Protein AF-0000000087317218 (afdb_homodimer)

Sequence (910 aa):
MSIAGRSLAAVFKRLLQFTVISVAIAVAVQPLTSSLPPPVDPHAKLARGGGWDAALLDPLDAGLRSEILRYGDLAQATYDAFDGRHWSKNCGTCLHGLRRMLPALGLAGHGYVATAFIYTTCDVDIPRWLMARLHADAWDDHANWAGYVAVGGAEEASRVGHRDVVVVWRGTMAAEEWFMDLRTGLVPFDAADGDGAMVAEGFHTLYTSSNAGTKYGARSARDQVADELNRLVDYFGKRGEKVHVTFTGHSLGGALALLSARDAAAAHPGVPVRAVTFSAPRVGNRAFCDGLSSRNVSVLRVVVNTDLVPTVPRTALEASVSGVLGGLWALVGLRQAFEYVHVGHELALNVSKSPHLKDSHDPVGSHNLELCLHLLDGHESAAGEFRREDGAPRRDVALVNKRSAMLSDTEGIPEKWSQMANKGLERDGSGRWVLPARERDDMPANDVLPLSELDMSIAGRSLAAVFKRLLQFTVISVAIAVAVQPLTSSLPPPVDPHAKLARGGGWDAALLDPLDAGLRSEILRYGDLAQATYDAFDGRHWSKNCGTCLHGLRRMLPALGLAGHGYVATAFIYTTCDVDIPRWLMARLHADAWDDHANWAGYVAVGGAEEASRVGHRDVVVVWRGTMAAEEWFMDLRTGLVPFDAADGDGAMVAEGFHTLYTSSNAGTKYGARSARDQVADELNRLVDYFGKRGEKVHVTFTGHSLGGALALLSARDAAAAHPGVPVRAVTFSAPRVGNRAFCDGLSSRNVSVLRVVVNTDLVPTVPRTALEASVSGVLGGLWALVGLRQAFEYVHVGHELALNVSKSPHLKDSHDPVGSHNLELCLHLLDGHESAAGEFRREDGAPRRDVALVNKRSAMLSDTEGIPEKWSQMANKGLERDGSGRWVLPARERDDMPANDVLPLSELD

Structure (mmCIF, N/CA/C/O backbone):
data_AF-0000000087317218-model_v1
#
loop_
_entity.id
_entity.type
_entity.pdbx_description
1 polymer 'Fungal lipase-type domain-containing protein'
#
loop_
_atom_site.group_PDB
_atom_site.id
_atom_site.type_symbol
_atom_site.label_atom_id
_atom_site.label_alt_id
_atom_site.label_comp_id
_atom_site.label_asym_id
_atom_site.label_entity_id
_atom_site.label_seq_id
_atom_site.pdbx_PDB_ins_code
_atom_site.Cartn_x
_atom_site.Cartn_y
_atom_site.Cartn_z
_atom_site.occupancy
_atom_site.B_iso_or_equiv
_atom_site.auth_seq_id
_atom_site.auth_comp_id
_atom_site.auth_asym_id
_atom_site.auth_atom_id
_atom_site.pdbx_PDB_model_num
ATOM 1 N N . MET A 1 1 ? -11.328 1.083 -37.344 1 21.61 1 MET A N 1
ATOM 2 C CA . MET A 1 1 ? -10.078 0.385 -37.062 1 21.61 1 MET A CA 1
ATOM 3 C C . MET A 1 1 ? -9.375 0.986 -35.875 1 21.61 1 MET A C 1
ATOM 5 O O . MET A 1 1 ? -8.578 0.313 -35.219 1 21.61 1 MET A O 1
ATOM 9 N N . SER A 1 2 ? -9.398 2.342 -35.781 1 24.48 2 SER A N 1
ATOM 10 C CA . SER A 1 2 ? -8.609 3.186 -34.875 1 24.48 2 SER A CA 1
ATOM 11 C C . SER A 1 2 ? -9.156 3.15 -33.438 1 24.48 2 SER A C 1
ATOM 13 O O . SER A 1 2 ? -8.492 3.596 -32.5 1 24.48 2 SER A O 1
ATOM 15 N N . ILE A 1 3 ? -10.492 3.014 -33.281 1 28.78 3 ILE A N 1
ATOM 16 C CA . ILE A 1 3 ? -11.125 3.121 -31.984 1 28.78 3 ILE A CA 1
ATOM 17 C C . ILE A 1 3 ? -10.758 1.908 -31.141 1 28.78 3 ILE A C 1
ATOM 19 O O . ILE A 1 3 ? -10.922 1.924 -29.906 1 28.78 3 ILE A O 1
ATOM 23 N N . ALA A 1 4 ? -10.609 0.685 -31.781 1 30.23 4 ALA A N 1
ATOM 24 C CA . ALA A 1 4 ? -10.383 -0.592 -31.109 1 30.23 4 ALA A CA 1
ATOM 25 C C . ALA A 1 4 ? -9.008 -0.633 -30.453 1 30.23 4 ALA A C 1
ATOM 27 O O . ALA A 1 4 ? -8.797 -1.361 -29.484 1 30.23 4 ALA A O 1
ATOM 28 N N . GLY A 1 5 ? -8.055 0.093 -30.969 1 30.2 5 GLY A N 1
ATOM 29 C CA . GLY A 1 5 ? -6.688 0.108 -30.453 1 30.2 5 GLY A CA 1
ATOM 30 C C . GLY A 1 5 ? -6.566 0.786 -29.109 1 30.2 5 GLY A C 1
ATOM 31 O O . GLY A 1 5 ? -5.77 0.364 -28.266 1 30.2 5 GLY A O 1
ATOM 32 N N . ARG A 1 6 ? -7.25 1.935 -28.891 1 39.44 6 ARG A N 1
ATOM 33 C CA . ARG A 1 6 ? -7.117 2.729 -27.672 1 39.44 6 ARG A CA 1
ATOM 34 C C . ARG A 1 6 ? -7.668 1.973 -26.453 1 39.44 6 ARG A C 1
ATOM 36 O O . ARG A 1 6 ? -7.172 2.133 -25.344 1 39.44 6 ARG A O 1
ATOM 43 N N . SER A 1 7 ? -8.656 1.091 -26.797 1 38.56 7 SER A N 1
ATOM 44 C CA . SER A 1 7 ? -9.281 0.337 -25.719 1 38.56 7 SER A CA 1
ATOM 45 C C . SER A 1 7 ? -8.359 -0.764 -25.203 1 38.56 7 SER A C 1
ATOM 47 O O . SER A 1 7 ? -8.242 -0.974 -24 1 38.56 7 SER A O 1
ATOM 49 N N . LEU A 1 8 ? -7.633 -1.284 -26.141 1 34.62 8 LEU A N 1
ATOM 50 C CA . LEU A 1 8 ? -6.742 -2.363 -25.719 1 34.62 8 LEU A CA 1
ATOM 51 C C . LEU A 1 8 ? -5.555 -1.814 -24.938 1 34.62 8 LEU A C 1
ATOM 53 O O . LEU A 1 8 ? -5.164 -2.387 -23.922 1 34.62 8 LEU A O 1
ATOM 57 N N . ALA A 1 9 ? -5.047 -0.699 -25.438 1 37.22 9 ALA A N 1
ATOM 58 C CA . ALA A 1 9 ? -3.936 -0.08 -24.734 1 37.22 9 ALA A CA 1
ATOM 59 C C . ALA A 1 9 ? -4.359 0.354 -23.328 1 37.22 9 ALA A C 1
ATOM 61 O O . ALA A 1 9 ? -3.607 0.181 -22.359 1 37.22 9 ALA A O 1
ATOM 62 N N . ALA A 1 10 ? -5.523 0.871 -23.219 1 43.5 10 ALA A N 1
ATOM 63 C CA . ALA A 1 10 ? -6.008 1.258 -21.906 1 43.5 10 ALA A CA 1
ATOM 64 C C . ALA A 1 10 ? -6.223 0.034 -21.016 1 43.5 10 ALA A C 1
ATOM 66 O O . ALA A 1 10 ? -5.902 0.06 -19.828 1 43.5 10 ALA A O 1
ATOM 67 N N . VAL A 1 11 ? -6.727 -1.071 -21.625 1 40.97 11 VAL A N 1
ATOM 68 C CA . VAL A 1 11 ? -6.879 -2.32 -20.891 1 40.97 11 VAL A CA 1
ATOM 69 C C . VAL A 1 11 ? -5.504 -2.875 -20.531 1 40.97 11 VAL A C 1
ATOM 71 O O . VAL A 1 11 ? -5.285 -3.316 -19.391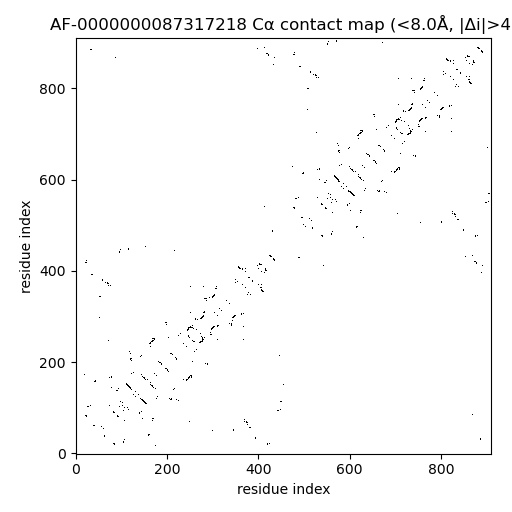 1 40.97 11 VAL A O 1
ATOM 74 N N . PHE A 1 12 ? -4.668 -2.75 -21.516 1 41.34 12 PHE A N 1
ATOM 75 C CA . PHE A 1 12 ? -3.311 -3.215 -21.266 1 41.34 12 PHE A CA 1
ATOM 76 C C . PHE A 1 12 ? -2.639 -2.365 -20.188 1 41.34 12 PHE A C 1
ATOM 78 O O . PHE A 1 12 ? -1.973 -2.895 -19.297 1 41.34 12 PHE A O 1
ATOM 85 N N . LYS A 1 13 ? -2.766 -1.157 -20.297 1 44.16 13 LYS A N 1
ATOM 86 C CA . LYS A 1 13 ? -2.215 -0.271 -19.266 1 44.16 13 LYS A CA 1
ATOM 87 C C . LYS A 1 13 ? -2.826 -0.562 -17.906 1 44.16 13 LYS A C 1
ATOM 89 O O . LYS A 1 13 ? -2.119 -0.585 -16.891 1 44.16 13 LYS A O 1
ATOM 94 N N . ARG A 1 14 ? -4.082 -0.797 -17.953 1 45.78 14 ARG A N 1
ATOM 95 C CA . ARG A 1 14 ? -4.723 -1.168 -16.688 1 45.78 14 ARG A CA 1
ATOM 96 C C . ARG A 1 14 ? -4.227 -2.525 -16.203 1 45.78 14 ARG A C 1
ATOM 98 O O . ARG A 1 14 ? -4.059 -2.736 -15 1 45.78 14 ARG A O 1
ATOM 105 N N . LEU A 1 15 ? -4.078 -3.352 -17.219 1 39.5 15 LEU A N 1
ATOM 106 C CA . LEU A 1 15 ? -3.561 -4.672 -16.891 1 39.5 15 LEU A CA 1
ATOM 107 C C . LEU A 1 15 ? -2.137 -4.574 -16.344 1 39.5 15 LEU A C 1
ATOM 109 O O . LEU A 1 15 ? -1.781 -5.27 -15.391 1 39.5 15 LEU A O 1
ATOM 113 N N . LEU A 1 16 ? -1.43 -3.676 -17.016 1 39.03 16 LEU A N 1
ATOM 114 C CA . LEU A 1 16 ? -0.05 -3.506 -16.578 1 39.03 16 LEU A CA 1
ATOM 115 C C . LEU A 1 16 ? 0.005 -2.822 -15.219 1 39.03 16 LEU A C 1
ATOM 117 O O . LEU A 1 16 ? 0.89 -3.111 -14.406 1 39.03 16 LEU A O 1
ATOM 121 N N . GLN A 1 17 ? -0.792 -1.85 -15.031 1 37.12 17 GLN A N 1
ATOM 122 C CA . GLN A 1 17 ? -0.792 -1.154 -13.75 1 37.12 17 GLN A CA 1
ATOM 123 C C . GLN A 1 17 ? -1.095 -2.115 -12.602 1 37.12 17 GLN A C 1
ATOM 125 O O . GLN A 1 17 ? -0.628 -1.915 -11.484 1 37.12 17 GLN A O 1
ATOM 130 N N . PHE A 1 18 ? -1.859 -3.123 -12.922 1 33.34 18 PHE A N 1
ATOM 131 C CA . PHE A 1 18 ? -2.246 -4.047 -11.859 1 33.34 18 PHE A CA 1
ATOM 132 C C . PHE A 1 18 ? -1.066 -4.918 -11.445 1 33.34 18 PHE A C 1
ATOM 134 O O . PHE A 1 18 ? -0.996 -5.371 -10.305 1 33.34 18 PHE A O 1
ATOM 141 N N . THR A 1 19 ? -0.259 -5.242 -12.375 1 32.19 19 THR A N 1
ATOM 142 C CA . THR A 1 19 ? 0.695 -6.305 -12.07 1 32.19 19 THR A CA 1
ATOM 143 C C . THR A 1 19 ? 1.723 -5.828 -11.047 1 32.19 19 THR A C 1
ATOM 145 O O . THR A 1 19 ? 2.316 -6.641 -10.336 1 32.19 19 THR A O 1
ATOM 148 N N . VAL A 1 20 ? 2.043 -4.555 -11.031 1 30.34 20 VAL A N 1
ATOM 149 C CA . VAL A 1 20 ? 3.318 -4.32 -10.359 1 30.34 20 VAL A CA 1
ATOM 150 C C . VAL A 1 20 ? 3.123 -4.363 -8.852 1 30.34 20 VAL A C 1
ATOM 152 O O . VAL A 1 20 ? 4.09 -4.516 -8.094 1 30.34 20 VAL A O 1
ATOM 155 N N . ILE A 1 21 ? 2.018 -3.953 -8.336 1 28.22 21 ILE A N 1
ATOM 156 C CA . ILE A 1 21 ? 2.213 -3.459 -6.977 1 28.22 21 ILE A CA 1
ATOM 157 C C . ILE A 1 21 ? 2.191 -4.629 -5.996 1 28.22 21 ILE A C 1
ATOM 159 O O . ILE A 1 21 ? 1.97 -4.438 -4.797 1 28.22 21 ILE A O 1
ATOM 163 N N . SER A 1 22 ? 2.168 -5.859 -6.355 1 26.7 22 SER A N 1
ATOM 164 C CA . SER A 1 22 ? 1.768 -6.758 -5.273 1 26.7 22 SER A CA 1
ATOM 165 C C . SER A 1 22 ? 2.934 -7.051 -4.336 1 26.7 22 SER A C 1
ATOM 167 O O . SER A 1 22 ? 3.852 -7.793 -4.691 1 26.7 22 SER A O 1
ATOM 169 N N . VAL A 1 23 ? 3.42 -6.176 -3.576 1 26.39 23 VAL A N 1
ATOM 170 C CA . VAL A 1 23 ? 4.469 -6.59 -2.652 1 26.39 23 VAL A CA 1
ATOM 171 C C . VAL A 1 23 ? 3.855 -7.375 -1.493 1 26.39 23 VAL A C 1
ATOM 173 O O . VAL A 1 23 ? 2.996 -6.859 -0.773 1 26.39 23 VAL A O 1
ATOM 176 N N . ALA A 1 24 ? 3.865 -8.641 -1.516 1 26.59 24 ALA A N 1
ATOM 177 C CA . ALA A 1 24 ? 3.352 -9.539 -0.49 1 26.59 24 ALA A CA 1
ATOM 178 C C . ALA A 1 24 ? 4.145 -9.406 0.807 1 26.59 24 ALA A C 1
ATOM 180 O O . ALA A 1 24 ? 5.375 -9.328 0.783 1 26.59 24 ALA A O 1
ATOM 181 N N . ILE A 1 25 ? 3.582 -8.93 1.821 1 25.58 25 ILE A N 1
ATOM 182 C CA . ILE A 1 25 ? 4.035 -8.789 3.201 1 25.58 25 ILE A CA 1
ATOM 183 C C . ILE A 1 25 ? 4.258 -10.172 3.814 1 25.58 25 ILE A C 1
ATOM 185 O O . ILE A 1 25 ? 3.357 -11.008 3.805 1 25.58 25 ILE A O 1
ATOM 189 N N . ALA A 1 26 ? 5.457 -10.602 4.016 1 27.23 26 ALA A N 1
ATOM 190 C CA . ALA A 1 26 ? 5.688 -11.789 4.84 1 27.23 26 ALA A CA 1
ATOM 191 C C . ALA A 1 26 ? 5.277 -11.539 6.285 1 27.23 26 ALA A C 1
ATOM 193 O O . ALA A 1 26 ? 5.988 -10.852 7.027 1 27.23 26 ALA A O 1
ATOM 194 N N . VAL A 1 27 ? 4.145 -11.125 6.59 1 26.78 27 VAL A N 1
ATOM 195 C CA . VAL A 1 27 ? 3.795 -11.172 8 1 26.78 27 VAL A CA 1
ATOM 196 C C . VAL A 1 27 ? 3.863 -12.617 8.5 1 26.78 27 VAL A C 1
ATOM 198 O O . VAL A 1 27 ? 3.514 -13.547 7.773 1 26.78 27 VAL A O 1
ATOM 201 N N . ALA A 1 28 ? 4.551 -12.836 9.648 1 28.09 28 ALA A N 1
ATOM 202 C CA . ALA A 1 28 ? 4.438 -14.133 10.312 1 28.09 28 ALA A CA 1
ATOM 203 C C . ALA A 1 28 ? 2.984 -14.602 10.352 1 28.09 28 ALA A C 1
ATOM 205 O O . ALA A 1 28 ? 2.176 -14.07 11.117 1 28.09 28 ALA A O 1
ATOM 206 N N . VAL A 1 29 ? 2.494 -14.867 9.195 1 29.28 29 VAL A N 1
ATOM 207 C CA . VAL A 1 29 ? 1.137 -15.398 9.172 1 29.28 29 VAL A CA 1
ATOM 208 C C . VAL A 1 29 ? 1.064 -16.672 10.016 1 29.28 29 VAL A C 1
ATOM 210 O O . VAL A 1 29 ? 1.874 -17.594 9.836 1 29.28 29 VAL A O 1
ATOM 213 N N . GLN A 1 30 ? 0.579 -16.578 11.25 1 28.98 30 GLN A N 1
ATOM 214 C CA . GLN A 1 30 ? 0.183 -17.828 11.867 1 28.98 30 GLN A CA 1
ATOM 215 C C . GLN A 1 30 ? -0.423 -18.781 10.844 1 28.98 30 GLN A C 1
ATOM 217 O O . GLN A 1 30 ? -1.064 -18.344 9.883 1 28.98 30 GLN A O 1
ATOM 222 N N . PRO A 1 31 ? 0.137 -19.953 10.852 1 28.61 31 PRO A N 1
ATOM 223 C CA . PRO A 1 31 ? -0.438 -20.938 9.945 1 28.61 31 PRO A CA 1
ATOM 224 C C . PRO A 1 31 ? -1.959 -20.844 9.852 1 28.61 31 PRO A C 1
ATOM 226 O O . PRO A 1 31 ? -2.621 -20.484 10.828 1 28.61 31 PRO A O 1
ATOM 229 N N . LEU A 1 32 ? -2.33 -20.344 8.836 1 31.31 32 LEU A N 1
ATOM 230 C CA . LEU A 1 32 ? -3.76 -20.516 8.594 1 31.31 32 LEU A CA 1
ATOM 231 C C . LEU A 1 32 ? -4.25 -21.844 9.133 1 31.31 32 LEU A C 1
ATOM 233 O O . LEU A 1 32 ? -3.938 -22.906 8.57 1 31.31 32 LEU A O 1
ATOM 237 N N . THR A 1 33 ? -4.234 -22.047 10.414 1 30.09 33 THR A N 1
ATOM 238 C CA . THR A 1 33 ? -4.926 -23.281 10.781 1 30.09 33 THR A CA 1
ATOM 239 C C . THR A 1 33 ? -6.34 -23.297 10.203 1 30.09 33 THR A C 1
ATOM 241 O O . THR A 1 33 ? -7.246 -23.891 10.789 1 30.09 33 THR A O 1
ATOM 244 N N . SER A 1 34 ? -6.688 -22.391 9.414 1 30.8 34 SER A N 1
ATOM 245 C CA . SER A 1 34 ? -8.055 -22.719 9.031 1 30.8 34 SER A CA 1
ATOM 246 C C . SER A 1 34 ? -8.18 -24.172 8.609 1 30.8 34 SER A C 1
ATOM 248 O O . SER A 1 34 ? -7.258 -24.719 8 1 30.8 34 SER A O 1
ATOM 250 N N . SER A 1 35 ? -9.133 -24.891 9.281 1 30.56 35 SER A N 1
ATOM 251 C CA . SER A 1 35 ? -9.586 -26.281 9.125 1 30.56 35 SER A CA 1
ATOM 252 C C . SER A 1 35 ? -9.82 -26.625 7.66 1 30.56 35 SER A C 1
ATOM 254 O O . SER A 1 35 ? -10.711 -26.062 7.02 1 30.56 35 SER A O 1
ATOM 256 N N . LEU A 1 36 ? -8.836 -26.719 6.832 1 33.22 36 LEU A N 1
ATOM 257 C CA . LEU A 1 36 ? -9.273 -27.562 5.723 1 33.22 36 LEU A CA 1
ATOM 258 C C . LEU A 1 36 ? -10.281 -28.609 6.195 1 33.22 36 LEU A C 1
ATOM 260 O O . LEU A 1 36 ? -10.227 -29.047 7.344 1 33.22 36 LEU A O 1
ATOM 264 N N . PRO A 1 37 ? -11.484 -28.594 5.723 1 33 37 PRO A N 1
ATOM 265 C CA . PRO A 1 37 ? -12.273 -29.75 6.156 1 33 37 PRO A CA 1
ATOM 266 C C . PRO A 1 37 ? -11.422 -31 6.359 1 33 37 PRO A C 1
ATOM 268 O O . PRO A 1 37 ? -10.336 -31.109 5.793 1 33 37 PRO A O 1
ATOM 271 N N . PRO A 1 38 ? -11.617 -31.734 7.426 1 32.94 38 PRO A N 1
ATOM 272 C CA . PRO A 1 38 ? -10.883 -33 7.559 1 32.94 38 PRO A CA 1
ATOM 273 C C . PRO A 1 38 ? -10.641 -33.688 6.219 1 32.94 38 PRO A C 1
ATOM 275 O O . PRO A 1 38 ? -11.422 -33.5 5.277 1 32.94 38 PRO A O 1
ATOM 278 N N . PRO A 1 39 ? -9.383 -34.094 6.023 1 33.88 39 PRO A N 1
ATOM 279 C CA . PRO A 1 39 ? -9.109 -34.844 4.797 1 33.88 39 PRO A CA 1
ATOM 280 C C . PRO A 1 39 ? -10.18 -35.875 4.5 1 33.88 39 PRO A C 1
ATOM 282 O O . PRO A 1 39 ? -10.57 -36.656 5.387 1 33.88 39 PRO A O 1
ATOM 285 N N . VAL A 1 40 ? -11.18 -35.594 3.836 1 33.28 40 VAL A N 1
ATOM 286 C CA . VAL A 1 40 ? -11.984 -36.75 3.416 1 33.28 40 VAL A CA 1
ATOM 287 C C . VAL A 1 40 ? -11.078 -37.844 2.904 1 33.28 40 VAL A C 1
ATOM 289 O O . VAL A 1 40 ? -9.945 -37.594 2.48 1 33.28 40 VAL A O 1
ATOM 292 N N . ASP A 1 41 ? -11.414 -39.062 3.23 1 32.78 41 ASP A N 1
ATOM 293 C CA . ASP A 1 41 ? -10.719 -40.281 2.758 1 32.78 41 ASP A CA 1
ATOM 294 C C . ASP A 1 41 ? -10.211 -40.094 1.33 1 32.78 41 ASP A C 1
ATOM 296 O O . ASP A 1 41 ? -11 -39.969 0.394 1 32.78 41 ASP A O 1
ATOM 300 N N . PRO A 1 42 ? -9.055 -39.469 1.23 1 36.12 42 PRO A N 1
ATOM 301 C CA . PRO A 1 42 ? -8.453 -39.219 -0.08 1 36.12 42 PRO A CA 1
ATOM 302 C C . PRO A 1 42 ? -8.508 -40.438 -1.008 1 36.12 42 PRO A C 1
ATOM 304 O O . PRO A 1 42 ? -8.117 -40.344 -2.176 1 36.12 42 PRO A O 1
ATOM 307 N N . HIS A 1 43 ? -8.383 -41.562 -0.372 1 35 43 HIS A N 1
ATOM 308 C CA . HIS A 1 43 ? -8.359 -42.75 -1.203 1 35 43 HIS A CA 1
ATOM 309 C C . HIS A 1 43 ? -9.594 -42.812 -2.094 1 35 43 HIS A C 1
ATOM 311 O O . HIS A 1 43 ? -9.805 -43.812 -2.797 1 35 43 HIS A O 1
ATOM 317 N N . ALA A 1 44 ? -10.516 -42.094 -1.756 1 34.38 44 ALA A N 1
ATOM 318 C CA . ALA A 1 44 ? -11.656 -42.281 -2.652 1 34.38 44 ALA A CA 1
ATOM 319 C C . ALA A 1 44 ? -11.227 -42.125 -4.113 1 34.38 44 ALA A C 1
ATOM 321 O O . ALA A 1 44 ? -10.141 -41.625 -4.406 1 34.38 44 ALA A O 1
ATOM 322 N N . LYS A 1 45 ? -12.211 -41.812 -5.062 1 38.97 45 LYS A N 1
ATOM 323 C CA . LYS A 1 45 ? -12.375 -42 -6.504 1 38.97 45 LYS A CA 1
ATOM 324 C C . LYS A 1 45 ? -11.383 -41.125 -7.281 1 38.97 45 LYS A C 1
ATOM 326 O O . LYS A 1 45 ? -11.484 -41 -8.5 1 38.97 45 LYS A O 1
ATOM 331 N N . LEU A 1 46 ? -10.625 -40.406 -6.578 1 39.03 46 LEU A N 1
ATOM 332 C CA . LEU A 1 46 ? -9.781 -39.719 -7.539 1 39.03 46 LEU A CA 1
ATOM 333 C C . LEU A 1 46 ? -8.93 -40.688 -8.328 1 39.03 46 LEU A C 1
ATOM 335 O O . LEU A 1 46 ? -8.711 -40.531 -9.531 1 39.03 46 LEU A O 1
ATOM 339 N N . ALA A 1 47 ? -8.055 -41.594 -7.516 1 37.81 47 ALA A N 1
ATOM 340 C CA . ALA A 1 47 ? -7.004 -42.469 -8.07 1 37.81 47 ALA A CA 1
ATOM 341 C C . ALA A 1 47 ? -7.602 -43.688 -8.742 1 37.81 47 ALA A C 1
ATOM 343 O O . ALA A 1 47 ? -6.871 -44.594 -9.156 1 37.81 47 ALA A O 1
ATOM 344 N N . ARG A 1 48 ? -8.82 -43.969 -8.328 1 36.47 48 ARG A N 1
ATOM 345 C CA . ARG A 1 48 ? -8.914 -45.344 -8.859 1 36.47 48 ARG A CA 1
ATOM 346 C C . ARG A 1 48 ? -8.391 -45.406 -10.289 1 36.47 48 ARG A C 1
ATOM 348 O O . ARG A 1 48 ? -7.688 -46.344 -10.664 1 36.47 48 ARG A O 1
ATOM 355 N N . GLY A 1 49 ? -9.328 -44.875 -11.406 1 37.69 49 GLY A N 1
ATOM 356 C CA . GLY A 1 49 ? -8.945 -45.031 -12.805 1 37.69 49 GLY A CA 1
ATOM 357 C C . GLY A 1 49 ? -8.156 -43.844 -13.336 1 37.69 49 GLY A C 1
ATOM 358 O O . GLY A 1 49 ? -8.039 -42.812 -12.656 1 37.69 49 GLY A O 1
ATOM 359 N N . GLY A 1 50 ? -7.098 -43.938 -14.484 1 47.31 50 GLY A N 1
ATOM 360 C CA . GLY A 1 50 ? -6.16 -43.312 -15.398 1 47.31 50 GLY A CA 1
ATOM 361 C C . GLY A 1 50 ? -6.492 -41.844 -15.688 1 47.31 50 GLY A C 1
ATOM 362 O O . GLY A 1 50 ? -5.723 -41.156 -16.344 1 47.31 50 GLY A O 1
ATOM 363 N N . GLY A 1 51 ? -7.711 -41.188 -15.172 1 54.75 51 GLY A N 1
ATOM 364 C CA . GLY A 1 51 ? -8.023 -39.844 -15.594 1 54.75 51 GLY A CA 1
ATOM 365 C C . GLY A 1 51 ? -9.078 -39.188 -14.719 1 54.75 51 GLY A C 1
ATOM 366 O O . GLY A 1 51 ? -9.523 -39.75 -13.727 1 54.75 51 GLY A O 1
ATOM 367 N N . TRP A 1 52 ? -9.156 -37.844 -14.656 1 64 52 TRP A N 1
ATOM 368 C CA . TRP A 1 52 ? -10.25 -37.125 -14.016 1 64 52 TRP A CA 1
ATOM 369 C C . TRP A 1 52 ? -11.594 -37.719 -14.398 1 64 52 TRP A C 1
ATOM 371 O O . TRP A 1 52 ? -11.852 -38 -15.578 1 64 52 TRP A O 1
ATOM 381 N N . ASP A 1 53 ? -12.258 -38.375 -13.406 1 67.69 53 ASP A N 1
ATOM 382 C CA . ASP A 1 53 ? -13.57 -38.938 -13.648 1 67.69 53 ASP A CA 1
ATOM 383 C C . ASP A 1 53 ? -14.633 -37.875 -13.812 1 67.69 53 ASP A C 1
ATOM 385 O O . ASP A 1 53 ? -14.906 -37.125 -12.883 1 67.69 53 ASP A O 1
ATOM 389 N N . ALA A 1 54 ? -15.109 -37.75 -15.039 1 73.31 54 ALA A N 1
ATOM 390 C CA . ALA A 1 54 ? -16.141 -36.781 -15.367 1 73.31 54 ALA A CA 1
ATOM 391 C C . ALA A 1 54 ? -17.328 -36.875 -14.406 1 73.31 54 ALA A C 1
ATOM 393 O O . ALA A 1 54 ? -17.984 -35.875 -14.125 1 73.31 54 ALA A O 1
ATOM 394 N N . ALA A 1 55 ? -17.453 -38.031 -13.812 1 76.81 55 ALA A N 1
ATOM 395 C CA . ALA A 1 55 ? -18.594 -38.281 -12.93 1 76.81 55 ALA A CA 1
ATOM 396 C C . ALA A 1 55 ? -18.422 -37.531 -11.609 1 76.81 55 ALA A C 1
ATOM 398 O O . ALA A 1 55 ? -19.391 -37.25 -10.898 1 76.81 55 ALA A O 1
ATOM 399 N N . LEU A 1 56 ? -17.219 -37.125 -11.352 1 87.25 56 LEU A N 1
ATOM 400 C CA . LEU A 1 56 ? -16.938 -36.469 -10.086 1 87.25 56 LEU A CA 1
ATOM 401 C C . LEU A 1 56 ? -17 -34.969 -10.242 1 87.25 56 LEU A C 1
ATOM 403 O O . LEU A 1 56 ? -16.953 -34.219 -9.258 1 87.25 56 LEU A O 1
ATOM 407 N N . LEU A 1 57 ? -17.219 -34.5 -11.375 1 89.25 57 LEU A N 1
ATOM 408 C CA . LEU A 1 57 ? -17.109 -33.062 -11.633 1 89.25 57 LEU A CA 1
ATOM 409 C C . LEU A 1 57 ? -18.469 -32.406 -11.477 1 89.25 57 LEU A C 1
ATOM 411 O O . LEU A 1 57 ? -18.547 -31.188 -11.234 1 89.25 57 LEU A O 1
ATOM 415 N N . ASP A 1 58 ? -19.578 -33.281 -11.57 1 88.31 58 ASP A N 1
ATOM 416 C CA . ASP A 1 58 ? -20.906 -32.656 -11.469 1 88.31 58 ASP A CA 1
ATOM 417 C C . ASP A 1 58 ? -21.922 -33.656 -10.93 1 88.31 58 ASP A C 1
ATOM 419 O O . ASP A 1 58 ? -22.422 -34.5 -11.68 1 88.31 58 ASP A O 1
ATOM 423 N N . PRO A 1 59 ? -22.344 -33.625 -9.742 1 91.19 59 PRO A N 1
ATOM 424 C CA . PRO A 1 59 ? -21.891 -32.625 -8.797 1 91.19 59 PRO A CA 1
ATOM 425 C C . PRO A 1 59 ? -20.422 -32.812 -8.406 1 91.19 59 PRO A C 1
ATOM 427 O O . PRO A 1 59 ? -19.891 -33.906 -8.492 1 91.19 59 PRO A O 1
ATOM 430 N N . LEU A 1 60 ? -19.844 -31.688 -8.133 1 92 60 LEU A N 1
ATOM 431 C CA . LEU A 1 60 ? -18.422 -31.734 -7.777 1 92 60 LEU A CA 1
ATOM 432 C C . LEU A 1 60 ? -18.219 -32.469 -6.453 1 92 60 LEU A C 1
ATOM 434 O O . LEU A 1 60 ? -18.797 -32.094 -5.434 1 92 60 LEU A O 1
ATOM 438 N N . ASP A 1 61 ? -17.5 -33.469 -6.574 1 90.19 61 ASP A N 1
ATOM 439 C CA . ASP A 1 61 ? -17.172 -34.281 -5.387 1 90.19 61 ASP A CA 1
ATOM 440 C C . ASP A 1 61 ? -16.391 -33.438 -4.371 1 90.19 61 ASP A C 1
ATOM 442 O O . ASP A 1 61 ? -15.484 -32.688 -4.746 1 90.19 61 ASP A O 1
ATOM 446 N N . ALA A 1 62 ? -16.672 -33.594 -3.045 1 87.25 62 ALA A N 1
ATOM 447 C CA . ALA A 1 62 ? -16.062 -32.812 -1.99 1 87.25 62 ALA A CA 1
ATOM 448 C C . ALA A 1 62 ? -14.57 -33.062 -1.88 1 87.25 62 ALA A C 1
ATOM 450 O O . ALA A 1 62 ? -13.781 -32.156 -1.647 1 87.25 62 ALA A O 1
ATOM 451 N N . GLY A 1 63 ? -14.211 -34.281 -1.934 1 87 63 GLY A N 1
ATOM 452 C CA . GLY A 1 63 ? -12.797 -34.625 -1.896 1 87 63 GLY A CA 1
ATOM 453 C C . GLY A 1 63 ? -12.008 -34.062 -3.062 1 87 63 GLY A C 1
ATOM 454 O O . GLY A 1 63 ? -10.906 -33.531 -2.883 1 87 63 GLY A O 1
ATOM 455 N N . LEU A 1 64 ? -12.625 -34.188 -4.266 1 90.31 64 LEU A N 1
ATOM 456 C CA . LEU A 1 64 ? -11.992 -33.625 -5.457 1 90.31 64 LEU A CA 1
ATOM 457 C C . LEU A 1 64 ? -11.859 -32.125 -5.34 1 90.31 64 LEU A C 1
ATOM 459 O O . LEU A 1 64 ? -10.812 -31.562 -5.684 1 90.31 64 LEU A O 1
ATOM 463 N N . ARG A 1 65 ? -12.875 -31.484 -4.84 1 92.38 65 ARG A N 1
ATOM 464 C CA . ARG A 1 65 ? -12.828 -30.047 -4.613 1 92.38 65 ARG A CA 1
ATOM 465 C C . ARG A 1 65 ? -11.641 -29.672 -3.736 1 92.38 65 ARG A C 1
ATOM 467 O O . ARG A 1 65 ? -10.891 -28.75 -4.062 1 92.38 65 ARG A O 1
ATOM 474 N N . SER A 1 66 ? -11.484 -30.375 -2.695 1 90.62 66 SER A N 1
ATOM 475 C CA . SER A 1 66 ? -10.406 -30.109 -1.75 1 90.62 66 SER A CA 1
ATOM 476 C C . SER A 1 66 ? -9.047 -30.266 -2.41 1 90.62 66 SER A C 1
ATOM 478 O O . SER A 1 66 ? -8.133 -29.469 -2.17 1 90.62 66 SER A O 1
ATOM 480 N N . GLU A 1 67 ? -8.883 -31.25 -3.234 1 91.44 67 GLU A N 1
ATOM 481 C CA . GLU A 1 67 ? -7.617 -31.484 -3.924 1 91.44 67 GLU A CA 1
ATOM 482 C C . GLU A 1 67 ? -7.316 -30.359 -4.918 1 91.44 67 GLU A C 1
ATOM 484 O O . GLU A 1 67 ? -6.188 -29.875 -4.984 1 91.44 67 GLU A O 1
ATOM 489 N N . ILE A 1 68 ? -8.352 -30 -5.633 1 95.31 68 ILE A N 1
ATOM 490 C CA . ILE A 1 68 ? -8.164 -28.938 -6.617 1 95.31 68 ILE A CA 1
ATOM 491 C C . ILE A 1 68 ? -7.805 -27.625 -5.914 1 95.31 68 ILE A C 1
ATOM 493 O O . ILE A 1 68 ? -6.926 -26.891 -6.367 1 95.31 68 ILE A O 1
ATOM 497 N N . LEU A 1 69 ? -8.453 -27.391 -4.812 1 95.25 69 LEU A N 1
ATOM 498 C CA . LEU A 1 69 ? -8.164 -26.188 -4.031 1 95.25 69 LEU A CA 1
ATOM 499 C C . LEU A 1 69 ? -6.727 -26.219 -3.52 1 95.25 69 LEU A C 1
ATOM 501 O O . LEU A 1 69 ? -6.062 -25.172 -3.477 1 95.25 69 LEU A O 1
ATOM 505 N N . ARG A 1 70 ? -6.262 -27.359 -3.145 1 94.69 70 ARG A N 1
ATOM 506 C CA . ARG A 1 70 ? -4.879 -27.5 -2.691 1 94.69 70 ARG A CA 1
ATOM 507 C C . ARG A 1 70 ? -3.902 -27.094 -3.793 1 94.69 70 ARG A C 1
ATOM 509 O O . ARG A 1 70 ? -2.971 -26.328 -3.557 1 94.69 70 ARG A O 1
ATOM 516 N N . TYR A 1 71 ? -4.129 -27.594 -4.965 1 97.06 71 TYR A N 1
ATOM 517 C CA . TYR A 1 71 ? -3.27 -27.234 -6.09 1 97.06 71 TYR A CA 1
ATOM 518 C C . TYR A 1 71 ? -3.396 -25.766 -6.422 1 97.06 71 TYR A C 1
ATOM 520 O O . TYR A 1 71 ? -2.416 -25.109 -6.797 1 97.06 71 TYR A O 1
ATOM 528 N N . GLY A 1 72 ? -4.625 -25.25 -6.262 1 97.88 72 GLY A N 1
ATOM 529 C CA . GLY A 1 72 ? -4.828 -23.828 -6.445 1 97.88 72 GLY A CA 1
ATOM 530 C C . GLY A 1 72 ? -4.031 -22.969 -5.469 1 97.88 72 GLY A C 1
ATOM 531 O O . GLY A 1 72 ? -3.459 -21.953 -5.848 1 97.88 72 GLY A O 1
ATOM 532 N N . ASP A 1 73 ? -3.992 -23.406 -4.242 1 97.31 73 ASP A N 1
ATOM 533 C CA . ASP A 1 73 ? -3.225 -22.688 -3.225 1 97.31 73 ASP A CA 1
ATOM 534 C C . ASP A 1 73 ? -1.732 -22.719 -3.545 1 97.31 73 ASP A C 1
ATOM 536 O O . ASP A 1 73 ? -1.034 -21.719 -3.346 1 97.31 73 ASP A O 1
ATOM 540 N N . LEU A 1 74 ? -1.283 -23.844 -3.967 1 97.94 74 LEU A N 1
ATOM 541 C CA . LEU A 1 74 ? 0.118 -23.938 -4.359 1 97.94 74 LEU A CA 1
ATOM 542 C C . LEU A 1 74 ? 0.422 -23.016 -5.531 1 97.94 74 LEU A C 1
ATOM 544 O O . LEU A 1 74 ? 1.477 -22.375 -5.566 1 97.94 74 LEU A O 1
ATOM 548 N N . ALA A 1 75 ? -0.494 -22.938 -6.484 1 97.94 75 ALA A N 1
ATOM 549 C CA . ALA A 1 75 ? -0.326 -22.016 -7.602 1 97.94 75 ALA A CA 1
ATOM 550 C C . ALA A 1 75 ? -0.339 -20.562 -7.117 1 97.94 75 ALA A C 1
ATOM 552 O O . ALA A 1 75 ? 0.483 -19.75 -7.547 1 97.94 75 ALA A O 1
ATOM 553 N N . GLN A 1 76 ? -1.215 -20.266 -6.203 1 97.31 76 GLN A N 1
ATOM 554 C CA . GLN A 1 76 ? -1.323 -18.922 -5.652 1 97.31 76 GLN A CA 1
ATOM 555 C C . GLN A 1 76 ? -0.038 -18.516 -4.938 1 97.31 76 GLN A C 1
ATOM 557 O O . GLN A 1 76 ? 0.349 -17.344 -4.961 1 97.31 76 GLN A O 1
ATOM 562 N N . ALA A 1 77 ? 0.636 -19.438 -4.402 1 97.31 77 ALA A N 1
ATOM 563 C CA . ALA A 1 77 ? 1.883 -19.188 -3.686 1 97.31 77 ALA A CA 1
ATOM 564 C C . ALA A 1 77 ? 2.916 -18.516 -4.594 1 97.31 77 ALA A C 1
ATOM 566 O O . ALA A 1 77 ? 3.752 -17.734 -4.129 1 97.31 77 ALA A O 1
ATOM 567 N N . THR A 1 78 ? 2.842 -18.797 -5.859 1 96.5 78 THR A N 1
ATOM 568 C CA . THR A 1 78 ? 3.814 -18.219 -6.781 1 96.5 78 THR A CA 1
ATOM 569 C C . THR A 1 78 ? 3.6 -16.719 -6.934 1 96.5 78 THR A C 1
ATOM 571 O O . THR A 1 78 ? 4.555 -15.969 -7.137 1 96.5 78 THR A O 1
ATOM 574 N N . TYR A 1 79 ? 2.367 -16.375 -6.848 1 93.94 79 TYR A N 1
ATOM 575 C CA . TYR A 1 79 ? 2.074 -14.945 -6.879 1 93.94 79 TYR A CA 1
ATOM 576 C C . TYR A 1 79 ? 2.457 -14.281 -5.562 1 93.94 79 TYR A C 1
ATOM 578 O O . TYR A 1 79 ? 3.066 -13.211 -5.555 1 93.94 79 TYR A O 1
ATOM 586 N N . ASP A 1 80 ? 2.139 -14.93 -4.531 1 94.88 80 ASP A N 1
ATOM 587 C CA . ASP A 1 80 ? 2.314 -14.352 -3.205 1 94.88 80 ASP A CA 1
ATOM 588 C C . ASP A 1 80 ? 3.795 -14.242 -2.846 1 94.88 80 ASP A C 1
ATOM 590 O O . ASP A 1 80 ? 4.188 -13.359 -2.078 1 94.88 80 ASP A O 1
ATOM 594 N N . ALA A 1 81 ? 4.641 -15.07 -3.422 1 94.69 81 ALA A N 1
ATOM 595 C CA . ALA A 1 81 ? 6.051 -15.125 -3.045 1 94.69 81 ALA A CA 1
ATOM 596 C C . ALA A 1 81 ? 6.914 -14.375 -4.055 1 94.69 81 ALA A C 1
ATOM 598 O O . ALA A 1 81 ? 8.1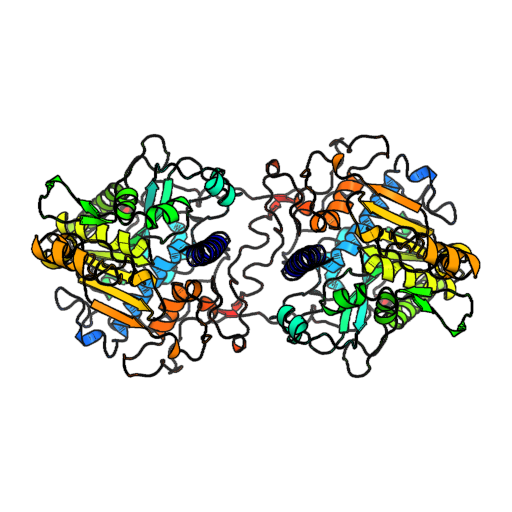33 -14.258 -3.875 1 94.69 81 ALA A O 1
ATOM 599 N N . PHE A 1 82 ? 6.363 -13.797 -5.051 1 93 82 PHE A N 1
ATOM 600 C CA . PHE A 1 82 ? 7.145 -13.133 -6.086 1 93 82 PHE A CA 1
ATOM 601 C C . PHE A 1 82 ? 7.551 -11.734 -5.645 1 93 82 PHE A C 1
ATOM 603 O O . PHE A 1 82 ? 6.719 -10.961 -5.164 1 93 82 PHE A O 1
ATOM 610 N N . ASP A 1 83 ? 8.805 -11.445 -5.809 1 90 83 ASP A N 1
ATOM 611 C CA . ASP A 1 83 ? 9.297 -10.102 -5.543 1 90 83 ASP A CA 1
ATOM 612 C C . ASP A 1 83 ? 9.203 -9.227 -6.789 1 90 83 ASP A C 1
ATOM 614 O O . ASP A 1 83 ? 10.125 -9.195 -7.605 1 90 83 ASP A O 1
ATOM 618 N N . GLY A 1 84 ? 8.164 -8.516 -6.902 1 83.62 84 GLY A N 1
ATOM 619 C CA . GLY A 1 84 ? 7.965 -7.637 -8.047 1 83.62 84 GLY A CA 1
ATOM 620 C C . GLY A 1 84 ? 8.422 -6.215 -7.789 1 83.62 84 GLY A C 1
ATOM 621 O O . GLY A 1 84 ? 8.18 -5.32 -8.602 1 83.62 84 GLY A O 1
ATOM 622 N N . ARG A 1 85 ? 9.086 -5.961 -6.68 1 87.44 85 ARG A N 1
ATOM 623 C CA . ARG A 1 85 ? 9.539 -4.625 -6.316 1 87.44 85 ARG A CA 1
ATOM 624 C C . ARG A 1 85 ? 10.742 -4.211 -7.156 1 87.44 85 ARG A C 1
ATOM 626 O O . ARG A 1 85 ? 11.852 -4.715 -6.953 1 87.44 85 ARG A O 1
ATOM 633 N N . HIS A 1 86 ? 10.508 -3.211 -7.992 1 79.44 86 HIS A N 1
ATOM 634 C CA . HIS A 1 86 ? 11.547 -2.816 -8.93 1 79.44 86 HIS A CA 1
ATOM 635 C C . HIS A 1 86 ? 12.68 -2.084 -8.219 1 79.44 86 HIS A C 1
ATOM 637 O O . HIS A 1 86 ? 13.773 -1.928 -8.773 1 79.44 86 HIS A O 1
ATOM 643 N N . TRP A 1 87 ? 12.414 -1.61 -6.973 1 83.62 87 TRP A N 1
ATOM 644 C CA . TRP A 1 87 ? 13.445 -0.923 -6.207 1 83.62 87 TRP A CA 1
ATOM 645 C C . TRP A 1 87 ? 14.25 -1.909 -5.367 1 83.62 87 TRP A C 1
ATOM 647 O O . TRP A 1 87 ? 15.219 -1.526 -4.703 1 83.62 87 TRP A O 1
ATOM 657 N N . SER A 1 88 ? 13.867 -3.164 -5.41 1 84.62 88 SER A N 1
ATOM 658 C CA . SER A 1 88 ? 14.625 -4.203 -4.711 1 84.62 88 SER A CA 1
ATOM 659 C C . SER A 1 88 ? 15.758 -4.738 -5.578 1 84.62 88 SER A C 1
ATOM 661 O O . SER A 1 88 ? 15.586 -4.938 -6.781 1 84.62 88 SER A O 1
ATOM 663 N N . LYS A 1 89 ? 16.891 -5.031 -4.957 1 82.19 89 LYS A N 1
ATOM 664 C CA . LYS A 1 89 ? 18.016 -5.648 -5.656 1 82.19 89 LYS A CA 1
ATOM 665 C C . LYS A 1 89 ? 17.688 -7.09 -6.047 1 82.19 89 LYS A C 1
ATOM 667 O O . LYS A 1 89 ? 18.391 -7.684 -6.879 1 82.19 89 LYS A O 1
ATOM 672 N N . ASN A 1 90 ? 16.656 -7.641 -5.449 1 83.88 90 ASN A N 1
ATOM 673 C CA . ASN A 1 90 ? 16.297 -9.031 -5.695 1 83.88 90 ASN A CA 1
ATOM 674 C C . ASN A 1 90 ? 14.984 -9.141 -6.469 1 83.88 90 ASN A C 1
ATOM 676 O O . ASN A 1 90 ? 14.312 -10.172 -6.418 1 83.88 90 ASN A O 1
ATOM 680 N N . CYS A 1 91 ? 14.641 -8.055 -7.16 1 85.25 91 CYS A N 1
ATOM 681 C CA . CYS A 1 91 ? 13.43 -8.07 -7.973 1 85.25 91 CYS A CA 1
ATOM 682 C C . CYS A 1 91 ? 13.438 -9.234 -8.953 1 85.25 91 CYS A C 1
ATOM 684 O O . CYS A 1 91 ? 14.461 -9.523 -9.57 1 85.25 91 CYS A O 1
ATOM 686 N N . GLY A 1 92 ? 12.258 -9.969 -9.07 1 85.31 92 GLY A N 1
ATOM 687 C CA . GLY A 1 92 ? 12.133 -11.062 -10.016 1 85.31 92 GLY A CA 1
ATOM 688 C C . GLY A 1 92 ? 12.383 -12.43 -9.398 1 85.31 92 GLY A C 1
ATOM 689 O O . GLY A 1 92 ? 12.281 -13.453 -10.07 1 85.31 92 GLY A O 1
ATOM 690 N N . THR A 1 93 ? 12.695 -12.43 -8.148 1 89.38 93 THR A N 1
ATOM 691 C CA . THR A 1 93 ? 12.961 -13.68 -7.445 1 89.38 93 THR A CA 1
ATOM 692 C C . THR A 1 93 ? 11.859 -13.969 -6.426 1 89.38 93 THR A C 1
ATOM 694 O O . THR A 1 93 ? 10.906 -13.203 -6.297 1 89.38 93 THR A O 1
ATOM 697 N N . CYS A 1 94 ? 11.992 -15.094 -5.855 1 92.44 94 CYS A N 1
ATOM 698 C CA . CYS A 1 94 ? 11.094 -15.438 -4.758 1 92.44 94 CYS A CA 1
ATOM 699 C C . CYS A 1 94 ? 11.484 -14.703 -3.48 1 92.44 94 CYS A C 1
ATOM 701 O O . CYS A 1 94 ? 12.672 -14.586 -3.17 1 92.44 94 CYS A O 1
ATOM 703 N N . LEU A 1 95 ? 10.562 -14.242 -2.699 1 92.94 95 LEU A N 1
ATOM 704 C CA . LEU A 1 95 ? 10.781 -13.492 -1.467 1 92.94 95 LEU A CA 1
ATOM 705 C C . LEU A 1 95 ? 11.398 -14.391 -0.393 1 92.94 95 LEU A C 1
ATOM 707 O O . LEU A 1 95 ? 12.008 -13.891 0.559 1 92.94 95 LEU A O 1
ATOM 711 N N . HIS A 1 96 ? 11.203 -15.695 -0.528 1 93.25 96 HIS A N 1
ATOM 712 C CA . HIS A 1 96 ? 11.633 -16.656 0.483 1 93.25 96 HIS A CA 1
ATOM 713 C C . HIS A 1 96 ? 12.562 -17.703 -0.114 1 93.25 96 HIS A C 1
ATOM 715 O O . HIS A 1 96 ? 12.531 -17.953 -1.321 1 93.25 96 HIS A O 1
ATOM 721 N N . GLY A 1 97 ? 13.328 -18.234 0.818 1 90.81 97 GLY A N 1
ATOM 722 C CA . GLY A 1 97 ? 14.102 -19.391 0.418 1 90.81 97 GLY A CA 1
ATOM 723 C C . GLY A 1 97 ? 13.258 -20.641 0.275 1 90.81 97 GLY A C 1
ATOM 724 O O . GLY A 1 97 ? 12.102 -20.672 0.714 1 90.81 97 GLY A O 1
ATOM 725 N N . LEU A 1 98 ? 13.875 -21.594 -0.312 1 90.75 98 LEU A N 1
ATOM 726 C CA . LEU A 1 98 ? 13.203 -22.812 -0.709 1 90.75 98 LEU A CA 1
ATOM 727 C C . LEU A 1 98 ? 12.5 -23.469 0.482 1 90.75 98 LEU A C 1
ATOM 729 O O . LEU A 1 98 ? 11.312 -23.781 0.408 1 90.75 98 LEU A O 1
ATOM 733 N N . ARG A 1 99 ? 13.141 -23.578 1.638 1 88.38 99 ARG A N 1
ATOM 734 C CA . ARG A 1 99 ? 12.633 -24.266 2.82 1 88.38 99 ARG A CA 1
ATOM 735 C C . ARG A 1 99 ? 11.539 -23.453 3.502 1 88.38 99 ARG A C 1
ATOM 737 O O . ARG A 1 99 ? 10.625 -24.016 4.109 1 88.38 99 ARG A O 1
ATOM 744 N N . ARG A 1 100 ? 11.578 -22.219 3.26 1 91.88 100 ARG A N 1
ATOM 745 C CA . ARG A 1 100 ? 10.727 -21.344 4.055 1 91.88 100 ARG A CA 1
ATOM 746 C C . ARG A 1 100 ? 9.531 -20.859 3.246 1 91.88 100 ARG A C 1
ATOM 748 O O . ARG A 1 100 ? 8.578 -20.312 3.805 1 91.88 100 ARG A O 1
ATOM 755 N N . MET A 1 101 ? 9.523 -21.047 2.004 1 93.81 101 MET A N 1
ATOM 756 C CA . MET A 1 101 ? 8.547 -20.406 1.127 1 93.81 101 MET A CA 1
ATOM 757 C C . MET A 1 101 ? 7.129 -20.812 1.514 1 93.81 101 MET A C 1
ATOM 759 O O . MET A 1 101 ? 6.312 -19.953 1.859 1 93.81 101 MET A O 1
ATOM 763 N N . LEU A 1 102 ? 6.832 -22.125 1.543 1 95.25 102 LEU A N 1
ATOM 764 C CA . LEU A 1 102 ? 5.461 -22.562 1.749 1 95.25 102 LEU A CA 1
ATOM 765 C C . LEU A 1 102 ? 5.012 -22.297 3.184 1 95.25 102 LEU A C 1
ATOM 767 O O . LEU A 1 102 ? 3.928 -21.766 3.41 1 95.25 102 LEU A O 1
ATOM 771 N N . PRO A 1 103 ? 5.898 -22.531 4.23 1 93 103 PRO A N 1
ATOM 772 C CA . PRO A 1 103 ? 5.5 -22.172 5.594 1 93 103 PRO A CA 1
ATOM 773 C C . PRO A 1 103 ? 5.27 -20.672 5.77 1 93 103 PRO A C 1
ATOM 775 O O . PRO A 1 103 ? 4.324 -20.266 6.449 1 93 103 PRO A O 1
ATOM 778 N N . ALA A 1 104 ? 6.086 -19.891 5.152 1 92.19 104 ALA A N 1
ATOM 779 C CA . ALA A 1 104 ? 5.965 -18.438 5.289 1 92.19 104 ALA A CA 1
ATOM 780 C C . ALA A 1 104 ? 4.652 -17.938 4.695 1 92.19 104 ALA A C 1
ATOM 782 O O . ALA A 1 104 ? 4.137 -16.891 5.102 1 92.19 104 ALA A O 1
ATOM 783 N N . LEU A 1 105 ? 4.086 -18.688 3.775 1 93.94 105 LEU A N 1
ATOM 784 C CA . LEU A 1 105 ? 2.85 -18.297 3.107 1 93.94 105 LEU A CA 1
ATOM 785 C C . LEU A 1 105 ? 1.644 -18.969 3.754 1 93.94 105 LEU A C 1
ATOM 787 O O . LEU A 1 105 ? 0.538 -18.922 3.209 1 93.94 105 LEU A O 1
ATOM 791 N N . GLY A 1 106 ? 1.869 -19.656 4.852 1 88.56 106 GLY A N 1
ATOM 792 C CA . GLY A 1 106 ? 0.785 -20.297 5.578 1 88.56 106 GLY A CA 1
ATOM 793 C C . GLY A 1 106 ? 0.372 -21.625 4.977 1 88.56 106 GLY A C 1
ATOM 794 O O . GLY A 1 106 ? -0.741 -22.109 5.215 1 88.56 106 GLY A O 1
ATOM 795 N N . LEU A 1 107 ? 1.231 -22.234 4.184 1 93.44 107 LEU A N 1
ATOM 796 C CA . LEU A 1 107 ? 0.863 -23.453 3.484 1 93.44 107 LEU A CA 1
ATOM 797 C C . LEU A 1 107 ? 1.579 -24.656 4.086 1 93.44 107 LEU A C 1
ATOM 799 O O . LEU A 1 107 ? 1.665 -25.719 3.455 1 93.44 107 LEU A O 1
ATOM 803 N N . ALA A 1 108 ? 2.104 -24.453 5.285 1 85.56 108 ALA A N 1
ATOM 804 C CA . ALA A 1 108 ? 2.766 -25.562 5.961 1 85.56 108 ALA A CA 1
ATOM 805 C C . ALA A 1 108 ? 1.806 -26.734 6.156 1 85.56 108 ALA A C 1
ATOM 807 O O . ALA A 1 108 ? 2.205 -27.906 6.059 1 85.56 108 ALA A O 1
ATOM 808 N N . GLY A 1 109 ? 0.602 -26.5 6.352 1 85.75 109 GLY A N 1
ATOM 809 C CA . GLY A 1 109 ? -0.394 -27.516 6.637 1 85.75 109 GLY A CA 1
ATOM 810 C C . GLY A 1 109 ? -0.826 -28.297 5.402 1 85.75 109 GLY A C 1
ATOM 811 O O . GLY A 1 109 ? -1.524 -29.297 5.512 1 85.75 109 GLY A O 1
ATOM 812 N N . HIS A 1 110 ? -0.411 -27.844 4.246 1 89.31 110 HIS A N 1
ATOM 813 C CA . HIS A 1 110 ? -0.785 -28.516 3.008 1 89.31 110 HIS A CA 1
ATOM 814 C C . HIS A 1 110 ? 0.016 -29.812 2.816 1 89.31 110 HIS A C 1
ATOM 816 O O . HIS A 1 110 ? -0.324 -30.641 1.969 1 89.31 110 HIS A O 1
ATOM 822 N N . GLY A 1 111 ? 1.117 -30.016 3.566 1 90.5 111 GLY A N 1
ATOM 823 C CA . GLY A 1 111 ? 1.846 -31.281 3.568 1 90.5 111 GLY A CA 1
ATOM 824 C C . GLY A 1 111 ? 2.877 -31.375 2.461 1 90.5 111 GLY A C 1
ATOM 825 O O . GLY A 1 111 ? 3.297 -32.469 2.088 1 90.5 111 GLY A O 1
ATOM 826 N N . TYR A 1 112 ? 3.203 -30.297 1.82 1 95.69 112 TYR A N 1
ATOM 827 C CA . TYR A 1 112 ? 4.195 -30.281 0.752 1 95.69 112 TYR A CA 1
ATOM 828 C C . TYR A 1 112 ? 5.438 -29.5 1.175 1 95.69 112 TYR A C 1
ATOM 830 O O . TYR A 1 112 ? 5.367 -28.625 2.041 1 95.69 112 TYR A O 1
ATOM 838 N N . VAL A 1 113 ? 6.551 -29.844 0.582 1 94.5 113 VAL A N 1
ATOM 839 C CA . VAL A 1 113 ? 7.797 -29.109 0.744 1 94.5 113 VAL A CA 1
ATOM 840 C C . VAL A 1 113 ? 8.375 -28.75 -0.626 1 94.5 113 VAL A C 1
ATOM 842 O O . VAL A 1 113 ? 8.383 -29.578 -1.536 1 94.5 113 VAL A O 1
ATOM 845 N N . ALA A 1 114 ? 8.773 -27.531 -0.771 1 95.62 114 ALA A N 1
ATOM 846 C CA . ALA A 1 114 ? 9.406 -27.125 -2.023 1 95.62 114 ALA A CA 1
ATOM 847 C C . ALA A 1 114 ? 10.812 -27.719 -2.139 1 95.62 114 ALA A C 1
ATOM 849 O O . ALA A 1 114 ? 11.578 -27.703 -1.174 1 95.62 114 ALA A O 1
ATOM 850 N N . THR A 1 115 ? 11.156 -28.188 -3.332 1 96.44 115 THR A N 1
ATOM 851 C CA . THR A 1 115 ? 12.438 -28.891 -3.479 1 96.44 115 THR A CA 1
ATOM 852 C C . THR A 1 115 ? 13.344 -28.141 -4.453 1 96.44 115 THR A C 1
ATOM 854 O O . THR A 1 115 ? 14.562 -28.297 -4.422 1 96.44 115 THR A O 1
ATOM 857 N N . ALA A 1 116 ? 12.758 -27.375 -5.32 1 96.12 116 ALA A N 1
ATOM 858 C CA . ALA A 1 116 ? 13.539 -26.625 -6.289 1 96.12 116 ALA A CA 1
ATOM 859 C C . ALA A 1 116 ? 12.734 -25.438 -6.824 1 96.12 116 ALA A C 1
ATOM 861 O O . ALA A 1 116 ? 11.508 -25.5 -6.938 1 96.12 116 ALA A O 1
ATOM 862 N N . PHE A 1 117 ? 13.453 -24.391 -7.105 1 95.25 117 PHE A N 1
ATOM 863 C CA . PHE A 1 117 ? 12.875 -23.266 -7.832 1 95.25 117 PHE A CA 1
ATOM 864 C C . PHE A 1 117 ? 13.07 -23.438 -9.336 1 95.25 117 PHE A C 1
ATOM 866 O O . PHE A 1 117 ? 13.953 -24.172 -9.773 1 95.25 117 PHE A O 1
ATOM 873 N N . ILE A 1 118 ? 12.188 -22.828 -10.094 1 95.12 118 ILE A N 1
ATOM 874 C CA . ILE A 1 118 ? 12.273 -22.828 -11.547 1 95.12 118 ILE A CA 1
ATOM 875 C C . ILE A 1 118 ? 12.406 -21.391 -12.047 1 95.12 118 ILE A C 1
ATOM 877 O O . ILE A 1 118 ? 11.648 -20.5 -11.633 1 95.12 118 ILE A O 1
ATOM 881 N N . TYR A 1 119 ? 13.344 -21.141 -12.922 1 91.31 119 TYR A N 1
ATOM 882 C CA . TYR A 1 119 ? 13.562 -19.812 -13.508 1 91.31 119 TYR A CA 1
ATOM 883 C C . TYR A 1 119 ? 13.367 -19.844 -15.016 1 91.31 119 TYR A C 1
ATOM 885 O O . TYR A 1 119 ? 13.648 -20.859 -15.664 1 91.31 119 TYR A O 1
ATOM 893 N N . THR A 1 120 ? 12.789 -18.797 -15.516 1 89.12 120 THR A N 1
ATOM 894 C CA . THR A 1 120 ? 12.672 -18.625 -16.969 1 89.12 120 THR A CA 1
ATOM 895 C C . THR A 1 120 ? 13.516 -17.453 -17.438 1 89.12 120 THR A C 1
ATOM 897 O O . THR A 1 120 ? 13.727 -16.484 -16.688 1 89.12 120 THR A O 1
ATOM 900 N N . THR A 1 121 ? 14.062 -17.641 -18.625 1 81.38 121 THR A N 1
ATOM 901 C CA . THR A 1 121 ? 14.836 -16.578 -19.234 1 81.38 121 THR A CA 1
ATOM 902 C C . THR A 1 121 ? 14.258 -16.203 -20.609 1 81.38 121 THR A C 1
ATOM 904 O O . THR A 1 121 ? 13.727 -17.078 -21.312 1 81.38 121 THR A O 1
ATOM 907 N N . CYS A 1 122 ? 14.031 -14.922 -20.797 1 68.38 122 CYS A N 1
ATOM 908 C CA . CYS A 1 122 ? 13.602 -14.516 -22.125 1 68.38 122 CYS A CA 1
ATOM 909 C C . CYS A 1 122 ? 14.516 -13.438 -22.703 1 68.38 122 CYS A C 1
ATOM 911 O O . CYS A 1 122 ? 14.766 -12.422 -22.047 1 68.38 122 CYS A O 1
ATOM 913 N N . ASP A 1 123 ? 15.211 -13.805 -23.672 1 62.41 123 ASP A N 1
ATOM 914 C CA . ASP A 1 123 ? 16.078 -12.828 -24.328 1 62.41 123 ASP A CA 1
ATOM 915 C C . ASP A 1 123 ? 15.297 -12.023 -25.375 1 62.41 123 ASP A C 1
ATOM 917 O O . ASP A 1 123 ? 15.25 -12.398 -26.547 1 62.41 123 ASP A O 1
ATOM 921 N N . VAL A 1 124 ? 14.234 -11.469 -24.875 1 58.22 124 VAL A N 1
ATOM 922 C CA . VAL A 1 124 ? 13.531 -10.711 -25.906 1 58.22 124 VAL A CA 1
ATOM 923 C C . VAL A 1 124 ? 13.844 -9.219 -25.75 1 58.22 124 VAL A C 1
ATOM 925 O O . VAL A 1 124 ? 14.031 -8.734 -24.641 1 58.22 124 VAL A O 1
ATOM 928 N N . ASP A 1 125 ? 14.102 -8.609 -26.812 1 57.34 125 ASP A N 1
ATOM 929 C CA . ASP A 1 125 ? 14.266 -7.164 -26.859 1 57.34 125 ASP A CA 1
ATOM 930 C C . ASP A 1 125 ? 12.938 -6.453 -26.578 1 57.34 125 ASP A C 1
ATOM 932 O O . ASP A 1 125 ? 12.031 -6.477 -27.406 1 57.34 125 ASP A O 1
ATOM 936 N N . ILE A 1 126 ? 12.773 -6.234 -25.328 1 57.72 126 ILE A N 1
ATOM 937 C CA . ILE A 1 126 ? 11.602 -5.418 -25.016 1 57.72 126 ILE A CA 1
ATOM 938 C C . ILE A 1 126 ? 11.891 -3.957 -25.344 1 57.72 126 ILE A C 1
ATOM 940 O O . ILE A 1 126 ? 12.938 -3.422 -24.969 1 57.72 126 ILE A O 1
ATOM 944 N N . PRO A 1 127 ? 10.984 -3.35 -26.062 1 53.62 127 PRO A N 1
ATOM 945 C CA . PRO A 1 127 ? 11.211 -1.932 -26.344 1 53.62 127 PRO A CA 1
ATOM 946 C C . PRO A 1 127 ? 11.461 -1.104 -25.094 1 53.62 127 PRO A C 1
ATOM 948 O O . PRO A 1 127 ? 10.852 -1.348 -24.047 1 53.62 127 PRO A O 1
ATOM 951 N N . ARG A 1 128 ? 12.375 -0.278 -25.141 1 53.53 128 ARG A N 1
ATOM 952 C CA . ARG A 1 128 ? 12.898 0.527 -24.047 1 53.53 128 ARG A CA 1
ATOM 953 C C . ARG A 1 128 ? 11.781 1.257 -23.312 1 53.53 128 ARG A C 1
ATOM 955 O O . ARG A 1 128 ? 11.797 1.371 -22.094 1 53.53 128 ARG A O 1
ATOM 962 N N . TRP A 1 129 ? 10.945 1.823 -24.172 1 51.62 129 TRP A N 1
ATOM 963 C CA . TRP A 1 129 ? 9.883 2.596 -23.531 1 51.62 129 TRP A CA 1
ATOM 964 C C . TRP A 1 129 ? 9.047 1.715 -22.609 1 51.62 129 TRP A C 1
ATOM 966 O O . TRP A 1 129 ? 8.547 2.182 -21.594 1 51.62 129 TRP A O 1
ATOM 976 N N . LEU A 1 130 ? 8.914 0.511 -23 1 52.47 130 LEU A N 1
ATOM 977 C CA . LEU A 1 130 ? 8.156 -0.423 -22.172 1 52.47 130 LEU A CA 1
ATOM 978 C C . LEU A 1 130 ? 8.969 -0.857 -20.953 1 52.47 130 LEU A C 1
ATOM 980 O O . LEU A 1 130 ? 8.43 -1.016 -19.859 1 52.47 130 LEU A O 1
ATOM 984 N N . MET A 1 131 ? 10.227 -0.882 -21.312 1 55.97 131 MET A N 1
ATOM 985 C CA . MET A 1 131 ? 11.125 -1.232 -20.203 1 55.97 131 MET A CA 1
ATOM 986 C C . MET A 1 131 ? 11.055 -0.189 -19.094 1 55.97 131 MET A C 1
ATOM 988 O O . MET A 1 131 ? 11.039 -0.535 -17.922 1 55.97 131 MET A O 1
ATOM 992 N N . ALA A 1 132 ? 11.141 0.984 -19.531 1 51.62 132 ALA A N 1
ATOM 993 C CA . ALA A 1 132 ? 11.117 2.102 -18.594 1 51.62 132 ALA A CA 1
ATOM 994 C C . ALA A 1 132 ? 9.836 2.105 -17.766 1 51.62 132 ALA A C 1
ATOM 996 O O . ALA A 1 132 ? 9.867 2.359 -16.562 1 51.62 132 ALA A O 1
ATOM 997 N N . ARG A 1 133 ? 8.852 1.853 -18.469 1 48.03 133 ARG A N 1
ATOM 998 C CA . ARG A 1 133 ? 7.551 1.874 -17.812 1 48.03 133 ARG A CA 1
ATOM 999 C C . ARG A 1 133 ? 7.426 0.735 -16.797 1 48.03 133 ARG A C 1
ATOM 1001 O O . ARG A 1 133 ? 6.77 0.88 -15.773 1 48.03 133 ARG A O 1
ATOM 1008 N N . LEU A 1 134 ? 8.172 -0.229 -17.266 1 49.44 134 LEU A N 1
ATOM 1009 C CA . LEU A 1 134 ? 8.008 -1.43 -16.453 1 49.44 134 LEU A CA 1
ATOM 1010 C C . LEU A 1 134 ? 9.164 -1.572 -15.461 1 49.44 134 LEU A C 1
ATOM 1012 O O . LEU A 1 134 ? 9.273 -2.586 -14.773 1 49.44 134 LEU A O 1
ATOM 1016 N N . HIS A 1 135 ? 9.883 -0.39 -15.289 1 51.41 135 HIS A N 1
ATOM 1017 C CA . HIS A 1 135 ? 11.086 -0.405 -14.453 1 51.41 135 HIS A CA 1
ATOM 1018 C C . HIS A 1 135 ? 11.93 -1.641 -14.734 1 51.41 135 HIS A C 1
ATOM 1020 O O . HIS A 1 135 ? 12.469 -2.252 -13.805 1 51.41 135 HIS A O 1
ATOM 1026 N N . ALA A 1 136 ? 11.867 -2.084 -15.922 1 50.44 136 ALA A N 1
ATOM 1027 C CA . ALA A 1 136 ? 12.5 -3.324 -16.375 1 50.44 136 ALA A CA 1
ATOM 1028 C C . ALA A 1 136 ? 14 -3.303 -16.094 1 50.44 136 ALA A C 1
ATOM 1030 O O . ALA A 1 136 ? 14.648 -4.352 -16.078 1 50.44 136 ALA A O 1
ATOM 1031 N N . ASP A 1 137 ? 14.547 -2.094 -15.797 1 50.34 137 ASP A N 1
ATOM 1032 C CA . ASP A 1 137 ? 15.984 -2.027 -15.57 1 50.34 137 ASP A CA 1
ATOM 1033 C C . ASP A 1 137 ? 16.375 -2.729 -14.273 1 50.34 137 ASP A C 1
ATOM 1035 O O . ASP A 1 137 ? 17.547 -3.027 -14.047 1 50.34 137 ASP A O 1
ATOM 1039 N N . ALA A 1 138 ? 15.586 -2.672 -13.383 1 47.53 138 ALA A N 1
ATOM 1040 C CA . ALA A 1 138 ? 15.922 -3.211 -12.07 1 47.53 138 ALA A CA 1
ATOM 1041 C C . ALA A 1 138 ? 16.109 -4.723 -12.125 1 47.53 138 ALA A C 1
ATOM 1043 O O . ALA A 1 138 ? 16.609 -5.332 -11.18 1 47.53 138 ALA A O 1
ATOM 1044 N N . TRP A 1 139 ? 15.531 -5.305 -13.062 1 47.38 139 TRP A N 1
ATOM 1045 C CA . TRP A 1 139 ? 15.602 -6.758 -13.148 1 47.38 139 TRP A CA 1
ATOM 1046 C C . TRP A 1 139 ? 16.938 -7.203 -13.734 1 47.38 139 TRP A C 1
ATOM 1048 O O . TRP A 1 139 ? 17.375 -6.684 -14.758 1 47.38 139 TRP A O 1
ATOM 1058 N N . ASP A 1 140 ? 17.859 -7.336 -12.805 1 48.97 140 ASP A N 1
ATOM 1059 C CA . ASP A 1 140 ? 19.062 -7.93 -13.375 1 48.97 140 ASP A CA 1
ATOM 1060 C C . ASP A 1 140 ? 18.766 -8.609 -14.711 1 48.97 140 ASP A C 1
ATOM 1062 O O . ASP A 1 140 ? 17.609 -8.859 -15.039 1 48.97 140 ASP A O 1
ATOM 1066 N N . ASP A 1 141 ? 19.938 -9.359 -15.109 1 53.12 141 ASP A N 1
ATOM 1067 C CA . ASP A 1 141 ? 20.094 -10.273 -16.234 1 53.12 141 ASP A CA 1
ATOM 1068 C C . ASP A 1 141 ? 18.969 -11.312 -16.266 1 53.12 141 ASP A C 1
ATOM 1070 O O . ASP A 1 141 ? 18.781 -12.055 -15.297 1 53.12 141 ASP A O 1
ATOM 1074 N N . HIS A 1 142 ? 18.156 -11.5 -17.188 1 61.25 142 HIS A N 1
ATOM 1075 C CA . HIS A 1 142 ? 17.047 -11.969 -18.016 1 61.25 142 HIS A CA 1
ATOM 1076 C C . HIS A 1 142 ? 16.344 -13.148 -17.375 1 61.25 142 HIS A C 1
ATOM 1078 O O . HIS A 1 142 ? 15.375 -13.672 -17.922 1 61.25 142 HIS A O 1
ATOM 1084 N N . ALA A 1 143 ? 16.703 -13.586 -16.078 1 75.75 143 ALA A N 1
ATOM 1085 C CA . ALA A 1 143 ? 15.961 -14.758 -15.617 1 75.75 143 ALA A CA 1
ATOM 1086 C C . ALA A 1 143 ? 15.047 -14.398 -14.453 1 75.75 143 ALA A C 1
ATOM 1088 O O . ALA A 1 143 ? 15.453 -13.703 -13.523 1 75.75 143 ALA A O 1
ATOM 1089 N N . ASN A 1 144 ? 13.773 -14.727 -14.469 1 85 144 ASN A N 1
ATOM 1090 C CA . ASN A 1 144 ? 12.781 -14.508 -13.422 1 85 144 ASN A CA 1
ATOM 1091 C C . ASN A 1 144 ? 12.305 -15.82 -12.82 1 85 144 ASN A C 1
ATOM 1093 O O . ASN A 1 144 ? 12.195 -16.828 -13.523 1 85 144 ASN A O 1
ATOM 1097 N N . TRP A 1 145 ? 12.164 -15.758 -11.508 1 90.94 145 TRP A N 1
ATOM 1098 C CA . TRP A 1 145 ? 11.539 -16.891 -10.828 1 90.94 145 TRP A CA 1
ATOM 1099 C C . TRP A 1 145 ? 10.156 -17.172 -11.391 1 90.94 145 TRP A C 1
ATOM 1101 O O . TRP A 1 145 ? 9.312 -16.281 -11.453 1 90.94 145 TRP A O 1
ATOM 1111 N N . ALA A 1 146 ? 9.961 -18.453 -11.859 1 93.12 146 ALA A N 1
ATOM 1112 C CA . ALA A 1 146 ? 8.758 -18.766 -12.617 1 93.12 146 ALA A CA 1
ATOM 1113 C C . ALA A 1 146 ? 7.965 -19.891 -11.953 1 93.12 146 ALA A C 1
ATOM 1115 O O . ALA A 1 146 ? 6.922 -20.297 -12.461 1 93.12 146 ALA A O 1
ATOM 1116 N N . GLY A 1 147 ? 8.445 -20.453 -10.922 1 96.19 147 GLY A N 1
ATOM 1117 C CA . GLY A 1 147 ? 7.738 -21.531 -10.25 1 96.19 147 GLY A CA 1
ATOM 1118 C C . GLY A 1 147 ? 8.633 -22.344 -9.344 1 96.19 147 GLY A C 1
ATOM 1119 O O . GLY A 1 147 ? 9.711 -21.906 -8.953 1 96.19 147 GLY A O 1
ATOM 1120 N N . TYR A 1 148 ? 8.086 -23.516 -8.938 1 97.25 148 TYR A N 1
ATOM 1121 C CA . TYR A 1 148 ? 8.828 -24.422 -8.062 1 97.25 148 TYR A CA 1
ATOM 1122 C C . TYR A 1 148 ? 8.305 -25.844 -8.164 1 97.25 148 TYR A C 1
ATOM 1124 O O . TYR A 1 148 ? 7.238 -26.078 -8.734 1 97.25 148 TYR A O 1
ATOM 1132 N N . VAL A 1 149 ? 9.125 -26.75 -7.73 1 98.19 149 VAL A N 1
ATOM 1133 C CA . VAL A 1 149 ? 8.727 -28.141 -7.551 1 98.19 149 VAL A CA 1
ATOM 1134 C C . VAL A 1 149 ? 8.539 -28.438 -6.062 1 98.19 149 VAL A C 1
ATOM 1136 O O . VAL A 1 149 ? 9.312 -27.953 -5.227 1 98.19 149 VAL A O 1
ATOM 1139 N N . ALA A 1 150 ? 7.48 -29.125 -5.781 1 97.75 150 ALA A N 1
ATOM 1140 C CA . ALA A 1 150 ? 7.211 -29.516 -4.398 1 97.75 150 ALA A CA 1
ATOM 1141 C C . ALA A 1 150 ? 6.852 -31 -4.312 1 97.75 150 ALA A C 1
ATOM 1143 O O . ALA A 1 150 ? 6.402 -31.594 -5.297 1 97.75 150 ALA A O 1
ATOM 1144 N N . VAL A 1 151 ? 7.039 -31.562 -3.125 1 97.06 151 VAL A N 1
ATOM 1145 C CA . VAL A 1 151 ? 6.738 -32.969 -2.91 1 97.06 151 VAL A CA 1
ATOM 1146 C C . VAL A 1 151 ? 5.883 -33.125 -1.654 1 97.06 151 VAL A C 1
ATOM 1148 O O . VAL A 1 151 ? 6.117 -32.469 -0.646 1 97.06 151 VAL A O 1
ATOM 1151 N N . GLY A 1 152 ? 4.875 -34.031 -1.859 1 95.44 152 GLY A N 1
ATOM 1152 C CA . GLY A 1 152 ? 4.105 -34.406 -0.681 1 95.44 152 GLY A CA 1
ATOM 1153 C C . GLY A 1 152 ? 4.902 -35.188 0.337 1 95.44 152 GLY A C 1
ATOM 1154 O O . GLY A 1 152 ? 5.641 -36.094 -0.025 1 95.44 152 GLY A O 1
ATOM 1155 N N . GLY A 1 153 ? 4.762 -34.844 1.579 1 92.69 153 GLY A N 1
ATOM 1156 C CA . GLY A 1 153 ? 5.422 -35.594 2.646 1 92.69 153 GLY A CA 1
ATOM 1157 C C . GLY A 1 153 ? 4.863 -36.969 2.852 1 92.69 153 GLY A C 1
ATOM 1158 O O . GLY A 1 153 ? 3.918 -37.375 2.168 1 92.69 153 GLY A O 1
ATOM 1159 N N . ALA A 1 154 ? 5.457 -37.656 3.816 1 90.75 154 ALA A N 1
ATOM 1160 C CA . ALA A 1 154 ? 5.074 -39.062 4.078 1 90.75 154 ALA A CA 1
ATOM 1161 C C . ALA A 1 154 ? 3.611 -39.156 4.496 1 90.75 154 ALA A C 1
ATOM 1163 O O . ALA A 1 154 ? 2.898 -40.062 4.07 1 90.75 154 ALA A O 1
ATOM 1164 N N . GLU A 1 155 ? 3.234 -38.219 5.27 1 89.12 155 GLU A N 1
ATOM 1165 C CA . GLU A 1 155 ? 1.848 -38.219 5.727 1 89.12 155 GLU A CA 1
ATOM 1166 C C . GLU A 1 155 ? 0.883 -38.031 4.562 1 89.12 155 GLU A C 1
ATOM 1168 O O . GLU A 1 155 ? -0.135 -38.719 4.457 1 89.12 155 GLU A O 1
ATOM 1173 N N . GLU A 1 156 ? 1.222 -37.094 3.729 1 89.44 156 GLU A N 1
ATOM 1174 C CA . GLU A 1 156 ? 0.392 -36.812 2.557 1 89.44 156 GLU A CA 1
ATOM 1175 C C . GLU A 1 156 ? 0.397 -38 1.598 1 89.44 156 GLU A C 1
ATOM 1177 O O . GLU A 1 156 ? -0.644 -38.375 1.046 1 89.44 156 GLU A O 1
ATOM 1182 N N . ALA A 1 157 ? 1.484 -38.656 1.437 1 90.75 157 ALA A N 1
ATOM 1183 C CA . ALA A 1 157 ? 1.602 -39.812 0.568 1 90.75 157 ALA A CA 1
ATOM 1184 C C . ALA A 1 157 ? 0.737 -40.969 1.077 1 90.75 157 ALA A C 1
ATOM 1186 O O . ALA A 1 157 ? 0.113 -41.688 0.287 1 90.75 157 ALA A O 1
ATOM 1187 N N . SER A 1 158 ? 0.756 -41.062 2.342 1 89.19 158 SER A N 1
ATOM 1188 C CA . SER A 1 158 ? -0.073 -42.094 2.947 1 89.19 158 SER A CA 1
ATOM 1189 C C . SER A 1 158 ? -1.557 -41.812 2.756 1 89.19 158 SER A C 1
ATOM 1191 O O . SER A 1 158 ? -2.35 -42.719 2.5 1 89.19 158 SER A O 1
ATOM 1193 N N . ARG A 1 159 ? -1.901 -40.594 2.834 1 85.94 159 ARG A N 1
ATOM 1194 C CA . ARG A 1 159 ? -3.295 -40.188 2.719 1 85.94 159 ARG A CA 1
ATOM 1195 C C . ARG A 1 159 ? -3.836 -40.438 1.319 1 85.94 159 ARG A C 1
ATOM 1197 O O . ARG A 1 159 ? -4.934 -41 1.166 1 85.94 159 ARG A O 1
ATOM 1204 N N . VAL A 1 160 ? -3.004 -40.156 0.3 1 87.19 160 VAL A N 1
ATOM 1205 C CA . VAL A 1 160 ? -3.512 -40.219 -1.066 1 87.19 160 VAL A CA 1
ATOM 1206 C C . VAL A 1 160 ? -3.074 -41.531 -1.721 1 87.19 160 VAL A C 1
ATOM 1208 O O . VAL A 1 160 ? -3.578 -41.875 -2.785 1 87.19 160 VAL A O 1
ATOM 1211 N N . GLY A 1 161 ? -2.125 -42.281 -1.135 1 89.19 161 GLY A N 1
ATOM 1212 C CA . GLY A 1 161 ? -1.725 -43.562 -1.617 1 89.19 161 GLY A CA 1
ATOM 1213 C C . GLY A 1 161 ? -0.562 -43.531 -2.59 1 89.19 161 GLY A C 1
ATOM 1214 O O . GLY A 1 161 ? -0.219 -44.531 -3.209 1 89.19 161 GLY A O 1
ATOM 1215 N N . HIS A 1 162 ? -0.047 -42.375 -2.795 1 93.75 162 HIS A N 1
ATOM 1216 C CA . HIS A 1 162 ? 1.121 -42.188 -3.65 1 93.75 162 HIS A CA 1
ATOM 1217 C C . HIS A 1 162 ? 1.91 -40.938 -3.256 1 93.75 162 HIS A C 1
ATOM 1219 O O . HIS A 1 162 ? 1.396 -40.062 -2.545 1 93.75 162 HIS A O 1
ATOM 1225 N N . ARG A 1 163 ? 3.195 -40.906 -3.654 1 95.38 163 ARG A N 1
ATOM 1226 C CA . ARG A 1 163 ? 4.016 -39.719 -3.527 1 95.38 163 ARG A CA 1
ATOM 1227 C C . ARG A 1 163 ? 3.717 -38.719 -4.648 1 95.38 163 ARG A C 1
ATOM 1229 O O . ARG A 1 163 ? 3.986 -39 -5.816 1 95.38 163 ARG A O 1
ATOM 1236 N N . ASP A 1 164 ? 3.197 -37.625 -4.203 1 96.19 164 ASP A N 1
ATOM 1237 C CA . ASP A 1 164 ? 2.84 -36.625 -5.191 1 96.19 164 ASP A CA 1
ATOM 1238 C C . ASP A 1 164 ? 3.963 -35.594 -5.367 1 96.19 164 ASP A C 1
ATOM 1240 O O . ASP A 1 164 ? 4.391 -34.969 -4.398 1 96.19 164 ASP A O 1
ATOM 1244 N N . VAL A 1 165 ? 4.488 -35.5 -6.574 1 98.06 165 VAL A N 1
ATOM 1245 C CA . VAL A 1 165 ? 5.406 -34.438 -6.973 1 98.06 165 VAL A CA 1
ATOM 1246 C C . VAL A 1 165 ? 4.66 -33.406 -7.785 1 98.06 165 VAL A C 1
ATOM 1248 O O . VAL A 1 165 ? 4.047 -33.719 -8.805 1 98.06 165 VAL A O 1
ATOM 1251 N N . VAL A 1 166 ? 4.703 -32.156 -7.312 1 98.44 166 VAL A N 1
ATOM 1252 C CA . VAL A 1 166 ? 3.914 -31.125 -7.953 1 98.44 166 VAL A CA 1
ATOM 1253 C C . VAL A 1 166 ? 4.844 -30.078 -8.562 1 98.44 166 VAL A C 1
ATOM 1255 O O . VAL A 1 166 ? 5.742 -29.562 -7.887 1 98.44 166 VAL A O 1
ATOM 1258 N N . VAL A 1 167 ? 4.699 -29.812 -9.805 1 98.81 167 VAL A N 1
ATOM 1259 C CA . VAL A 1 167 ? 5.375 -28.703 -10.477 1 98.81 167 VAL A CA 1
ATOM 1260 C C . VAL A 1 167 ? 4.422 -27.516 -10.602 1 98.81 167 VAL A C 1
ATOM 1262 O O . VAL A 1 167 ? 3.352 -27.641 -11.203 1 98.81 167 VAL A O 1
ATOM 1265 N N . VAL A 1 168 ? 4.793 -26.438 -10.023 1 98.75 168 VAL A N 1
ATOM 1266 C CA . VAL A 1 168 ? 3.924 -25.266 -9.93 1 98.75 168 VAL A CA 1
ATOM 1267 C C . VAL A 1 168 ? 4.512 -24.125 -10.75 1 98.75 168 VAL A C 1
ATOM 1269 O O . VAL A 1 168 ? 5.66 -23.734 -10.539 1 98.75 168 VAL A O 1
ATOM 1272 N N . TRP A 1 169 ? 3.697 -23.578 -11.648 1 97.75 169 TRP A N 1
ATOM 1273 C CA . TRP A 1 169 ? 4.133 -22.516 -12.531 1 97.75 169 TRP A CA 1
ATOM 1274 C C . TRP A 1 169 ? 3.424 -21.203 -12.195 1 97.75 169 TRP A C 1
ATOM 1276 O O . TRP A 1 169 ? 2.221 -21.203 -11.914 1 97.75 169 TRP A O 1
ATOM 1286 N N . ARG A 1 170 ? 4.168 -20.203 -12.273 1 94.31 170 ARG A N 1
ATOM 1287 C CA . ARG A 1 170 ? 3.65 -18.859 -12.023 1 94.31 170 ARG A CA 1
ATOM 1288 C C . ARG A 1 170 ? 3.033 -18.266 -13.281 1 94.31 170 ARG A C 1
ATOM 1290 O O . ARG A 1 170 ? 3.555 -18.453 -14.383 1 94.31 170 ARG A O 1
ATOM 1297 N N . GLY A 1 171 ? 1.969 -17.516 -13.109 1 88.12 171 GLY A N 1
ATOM 1298 C CA . GLY A 1 171 ? 1.42 -16.75 -14.219 1 88.12 171 GLY A CA 1
ATOM 1299 C C . GLY A 1 171 ? 2.234 -15.516 -14.547 1 88.12 171 GLY A C 1
ATOM 1300 O O . GLY A 1 171 ? 3.369 -15.367 -14.078 1 88.12 171 GLY A O 1
ATOM 1301 N N . THR A 1 172 ? 1.672 -14.664 -15.344 1 77.12 172 THR A N 1
ATOM 1302 C CA . THR A 1 172 ? 2.375 -13.492 -15.859 1 77.12 172 THR A CA 1
ATOM 1303 C C . THR A 1 172 ? 2.564 -12.453 -14.758 1 77.12 172 THR A C 1
ATOM 1305 O O . THR A 1 172 ? 1.592 -12.008 -14.148 1 77.12 172 THR A O 1
ATOM 1308 N N . MET A 1 173 ? 3.768 -12.156 -14.516 1 69.12 173 MET A N 1
ATOM 1309 C CA . MET A 1 173 ? 4.059 -11.125 -13.523 1 69.12 173 MET A CA 1
ATOM 1310 C C . MET A 1 173 ? 5.035 -10.094 -14.086 1 69.12 173 MET A C 1
ATOM 1312 O O . MET A 1 173 ? 4.965 -8.914 -13.742 1 69.12 173 MET A O 1
ATOM 1316 N N . ALA A 1 174 ? 5.902 -10.531 -14.992 1 61.56 174 ALA A N 1
ATOM 1317 C CA . ALA A 1 174 ? 6.945 -9.664 -15.531 1 61.56 174 ALA A CA 1
ATOM 1318 C C . ALA A 1 174 ? 6.574 -9.156 -16.922 1 61.56 174 ALA A C 1
ATOM 1320 O O . ALA A 1 174 ? 5.828 -9.812 -17.656 1 61.56 174 ALA A O 1
ATOM 1321 N N . ALA A 1 175 ? 7.062 -7.961 -17.234 1 56.56 175 ALA A N 1
ATOM 1322 C CA . ALA A 1 175 ? 6.746 -7.312 -18.5 1 56.56 175 ALA A CA 1
ATOM 1323 C C . ALA A 1 175 ? 7.125 -8.203 -19.672 1 56.56 175 ALA A C 1
ATOM 1325 O O . ALA A 1 175 ? 6.379 -8.305 -20.656 1 56.56 175 ALA A O 1
ATOM 1326 N N . GLU A 1 176 ? 8.242 -8.812 -19.531 1 61.03 176 GLU A N 1
ATOM 1327 C CA . GLU A 1 176 ? 8.703 -9.695 -20.609 1 61.03 176 GLU A CA 1
ATOM 1328 C C . GLU A 1 176 ? 7.719 -10.836 -20.844 1 61.03 176 GLU A C 1
ATOM 1330 O O . GLU A 1 176 ? 7.477 -11.234 -21.984 1 61.03 176 GLU A O 1
ATOM 1335 N N . GLU A 1 177 ? 7.18 -11.32 -19.781 1 66.38 177 GLU A N 1
ATOM 1336 C CA . GLU A 1 177 ? 6.223 -12.414 -19.875 1 66.38 177 GLU A CA 1
ATOM 1337 C C . GLU A 1 177 ? 4.926 -11.969 -20.547 1 66.38 177 GLU A C 1
ATOM 1339 O O . GLU A 1 177 ? 4.34 -12.711 -21.328 1 66.38 177 GLU A O 1
ATOM 1344 N N . TRP A 1 178 ? 4.621 -10.789 -20.234 1 60.19 178 TRP A N 1
ATOM 1345 C CA . TRP A 1 178 ? 3.438 -10.227 -20.875 1 60.19 178 TRP A CA 1
ATOM 1346 C C . TRP A 1 178 ? 3.629 -10.141 -22.391 1 60.19 178 TRP A C 1
ATOM 1348 O O . TRP A 1 178 ? 2.729 -10.492 -23.156 1 60.19 178 TRP A O 1
ATOM 1358 N N . PHE A 1 179 ? 4.773 -9.75 -22.781 1 56.78 179 PHE A N 1
ATOM 1359 C CA . PHE A 1 179 ? 5.109 -9.664 -24.203 1 56.78 179 PHE A CA 1
ATOM 1360 C C . PHE A 1 179 ? 5.094 -11.039 -24.844 1 56.78 179 PHE A C 1
ATOM 1362 O O . PHE A 1 179 ? 4.605 -11.203 -25.969 1 56.78 179 PHE A O 1
ATOM 1369 N N . MET A 1 180 ? 5.59 -11.891 -24.188 1 62.44 180 MET A N 1
ATOM 1370 C CA . MET A 1 180 ? 5.625 -13.25 -24.719 1 62.44 180 MET A CA 1
ATOM 1371 C C . MET A 1 180 ? 4.219 -13.828 -24.828 1 62.44 180 MET A C 1
ATOM 1373 O O . MET A 1 180 ? 3.926 -14.602 -25.734 1 62.44 180 MET A O 1
ATOM 1377 N N . ASP A 1 181 ? 3.416 -13.461 -23.938 1 64.19 181 ASP A N 1
ATOM 1378 C CA . ASP A 1 181 ? 2.035 -13.93 -23.969 1 64.19 181 ASP A CA 1
ATOM 1379 C C . ASP A 1 181 ? 1.321 -13.484 -25.234 1 64.19 181 ASP A C 1
ATOM 1381 O O . ASP A 1 181 ? 0.353 -14.109 -25.672 1 64.19 181 ASP A O 1
ATOM 1385 N N . LEU A 1 182 ? 1.961 -12.539 -25.812 1 60.84 182 LEU A N 1
ATOM 1386 C CA . LEU A 1 182 ? 1.334 -11.984 -27.016 1 60.84 182 LEU A CA 1
ATOM 1387 C C . LEU A 1 182 ? 1.834 -12.695 -28.266 1 60.84 182 LEU A C 1
ATOM 1389 O O . LEU A 1 182 ? 1.24 -12.57 -29.328 1 60.84 182 LEU A O 1
ATOM 1393 N N . ARG A 1 183 ? 2.828 -13.406 -28.172 1 65.56 183 ARG A N 1
ATOM 1394 C CA . ARG A 1 183 ? 3.359 -14.148 -29.312 1 65.56 183 ARG A CA 1
ATOM 1395 C C . ARG A 1 183 ? 2.633 -15.477 -29.5 1 65.56 183 ARG A C 1
ATOM 1397 O O . ARG A 1 183 ? 3.109 -16.516 -29.031 1 65.56 183 ARG A O 1
ATOM 1404 N N . THR A 1 184 ? 1.577 -15.391 -30.344 1 71.69 184 THR A N 1
ATOM 1405 C CA . THR A 1 184 ? 0.652 -16.516 -30.438 1 71.69 184 THR A CA 1
ATOM 1406 C C . THR A 1 184 ? 0.9 -17.328 -31.703 1 71.69 184 THR A C 1
ATOM 1408 O O . THR A 1 184 ? 0.14 -18.234 -32.031 1 71.69 184 THR A O 1
ATOM 1411 N N . GLY A 1 185 ? 1.947 -16.938 -32.438 1 76.12 185 GLY A N 1
ATOM 1412 C CA . GLY A 1 185 ? 2.309 -17.781 -33.562 1 76.12 185 GLY A CA 1
ATOM 1413 C C . GLY A 1 185 ? 2.676 -19.203 -33.156 1 76.12 185 GLY A C 1
ATOM 1414 O O . GLY A 1 185 ? 3.307 -19.406 -32.125 1 76.12 185 GLY A O 1
ATOM 1415 N N . LEU A 1 186 ? 2.256 -20.141 -33.969 1 85.69 186 LEU A N 1
ATOM 1416 C CA . LEU A 1 186 ? 2.514 -21.531 -33.625 1 85.69 186 LEU A CA 1
ATOM 1417 C C . LEU A 1 186 ? 3.898 -21.969 -34.094 1 85.69 186 LEU A C 1
ATOM 1419 O O . LEU A 1 186 ? 4.297 -21.656 -35.219 1 85.69 186 LEU A O 1
ATOM 1423 N N . VAL A 1 187 ? 4.613 -22.625 -33.219 1 88.44 187 VAL A N 1
ATOM 1424 C CA . VAL A 1 187 ? 5.918 -23.203 -33.531 1 88.44 187 VAL A CA 1
ATOM 1425 C C . VAL A 1 187 ? 5.949 -24.672 -33.094 1 88.44 187 VAL A C 1
ATOM 1427 O O . VAL A 1 187 ? 5.18 -25.078 -32.219 1 88.44 187 VAL A O 1
ATOM 1430 N N . PRO A 1 188 ? 6.824 -25.406 -33.781 1 91.69 188 PRO A N 1
ATOM 1431 C CA . PRO A 1 188 ? 6.91 -26.812 -33.375 1 91.69 188 PRO A CA 1
ATOM 1432 C C . PRO A 1 188 ? 7.348 -26.984 -31.906 1 91.69 188 PRO A C 1
ATOM 1434 O O . PRO A 1 188 ? 8.266 -26.297 -31.453 1 91.69 188 PRO A O 1
ATOM 1437 N N . PHE A 1 189 ? 6.617 -27.875 -31.156 1 92.12 189 PHE A N 1
ATOM 1438 C CA . PHE A 1 189 ? 6.98 -28.156 -29.781 1 92.12 189 PHE A CA 1
ATOM 1439 C C . PHE A 1 189 ? 8.336 -28.844 -29.703 1 92.12 189 PHE A C 1
ATOM 1441 O O . PHE A 1 189 ? 9.195 -28.453 -28.906 1 92.12 189 PHE A O 1
ATOM 1448 N N . ASP A 1 190 ? 8.492 -29.922 -30.422 1 87.75 190 ASP A N 1
ATOM 1449 C CA . ASP A 1 190 ? 9.758 -30.609 -30.625 1 87.75 190 ASP A CA 1
ATOM 1450 C C . ASP A 1 190 ? 9.977 -30.953 -32.094 1 87.75 190 ASP A C 1
ATOM 1452 O O . ASP A 1 190 ? 9.289 -31.812 -32.656 1 87.75 190 ASP A O 1
ATOM 1456 N N . ALA A 1 191 ? 10.852 -30.375 -32.656 1 71.31 191 ALA A N 1
ATOM 1457 C CA . ALA A 1 191 ? 11.094 -30.578 -34.094 1 71.31 191 ALA A CA 1
ATOM 1458 C C . ALA A 1 191 ? 11.531 -32 -34.375 1 71.31 191 ALA A C 1
ATOM 1460 O O . ALA A 1 191 ? 11.203 -32.562 -35.438 1 71.31 191 ALA A O 1
ATOM 1461 N N . ALA A 1 192 ? 12.117 -32.562 -33.469 1 72.44 192 ALA A N 1
ATOM 1462 C CA . ALA A 1 192 ? 12.703 -33.875 -33.719 1 72.44 192 ALA A CA 1
ATOM 1463 C C . ALA A 1 192 ? 11.641 -34.969 -33.719 1 72.44 192 ALA A C 1
ATOM 1465 O O . ALA A 1 192 ? 11.82 -36.031 -34.312 1 72.44 192 ALA A O 1
ATOM 1466 N N . ASP A 1 193 ? 10.516 -34.719 -33.094 1 73.94 193 ASP A N 1
ATOM 1467 C CA . ASP A 1 193 ? 9.516 -35.75 -32.906 1 73.94 193 ASP A CA 1
ATOM 1468 C C . ASP A 1 193 ? 8.656 -35.938 -34.156 1 73.94 193 ASP A C 1
ATOM 1470 O O . ASP A 1 193 ? 8.086 -37 -34.375 1 73.94 193 ASP A O 1
ATOM 1474 N N . GLY A 1 194 ? 8.523 -34.938 -34.938 1 76 194 GLY A N 1
ATOM 1475 C CA . GLY A 1 194 ? 7.785 -35.031 -36.188 1 76 194 GLY A CA 1
ATOM 1476 C C . GLY A 1 194 ? 6.316 -35.344 -36 1 76 194 GLY A C 1
ATOM 1477 O O . GLY A 1 194 ? 5.672 -35.906 -36.906 1 76 194 GLY A O 1
ATOM 1478 N N . ASP A 1 195 ? 5.738 -35.156 -34.844 1 85.06 195 ASP A N 1
ATOM 1479 C CA . ASP A 1 195 ? 4.359 -35.562 -34.562 1 85.06 195 ASP A CA 1
ATOM 1480 C C . ASP A 1 195 ? 3.393 -34.406 -34.906 1 85.06 195 ASP A C 1
ATOM 1482 O O . ASP A 1 195 ? 2.18 -34.562 -34.75 1 85.06 195 ASP A O 1
ATOM 1486 N N . GLY A 1 196 ? 3.953 -33.25 -35.375 1 87.44 196 GLY A N 1
ATOM 1487 C CA . GLY A 1 196 ? 3.096 -32.156 -35.812 1 87.44 196 GLY A CA 1
ATOM 1488 C C . GLY A 1 196 ? 2.633 -31.266 -34.656 1 87.44 196 GLY A C 1
ATOM 1489 O O . GLY A 1 196 ? 1.883 -30.312 -34.875 1 87.44 196 GLY A O 1
ATOM 1490 N N . ALA A 1 197 ? 3.088 -31.609 -33.5 1 90.81 197 ALA A N 1
ATOM 1491 C CA . ALA A 1 197 ? 2.693 -30.797 -32.344 1 90.81 197 ALA A CA 1
ATOM 1492 C C . ALA A 1 197 ? 3.262 -29.391 -32.469 1 90.81 197 ALA A C 1
ATOM 1494 O O . ALA A 1 197 ? 4.473 -29.219 -32.594 1 90.81 197 ALA A O 1
ATOM 1495 N N . MET A 1 198 ? 2.336 -28.375 -32.438 1 91.19 198 MET A N 1
ATOM 1496 C CA . MET A 1 198 ? 2.703 -26.969 -32.438 1 91.19 198 MET A CA 1
ATOM 1497 C C . MET A 1 198 ? 2.121 -26.219 -31.25 1 91.19 198 MET A C 1
ATOM 1499 O O . MET A 1 198 ? 1.014 -26.531 -30.812 1 91.19 198 MET A O 1
ATOM 1503 N N . VAL A 1 199 ? 2.902 -25.328 -30.734 1 92.25 199 VAL A N 1
ATOM 1504 C CA . VAL A 1 199 ? 2.469 -24.547 -29.578 1 92.25 199 VAL A CA 1
ATOM 1505 C C . VAL A 1 199 ? 2.773 -23.062 -29.797 1 92.25 199 VAL A C 1
ATOM 1507 O O . VAL A 1 199 ? 3.549 -22.719 -30.703 1 92.25 199 VAL A O 1
ATOM 1510 N N . ALA A 1 200 ? 2.123 -22.219 -29.031 1 86.19 200 ALA A N 1
ATOM 1511 C CA . ALA A 1 200 ? 2.357 -20.781 -29.125 1 86.19 200 ALA A CA 1
ATOM 1512 C C . ALA A 1 200 ? 3.832 -20.453 -28.922 1 86.19 200 ALA A C 1
ATOM 1514 O O . ALA A 1 200 ? 4.449 -20.922 -27.969 1 86.19 200 ALA A O 1
ATOM 1515 N N . GLU A 1 201 ? 4.344 -19.562 -29.703 1 85.75 201 GLU A N 1
ATOM 1516 C CA . GLU A 1 201 ? 5.762 -19.234 -29.719 1 85.75 201 GLU A CA 1
ATOM 1517 C C . GLU A 1 201 ? 6.207 -18.656 -28.375 1 85.75 201 GLU A C 1
ATOM 1519 O O . GLU A 1 201 ? 7.285 -18.984 -27.875 1 85.75 201 GLU A O 1
ATOM 1524 N N . GLY A 1 202 ? 5.449 -17.812 -27.828 1 85.19 202 GLY A N 1
ATOM 1525 C CA . GLY A 1 202 ? 5.809 -17.188 -26.578 1 85.19 202 GLY A CA 1
ATOM 1526 C C . GLY A 1 202 ? 5.957 -18.188 -25.438 1 85.19 202 GLY A C 1
ATOM 1527 O O . GLY A 1 202 ? 6.91 -18.109 -24.656 1 85.19 202 GLY A O 1
ATOM 1528 N N . PHE A 1 203 ? 5.004 -19.141 -25.344 1 89.62 203 PHE A N 1
ATOM 1529 C CA . PHE A 1 203 ? 5.062 -20.172 -24.312 1 89.62 203 PHE A CA 1
ATOM 1530 C C . PHE A 1 203 ? 6.281 -21.078 -24.516 1 89.62 203 PHE A C 1
ATOM 1532 O O . PHE A 1 203 ? 6.984 -21.406 -23.562 1 89.62 203 PHE A O 1
ATOM 1539 N N . HIS A 1 204 ? 6.418 -21.344 -25.75 1 91.56 204 HIS A N 1
ATOM 1540 C CA . HIS A 1 204 ? 7.535 -22.219 -26.094 1 91.56 204 HIS A CA 1
ATOM 1541 C C . HIS A 1 204 ? 8.867 -21.578 -25.734 1 91.56 204 HIS A C 1
ATOM 1543 O O . HIS A 1 204 ? 9.75 -22.234 -25.172 1 91.56 204 HIS A O 1
ATOM 1549 N N . THR A 1 205 ? 8.992 -20.359 -26.078 1 87.69 205 THR A N 1
ATOM 1550 C CA . THR A 1 205 ? 10.234 -19.625 -25.844 1 87.69 205 THR A CA 1
ATOM 1551 C C . THR A 1 205 ? 10.531 -19.516 -24.344 1 87.69 205 THR A C 1
ATOM 1553 O O . THR A 1 205 ? 11.648 -19.797 -23.906 1 87.69 205 THR A O 1
ATOM 1556 N N . LEU A 1 206 ? 9.617 -19.203 -23.578 1 88.75 206 LEU A N 1
ATOM 1557 C CA . LEU A 1 206 ? 9.797 -19.094 -22.141 1 88.75 206 LEU A CA 1
ATOM 1558 C C . LEU A 1 206 ? 10.195 -20.438 -21.531 1 88.75 206 LEU A C 1
ATOM 1560 O O . LEU A 1 206 ? 10.992 -20.5 -20.594 1 88.75 206 LEU A O 1
ATOM 1564 N N . TYR A 1 207 ? 9.633 -21.484 -22.109 1 93.5 207 TYR A N 1
ATOM 1565 C CA . TYR A 1 207 ? 9.812 -22.844 -21.609 1 93.5 207 TYR A CA 1
ATOM 1566 C C . TYR A 1 207 ? 11.18 -23.391 -22 1 93.5 207 TYR A C 1
ATOM 1568 O O . TYR A 1 207 ? 11.805 -24.125 -21.234 1 93.5 207 TYR A O 1
ATOM 1576 N N . THR A 1 208 ? 11.727 -22.922 -23.125 1 93.31 208 THR A N 1
ATOM 1577 C CA . THR A 1 208 ? 12.859 -23.656 -23.688 1 93.31 208 THR A CA 1
ATOM 1578 C C . THR A 1 208 ? 14.094 -22.766 -23.766 1 93.31 208 THR A C 1
ATOM 1580 O O . THR A 1 208 ? 15.203 -23.25 -23.984 1 93.31 208 THR A O 1
ATOM 1583 N N . SER A 1 209 ? 13.93 -21.516 -23.516 1 88.81 209 SER A N 1
ATOM 1584 C CA . SER A 1 209 ? 15.062 -20.609 -23.688 1 88.81 209 SER A CA 1
ATOM 1585 C C . SER A 1 209 ? 16.031 -20.719 -22.5 1 88.81 209 SER A C 1
ATOM 1587 O O . SER A 1 209 ? 15.617 -21.016 -21.375 1 88.81 209 SER A O 1
ATOM 1589 N N . SER A 1 210 ? 17.312 -20.562 -22.828 1 88.38 210 SER A N 1
ATOM 1590 C CA . SER A 1 210 ? 18.375 -20.469 -21.844 1 88.38 210 SER A CA 1
ATOM 1591 C C . SER A 1 210 ? 19.391 -19.406 -22.219 1 88.38 210 SER A C 1
ATOM 1593 O O . SER A 1 210 ? 19.5 -19.031 -23.391 1 88.38 210 SER A O 1
ATOM 1595 N N . ASN A 1 211 ? 19.984 -18.844 -21.25 1 84.06 211 ASN A N 1
ATOM 1596 C CA . ASN A 1 211 ? 21.062 -17.875 -21.422 1 84.06 211 ASN A CA 1
ATOM 1597 C C . ASN A 1 211 ? 22.188 -18.094 -20.422 1 84.06 211 ASN A C 1
ATOM 1599 O O . ASN A 1 211 ? 22.047 -17.75 -19.234 1 84.06 211 ASN A O 1
ATOM 1603 N N . ALA A 1 212 ? 23.328 -18.547 -20.906 1 77.94 212 ALA A N 1
ATOM 1604 C CA . ALA A 1 212 ? 24.469 -18.922 -20.062 1 77.94 212 ALA A CA 1
ATOM 1605 C C . ALA A 1 212 ? 25.031 -17.719 -19.328 1 77.94 212 ALA A C 1
ATOM 1607 O O . ALA A 1 212 ? 25.688 -17.859 -18.297 1 77.94 212 ALA A O 1
ATOM 1608 N N . GLY A 1 213 ? 24.781 -16.562 -19.734 1 73.38 213 GLY A N 1
ATOM 1609 C CA . GLY A 1 213 ? 25.312 -15.367 -19.125 1 73.38 213 GLY A CA 1
ATOM 1610 C C . GLY A 1 213 ? 24.516 -14.891 -17.922 1 73.38 213 GLY A C 1
ATOM 1611 O O . GLY A 1 213 ? 24.938 -13.969 -17.219 1 73.38 213 GLY A O 1
ATOM 1612 N N . THR A 1 214 ? 23.484 -15.609 -17.688 1 74.25 214 THR A N 1
ATOM 1613 C CA . THR A 1 214 ? 22.641 -15.172 -16.578 1 74.25 214 THR A CA 1
ATOM 1614 C C . THR A 1 214 ? 22.75 -16.141 -15.406 1 74.25 214 THR A C 1
ATOM 1616 O O . THR A 1 214 ? 22.891 -17.344 -15.602 1 74.25 214 THR A O 1
ATOM 1619 N N . LYS A 1 215 ? 22.797 -15.625 -14.273 1 73.44 215 LYS A N 1
ATOM 1620 C CA . LYS A 1 215 ? 23.016 -16.375 -13.047 1 73.44 215 LYS A CA 1
ATOM 1621 C C . LYS A 1 215 ? 21.953 -17.469 -12.875 1 73.44 215 LYS A C 1
ATOM 1623 O O . LYS A 1 215 ? 22.281 -18.594 -12.5 1 73.44 215 LYS A O 1
ATOM 1628 N N . TYR A 1 216 ? 20.734 -17.234 -13.234 1 77.19 216 TYR A N 1
ATOM 1629 C CA . TYR A 1 216 ? 19.656 -18.188 -12.977 1 77.19 216 TYR A CA 1
ATOM 1630 C C . TYR A 1 216 ? 19.047 -18.688 -14.281 1 77.19 216 TYR A C 1
ATOM 1632 O O . TYR A 1 216 ? 18.062 -19.438 -14.266 1 77.19 216 TYR A O 1
ATOM 1640 N N . GLY A 1 217 ? 19.703 -18.344 -15.359 1 79 217 GLY A N 1
ATOM 1641 C CA . GLY A 1 217 ? 19.094 -18.672 -16.641 1 79 217 GLY A CA 1
ATOM 1642 C C . GLY A 1 217 ? 19.953 -19.547 -17.516 1 79 217 GLY A C 1
ATOM 1643 O O . GLY A 1 217 ? 19.719 -19.672 -18.719 1 79 217 GLY A O 1
ATOM 1644 N N . ALA A 1 218 ? 21 -20.188 -16.922 1 84.81 218 ALA A N 1
ATOM 1645 C CA . ALA A 1 218 ? 21.906 -21 -17.703 1 84.81 218 ALA A CA 1
ATOM 1646 C C . ALA A 1 218 ? 21.188 -22.219 -18.281 1 84.81 218 ALA A C 1
ATOM 1648 O O . ALA A 1 218 ? 21.578 -22.734 -19.328 1 84.81 218 ALA A O 1
ATOM 1649 N N . ARG A 1 219 ? 20.203 -22.656 -17.578 1 90.31 219 ARG A N 1
ATOM 1650 C CA . ARG A 1 219 ? 19.375 -23.781 -18.031 1 90.31 219 ARG A CA 1
ATOM 1651 C C . ARG A 1 219 ? 17.953 -23.328 -18.328 1 90.31 219 ARG A C 1
ATOM 1653 O O . ARG A 1 219 ? 17.438 -22.422 -17.672 1 90.31 219 ARG A O 1
ATOM 1660 N N . SER A 1 220 ? 17.375 -24 -19.328 1 93 220 SER A N 1
ATOM 1661 C CA . SER A 1 220 ? 15.984 -23.688 -19.625 1 93 220 SER A CA 1
ATOM 1662 C C . SER A 1 220 ? 15.062 -24.188 -18.516 1 93 220 SER A C 1
ATOM 1664 O O . SER A 1 220 ? 15.422 -25.078 -17.75 1 93 220 SER A O 1
ATOM 1666 N N . ALA A 1 221 ? 13.938 -23.562 -18.469 1 94.88 221 ALA A N 1
ATOM 1667 C CA . ALA A 1 221 ? 12.938 -24.047 -17.531 1 94.88 221 ALA A CA 1
ATOM 1668 C C . ALA A 1 221 ? 12.602 -25.5 -17.781 1 94.88 221 ALA A C 1
ATOM 1670 O O . ALA A 1 221 ? 12.422 -26.281 -16.844 1 94.88 221 ALA A O 1
ATOM 1671 N N . ARG A 1 222 ? 12.555 -25.922 -19.031 1 96.88 222 ARG A N 1
ATOM 1672 C CA . ARG A 1 222 ? 12.32 -27.312 -19.438 1 96.88 222 ARG A CA 1
ATOM 1673 C C . ARG A 1 222 ? 13.336 -28.25 -18.797 1 96.88 222 ARG A C 1
ATOM 1675 O O . ARG A 1 222 ? 12.961 -29.266 -18.203 1 96.88 222 ARG A O 1
ATOM 1682 N N . ASP A 1 223 ? 14.562 -27.844 -18.906 1 96.19 223 ASP A N 1
ATOM 1683 C CA . ASP A 1 223 ? 15.633 -28.688 -18.391 1 96.19 223 ASP A CA 1
ATOM 1684 C C . ASP A 1 223 ? 15.617 -28.719 -16.859 1 96.19 223 ASP A C 1
ATOM 1686 O O . ASP A 1 223 ? 15.883 -29.766 -16.266 1 96.19 223 ASP A O 1
ATOM 1690 N N . GLN A 1 224 ? 15.336 -27.625 -16.297 1 95.69 224 GLN A N 1
ATOM 1691 C CA . GLN A 1 224 ? 15.266 -27.562 -14.844 1 95.69 224 GLN A CA 1
ATOM 1692 C C . GLN A 1 224 ? 14.203 -28.516 -14.305 1 95.69 224 GLN A C 1
ATOM 1694 O O . GLN A 1 224 ? 14.461 -29.281 -13.375 1 95.69 224 GLN A O 1
ATOM 1699 N N . VAL A 1 225 ? 13.047 -28.469 -14.875 1 97.94 225 VAL A N 1
ATOM 1700 C CA . VAL A 1 225 ? 11.938 -29.312 -14.445 1 97.94 225 VAL A CA 1
ATOM 1701 C C . VAL A 1 225 ? 12.289 -30.781 -14.695 1 97.94 225 VAL A C 1
ATOM 1703 O O . VAL A 1 225 ? 12.086 -31.641 -13.828 1 97.94 225 VAL A O 1
ATOM 1706 N N . ALA A 1 226 ? 12.812 -31.094 -15.859 1 97.94 226 ALA A N 1
ATOM 1707 C CA . ALA A 1 226 ? 13.164 -32.469 -16.219 1 97.94 226 ALA A CA 1
ATOM 1708 C C . ALA A 1 226 ? 14.164 -33.031 -15.227 1 97.94 226 ALA A C 1
ATOM 1710 O O . ALA A 1 226 ? 13.992 -34.156 -14.742 1 97.94 226 ALA A O 1
ATOM 1711 N N . ASP A 1 227 ? 15.172 -32.281 -14.93 1 96.81 227 ASP A N 1
ATOM 1712 C CA . ASP A 1 227 ? 16.219 -32.75 -14.016 1 96.81 227 ASP A CA 1
ATOM 1713 C C . ASP A 1 227 ? 15.656 -33 -12.625 1 96.81 227 ASP A C 1
ATOM 1715 O O . ASP A 1 227 ? 15.984 -34.031 -12 1 96.81 227 ASP A O 1
ATOM 1719 N N . GLU A 1 228 ? 14.867 -32.125 -12.195 1 97.56 228 GLU A N 1
ATOM 1720 C CA . GLU A 1 228 ? 14.32 -32.281 -10.852 1 97.56 228 GLU A CA 1
ATOM 1721 C C . GLU A 1 228 ? 13.359 -33.469 -10.789 1 97.56 228 GLU A C 1
ATOM 1723 O O . GLU A 1 228 ? 13.352 -34.219 -9.812 1 97.56 228 GLU A O 1
ATOM 1728 N N . LEU A 1 229 ? 12.523 -33.656 -11.789 1 98.25 229 LEU A N 1
ATOM 1729 C CA . LEU A 1 229 ? 11.617 -34.781 -11.828 1 98.25 229 LEU A CA 1
ATOM 1730 C C . LEU A 1 229 ? 12.398 -36.094 -11.867 1 98.25 229 LEU A C 1
ATOM 1732 O O . LEU A 1 229 ? 12.039 -37.062 -11.172 1 98.25 229 LEU A O 1
ATOM 1736 N N . ASN A 1 230 ? 13.438 -36.125 -12.695 1 97.94 230 ASN A N 1
ATOM 1737 C CA . ASN A 1 230 ? 14.273 -37.344 -12.727 1 97.94 230 ASN A CA 1
ATOM 1738 C C . ASN A 1 230 ? 14.82 -37.656 -11.344 1 97.94 230 ASN A C 1
ATOM 1740 O O . ASN A 1 230 ? 14.766 -38.812 -10.922 1 97.94 230 ASN A O 1
ATOM 1744 N N . ARG A 1 231 ? 15.281 -36.625 -10.703 1 97.31 231 ARG A N 1
ATOM 1745 C CA . ARG A 1 231 ? 15.859 -36.781 -9.367 1 97.31 231 ARG A CA 1
ATOM 1746 C C . ARG A 1 231 ? 14.828 -37.344 -8.391 1 97.31 231 ARG A C 1
ATOM 1748 O O . ARG A 1 231 ? 15.094 -38.312 -7.691 1 97.31 231 ARG A O 1
ATOM 1755 N N . LEU A 1 232 ? 13.648 -36.812 -8.367 1 97.75 232 LEU A N 1
ATOM 1756 C CA . LEU A 1 232 ? 12.625 -37.156 -7.379 1 97.75 232 LEU A CA 1
ATOM 1757 C C . LEU A 1 232 ? 11.969 -38.5 -7.715 1 97.75 232 LEU A C 1
ATOM 1759 O O . LEU A 1 232 ? 11.742 -39.312 -6.824 1 97.75 232 LEU A O 1
ATOM 1763 N N . VAL A 1 233 ? 11.641 -38.75 -8.977 1 97.56 233 VAL A N 1
ATOM 1764 C CA . VAL A 1 233 ? 11.008 -40 -9.398 1 97.56 233 VAL A CA 1
ATOM 1765 C C . VAL A 1 233 ? 11.953 -41.156 -9.125 1 97.56 233 VAL A C 1
ATOM 1767 O O . VAL A 1 233 ? 11.523 -42.219 -8.633 1 97.56 233 VAL A O 1
ATOM 1770 N N . ASP A 1 234 ? 13.219 -40.969 -9.43 1 96.44 234 ASP A N 1
ATOM 1771 C CA . ASP A 1 234 ? 14.203 -42 -9.172 1 96.44 234 ASP A CA 1
ATOM 1772 C C . ASP A 1 234 ? 14.328 -42.281 -7.676 1 96.44 234 ASP A C 1
ATOM 1774 O O . ASP A 1 234 ? 14.32 -43.438 -7.258 1 96.44 234 ASP A O 1
ATOM 1778 N N . TYR A 1 235 ? 14.414 -41.281 -6.91 1 96.56 235 TYR A N 1
ATOM 1779 C CA . TYR A 1 235 ? 14.609 -41.406 -5.473 1 96.56 235 TYR A CA 1
ATOM 1780 C C . TYR A 1 235 ? 13.453 -42.156 -4.828 1 96.56 235 TYR A C 1
ATOM 1782 O O . TYR A 1 235 ? 13.656 -43.156 -4.133 1 96.56 235 TYR A O 1
ATOM 1790 N N . PHE A 1 236 ? 12.281 -41.75 -5.086 1 96.75 236 PHE A N 1
ATOM 1791 C CA . PHE A 1 236 ? 11.117 -42.344 -4.441 1 96.75 236 PHE A CA 1
ATOM 1792 C C . PHE A 1 236 ? 10.781 -43.688 -5.086 1 96.75 236 PHE A C 1
ATOM 1794 O O . PHE A 1 236 ? 10.32 -44.594 -4.41 1 96.75 236 PHE A O 1
ATOM 1801 N N . GLY A 1 237 ? 11.031 -43.812 -6.387 1 94.75 237 GLY A N 1
ATOM 1802 C CA . GLY A 1 237 ? 10.867 -45.094 -7.055 1 94.75 237 GLY A CA 1
ATOM 1803 C C . GLY A 1 237 ? 11.75 -46.156 -6.48 1 94.75 237 GLY A C 1
ATOM 1804 O O . GLY A 1 237 ? 11.289 -47.281 -6.254 1 94.75 237 GLY A O 1
ATOM 1805 N N . LYS A 1 238 ? 12.938 -45.875 -6.234 1 94.81 238 LYS A N 1
ATOM 1806 C CA . LYS A 1 238 ? 13.891 -46.844 -5.676 1 94.81 238 LYS A CA 1
ATOM 1807 C C . LYS A 1 238 ? 13.484 -47.25 -4.27 1 94.81 238 LYS A C 1
ATOM 1809 O O . LYS A 1 238 ? 13.852 -48.344 -3.812 1 94.81 238 LYS A O 1
ATOM 1814 N N . ARG A 1 239 ? 12.734 -46.469 -3.674 1 93.94 239 ARG A N 1
ATOM 1815 C CA . ARG A 1 239 ? 12.242 -46.781 -2.334 1 93.94 239 ARG A CA 1
ATOM 1816 C C . ARG A 1 239 ? 10.961 -47.594 -2.395 1 93.94 239 ARG A C 1
ATOM 1818 O O . ARG A 1 239 ? 10.367 -47.906 -1.359 1 93.94 239 ARG A O 1
ATOM 1825 N N . GLY A 1 240 ? 10.445 -47.844 -3.58 1 93.81 240 GLY A N 1
ATOM 1826 C CA . GLY A 1 240 ? 9.266 -48.656 -3.779 1 93.81 240 GLY A CA 1
ATOM 1827 C C . GLY A 1 240 ? 7.969 -47.875 -3.68 1 93.81 240 GLY A C 1
ATOM 1828 O O . GLY A 1 240 ? 6.891 -48.469 -3.602 1 93.81 240 GLY A O 1
ATOM 1829 N N . GLU A 1 241 ? 8.039 -46.594 -3.705 1 94.88 241 GLU A N 1
ATOM 1830 C CA . GLU A 1 241 ? 6.832 -45.781 -3.615 1 94.88 241 GLU A CA 1
ATOM 1831 C C . GLU A 1 241 ? 6.227 -45.531 -4.992 1 94.88 241 GLU A C 1
ATOM 1833 O O . GLU A 1 241 ? 6.949 -45.375 -5.98 1 94.88 241 GLU A O 1
ATOM 1838 N N . LYS A 1 242 ? 4.918 -45.469 -4.996 1 95 242 LYS A N 1
ATOM 1839 C CA . LYS A 1 242 ? 4.246 -45 -6.203 1 95 242 LYS A CA 1
ATOM 1840 C C . LYS A 1 242 ? 4.324 -43.5 -6.32 1 95 242 LYS A C 1
ATOM 1842 O O . LYS A 1 242 ? 3.98 -42.781 -5.383 1 95 242 LYS A O 1
ATOM 1847 N N . VAL A 1 243 ? 4.789 -43.062 -7.48 1 96.38 243 VAL A N 1
ATOM 1848 C CA . VAL A 1 243 ? 4.973 -41.625 -7.672 1 96.38 243 VAL A CA 1
ATOM 1849 C C . VAL A 1 243 ? 3.98 -41.094 -8.711 1 96.38 243 VAL A C 1
ATOM 1851 O O . VAL A 1 243 ? 3.768 -41.75 -9.742 1 96.38 243 VAL A O 1
ATOM 1854 N N . HIS A 1 244 ? 3.305 -40.031 -8.391 1 96.56 244 HIS A N 1
ATOM 1855 C CA . HIS A 1 244 ? 2.512 -39.25 -9.344 1 96.56 244 HIS A CA 1
ATOM 1856 C C . HIS A 1 244 ? 3.084 -37.875 -9.523 1 96.56 244 HIS A C 1
ATOM 1858 O O . HIS A 1 244 ? 3.633 -37.281 -8.586 1 96.56 244 HIS A O 1
ATOM 1864 N N . VAL A 1 245 ? 2.986 -37.375 -10.727 1 98.06 245 VAL A N 1
ATOM 1865 C CA . VAL A 1 245 ? 3.438 -36.031 -11 1 98.06 245 VAL A CA 1
ATOM 1866 C C . VAL A 1 245 ? 2.246 -35.156 -11.391 1 98.06 245 VAL A C 1
ATOM 1868 O O . VAL A 1 245 ? 1.475 -35.531 -12.281 1 98.06 245 VAL A O 1
ATOM 1871 N N . THR A 1 246 ? 2.076 -34.094 -10.688 1 97.75 246 THR A N 1
ATOM 1872 C CA . THR A 1 246 ? 0.995 -33.156 -10.969 1 97.75 246 THR A CA 1
ATOM 1873 C C . THR A 1 246 ? 1.552 -31.797 -11.375 1 97.75 246 THR A C 1
ATOM 1875 O O . THR A 1 246 ? 2.48 -31.281 -10.742 1 97.75 246 THR A O 1
ATOM 1878 N N . PHE A 1 247 ? 1.042 -31.234 -12.453 1 98.56 247 PHE A N 1
ATOM 1879 C CA . PHE A 1 247 ? 1.396 -29.906 -12.906 1 98.56 247 PHE A CA 1
ATOM 1880 C C . PHE A 1 247 ? 0.249 -28.922 -12.664 1 98.56 247 PHE A C 1
ATOM 1882 O O . PHE A 1 247 ? -0.917 -29.266 -12.883 1 98.56 247 PHE A O 1
ATOM 1889 N N . THR A 1 248 ? 0.553 -27.75 -12.141 1 98.56 248 THR A N 1
ATOM 1890 C CA . THR A 1 248 ? -0.498 -26.766 -11.93 1 98.56 248 THR A CA 1
ATOM 1891 C C . THR A 1 248 ? 0.024 -25.359 -12.203 1 98.56 248 THR A C 1
ATOM 1893 O O . THR A 1 248 ? 1.235 -25.141 -12.273 1 98.56 248 THR A O 1
ATOM 1896 N N . GLY A 1 249 ? -0.877 -24.469 -12.406 1 98 249 GLY A N 1
ATOM 1897 C CA . GLY A 1 249 ? -0.579 -23.062 -12.68 1 98 249 GLY A CA 1
ATOM 1898 C C . GLY A 1 249 ? -1.793 -22.281 -13.125 1 98 249 GLY A C 1
ATOM 1899 O O . GLY A 1 249 ? -2.818 -22.844 -13.484 1 98 249 GLY A O 1
ATOM 1900 N N . HIS A 1 250 ? -1.637 -21.031 -13.055 1 94.88 250 HIS A N 1
ATOM 1901 C CA . HIS A 1 250 ? -2.682 -20.109 -13.445 1 94.88 250 HIS A CA 1
ATOM 1902 C C . HIS A 1 250 ? -2.236 -19.25 -14.633 1 94.88 250 HIS A C 1
ATOM 1904 O O . HIS A 1 250 ? -1.072 -18.844 -14.703 1 94.88 250 HIS A O 1
ATOM 1910 N N . SER A 1 251 ? -3.225 -18.984 -15.602 1 91.19 251 SER A N 1
ATOM 1911 C CA . SER A 1 251 ? -2.91 -18.094 -16.719 1 91.19 251 SER A CA 1
ATOM 1912 C C . SER A 1 251 ? -1.724 -18.625 -17.531 1 91.19 251 SER A C 1
ATOM 1914 O O . SER A 1 251 ? -1.74 -19.75 -18 1 91.19 251 SER A O 1
ATOM 1916 N N . LEU A 1 252 ? -0.613 -17.828 -17.641 1 88.31 252 LEU A N 1
ATOM 1917 C CA . LEU A 1 252 ? 0.606 -18.281 -18.312 1 88.31 252 LEU A CA 1
ATOM 1918 C C . LEU A 1 252 ? 1.139 -19.562 -17.656 1 88.31 252 LEU A C 1
ATOM 1920 O O . LEU A 1 252 ? 1.621 -20.453 -18.359 1 88.31 252 LEU A O 1
ATOM 1924 N N . GLY A 1 253 ? 0.989 -19.641 -16.359 1 95.12 253 GLY A N 1
ATOM 1925 C CA . GLY A 1 253 ? 1.438 -20.812 -15.633 1 95.12 253 GLY A CA 1
ATOM 1926 C C . GLY A 1 253 ? 0.694 -22.078 -16.031 1 95.12 253 GLY A C 1
ATOM 1927 O O . GLY A 1 253 ? 1.26 -23.172 -16.016 1 95.12 253 GLY A O 1
ATOM 1928 N N . GLY A 1 254 ? -0.556 -21.891 -16.375 1 95.69 254 GLY A N 1
ATOM 1929 C CA . GLY A 1 254 ? -1.311 -23.031 -16.875 1 95.69 254 GLY A CA 1
ATOM 1930 C C . GLY A 1 254 ? -0.79 -23.547 -18.203 1 95.69 254 GLY A C 1
ATOM 1931 O O . GLY A 1 254 ? -0.773 -24.75 -18.438 1 95.69 254 GLY A O 1
ATOM 1932 N N . ALA A 1 255 ? -0.393 -22.656 -19.047 1 92.44 255 ALA A N 1
ATOM 1933 C CA . ALA A 1 255 ? 0.191 -23.062 -20.328 1 92.44 255 ALA A CA 1
ATOM 1934 C C . ALA A 1 255 ? 1.501 -23.812 -20.125 1 92.44 255 ALA A C 1
ATOM 1936 O O . ALA A 1 255 ? 1.715 -24.875 -20.719 1 92.44 255 ALA A O 1
ATOM 1937 N N . LEU A 1 256 ? 2.309 -23.328 -19.281 1 96.19 256 LEU A N 1
ATOM 1938 C CA . LEU A 1 256 ? 3.588 -23.969 -19 1 96.19 256 LEU A CA 1
ATOM 1939 C C . LEU A 1 256 ? 3.385 -25.312 -18.328 1 96.19 256 LEU A C 1
ATOM 1941 O O . LEU A 1 256 ? 4.156 -26.25 -18.547 1 96.19 256 LEU A O 1
ATOM 1945 N N . ALA A 1 257 ? 2.379 -25.344 -17.531 1 98 257 ALA A N 1
ATOM 1946 C CA . ALA A 1 257 ? 2.033 -26.609 -16.891 1 98 257 ALA A CA 1
ATOM 1947 C C . ALA A 1 257 ? 1.718 -27.672 -17.922 1 98 257 ALA A C 1
ATOM 1949 O O . ALA A 1 257 ? 2.164 -28.812 -17.797 1 98 257 ALA A O 1
ATOM 1950 N N . LEU A 1 258 ? 1.022 -27.328 -18.938 1 96.06 258 LEU A N 1
ATOM 1951 C CA . LEU A 1 258 ? 0.65 -28.281 -19.969 1 96.06 258 LEU A CA 1
ATOM 1952 C C . LEU A 1 258 ? 1.864 -28.688 -20.797 1 96.06 258 LEU A C 1
ATOM 1954 O O . LEU A 1 258 ? 2.031 -29.859 -21.125 1 96.06 258 LEU A O 1
ATOM 1958 N N . LEU A 1 259 ? 2.709 -27.734 -21.156 1 96.75 259 LEU A N 1
ATOM 1959 C CA . LEU A 1 259 ? 3.936 -28.062 -21.875 1 96.75 259 LEU A CA 1
ATOM 1960 C C . LEU A 1 259 ? 4.785 -29.047 -21.078 1 96.75 259 LEU A C 1
ATOM 1962 O O . LEU A 1 259 ? 5.227 -30.062 -21.625 1 96.75 259 LEU A O 1
ATOM 1966 N N . SER A 1 260 ? 4.969 -28.766 -19.875 1 98.19 260 SER A N 1
ATOM 1967 C CA . SER A 1 260 ? 5.836 -29.578 -19.031 1 98.19 260 SER A CA 1
ATOM 1968 C C . SER A 1 260 ? 5.207 -30.938 -18.75 1 98.19 260 SER A C 1
ATOM 1970 O O . SER A 1 260 ? 5.914 -31.938 -18.625 1 98.19 260 SER A O 1
ATOM 1972 N N . ALA A 1 261 ? 3.918 -30.969 -18.641 1 97.69 261 ALA A N 1
ATOM 1973 C CA . ALA A 1 261 ? 3.232 -32.25 -18.453 1 97.69 261 ALA A CA 1
ATOM 1974 C C . ALA A 1 261 ? 3.471 -33.188 -19.641 1 97.69 261 ALA A C 1
ATOM 1976 O O . ALA A 1 261 ? 3.705 -34.375 -19.453 1 97.69 261 ALA A O 1
ATOM 1977 N N . ARG A 1 262 ? 3.375 -32.656 -20.797 1 96.19 262 ARG A N 1
ATOM 1978 C CA . ARG A 1 262 ? 3.611 -33.438 -21.984 1 96.19 262 ARG A CA 1
ATOM 1979 C C . ARG A 1 262 ? 5.023 -34.031 -21.984 1 96.19 262 ARG A C 1
ATOM 1981 O O . ARG A 1 262 ? 5.219 -35.219 -22.266 1 96.19 262 ARG A O 1
ATOM 1988 N N . ASP A 1 263 ? 5.973 -33.219 -21.688 1 97 263 ASP A N 1
ATOM 1989 C CA . ASP A 1 263 ? 7.363 -33.656 -21.609 1 97 263 ASP A CA 1
ATOM 1990 C C . ASP A 1 263 ? 7.551 -34.719 -20.547 1 97 263 ASP A C 1
ATOM 1992 O O . ASP A 1 263 ? 8.242 -35.719 -20.781 1 97 263 ASP A O 1
ATOM 1996 N N . ALA A 1 264 ? 6.98 -34.5 -19.422 1 97.88 264 ALA A N 1
ATOM 1997 C CA . ALA A 1 264 ? 7.129 -35.438 -18.312 1 97.88 264 ALA A CA 1
ATOM 1998 C C . ALA A 1 264 ? 6.547 -36.812 -18.656 1 97.88 264 ALA A C 1
ATOM 2000 O O . ALA A 1 264 ? 7.141 -37.844 -18.344 1 97.88 264 ALA A O 1
ATOM 2001 N N . ALA A 1 265 ? 5.395 -36.812 -19.297 1 96.12 265 ALA A N 1
ATOM 2002 C CA . ALA A 1 265 ? 4.75 -38.062 -19.688 1 96.12 265 ALA A CA 1
ATOM 2003 C C . ALA A 1 265 ? 5.613 -38.844 -20.672 1 96.12 265 ALA A C 1
ATOM 2005 O O . ALA A 1 265 ? 5.633 -40.062 -20.656 1 96.12 265 ALA A O 1
ATOM 2006 N N . ALA A 1 266 ? 6.242 -38.125 -21.531 1 94.56 266 ALA A N 1
ATOM 2007 C CA . ALA A 1 266 ? 7.133 -38.75 -22.5 1 94.56 266 ALA A CA 1
ATOM 2008 C C . ALA A 1 266 ? 8.383 -39.312 -21.812 1 94.56 266 ALA A C 1
ATOM 2010 O O . ALA A 1 266 ? 8.852 -40.406 -22.141 1 94.56 266 ALA A O 1
ATOM 2011 N N . ALA A 1 267 ? 8.883 -38.625 -20.859 1 95.88 267 ALA A N 1
ATOM 2012 C CA . ALA A 1 267 ? 10.141 -38.969 -20.203 1 95.88 267 ALA A CA 1
ATOM 2013 C C . ALA A 1 267 ? 9.922 -40.062 -19.156 1 95.88 267 ALA A C 1
ATOM 2015 O O . ALA A 1 267 ? 10.836 -40.844 -18.859 1 95.88 267 ALA A O 1
ATOM 2016 N N . HIS A 1 268 ? 8.727 -40.125 -18.609 1 96.31 268 HIS A N 1
ATOM 2017 C CA . HIS A 1 268 ? 8.422 -41.062 -17.547 1 96.31 268 HIS A CA 1
ATOM 2018 C C . HIS A 1 268 ? 7.145 -41.844 -17.859 1 96.31 268 HIS A C 1
ATOM 2020 O O . HIS A 1 268 ? 6.152 -41.719 -17.141 1 96.31 268 HIS A O 1
ATOM 2026 N N . PRO A 1 269 ? 7.121 -42.75 -18.812 1 92.88 269 PRO A N 1
ATOM 2027 C CA . PRO A 1 269 ? 5.906 -43.469 -19.234 1 92.88 269 PRO A CA 1
ATOM 2028 C C . PRO A 1 269 ? 5.297 -44.312 -18.109 1 92.88 269 PRO A C 1
ATOM 2030 O O . PRO A 1 269 ? 4.094 -44.594 -18.141 1 92.88 269 PRO A O 1
ATOM 2033 N N . GLY A 1 270 ? 5.938 -44.625 -17.109 1 91.75 270 GLY A N 1
ATOM 2034 C CA . GLY A 1 270 ? 5.406 -45.438 -16.031 1 91.75 270 GLY A CA 1
ATOM 2035 C C . GLY A 1 270 ? 4.871 -44.625 -14.875 1 91.75 270 GLY A C 1
ATOM 2036 O O . GLY A 1 270 ? 4.332 -45.188 -13.914 1 91.75 270 GLY A O 1
ATOM 2037 N N . VAL A 1 271 ? 4.91 -43.344 -14.961 1 95.94 271 VAL A N 1
ATOM 2038 C CA . VAL A 1 271 ? 4.48 -42.469 -13.883 1 95.94 271 VAL A CA 1
ATOM 2039 C C . VAL A 1 271 ? 3.199 -41.75 -14.297 1 95.94 271 VAL A C 1
ATOM 2041 O O . VAL A 1 271 ? 3.156 -41.094 -15.336 1 95.94 271 VAL A O 1
ATOM 2044 N N . PRO A 1 272 ? 2.115 -41.906 -13.523 1 95.31 272 PRO A N 1
ATOM 2045 C CA . PRO A 1 272 ? 0.917 -41.125 -13.836 1 95.31 272 PRO A CA 1
ATOM 2046 C C . PRO A 1 272 ? 1.171 -39.625 -13.789 1 95.31 272 PRO A C 1
ATOM 2048 O O . PRO A 1 272 ? 1.763 -39.125 -12.828 1 95.31 272 PRO A O 1
ATOM 2051 N N . VAL A 1 273 ? 0.754 -38.938 -14.844 1 96.44 273 VAL A N 1
ATOM 2052 C CA . VAL A 1 273 ? 0.933 -37.469 -14.961 1 96.44 273 VAL A CA 1
ATOM 2053 C C . VAL A 1 273 ? -0.43 -36.781 -15.031 1 96.44 273 VAL A C 1
ATOM 2055 O O . VAL A 1 273 ? -1.322 -37.25 -15.75 1 96.44 273 VAL A O 1
ATOM 2058 N N . ARG A 1 274 ? -0.586 -35.75 -14.273 1 96 274 ARG A N 1
ATOM 2059 C CA . ARG A 1 274 ? -1.811 -34.938 -14.281 1 96 274 ARG A CA 1
ATOM 2060 C C . ARG A 1 274 ? -1.495 -33.438 -14.375 1 96 274 ARG A C 1
ATOM 2062 O O . ARG A 1 274 ? -0.394 -33.031 -14.031 1 96 274 ARG A O 1
ATOM 2069 N N . ALA A 1 275 ? -2.506 -32.75 -14.906 1 96.62 275 ALA A N 1
ATOM 2070 C CA . ALA A 1 275 ? -2.42 -31.281 -14.938 1 96.62 275 ALA A CA 1
ATOM 2071 C C . ALA A 1 275 ? -3.727 -30.641 -14.477 1 96.62 275 ALA A C 1
ATOM 2073 O O . ALA A 1 275 ? -4.805 -31.031 -14.938 1 96.62 275 ALA A O 1
ATOM 2074 N N . VAL A 1 276 ? -3.666 -29.828 -13.484 1 97.44 276 VAL A N 1
ATOM 2075 C CA . VAL A 1 276 ? -4.77 -28.969 -13.047 1 97.44 276 VAL A CA 1
ATOM 2076 C C . VAL A 1 276 ? -4.438 -27.516 -13.32 1 97.44 276 VAL A C 1
ATOM 2078 O O . VAL A 1 276 ? -3.566 -26.938 -12.664 1 97.44 276 VAL A O 1
ATOM 2081 N N . THR A 1 277 ? -5.109 -26.922 -14.234 1 96.88 277 THR A N 1
ATOM 2082 C CA . THR A 1 277 ? -4.797 -25.547 -14.609 1 96.88 277 THR A CA 1
ATOM 2083 C C . THR A 1 277 ? -5.961 -24.625 -14.281 1 96.88 277 THR A C 1
ATOM 2085 O O . THR A 1 277 ? -7.117 -25.062 -14.242 1 96.88 277 THR A O 1
ATOM 2088 N N . PHE A 1 278 ? -5.641 -23.438 -13.984 1 97.38 278 PHE A N 1
ATOM 2089 C CA . PHE A 1 278 ? -6.617 -22.406 -13.656 1 97.38 278 PHE A CA 1
ATOM 2090 C C . PHE A 1 278 ? -6.582 -21.281 -14.68 1 97.38 278 PHE A C 1
ATOM 2092 O O . PHE A 1 278 ? -5.59 -20.562 -14.773 1 97.38 278 PHE A O 1
ATOM 2099 N N . SER A 1 279 ? -7.605 -21.219 -15.469 1 93.38 279 SER A N 1
ATOM 2100 C CA . SER A 1 279 ? -7.797 -20.156 -16.453 1 93.38 279 SER A CA 1
ATOM 2101 C C . SER A 1 279 ? -6.625 -20.094 -17.438 1 93.38 279 SER A C 1
ATOM 2103 O O . SER A 1 279 ? -6.109 -19.016 -17.719 1 93.38 279 SER A O 1
ATOM 2105 N N . ALA A 1 280 ? -6.207 -21.172 -17.828 1 92.31 280 ALA A N 1
ATOM 2106 C CA . ALA A 1 280 ? -5.105 -21.266 -18.781 1 92.31 280 ALA A CA 1
ATOM 2107 C C . ALA A 1 280 ? -5.57 -20.922 -20.203 1 92.31 280 ALA A C 1
ATOM 2109 O O . ALA A 1 280 ? -6.68 -21.297 -20.594 1 92.31 280 ALA A O 1
ATOM 2110 N N . PRO A 1 281 ? -4.699 -20.234 -20.922 1 87.44 281 PRO A N 1
ATOM 2111 C CA . PRO A 1 281 ? -5 -20.031 -22.344 1 87.44 281 PRO A CA 1
ATOM 2112 C C . PRO A 1 281 ? -4.852 -21.312 -23.172 1 87.44 281 PRO A C 1
ATOM 2114 O O . PRO A 1 281 ? -4.438 -22.344 -22.656 1 87.44 281 PRO A O 1
ATOM 2117 N N . ARG A 1 282 ? -5.297 -21.188 -24.453 1 86.19 282 ARG A N 1
ATOM 2118 C CA . ARG A 1 282 ? -4.977 -22.266 -25.391 1 86.19 282 ARG A CA 1
ATOM 2119 C C . ARG A 1 282 ? -3.475 -22.328 -25.656 1 86.19 282 ARG A C 1
ATOM 2121 O O . ARG A 1 282 ? -2.814 -21.281 -25.766 1 86.19 282 ARG A O 1
ATOM 2128 N N . VAL A 1 283 ? -3.002 -23.531 -25.734 1 90.19 283 VAL A N 1
ATOM 2129 C CA . VAL A 1 283 ? -1.552 -23.688 -25.719 1 90.19 283 VAL A CA 1
ATOM 2130 C C . VAL A 1 283 ? -1.049 -24.094 -27.094 1 90.19 283 VAL A C 1
ATOM 2132 O O . VAL A 1 283 ? 0.002 -23.641 -27.547 1 90.19 283 VAL A O 1
ATOM 2135 N N . GLY A 1 284 ? -1.805 -24.984 -27.75 1 89.88 284 GLY A N 1
ATOM 2136 C CA . GLY A 1 284 ? -1.296 -25.531 -28.984 1 89.88 284 GLY A CA 1
ATOM 2137 C C . GLY A 1 284 ? -2.383 -26.109 -29.875 1 89.88 284 GLY A C 1
ATOM 2138 O O . GLY A 1 284 ? -3.572 -25.922 -29.609 1 89.88 284 GLY A O 1
ATOM 2139 N N . ASN A 1 285 ? -1.928 -26.734 -30.953 1 86.5 285 ASN A N 1
ATOM 2140 C CA . ASN A 1 285 ? -2.848 -27.312 -31.922 1 86.5 285 ASN A CA 1
ATOM 2141 C C . ASN A 1 285 ? -3.328 -28.703 -31.484 1 86.5 285 ASN A C 1
ATOM 2143 O O . ASN A 1 285 ? -3.021 -29.141 -30.375 1 86.5 285 ASN A O 1
ATOM 2147 N N . ARG A 1 286 ? -4.105 -29.297 -32.25 1 85 286 ARG A N 1
ATOM 2148 C CA . ARG A 1 286 ? -4.699 -30.594 -31.938 1 85 286 ARG A CA 1
ATOM 2149 C C . ARG A 1 286 ? -3.621 -31.656 -31.703 1 85 286 ARG A C 1
ATOM 2151 O O . ARG A 1 286 ? -3.74 -32.469 -30.797 1 85 286 ARG A O 1
ATOM 2158 N N . ALA A 1 287 ? -2.633 -31.594 -32.531 1 87.06 287 ALA A N 1
ATOM 2159 C CA . ALA A 1 287 ? -1.558 -32.562 -32.375 1 87.06 287 ALA A CA 1
ATOM 2160 C C . ALA A 1 287 ? -0.897 -32.5 -31.016 1 87.06 287 ALA A C 1
ATOM 2162 O O . ALA A 1 287 ? -0.552 -33.5 -30.422 1 87.06 287 ALA A O 1
ATOM 2163 N N . PHE A 1 288 ? -0.703 -31.359 -30.594 1 91.62 288 PHE A N 1
ATOM 2164 C CA . PHE A 1 288 ? -0.149 -31.156 -29.25 1 91.62 288 PHE A CA 1
ATOM 2165 C C . PHE A 1 288 ? -1.052 -31.781 -28.203 1 91.62 288 PHE A C 1
ATOM 2167 O O . PHE A 1 288 ? -0.58 -32.5 -27.312 1 91.62 288 PHE A O 1
ATOM 2174 N N . CYS A 1 289 ? -2.303 -31.516 -28.25 1 89.25 289 CYS A N 1
ATOM 2175 C CA . CYS A 1 289 ? -3.285 -32.031 -27.297 1 89.25 289 CYS A CA 1
ATOM 2176 C C . CYS A 1 289 ? -3.387 -33.531 -27.344 1 89.25 289 CYS A C 1
ATOM 2178 O O . CYS A 1 289 ? -3.498 -34.188 -26.312 1 89.25 289 CYS A O 1
ATOM 2180 N N . ASP A 1 290 ? -3.342 -34 -28.547 1 87.75 290 ASP A N 1
ATOM 2181 C CA . ASP A 1 290 ? -3.381 -35.438 -28.719 1 87.75 290 ASP A CA 1
ATOM 2182 C C . ASP A 1 290 ? -2.174 -36.125 -28.078 1 87.75 290 ASP A C 1
ATOM 2184 O O . ASP A 1 290 ? -2.273 -37.25 -27.578 1 87.75 290 ASP A O 1
ATOM 2188 N N . GLY A 1 291 ? -1.071 -35.438 -28.141 1 89.62 291 GLY A N 1
ATOM 2189 C CA . GLY A 1 291 ? 0.123 -35.938 -27.484 1 89.62 291 GLY A CA 1
ATOM 2190 C C . GLY A 1 291 ? -0.042 -36.094 -25.969 1 89.62 291 GLY A C 1
ATOM 2191 O O . GLY A 1 291 ? 0.56 -36.969 -25.359 1 89.62 291 GLY A O 1
ATOM 2192 N N . LEU A 1 292 ? -0.821 -35.281 -25.359 1 92.12 292 LEU A N 1
ATOM 2193 C CA . LEU A 1 292 ? -1.138 -35.406 -23.938 1 92.12 292 LEU A CA 1
ATOM 2194 C C . LEU A 1 292 ? -2.078 -36.594 -23.703 1 92.12 292 LEU A C 1
ATOM 2196 O O . LEU A 1 292 ? -1.82 -37.406 -22.828 1 92.12 292 LEU A O 1
ATOM 2200 N N . SER A 1 293 ? -3.072 -36.688 -24.516 1 88.81 293 SER A N 1
ATOM 2201 C CA . SER A 1 293 ? -4.078 -37.719 -24.375 1 88.81 293 SER A CA 1
ATOM 2202 C C . SER A 1 293 ? -3.484 -39.125 -24.641 1 88.81 293 SER A C 1
ATOM 2204 O O . SER A 1 293 ? -3.777 -40.062 -23.922 1 88.81 293 SER A O 1
ATOM 2206 N N . SER A 1 294 ? -2.688 -39.188 -25.672 1 88.56 294 SER A N 1
ATOM 2207 C CA . SER A 1 294 ? -2.115 -40.469 -26.047 1 88.56 294 SER A CA 1
ATOM 2208 C C . SER A 1 294 ? -1.16 -41 -24.984 1 88.56 294 SER A C 1
ATOM 2210 O O . SER A 1 294 ? -0.91 -42.188 -24.906 1 88.56 294 SER A O 1
ATOM 2212 N N . ARG A 1 295 ? -0.694 -40.125 -24.188 1 90.75 295 ARG A N 1
ATOM 2213 C CA . ARG A 1 295 ? 0.219 -40.5 -23.125 1 90.75 295 ARG A CA 1
ATOM 2214 C C . ARG A 1 295 ? -0.51 -40.594 -21.781 1 90.75 295 ARG A C 1
ATOM 2216 O O . ARG A 1 295 ? 0.123 -40.625 -20.719 1 90.75 295 ARG A O 1
ATOM 2223 N N . ASN A 1 296 ? -1.83 -40.5 -21.812 1 89.25 296 ASN A N 1
ATOM 2224 C CA . ASN A 1 296 ? -2.729 -40.688 -20.672 1 89.25 296 ASN A CA 1
ATOM 2225 C C . ASN A 1 296 ? -2.533 -39.594 -19.625 1 89.25 296 ASN A C 1
ATOM 2227 O O . ASN A 1 296 ? -2.58 -39.875 -18.422 1 89.25 296 ASN A O 1
ATOM 2231 N N . VAL A 1 297 ? -2.178 -38.406 -20.062 1 93.56 297 VAL A N 1
ATOM 2232 C CA . VAL A 1 297 ? -2.127 -37.281 -19.156 1 93.56 297 VAL A CA 1
ATOM 2233 C C . VAL A 1 297 ? -3.545 -36.844 -18.797 1 93.56 297 VAL A C 1
ATOM 2235 O O . VAL A 1 297 ? -4.352 -36.531 -19.688 1 93.56 297 VAL A O 1
ATOM 2238 N N . SER A 1 298 ? -3.867 -36.844 -17.547 1 92.25 298 SER A N 1
ATOM 2239 C CA . SER A 1 298 ? -5.164 -36.344 -17.094 1 92.25 298 SER A CA 1
ATOM 2240 C C . SER A 1 298 ? -5.152 -34.844 -16.891 1 92.25 298 SER A C 1
ATOM 2242 O O . SER A 1 298 ? -4.434 -34.344 -16.031 1 92.25 298 SER A O 1
ATOM 2244 N N . VAL A 1 299 ? -6 -34.156 -17.656 1 93.94 299 VAL A N 1
ATOM 2245 C CA . VAL A 1 299 ? -5.977 -32.688 -17.609 1 93.94 299 VAL A CA 1
ATOM 2246 C C . VAL A 1 299 ? -7.328 -32.156 -17.141 1 93.94 299 VAL A C 1
ATOM 2248 O O . VAL A 1 299 ? -8.375 -32.562 -17.641 1 93.94 299 VAL A O 1
ATOM 2251 N N . LEU A 1 300 ? -7.301 -31.391 -16.109 1 94.5 300 LEU A N 1
ATOM 2252 C CA . LEU A 1 300 ? -8.469 -30.641 -15.648 1 94.5 300 LEU A CA 1
ATOM 2253 C C . LEU A 1 300 ? -8.242 -29.141 -15.781 1 94.5 300 LEU A C 1
ATOM 2255 O O . LEU A 1 300 ? -7.254 -28.609 -15.266 1 94.5 300 LEU A O 1
ATOM 2259 N N . ARG A 1 301 ? -9.109 -28.516 -16.516 1 95.12 301 ARG A N 1
ATOM 2260 C CA . ARG A 1 301 ? -9.062 -27.062 -16.672 1 95.12 301 ARG A CA 1
ATOM 2261 C C . ARG A 1 301 ? -10.18 -26.391 -15.883 1 95.12 301 ARG A C 1
ATOM 2263 O O . ARG A 1 301 ? -11.359 -26.578 -16.172 1 95.12 301 ARG A O 1
ATOM 2270 N N . VAL A 1 302 ? -9.781 -25.594 -14.898 1 96.38 302 VAL A N 1
ATOM 2271 C CA . VAL A 1 302 ? -10.742 -24.781 -14.148 1 96.38 302 VAL A CA 1
ATOM 2272 C C . VAL A 1 302 ? -10.82 -23.391 -14.758 1 96.38 302 VAL A C 1
ATOM 2274 O O . VAL A 1 302 ? -9.812 -22.688 -14.844 1 96.38 302 VAL A O 1
ATOM 2277 N N . VAL A 1 303 ? -12.039 -23.016 -15.156 1 94.25 303 VAL A N 1
ATOM 2278 C CA . VAL A 1 303 ? -12.188 -21.734 -15.852 1 94.25 303 VAL A CA 1
ATOM 2279 C C . VAL A 1 303 ? -13.352 -20.953 -15.25 1 94.25 303 VAL A C 1
ATOM 2281 O O . VAL A 1 303 ? -14.234 -21.547 -14.609 1 94.25 303 VAL A O 1
ATOM 2284 N N . VAL A 1 304 ? -13.273 -19.688 -15.367 1 92.81 304 VAL A N 1
ATOM 2285 C CA . VAL A 1 304 ? -14.344 -18.781 -14.969 1 92.81 304 VAL A CA 1
ATOM 2286 C C . VAL A 1 304 ? -15.055 -18.234 -16.203 1 92.81 304 VAL A C 1
ATOM 2288 O O . VAL A 1 304 ? -14.414 -17.812 -17.172 1 92.81 304 VAL A O 1
ATOM 2291 N N . ASN A 1 305 ? -16.297 -18.25 -16.188 1 87.5 305 ASN A N 1
ATOM 2292 C CA . ASN A 1 305 ? -17.094 -17.969 -17.375 1 87.5 305 ASN A CA 1
ATOM 2293 C C . ASN A 1 305 ? -16.859 -16.547 -17.891 1 87.5 305 ASN A C 1
ATOM 2295 O O . ASN A 1 305 ? -16.984 -16.281 -19.078 1 87.5 305 ASN A O 1
ATOM 2299 N N . THR A 1 306 ? -16.547 -15.609 -17.031 1 83.69 306 THR A N 1
ATOM 2300 C CA . THR A 1 306 ? -16.375 -14.219 -17.438 1 83.69 306 THR A CA 1
ATOM 2301 C C . THR A 1 306 ? -14.914 -13.93 -17.766 1 83.69 306 THR A C 1
ATOM 2303 O O . THR A 1 306 ? -14.578 -12.805 -18.156 1 83.69 306 THR A O 1
ATOM 2306 N N . ASP A 1 307 ? -14.109 -14.883 -17.578 1 83.88 307 ASP A N 1
ATOM 2307 C CA . ASP A 1 307 ? -12.688 -14.742 -17.891 1 83.88 307 ASP A CA 1
ATOM 2308 C C . ASP A 1 307 ? -12.43 -14.977 -19.375 1 83.88 307 ASP A C 1
ATOM 2310 O O . ASP A 1 307 ? -12.734 -16.047 -19.906 1 83.88 307 ASP A O 1
ATOM 2314 N N . LEU A 1 308 ? -11.789 -14.078 -20.016 1 71 308 LEU A N 1
ATOM 2315 C CA . LEU A 1 308 ? -11.594 -14.164 -21.453 1 71 308 LEU A CA 1
ATOM 2316 C C . LEU A 1 308 ? -10.281 -14.867 -21.797 1 71 308 LEU A C 1
ATOM 2318 O O . LEU A 1 308 ? -10.078 -15.289 -22.922 1 71 308 LEU A O 1
ATOM 2322 N N . VAL A 1 309 ? -9.469 -15.023 -20.844 1 74.19 309 VAL A N 1
ATOM 2323 C CA . VAL A 1 309 ? -8.117 -15.516 -21.109 1 74.19 309 VAL A CA 1
ATOM 2324 C C . VAL A 1 309 ? -8.172 -16.938 -21.641 1 74.19 309 VAL A C 1
ATOM 2326 O O . VAL A 1 309 ? -7.496 -17.266 -22.625 1 74.19 309 VAL A O 1
ATOM 2329 N N . PRO A 1 310 ? -8.977 -17.734 -21.047 1 76.5 310 PRO A N 1
ATOM 2330 C CA . PRO A 1 310 ? -9.016 -19.109 -21.547 1 76.5 310 PRO A CA 1
ATOM 2331 C C . PRO A 1 310 ? -9.555 -19.203 -22.969 1 76.5 310 PRO A C 1
ATOM 2333 O O . PRO A 1 310 ? -9.453 -20.266 -23.609 1 76.5 310 PRO A O 1
ATOM 2336 N N . THR A 1 311 ? -9.992 -18.156 -23.469 1 69.69 311 THR A N 1
ATOM 2337 C CA . THR A 1 311 ? -10.578 -18.188 -24.797 1 69.69 311 THR A CA 1
ATOM 2338 C C . THR A 1 311 ? -9.562 -17.734 -25.844 1 69.69 311 THR A C 1
ATOM 2340 O O . THR A 1 311 ? -9.828 -17.797 -27.047 1 69.69 311 THR A O 1
ATOM 2343 N N . VAL A 1 312 ? -8.391 -17.234 -25.453 1 70.62 312 VAL A N 1
ATOM 2344 C CA . VAL A 1 312 ? -7.383 -16.734 -26.375 1 70.62 312 VAL A CA 1
ATOM 2345 C C . VAL A 1 312 ? -6.207 -17.719 -26.438 1 70.62 312 VAL A C 1
ATOM 2347 O O . VAL A 1 312 ? -5.918 -18.406 -25.469 1 70.62 312 VAL A O 1
ATOM 2350 N N . PRO A 1 313 ? -5.496 -17.688 -27.469 1 62.81 313 PRO A N 1
ATOM 2351 C CA . PRO A 1 313 ? -5.812 -17 -28.734 1 62.81 313 PRO A CA 1
ATOM 2352 C C . PRO A 1 313 ? -7.051 -17.578 -29.422 1 62.81 313 PRO A C 1
ATOM 2354 O O . PRO A 1 313 ? -7.398 -18.75 -29.188 1 62.81 313 PRO A O 1
ATOM 2357 N N . ARG A 1 314 ? -7.73 -16.625 -29.938 1 51.88 314 ARG A N 1
ATOM 2358 C CA . ARG A 1 314 ? -8.969 -17 -30.609 1 51.88 314 ARG A CA 1
ATOM 2359 C C . ARG A 1 314 ? -8.695 -17.875 -31.828 1 51.88 314 ARG A C 1
ATOM 2361 O O . ARG A 1 314 ? -7.66 -17.719 -32.469 1 51.88 314 ARG A O 1
ATOM 2368 N N . THR A 1 315 ? -9.328 -18.859 -31.844 1 46.16 315 THR A N 1
ATOM 2369 C CA . THR A 1 315 ? -9.219 -19.75 -33 1 46.16 315 THR A CA 1
ATOM 2370 C C . THR A 1 315 ? -9.57 -19 -34.281 1 46.16 315 THR A C 1
ATOM 2372 O O . THR A 1 315 ? -10.32 -18.031 -34.25 1 46.16 315 THR A O 1
ATOM 2375 N N . ALA A 1 316 ? -8.703 -19 -35.188 1 38.88 316 ALA A N 1
ATOM 2376 C CA . ALA A 1 316 ? -9.094 -18.5 -36.5 1 38.88 316 ALA A CA 1
ATOM 2377 C C . ALA A 1 316 ? -10.594 -18.656 -36.75 1 38.88 316 ALA A C 1
ATOM 2379 O O . ALA A 1 316 ? -11.203 -17.859 -37.469 1 38.88 316 ALA A O 1
ATOM 2380 N N . LEU A 1 317 ? -11.164 -19.594 -36.156 1 37.41 317 LEU A N 1
ATOM 2381 C CA . LEU A 1 317 ? -12.578 -19.766 -36.469 1 37.41 317 LEU A CA 1
ATOM 2382 C C . LEU A 1 317 ? -13.422 -18.734 -35.719 1 37.41 317 LEU A C 1
ATOM 2384 O O . LEU A 1 317 ? -14.539 -18.422 -36.156 1 37.41 317 LEU A O 1
ATOM 2388 N N . GLU A 1 318 ? -12.992 -18.312 -34.562 1 39.28 318 GLU A N 1
ATOM 2389 C CA . GLU A 1 318 ? -13.844 -17.359 -33.844 1 39.28 318 GLU A CA 1
ATOM 2390 C C . GLU A 1 318 ? -13.602 -15.93 -34.344 1 39.28 318 GLU A C 1
ATOM 2392 O O . GLU A 1 318 ? -14.25 -14.992 -33.875 1 39.28 318 GLU A O 1
ATOM 2397 N N . ALA A 1 319 ? -12.516 -15.492 -34.875 1 34.69 319 ALA A N 1
ATOM 2398 C CA . ALA A 1 319 ? -12.461 -14.211 -35.562 1 34.69 319 ALA A CA 1
ATOM 2399 C C . ALA A 1 319 ? -13.445 -14.188 -36.75 1 34.69 319 ALA A C 1
ATOM 2401 O O . ALA A 1 319 ? -13.523 -15.148 -37.531 1 34.69 319 ALA A O 1
ATOM 2402 N N . SER A 1 320 ? -14.516 -13.453 -36.875 1 33.38 320 SER A N 1
ATOM 2403 C CA . SER A 1 320 ? -15.172 -13.055 -38.125 1 33.38 320 SER A CA 1
ATOM 2404 C C . SER A 1 320 ? -14.156 -12.742 -39.219 1 33.38 320 SER A C 1
ATOM 2406 O O . SER A 1 320 ? -13.992 -11.586 -39.625 1 33.38 320 SER A O 1
ATOM 2408 N N . VAL A 1 321 ? -12.961 -13.078 -39.25 1 32.19 321 VAL A N 1
ATOM 2409 C CA . VAL A 1 321 ? -12.32 -12.875 -40.531 1 32.19 321 VAL A CA 1
ATOM 2410 C C . VAL A 1 321 ? -13.234 -13.391 -41.656 1 32.19 321 VAL A C 1
ATOM 2412 O O . VAL A 1 321 ? -13.93 -14.391 -41.469 1 32.19 321 VAL A O 1
ATOM 2415 N N . SER A 1 322 ? -13.391 -12.641 -42.875 1 36.16 322 SER A N 1
ATOM 2416 C CA . SER A 1 322 ? -14.297 -12.82 -44.031 1 36.16 322 SER A CA 1
ATOM 2417 C C . SER A 1 322 ? -14.383 -14.281 -44.438 1 36.16 322 SER A C 1
ATOM 2419 O O . SER A 1 322 ? -13.445 -15.055 -44.219 1 36.16 322 SER A O 1
ATOM 2421 N N . GLY A 1 323 ? -15.523 -14.898 -44.781 1 35.44 323 GLY A N 1
ATOM 2422 C CA . GLY A 1 323 ? -15.984 -16.094 -45.469 1 35.44 323 GLY A CA 1
ATOM 2423 C C . GLY A 1 323 ? -14.93 -16.688 -46.375 1 35.44 323 GLY A C 1
ATOM 2424 O O . GLY A 1 323 ? -14.727 -17.906 -46.375 1 35.44 323 GLY A O 1
ATOM 2425 N N . VAL A 1 324 ? -14.305 -15.891 -47.188 1 36.62 324 VAL A N 1
ATOM 2426 C CA . VAL A 1 324 ? -13.57 -16.344 -48.344 1 36.62 324 VAL A CA 1
ATOM 2427 C C . VAL A 1 324 ? -12.242 -16.969 -47.938 1 36.62 324 VAL A C 1
ATOM 2429 O O . VAL A 1 324 ? -11.875 -18.047 -48.406 1 36.62 324 VAL A O 1
ATOM 2432 N N . LEU A 1 325 ? -11.547 -16.281 -47 1 39.94 325 LEU A N 1
ATOM 2433 C CA . LEU A 1 325 ? -10.211 -16.797 -46.719 1 39.94 325 LEU A CA 1
ATOM 2434 C C . LEU A 1 325 ? -10.266 -17.969 -45.75 1 39.94 325 LEU A C 1
ATOM 2436 O O . LEU A 1 325 ? -9.43 -18.875 -45.812 1 39.94 325 LEU A O 1
ATOM 2440 N N . GLY A 1 326 ? -11.219 -18 -44.844 1 42.53 326 GLY A N 1
ATOM 2441 C CA . GLY A 1 326 ? -11.547 -19.203 -44.094 1 42.53 326 GLY A CA 1
ATOM 2442 C C . GLY A 1 326 ? -11.938 -20.375 -44.969 1 42.53 326 GLY A C 1
ATOM 2443 O O . GLY A 1 326 ? -11.555 -21.516 -44.688 1 42.53 326 GLY A O 1
ATOM 2444 N N . GLY A 1 327 ? -12.695 -20.047 -46 1 42.19 327 GLY A N 1
ATOM 2445 C CA . GLY A 1 327 ? -13.055 -21.031 -47 1 42.19 327 GLY A CA 1
ATOM 2446 C C . GLY A 1 327 ? -11.852 -21.609 -47.75 1 42.19 327 GLY A C 1
ATOM 2447 O O . GLY A 1 327 ? -11.766 -22.812 -47.938 1 42.19 327 GLY A O 1
ATOM 2448 N N . LEU A 1 328 ? -10.945 -20.766 -48.219 1 43.16 328 LEU A N 1
ATOM 2449 C CA . LEU A 1 328 ? -9.781 -21.234 -48.969 1 43.16 328 LEU A CA 1
ATOM 2450 C C . LEU A 1 328 ? -8.852 -22.062 -48.094 1 43.16 328 LEU A C 1
ATOM 2452 O O . LEU A 1 328 ? -8.328 -23.094 -48.5 1 43.16 328 LEU A O 1
ATOM 2456 N N . TRP A 1 329 ? -8.664 -21.547 -46.844 1 42.16 329 TRP A N 1
ATOM 2457 C CA . TRP A 1 329 ? -7.797 -22.328 -45.969 1 42.16 329 TRP A CA 1
ATOM 2458 C C . TRP A 1 329 ? -8.438 -23.672 -45.625 1 42.16 329 TRP A C 1
ATOM 2460 O O . TRP A 1 329 ? -7.754 -24.703 -45.531 1 42.16 329 TRP A O 1
ATOM 2470 N N . ALA A 1 330 ? -9.703 -23.703 -45.406 1 44.19 330 ALA A N 1
ATOM 2471 C CA . ALA A 1 330 ? -10.438 -24.969 -45.281 1 44.19 330 ALA A CA 1
ATOM 2472 C C . ALA A 1 330 ? -10.211 -25.859 -46.5 1 44.19 330 ALA A C 1
ATOM 2474 O O . ALA A 1 330 ? -10.086 -27.078 -46.375 1 44.19 330 ALA A O 1
ATOM 2475 N N . LEU A 1 331 ? -10.227 -25.281 -47.594 1 43.66 331 LEU A N 1
ATOM 2476 C CA . LEU A 1 331 ? -10.094 -26.047 -48.844 1 43.66 331 LEU A CA 1
ATOM 2477 C C . LEU A 1 331 ? -8.734 -26.719 -48.906 1 43.66 331 LEU A C 1
ATOM 2479 O O . LEU A 1 331 ? -8.625 -27.844 -49.406 1 43.66 331 LEU A O 1
ATOM 2483 N N . VAL A 1 332 ? -7.602 -25.969 -48.625 1 45.09 332 VAL A N 1
ATOM 2484 C CA . VAL A 1 332 ? -6.324 -26.656 -48.812 1 45.09 332 VAL A CA 1
ATOM 2485 C C . VAL A 1 332 ? -5.961 -27.438 -47.531 1 45.09 332 VAL A C 1
ATOM 2487 O O . VAL A 1 332 ? -4.824 -27.891 -47.406 1 45.09 332 VAL A O 1
ATOM 2490 N N . GLY A 1 333 ? -6.82 -27.812 -46.562 1 41.28 333 GLY A N 1
ATOM 2491 C CA . GLY A 1 333 ? -6.574 -28.672 -45.438 1 41.28 333 GLY A CA 1
ATOM 2492 C C . GLY A 1 333 ? -5.691 -28.031 -44.375 1 41.28 333 GLY A C 1
ATOM 2493 O O . GLY A 1 333 ? -5.305 -28.688 -43.406 1 41.28 333 GLY A O 1
ATOM 2494 N N . LEU A 1 334 ? -5.113 -26.906 -44.469 1 42.34 334 LEU A N 1
ATOM 2495 C CA . LEU A 1 334 ? -4.164 -26.203 -43.625 1 42.34 334 LEU A CA 1
ATOM 2496 C C . LEU A 1 334 ? -4.863 -25.609 -42.406 1 42.34 334 LEU A C 1
ATOM 2498 O O . LEU A 1 334 ? -4.207 -25.188 -41.438 1 42.34 334 LEU A O 1
ATOM 2502 N N . ARG A 1 335 ? -6.039 -25.328 -42.25 1 47.91 335 ARG A N 1
ATOM 2503 C CA . ARG A 1 335 ? -6.848 -24.688 -41.219 1 47.91 335 ARG A CA 1
ATOM 2504 C C . ARG A 1 335 ? -6.773 -25.453 -39.906 1 47.91 335 ARG A C 1
ATOM 2506 O O . ARG A 1 335 ? -6.688 -24.844 -38.812 1 47.91 335 ARG A O 1
ATOM 2513 N N . GLN A 1 336 ? -6.953 -26.703 -39.969 1 47.72 336 GLN A N 1
ATOM 2514 C CA . GLN A 1 336 ? -7.023 -27.609 -38.812 1 47.72 336 GLN A CA 1
ATOM 2515 C C . GLN A 1 336 ? -5.695 -27.625 -38.062 1 47.72 336 GLN A C 1
ATOM 2517 O O . GLN A 1 336 ? -5.676 -27.719 -36.812 1 47.72 336 GLN A O 1
ATOM 2522 N N . ALA A 1 337 ? -4.574 -27.562 -38.781 1 47.16 337 ALA A N 1
ATOM 2523 C CA . ALA A 1 337 ? -3.234 -27.641 -38.219 1 47.16 337 ALA A CA 1
ATOM 2524 C C . ALA A 1 337 ? -2.885 -26.359 -37.469 1 47.16 337 ALA A C 1
ATOM 2526 O O . ALA A 1 337 ? -2.014 -26.359 -36.594 1 47.16 337 ALA A O 1
ATOM 2527 N N . PHE A 1 338 ? -3.613 -25.297 -37.688 1 57.12 338 PHE A N 1
ATOM 2528 C CA . PHE A 1 338 ? -3.176 -24.016 -37.125 1 57.12 338 PHE A CA 1
ATOM 2529 C C . PHE A 1 338 ? -4.184 -23.5 -36.125 1 57.12 338 PHE A C 1
ATOM 2531 O O . PHE A 1 338 ? -4.117 -22.328 -35.719 1 57.12 338 PHE A O 1
ATOM 2538 N N . GLU A 1 339 ? -5.027 -24.578 -35.656 1 68.75 339 GLU A N 1
ATOM 2539 C CA . GLU A 1 339 ? -6.027 -24.062 -34.719 1 68.75 339 GLU A CA 1
ATOM 2540 C C . GLU A 1 339 ? -5.715 -24.484 -33.281 1 68.75 339 GLU A C 1
ATOM 2542 O O . GLU A 1 339 ? -5.309 -25.625 -33.062 1 68.75 339 GLU A O 1
ATOM 2547 N N . TYR A 1 340 ? -5.816 -23.578 -32.438 1 74.56 340 TYR A N 1
ATOM 2548 C CA . TYR A 1 340 ? -5.688 -23.859 -31.031 1 74.56 340 TYR A CA 1
ATOM 2549 C C . TYR A 1 340 ? -6.855 -24.688 -30.516 1 74.56 340 TYR A C 1
ATOM 2551 O O . TYR A 1 340 ? -7.996 -24.5 -30.953 1 74.56 340 TYR A O 1
ATOM 2559 N N . VAL A 1 341 ? -6.594 -25.703 -29.766 1 74.12 341 VAL A N 1
ATOM 2560 C CA . VAL A 1 341 ? -7.637 -26.5 -29.125 1 74.12 341 VAL A CA 1
ATOM 2561 C C . VAL A 1 341 ? -7.309 -26.688 -27.641 1 74.12 341 VAL A C 1
ATOM 2563 O O . VAL A 1 341 ? -6.141 -26.641 -27.25 1 74.12 341 VAL A O 1
ATOM 2566 N N . HIS A 1 342 ? -8.406 -26.844 -26.844 1 77.44 342 HIS A N 1
ATOM 2567 C CA . HIS A 1 342 ? -8.195 -27.188 -25.438 1 77.44 342 HIS A CA 1
ATOM 2568 C C . HIS A 1 342 ? -8.109 -28.703 -25.266 1 77.44 342 HIS A C 1
ATOM 2570 O O . HIS A 1 342 ? -8.594 -29.469 -26.109 1 77.44 342 HIS A O 1
ATOM 2576 N N . VAL A 1 343 ? -7.488 -29.031 -24.203 1 80.94 343 VAL A N 1
ATOM 2577 C CA . VAL A 1 343 ? -7.371 -30.453 -23.875 1 80.94 343 VAL A CA 1
ATOM 2578 C C . VAL A 1 343 ? -7.961 -30.719 -22.484 1 80.94 343 VAL A C 1
ATOM 2580 O O . VAL A 1 343 ? -7.98 -29.828 -21.641 1 80.94 343 VAL A O 1
ATOM 2583 N N . GLY A 1 344 ? -8.555 -31.984 -22.266 1 85.19 344 GLY A N 1
ATOM 2584 C CA . GLY A 1 344 ? -8.969 -32.438 -20.953 1 85.19 344 GLY A CA 1
ATOM 2585 C C . GLY A 1 344 ? -10.375 -32 -20.578 1 85.19 344 GLY A C 1
ATOM 2586 O O . GLY A 1 344 ? -11.156 -31.609 -21.453 1 85.19 344 GLY A O 1
ATOM 2587 N N . HIS A 1 345 ? -10.711 -32.188 -19.344 1 88.56 345 HIS A N 1
ATOM 2588 C CA . HIS A 1 345 ? -12.016 -31.812 -18.797 1 88.56 345 HIS A CA 1
ATOM 2589 C C . HIS A 1 345 ? -12.031 -30.359 -18.344 1 88.56 345 HIS A C 1
ATOM 2591 O O . HIS A 1 345 ? -11.016 -29.828 -17.906 1 88.56 345 HIS A O 1
ATOM 2597 N N . GLU A 1 346 ? -13.195 -29.797 -18.516 1 90.44 346 GLU A N 1
ATOM 2598 C CA . GLU A 1 346 ? -13.367 -28.406 -18.109 1 90.44 346 GLU A CA 1
ATOM 2599 C C . GLU A 1 346 ? -14.328 -28.297 -16.938 1 90.44 346 GLU A C 1
ATOM 2601 O O . GLU A 1 346 ? -15.391 -28.922 -16.922 1 90.44 346 GLU A O 1
ATOM 2606 N N . LEU A 1 347 ? -13.914 -27.672 -15.945 1 93.75 347 LEU A N 1
ATOM 2607 C CA . LEU A 1 347 ? -14.773 -27.234 -14.844 1 93.75 347 LEU A CA 1
ATOM 2608 C C . LEU A 1 347 ? -15.016 -25.734 -14.914 1 93.75 347 LEU A C 1
ATOM 2610 O O . LEU A 1 347 ? -14.133 -24.938 -14.594 1 93.75 347 LEU A O 1
ATOM 2614 N N . ALA A 1 348 ? -16.234 -25.375 -15.312 1 92.5 348 ALA A N 1
ATOM 2615 C CA . ALA A 1 348 ? -16.578 -23.969 -15.516 1 92.5 348 ALA A CA 1
ATOM 2616 C C . ALA A 1 348 ? -17.281 -23.391 -14.281 1 92.5 348 ALA A C 1
ATOM 2618 O O . ALA A 1 348 ? -18.266 -23.953 -13.797 1 92.5 348 ALA A O 1
ATOM 2619 N N . LEU A 1 349 ? -16.734 -22.328 -13.812 1 94.88 349 LEU A N 1
ATOM 2620 C CA . LEU A 1 349 ? -17.281 -21.656 -12.641 1 94.88 349 LEU A CA 1
ATOM 2621 C C . LEU A 1 349 ? -18 -20.359 -13.047 1 94.88 349 LEU A C 1
ATOM 2623 O O . LEU A 1 349 ? -17.578 -19.688 -14 1 94.88 349 LEU A O 1
ATOM 2627 N N . ASN A 1 350 ? -19 -20.031 -12.25 1 92.06 350 ASN A N 1
ATOM 2628 C CA . ASN A 1 350 ? -19.859 -18.906 -12.586 1 92.06 350 ASN A CA 1
ATOM 2629 C C . ASN A 1 350 ? -19.797 -17.812 -11.516 1 92.06 350 ASN A C 1
ATOM 2631 O O . ASN A 1 350 ? -20.203 -18.047 -10.375 1 92.06 350 ASN A O 1
ATOM 2635 N N . VAL A 1 351 ? -19.438 -16.641 -11.945 1 92.44 351 VAL A N 1
ATOM 2636 C CA . VAL A 1 351 ? -19.25 -15.508 -11.039 1 92.44 351 VAL A CA 1
ATOM 2637 C C . VAL A 1 351 ? -20.609 -15.109 -10.438 1 92.44 351 VAL A C 1
ATOM 2639 O O . VAL A 1 351 ? -20.672 -14.734 -9.258 1 92.44 351 VAL A O 1
ATOM 2642 N N . SER A 1 352 ? -21.656 -15.234 -11.109 1 89.94 352 SER A N 1
ATOM 2643 C CA . SER A 1 352 ? -22.984 -14.75 -10.703 1 89.94 352 SER A CA 1
ATOM 2644 C C . SER A 1 352 ? -23.562 -15.609 -9.578 1 89.94 352 SER A C 1
ATOM 2646 O O . SER A 1 352 ? -24.531 -15.219 -8.93 1 89.94 352 SER A O 1
ATOM 2648 N N . LYS A 1 353 ? -22.984 -16.734 -9.414 1 91.75 353 LYS A N 1
ATOM 2649 C CA . LYS A 1 353 ? -23.516 -17.641 -8.406 1 91.75 353 LYS A CA 1
ATOM 2650 C C . LYS A 1 353 ? -23.094 -17.219 -7 1 91.75 353 LYS A C 1
ATOM 2652 O O . LYS A 1 353 ? -23.734 -17.594 -6.016 1 91.75 353 LYS A O 1
ATOM 2657 N N . SER A 1 354 ? -22.016 -16.516 -6.816 1 92.81 354 SER A N 1
ATOM 2658 C CA . SER A 1 354 ? -21.562 -16.109 -5.488 1 92.81 354 SER A CA 1
ATOM 2659 C C . SER A 1 354 ? -22.297 -14.852 -5.016 1 92.81 354 SER A C 1
ATOM 2661 O O . SER A 1 354 ? -22.312 -13.828 -5.711 1 92.81 354 SER A O 1
ATOM 2663 N N . PRO A 1 355 ? -22.828 -14.875 -3.834 1 92.06 355 PRO A N 1
ATOM 2664 C CA . PRO A 1 355 ? -23.484 -13.688 -3.299 1 92.06 355 PRO A CA 1
ATOM 2665 C C . PRO A 1 355 ? -22.5 -12.633 -2.795 1 92.06 355 PRO A C 1
ATOM 2667 O O . PRO A 1 355 ? -22.906 -11.523 -2.434 1 92.06 355 PRO A O 1
ATOM 2670 N N . HIS A 1 356 ? -21.234 -12.938 -2.803 1 93.25 356 HIS A N 1
ATOM 2671 C CA . HIS A 1 356 ? -20.234 -12.055 -2.223 1 93.25 356 HIS A CA 1
ATOM 2672 C C . HIS A 1 356 ? -19.609 -11.164 -3.285 1 93.25 356 HIS A C 1
ATOM 2674 O O . HIS A 1 356 ? -18.891 -10.211 -2.959 1 93.25 356 HIS A O 1
ATOM 2680 N N . LEU A 1 357 ? -19.797 -11.5 -4.555 1 94.38 357 LEU A N 1
ATOM 2681 C CA . LEU A 1 357 ? -19.062 -10.836 -5.633 1 94.38 357 LEU A CA 1
ATOM 2682 C C . LEU A 1 357 ? -19.922 -9.734 -6.262 1 94.38 357 LEU A C 1
ATOM 2684 O O . LEU A 1 357 ? -21.156 -9.82 -6.258 1 94.38 357 LEU A O 1
ATOM 2688 N N . LYS A 1 358 ? -19.188 -8.672 -6.738 1 89.69 358 LYS A N 1
ATOM 2689 C CA . LYS A 1 358 ? -19.812 -7.625 -7.531 1 89.69 358 LYS A CA 1
ATOM 2690 C C . LYS A 1 358 ? -20.266 -8.156 -8.891 1 89.69 358 LYS A C 1
ATOM 2692 O O . LYS A 1 358 ? -19.641 -9.062 -9.445 1 89.69 358 LYS A O 1
ATOM 2697 N N . ASP A 1 359 ? -21.375 -7.633 -9.297 1 77.94 359 ASP A N 1
ATOM 2698 C CA . ASP A 1 359 ? -21.766 -7.883 -10.688 1 77.94 359 ASP A CA 1
ATOM 2699 C C . ASP A 1 359 ? -21.016 -6.949 -11.641 1 77.94 359 ASP A C 1
ATOM 2701 O O . ASP A 1 359 ? -21.5 -5.859 -11.953 1 77.94 359 ASP A O 1
ATOM 2705 N N . SER A 1 360 ? -19.781 -7.082 -11.727 1 72 360 SER A N 1
ATOM 2706 C CA . SER A 1 360 ? -18.984 -6.164 -12.539 1 72 360 SER A CA 1
ATOM 2707 C C . SER A 1 360 ? -18.297 -6.891 -13.688 1 72 360 SER A C 1
ATOM 2709 O O . SER A 1 360 ? -18.016 -8.086 -13.586 1 72 360 SER A O 1
ATOM 2711 N N . HIS A 1 361 ? -18.219 -6.215 -14.781 1 72.31 361 HIS A N 1
ATOM 2712 C CA . HIS A 1 361 ? -17.453 -6.695 -15.93 1 72.31 361 HIS A CA 1
ATOM 2713 C C . HIS A 1 361 ? -15.984 -6.309 -15.82 1 72.31 361 HIS A C 1
ATOM 2715 O O . HIS A 1 361 ? -15.516 -5.43 -16.547 1 72.31 361 HIS A O 1
ATOM 2721 N N . ASP A 1 362 ? -15.344 -6.734 -14.797 1 78 362 ASP A N 1
ATOM 2722 C CA . ASP A 1 362 ? -13.914 -6.496 -14.625 1 78 362 ASP A CA 1
ATOM 2723 C C . ASP A 1 362 ? -13.094 -7.672 -15.148 1 78 362 ASP A C 1
ATOM 2725 O O . ASP A 1 362 ? -12.938 -8.688 -14.461 1 78 362 ASP A O 1
ATOM 2729 N N . PRO A 1 363 ? -12.594 -7.551 -16.359 1 74.94 363 PRO A N 1
ATOM 2730 C CA . PRO A 1 363 ? -11.867 -8.68 -16.953 1 74.94 363 PRO A CA 1
ATOM 2731 C C . PRO A 1 363 ? -10.633 -9.07 -16.125 1 74.94 363 PRO A C 1
ATOM 2733 O O . PRO A 1 363 ? -10.289 -10.25 -16.047 1 74.94 363 PRO A O 1
ATOM 2736 N N . VAL A 1 364 ? -9.984 -8.078 -15.539 1 77.88 364 VAL A N 1
ATOM 2737 C CA . VAL A 1 364 ? -8.797 -8.359 -14.742 1 77.88 364 VAL A CA 1
ATOM 2738 C C . VAL A 1 364 ? -9.195 -9.086 -13.453 1 77.88 364 VAL A C 1
ATOM 2740 O O . VAL A 1 364 ? -8.555 -10.07 -13.07 1 77.88 364 VAL A O 1
ATOM 2743 N N . GLY A 1 365 ? -10.227 -8.57 -12.914 1 85.62 365 GLY A N 1
ATOM 2744 C CA . GLY A 1 365 ? -10.727 -9.211 -11.711 1 85.62 365 GLY A CA 1
ATOM 2745 C C . GLY A 1 365 ? -11.234 -10.625 -11.953 1 85.62 365 GLY A C 1
ATOM 2746 O O . GLY A 1 365 ? -11.039 -11.508 -11.117 1 85.62 365 GLY A O 1
ATOM 2747 N N . SER A 1 366 ? -11.781 -10.844 -13.102 1 86.81 366 SER A N 1
ATOM 2748 C CA . SER A 1 366 ? -12.312 -12.156 -13.438 1 86.81 366 SER A CA 1
ATOM 2749 C C . SER A 1 366 ? -11.195 -13.172 -13.648 1 86.81 366 SER A C 1
ATOM 2751 O O . SER A 1 366 ? -11.414 -14.383 -13.523 1 86.81 366 SER A O 1
ATOM 2753 N N . HIS A 1 367 ? -10.094 -12.711 -14.008 1 89.5 367 HIS A N 1
ATOM 2754 C CA . HIS A 1 367 ? -8.961 -13.586 -14.297 1 89.5 367 HIS A CA 1
ATOM 2755 C C . HIS A 1 367 ? -8.156 -13.867 -13.031 1 89.5 367 HIS A C 1
ATOM 2757 O O . HIS A 1 367 ? -7.215 -14.664 -13.055 1 89.5 367 HIS A O 1
ATOM 2763 N N . ASN A 1 368 ? -8.539 -13.273 -11.93 1 92.38 368 ASN A N 1
ATOM 2764 C CA . ASN A 1 368 ? -7.801 -13.422 -10.672 1 92.38 368 ASN A CA 1
ATOM 2765 C C . ASN A 1 368 ? -7.945 -14.828 -10.102 1 92.38 368 ASN A C 1
ATOM 2767 O O . ASN A 1 368 ? -9.055 -15.359 -10.016 1 92.38 368 ASN A O 1
ATOM 2771 N N . LEU A 1 369 ? -6.824 -15.414 -9.703 1 96.44 369 LEU A N 1
ATOM 2772 C CA . LEU A 1 369 ? -6.84 -16.797 -9.219 1 96.44 369 LEU A CA 1
ATOM 2773 C C . LEU A 1 369 ? -7.641 -16.906 -7.926 1 96.44 369 LEU A C 1
ATOM 2775 O O . LEU A 1 369 ? -8.375 -17.875 -7.73 1 96.44 369 LEU A O 1
ATOM 2779 N N . GLU A 1 370 ? -7.512 -15.922 -7.039 1 97.12 370 GLU A N 1
ATOM 2780 C CA . GLU A 1 370 ? -8.258 -15.969 -5.785 1 97.12 370 GLU A CA 1
ATOM 2781 C C . GLU A 1 370 ? -9.766 -15.961 -6.039 1 97.12 370 GLU A C 1
ATOM 2783 O O . GLU A 1 370 ? -10.523 -16.594 -5.301 1 97.12 370 GLU A O 1
ATOM 2788 N N . LEU A 1 371 ? -10.18 -15.242 -7.031 1 95.56 371 LEU A N 1
ATOM 2789 C CA . LEU A 1 371 ? -11.586 -15.289 -7.41 1 95.56 371 LEU A CA 1
ATOM 2790 C C . LEU A 1 371 ? -11.984 -16.688 -7.883 1 95.56 371 LEU A C 1
ATOM 2792 O O . LEU A 1 371 ? -13.023 -17.203 -7.48 1 95.56 371 LEU A O 1
ATOM 2796 N N . CYS A 1 372 ? -11.156 -17.266 -8.727 1 96.69 372 CYS A N 1
ATOM 2797 C CA . CYS A 1 372 ? -11.391 -18.609 -9.227 1 96.69 372 CYS A CA 1
ATOM 2798 C C . CYS A 1 372 ? -11.516 -19.609 -8.078 1 96.69 372 CYS A C 1
ATOM 2800 O O . CYS A 1 372 ? -12.453 -20.422 -8.047 1 96.69 372 CYS A O 1
ATOM 2802 N N . LEU A 1 373 ? -10.633 -19.531 -7.113 1 97.69 373 LEU A N 1
ATOM 2803 C CA . LEU A 1 373 ? -10.617 -20.453 -5.988 1 97.69 373 LEU A CA 1
ATOM 2804 C C . LEU A 1 373 ? -11.828 -20.234 -5.086 1 97.69 373 LEU A C 1
ATOM 2806 O O . LEU A 1 373 ? -12.367 -21.172 -4.516 1 97.69 373 LEU A O 1
ATOM 2810 N N . HIS A 1 374 ? -12.219 -18.969 -4.906 1 96.12 374 HIS A N 1
ATOM 2811 C CA . HIS A 1 374 ? -13.438 -18.641 -4.172 1 96.12 374 HIS A CA 1
ATOM 2812 C C . HIS A 1 374 ? -14.648 -19.312 -4.812 1 96.12 374 HIS A C 1
ATOM 2814 O O . HIS A 1 374 ? -15.453 -19.938 -4.121 1 96.12 374 HIS A O 1
ATOM 2820 N N . LEU A 1 375 ? -14.742 -19.188 -6.109 1 95.56 375 LEU A N 1
ATOM 2821 C CA . LEU A 1 375 ? -15.867 -19.781 -6.832 1 95.56 375 LEU A CA 1
ATOM 2822 C C . LEU A 1 375 ? -15.828 -21.297 -6.766 1 95.56 375 LEU A C 1
ATOM 2824 O O . LEU A 1 375 ? -16.859 -21.938 -6.617 1 95.56 375 LEU A O 1
ATOM 2828 N N . LEU A 1 376 ? -14.664 -21.828 -6.895 1 96.38 376 LEU A N 1
ATOM 2829 C CA . LEU A 1 376 ? -14.492 -23.281 -6.801 1 96.38 376 LEU A CA 1
ATOM 2830 C C . LEU A 1 376 ? -14.961 -23.797 -5.441 1 96.38 376 LEU A C 1
ATOM 2832 O O . LEU A 1 376 ? -15.672 -24.797 -5.367 1 96.38 376 LEU A O 1
ATOM 2836 N N . ASP A 1 377 ? -14.586 -23.094 -4.414 1 95.44 377 ASP A N 1
ATOM 2837 C CA . ASP A 1 377 ? -14.945 -23.5 -3.062 1 95.44 377 ASP A CA 1
ATOM 2838 C C . ASP A 1 377 ? -16.469 -23.516 -2.885 1 95.44 377 ASP A C 1
ATOM 2840 O O . ASP A 1 377 ? -17 -24.391 -2.191 1 95.44 377 ASP A O 1
ATOM 2844 N N . GLY A 1 378 ? -17.125 -22.609 -3.512 1 93.81 378 GLY A N 1
ATOM 2845 C CA . GLY A 1 378 ? -18.562 -22.5 -3.357 1 93.81 378 GLY A CA 1
ATOM 2846 C C . GLY A 1 378 ? -19.344 -23.281 -4.398 1 93.81 378 GLY A C 1
ATOM 2847 O O . GLY A 1 378 ? -20.578 -23.344 -4.348 1 93.81 378 GLY A O 1
ATOM 2848 N N . HIS A 1 379 ? -18.641 -23.891 -5.301 1 93.38 379 HIS A N 1
ATOM 2849 C CA . HIS A 1 379 ? -19.297 -24.578 -6.41 1 93.38 379 HIS A CA 1
ATOM 2850 C C . HIS A 1 379 ? -19.812 -25.953 -5.992 1 93.38 379 HIS A C 1
ATOM 2852 O O . HIS A 1 379 ? -19.047 -26.766 -5.48 1 93.38 379 HIS A O 1
ATOM 2858 N N . GLU A 1 380 ? -21.094 -26.25 -6.211 1 90.06 380 GLU A N 1
ATOM 2859 C CA . GLU A 1 380 ? -21.656 -27.562 -5.941 1 90.06 380 GLU A CA 1
ATOM 2860 C C . GLU A 1 380 ? -21.891 -28.344 -7.23 1 90.06 380 GLU A C 1
ATOM 2862 O O . GLU A 1 380 ? -21.422 -29.484 -7.363 1 90.06 380 GLU A O 1
ATOM 2867 N N . SER A 1 381 ? -22.625 -27.703 -8.133 1 90.69 381 SER A N 1
ATOM 2868 C CA . SER A 1 381 ? -22.922 -28.266 -9.445 1 90.69 381 SER A CA 1
ATOM 2869 C C . SER A 1 381 ? -23.188 -27.172 -10.469 1 90.69 381 SER A C 1
ATOM 2871 O O . SER A 1 381 ? -23.312 -26 -10.102 1 90.69 381 SER A O 1
ATOM 2873 N N . ALA A 1 382 ? -23.156 -27.594 -11.719 1 88.5 382 ALA A N 1
ATOM 2874 C CA . ALA A 1 382 ? -23.438 -26.625 -12.773 1 88.5 382 ALA A CA 1
ATOM 2875 C C . ALA A 1 382 ? -24.828 -25.984 -12.578 1 88.5 382 ALA A C 1
ATOM 2877 O O . ALA A 1 382 ? -25 -24.781 -12.789 1 88.5 382 ALA A O 1
ATOM 2878 N N . ALA A 1 383 ? -25.75 -26.781 -12.133 1 86.88 383 ALA A N 1
ATOM 2879 C CA . ALA A 1 383 ? -27.125 -26.312 -11.984 1 86.88 383 ALA A CA 1
ATOM 2880 C C . ALA A 1 383 ? -27.375 -25.812 -10.57 1 86.88 383 ALA A C 1
ATOM 2882 O O . ALA A 1 383 ? -28.375 -25.125 -10.32 1 86.88 383 ALA A O 1
ATOM 2883 N N . GLY A 1 384 ? -26.453 -26.109 -9.672 1 86 384 GLY A N 1
ATOM 2884 C CA . GLY A 1 384 ? -26.703 -25.828 -8.266 1 86 384 GLY A CA 1
ATOM 2885 C C . GLY A 1 384 ? -26.375 -24.406 -7.871 1 86 384 GLY A C 1
ATOM 2886 O O . GLY A 1 384 ? -25.844 -23.641 -8.68 1 86 384 GLY A O 1
ATOM 2887 N N . GLU A 1 385 ? -26.75 -24.094 -6.625 1 86.44 385 GLU A N 1
ATOM 2888 C CA . GLU A 1 385 ? -26.469 -22.781 -6.043 1 86.44 385 GLU A CA 1
ATOM 2889 C C . GLU A 1 385 ? -25.078 -22.766 -5.395 1 86.44 385 GLU A C 1
ATOM 2891 O O . GLU A 1 385 ? -24.406 -23.797 -5.309 1 86.44 385 GLU A O 1
ATOM 2896 N N . PHE A 1 386 ? -24.609 -21.531 -5.098 1 91.38 386 PHE A N 1
ATOM 2897 C CA . PHE A 1 386 ? -23.391 -21.344 -4.336 1 91.38 386 PHE A CA 1
ATOM 2898 C C . PHE A 1 386 ? -23.516 -21.984 -2.951 1 91.38 386 PHE A C 1
ATOM 2900 O O . PHE A 1 386 ? -24.5 -21.75 -2.248 1 91.38 386 PHE A O 1
ATOM 2907 N N . ARG A 1 387 ? -22.547 -22.766 -2.598 1 86.12 387 ARG A N 1
ATOM 2908 C CA . ARG A 1 387 ? -22.609 -23.531 -1.353 1 86.12 387 ARG A CA 1
ATOM 2909 C C . ARG A 1 387 ? -22.797 -22.609 -0.155 1 86.12 387 ARG A C 1
ATOM 2911 O O . ARG A 1 387 ? -22.125 -21.578 -0.039 1 86.12 387 ARG A O 1
ATOM 2918 N N . ARG A 1 388 ? -23.891 -22.781 0.608 1 70.38 388 ARG A N 1
ATOM 2919 C CA . ARG A 1 388 ? -24.141 -22 1.819 1 70.38 388 ARG A CA 1
ATOM 2920 C C . ARG A 1 388 ? -23.281 -22.484 2.975 1 70.38 388 ARG A C 1
ATOM 2922 O O . ARG A 1 388 ? -22.688 -23.562 2.902 1 70.38 388 ARG A O 1
ATOM 2929 N N . GLU A 1 389 ? -22.969 -21.594 3.945 1 60.72 389 GLU A N 1
ATOM 2930 C CA . GLU A 1 389 ? -22.203 -21.984 5.129 1 60.72 389 GLU A CA 1
ATOM 2931 C C . GLU A 1 389 ? -22.844 -23.188 5.812 1 60.72 389 GLU A C 1
ATOM 2933 O O . GLU A 1 389 ? -23.984 -23.141 6.25 1 60.72 389 GLU A O 1
ATOM 2938 N N . ASP A 1 390 ? -22.688 -24.375 5.281 1 52.75 390 ASP A N 1
ATOM 2939 C CA . ASP A 1 390 ? -23.234 -25.578 5.887 1 52.75 390 ASP A CA 1
ATOM 2940 C C . ASP A 1 390 ? -22.359 -26.062 7.047 1 52.75 390 ASP A C 1
ATOM 2942 O O . ASP A 1 390 ? -22.328 -27.25 7.355 1 52.75 390 ASP A O 1
ATOM 2946 N N . GLY A 1 391 ? -21.703 -25.062 7.809 1 52.5 391 GLY A N 1
ATOM 2947 C CA . GLY A 1 391 ? -20.875 -25.5 8.914 1 52.5 391 GLY A CA 1
ATOM 2948 C C . GLY A 1 391 ? -19.406 -25.625 8.547 1 52.5 391 GLY A C 1
ATOM 2949 O O . GLY A 1 391 ? -18.531 -25.594 9.422 1 52.5 391 GLY A O 1
ATOM 2950 N N . ALA A 1 392 ? -19.141 -26.094 7.234 1 54.12 392 ALA A N 1
ATOM 2951 C CA . ALA A 1 392 ? -17.719 -26.25 6.898 1 54.12 392 ALA A CA 1
ATOM 2952 C C . ALA A 1 392 ? -17.094 -24.906 6.547 1 54.12 392 ALA A C 1
ATOM 2954 O O . ALA A 1 392 ? -17.734 -24.047 5.938 1 54.12 392 ALA A O 1
ATOM 2955 N N . PRO A 1 393 ? -15.883 -24.812 7.133 1 63.84 393 PRO A N 1
ATOM 2956 C CA . PRO A 1 393 ? -15.219 -23.531 6.898 1 63.84 393 PRO A CA 1
ATOM 2957 C C . PRO A 1 393 ? -14.977 -23.25 5.418 1 63.84 393 PRO A C 1
ATOM 2959 O O . PRO A 1 393 ? -14.695 -24.172 4.648 1 63.84 393 PRO A O 1
ATOM 2962 N N . ARG A 1 394 ? -15.422 -22.141 4.855 1 81.12 394 ARG A N 1
ATOM 2963 C CA . ARG A 1 394 ? -15.219 -21.656 3.498 1 81.12 394 ARG A CA 1
ATOM 2964 C C . ARG A 1 394 ? -13.922 -20.859 3.391 1 81.12 394 ARG A C 1
ATOM 2966 O O . ARG A 1 394 ? -13.344 -20.469 4.406 1 81.12 394 ARG A O 1
ATOM 2973 N N . ARG A 1 395 ? -13.461 -20.938 2.172 1 92.38 395 ARG A N 1
ATOM 2974 C CA . ARG A 1 395 ? -12.352 -20.047 1.866 1 92.38 395 ARG A CA 1
ATOM 2975 C C . ARG A 1 395 ? -12.672 -18.609 2.256 1 92.38 395 ARG A C 1
ATOM 2977 O O . ARG A 1 395 ? -13.797 -18.141 2.061 1 92.38 395 ARG A O 1
ATOM 2984 N N . ASP A 1 396 ? -11.781 -17.969 2.934 1 93.62 396 ASP A N 1
ATOM 2985 C CA . ASP A 1 396 ? -11.945 -16.594 3.379 1 93.62 396 ASP A CA 1
ATOM 2986 C C . ASP A 1 396 ? -12.352 -15.688 2.221 1 93.62 396 ASP A C 1
ATOM 2988 O O . ASP A 1 396 ? -11.617 -15.555 1.24 1 93.62 396 ASP A O 1
ATOM 2992 N N . VAL A 1 397 ? -13.406 -15.062 2.303 1 93.75 397 VAL A N 1
ATOM 2993 C CA . VAL A 1 397 ? -13.953 -14.219 1.241 1 93.75 397 VAL A CA 1
ATOM 2994 C C . VAL A 1 397 ? -13.016 -13.039 0.99 1 93.75 397 VAL A C 1
ATOM 2996 O O . VAL A 1 397 ? -12.914 -12.547 -0.136 1 93.75 397 VAL A O 1
ATOM 2999 N N . ALA A 1 398 ? -12.258 -12.641 2 1 95.88 398 ALA A N 1
ATOM 3000 C CA . ALA A 1 398 ? -11.375 -11.484 1.889 1 95.88 398 ALA A CA 1
ATOM 3001 C C . ALA A 1 398 ? -10.273 -11.727 0.857 1 95.88 398 ALA A C 1
ATOM 3003 O O . ALA A 1 398 ? -9.711 -10.781 0.301 1 95.88 398 ALA A O 1
ATOM 3004 N N . LEU A 1 399 ? -9.992 -12.992 0.581 1 96.81 399 LEU A N 1
ATOM 3005 C CA . LEU A 1 399 ? -8.922 -13.328 -0.346 1 96.81 399 LEU A CA 1
ATOM 3006 C C . LEU A 1 399 ? -9.273 -12.898 -1.766 1 96.81 399 LEU A C 1
ATOM 3008 O O . LEU A 1 399 ? -8.383 -12.656 -2.584 1 96.81 399 LEU A O 1
ATOM 3012 N N . VAL A 1 400 ? -10.508 -12.758 -2.049 1 95.94 400 VAL A N 1
ATOM 3013 C CA . VAL A 1 400 ? -10.93 -12.328 -3.377 1 95.94 400 VAL A CA 1
ATOM 3014 C C . VAL A 1 400 ? -10.359 -10.945 -3.682 1 95.94 400 VAL A C 1
ATOM 3016 O O . VAL A 1 400 ? -9.914 -10.688 -4.801 1 95.94 400 VAL A O 1
ATOM 3019 N N . ASN A 1 401 ? -10.312 -10.086 -2.66 1 95.88 401 ASN A N 1
ATOM 3020 C CA . ASN A 1 401 ? -9.82 -8.719 -2.82 1 95.88 401 ASN A CA 1
ATOM 3021 C C . ASN A 1 401 ? -8.336 -8.617 -2.494 1 95.88 401 ASN A C 1
ATOM 3023 O O . ASN A 1 401 ? -7.809 -7.516 -2.334 1 95.88 401 ASN A O 1
ATOM 3027 N N . LYS A 1 402 ? -7.73 -9.75 -2.318 1 95.69 402 LYS A N 1
ATOM 3028 C CA . LYS A 1 402 ? -6.305 -9.719 -2.02 1 95.69 402 LYS A CA 1
ATOM 3029 C C . LYS A 1 402 ? -5.543 -8.898 -3.059 1 95.69 402 LYS A C 1
ATOM 3031 O O . LYS A 1 402 ? -4.746 -8.023 -2.709 1 95.69 402 LYS A O 1
ATOM 3036 N N . ARG A 1 403 ? -5.824 -9.164 -4.344 1 91.56 403 ARG A N 1
ATOM 3037 C CA . ARG A 1 403 ? -5.188 -8.43 -5.438 1 91.56 403 ARG A CA 1
ATOM 3038 C C . ARG A 1 403 ? -6.211 -8.031 -6.496 1 91.56 403 ARG A C 1
ATOM 3040 O O . ARG A 1 403 ? -5.863 -7.855 -7.664 1 91.56 403 ARG A O 1
ATOM 3047 N N . SER A 1 404 ? -7.457 -8.016 -6.109 1 90.44 404 SER A N 1
ATOM 3048 C CA . SER A 1 404 ? -8.523 -7.629 -7.023 1 90.44 404 SER A CA 1
ATOM 3049 C C . SER A 1 404 ? -9.555 -6.746 -6.332 1 90.44 404 SER A C 1
ATOM 3051 O O . SER A 1 404 ? -9.328 -6.281 -5.211 1 90.44 404 SER A O 1
ATOM 3053 N N . ALA A 1 405 ? -10.602 -6.395 -7.078 1 90.69 405 ALA A N 1
ATOM 3054 C CA . ALA A 1 405 ? -11.68 -5.555 -6.559 1 90.69 405 ALA A CA 1
ATOM 3055 C C . ALA A 1 405 ? -13.047 -6.16 -6.867 1 90.69 405 ALA A C 1
ATOM 3057 O O . ALA A 1 405 ? -13.984 -5.441 -7.223 1 90.69 405 ALA A O 1
ATOM 3058 N N . MET A 1 406 ? -13.078 -7.473 -6.703 1 93.75 406 MET A N 1
ATOM 3059 C CA . MET A 1 406 ? -14.273 -8.148 -7.195 1 93.75 406 MET A CA 1
ATOM 3060 C C . MET A 1 406 ? -15.297 -8.336 -6.078 1 93.75 406 MET A C 1
ATOM 3062 O O . MET A 1 406 ? -16.453 -8.672 -6.34 1 93.75 406 MET A O 1
ATOM 3066 N N . LEU A 1 407 ? -14.898 -8.172 -4.855 1 94.06 407 LEU A N 1
ATOM 3067 C CA . LEU A 1 407 ? -15.82 -8.352 -3.742 1 94.06 407 LEU A CA 1
ATOM 3068 C C . LEU A 1 407 ? -16.828 -7.203 -3.68 1 94.06 407 LEU A C 1
ATOM 3070 O O . LEU A 1 407 ? -16.484 -6.059 -3.986 1 94.06 407 LEU A O 1
ATOM 3074 N N . SER A 1 408 ? -17.984 -7.578 -3.25 1 91.56 408 SER A N 1
ATOM 3075 C CA . SER A 1 408 ? -19 -6.559 -2.99 1 91.56 408 SER A CA 1
ATOM 3076 C C . SER A 1 408 ? -18.531 -5.586 -1.91 1 91.56 408 SER A C 1
ATOM 3078 O O . SER A 1 408 ? -17.891 -5.988 -0.941 1 91.56 408 SER A O 1
ATOM 3080 N N . ASP A 1 409 ? -19 -4.32 -2.035 1 85 409 ASP A N 1
ATOM 3081 C CA . ASP A 1 409 ? -18.625 -3.295 -1.065 1 85 409 ASP A CA 1
ATOM 3082 C C . ASP A 1 409 ? -19.219 -3.598 0.307 1 85 409 ASP A C 1
ATOM 3084 O O . ASP A 1 409 ? -18.672 -3.193 1.333 1 85 409 ASP A O 1
ATOM 3088 N N . THR A 1 410 ? -20.219 -4.312 0.36 1 87.19 410 THR A N 1
ATOM 3089 C CA . THR A 1 410 ? -20.922 -4.617 1.604 1 87.19 410 THR A CA 1
ATOM 3090 C C . THR A 1 410 ? -20.078 -5.547 2.479 1 87.19 410 THR A C 1
ATOM 3092 O O . THR A 1 410 ? -20.328 -5.668 3.68 1 87.19 410 THR A O 1
ATOM 3095 N N . GLU A 1 411 ? -19.094 -6.211 1.826 1 90.19 411 GLU A N 1
ATOM 3096 C CA . GLU A 1 411 ? -18.234 -7.113 2.586 1 90.19 411 GLU A CA 1
ATOM 3097 C C . GLU A 1 411 ? -17.281 -6.34 3.482 1 90.19 411 GLU A C 1
ATOM 3099 O O . GLU A 1 411 ? -16.672 -6.91 4.395 1 90.19 411 GLU A O 1
ATOM 3104 N N . GLY A 1 412 ? -17.047 -4.984 3.182 1 88.31 412 GLY A N 1
ATOM 3105 C CA . GLY A 1 412 ? -16.203 -4.141 4.012 1 88.31 412 GLY A CA 1
ATOM 3106 C C . GLY A 1 412 ? -14.727 -4.469 3.893 1 88.31 412 GLY A C 1
ATOM 3107 O O . GLY A 1 412 ? -13.961 -4.242 4.828 1 88.31 412 GLY A O 1
ATOM 3108 N N . ILE A 1 413 ? -14.359 -5.168 2.809 1 93.88 413 ILE A N 1
ATOM 3109 C CA . ILE A 1 413 ? -12.969 -5.527 2.549 1 93.88 413 ILE A CA 1
ATOM 3110 C C . ILE A 1 413 ? -12.406 -4.637 1.443 1 93.88 413 ILE A C 1
ATOM 3112 O O . ILE A 1 413 ? -12.969 -4.57 0.345 1 93.88 413 ILE A O 1
ATOM 3116 N N . PRO A 1 414 ? -11.367 -3.871 1.772 1 93.44 414 PRO A N 1
ATOM 3117 C CA . PRO A 1 414 ? -10.82 -2.986 0.741 1 93.44 414 PRO A CA 1
ATOM 3118 C C . PRO A 1 414 ? -10.242 -3.752 -0.447 1 93.44 414 PRO A C 1
ATOM 3120 O O . PRO A 1 414 ? -9.844 -4.91 -0.304 1 93.44 414 PRO A O 1
ATOM 3123 N N . GLU A 1 415 ? -10.266 -3.104 -1.599 1 91.62 415 GLU A N 1
ATOM 3124 C CA . GLU A 1 415 ? -9.695 -3.691 -2.811 1 91.62 415 GLU A CA 1
ATOM 3125 C C . GLU A 1 415 ? -8.172 -3.746 -2.738 1 91.62 415 GLU A C 1
ATOM 3127 O O . GLU A 1 415 ? -7.547 -2.891 -2.111 1 91.62 415 GLU A O 1
ATOM 3132 N N . LYS A 1 416 ? -7.625 -4.801 -3.365 1 93.25 416 LYS A N 1
ATOM 3133 C CA . LYS A 1 416 ? -6.176 -4.938 -3.482 1 93.25 416 LYS A CA 1
ATOM 3134 C C . LYS A 1 416 ? -5.484 -4.648 -2.154 1 93.25 416 LYS A C 1
ATOM 3136 O O . LYS A 1 416 ? -4.562 -3.832 -2.092 1 93.25 416 LYS A O 1
ATOM 3141 N N . TRP A 1 417 ? -5.93 -5.395 -1.142 1 95.06 417 TRP A N 1
ATOM 3142 C CA . TRP A 1 417 ? -5.516 -5.031 0.209 1 95.06 417 TRP A CA 1
ATOM 3143 C C . TRP A 1 417 ? -4.121 -5.566 0.511 1 95.06 417 TRP A C 1
ATOM 3145 O O . TRP A 1 417 ? -3.443 -5.074 1.418 1 95.06 417 TRP A O 1
ATOM 3155 N N . SER A 1 418 ? -3.693 -6.609 -0.216 1 94.31 418 SER A N 1
ATOM 3156 C CA . SER A 1 418 ? -2.408 -7.227 0.092 1 94.31 418 SER A CA 1
ATOM 3157 C C . SER A 1 418 ? -1.25 -6.312 -0.3 1 94.31 418 SER A C 1
ATOM 3159 O O . SER A 1 418 ? -1.057 -6.02 -1.482 1 94.31 418 SER A O 1
ATOM 3161 N N . GLN A 1 419 ? -0.499 -5.832 0.671 1 92.69 419 GLN A N 1
ATOM 3162 C CA . GLN A 1 419 ? 0.671 -4.988 0.46 1 92.69 419 GLN A CA 1
ATOM 3163 C C . GLN A 1 419 ? 1.592 -5.008 1.677 1 92.69 419 GLN A C 1
ATOM 3165 O O . GLN A 1 419 ? 1.146 -5.273 2.795 1 92.69 419 GLN A O 1
ATOM 3170 N N . MET A 1 420 ? 2.875 -4.727 1.442 1 92.25 420 MET A N 1
ATOM 3171 C CA . MET A 1 420 ? 3.867 -4.66 2.51 1 92.25 420 MET A CA 1
ATOM 3172 C C . MET A 1 420 ? 3.814 -3.309 3.217 1 92.25 420 MET A C 1
ATOM 3174 O O . MET A 1 420 ? 3.627 -2.273 2.574 1 92.25 420 MET A O 1
ATOM 3178 N N . ALA A 1 421 ? 4.008 -3.385 4.488 1 94.19 421 ALA A N 1
ATOM 3179 C CA . ALA A 1 421 ? 4.145 -2.133 5.23 1 94.19 421 ALA A CA 1
ATOM 3180 C C . ALA A 1 421 ? 5.27 -1.275 4.656 1 94.19 421 ALA A C 1
ATOM 3182 O O . ALA A 1 421 ? 6.359 -1.777 4.379 1 94.19 421 ALA A O 1
ATOM 3183 N N . ASN A 1 422 ? 4.988 -0.03 4.387 1 96 422 ASN A N 1
ATOM 3184 C CA . ASN A 1 422 ? 5.973 0.949 3.941 1 96 422 ASN A CA 1
ATOM 3185 C C . ASN A 1 422 ? 6.75 0.449 2.727 1 96 422 ASN A C 1
ATOM 3187 O O . ASN A 1 422 ? 7.957 0.674 2.621 1 96 422 ASN A O 1
ATOM 3191 N N . LYS A 1 423 ? 6.09 -0.365 1.946 1 94.25 423 LYS A N 1
ATOM 3192 C CA . LYS A 1 423 ? 6.66 -0.936 0.729 1 94.25 423 LYS A CA 1
ATOM 3193 C C . LYS A 1 423 ? 7.973 -1.662 1.022 1 94.25 423 LYS A C 1
ATOM 3195 O O . LYS A 1 423 ? 8.898 -1.642 0.207 1 94.25 423 LYS A O 1
ATOM 3200 N N . GLY A 1 424 ? 8.109 -2.156 2.197 1 92.38 424 GLY A N 1
ATOM 3201 C CA . GLY A 1 424 ? 9.242 -2.982 2.568 1 92.38 424 GLY A CA 1
ATOM 3202 C C . GLY A 1 424 ? 10.336 -2.207 3.285 1 92.38 424 GLY A C 1
ATOM 3203 O O . GLY A 1 424 ? 11.328 -2.791 3.734 1 92.38 424 GLY A O 1
ATOM 3204 N N . LEU A 1 425 ? 10.195 -0.861 3.391 1 94.81 425 LEU A N 1
ATOM 3205 C CA . LEU A 1 425 ? 11.188 -0.082 4.117 1 94.81 425 LEU A CA 1
ATOM 3206 C C . LEU A 1 425 ? 11.062 -0.307 5.621 1 94.81 425 LEU A C 1
ATOM 3208 O O . LEU A 1 425 ? 9.961 -0.522 6.129 1 94.81 425 LEU A O 1
ATOM 3212 N N . GLU A 1 426 ? 12.195 -0.323 6.246 1 92.5 426 GLU A N 1
ATOM 3213 C CA . GLU A 1 426 ? 12.289 -0.398 7.703 1 92.5 426 GLU A CA 1
ATOM 3214 C C . GLU A 1 426 ? 13.312 0.596 8.242 1 92.5 426 GLU A C 1
ATOM 3216 O O . GLU A 1 426 ? 14.188 1.055 7.508 1 92.5 426 GLU A O 1
ATOM 3221 N N . ARG A 1 427 ? 13.055 0.964 9.422 1 91.5 427 ARG A N 1
ATOM 3222 C CA . ARG A 1 427 ? 14.039 1.835 10.055 1 91.5 427 ARG A CA 1
ATOM 3223 C C . ARG A 1 427 ? 15.266 1.044 10.492 1 91.5 427 ARG A C 1
ATOM 3225 O O . ARG A 1 427 ? 15.141 -0.021 11.102 1 91.5 427 ARG A O 1
ATOM 3232 N N . ASP A 1 428 ? 16.422 1.481 10.164 1 89.12 428 ASP A N 1
ATOM 3233 C CA . ASP A 1 428 ? 17.641 0.816 10.594 1 89.12 428 ASP A CA 1
ATOM 3234 C C . ASP A 1 428 ? 18.078 1.298 11.984 1 89.12 428 ASP A C 1
ATOM 3236 O O . ASP A 1 428 ? 17.297 1.966 12.68 1 89.12 428 ASP A O 1
ATOM 3240 N N . GLY A 1 429 ? 19.234 0.851 12.469 1 83 429 GLY A N 1
ATOM 3241 C CA . GLY A 1 429 ? 19.719 1.179 13.797 1 83 429 GLY A CA 1
ATOM 3242 C C . GLY A 1 429 ? 19.844 2.672 14.039 1 83 429 GLY A C 1
ATOM 3243 O O . GLY A 1 429 ? 19.719 3.135 15.172 1 83 429 GLY A O 1
ATOM 3244 N N . SER A 1 430 ? 19.969 3.484 12.992 1 82.19 430 SER A N 1
ATOM 3245 C CA . SER A 1 430 ? 20.125 4.934 13.109 1 82.19 430 SER A CA 1
ATOM 3246 C C . SER A 1 430 ? 18.781 5.637 13.008 1 82.19 430 SER A C 1
ATOM 3248 O O . SER A 1 430 ? 18.703 6.863 13.094 1 82.19 430 SER A O 1
ATOM 3250 N N . GLY A 1 431 ? 17.688 4.871 12.734 1 85.38 431 GLY A N 1
ATOM 3251 C CA . GLY A 1 431 ? 16.359 5.441 12.641 1 85.38 431 GLY A CA 1
ATOM 3252 C C . GLY A 1 431 ? 15.984 5.879 11.234 1 85.38 431 GLY A C 1
ATOM 3253 O O . GLY A 1 431 ? 14.93 6.469 11.023 1 85.38 431 GLY A O 1
ATOM 3254 N N . ARG A 1 432 ? 16.812 5.594 10.328 1 91.31 432 ARG A N 1
ATOM 3255 C CA . ARG A 1 432 ? 16.562 5.984 8.945 1 91.31 432 ARG A CA 1
ATOM 3256 C C . ARG A 1 432 ? 15.789 4.898 8.203 1 91.31 432 ARG A C 1
ATOM 3258 O O . ARG A 1 432 ? 15.945 3.709 8.492 1 91.31 432 ARG A O 1
ATOM 3265 N N . TRP A 1 433 ? 15 5.348 7.324 1 94.06 433 TRP A N 1
ATOM 3266 C CA . TRP A 1 433 ? 14.242 4.406 6.508 1 94.06 433 TRP A CA 1
ATOM 3267 C C . TRP A 1 433 ? 15.102 3.848 5.379 1 94.06 433 TRP A C 1
ATOM 3269 O O . TRP A 1 433 ? 15.656 4.605 4.582 1 94.06 433 TRP A O 1
ATOM 3279 N N . VAL A 1 434 ? 15.234 2.572 5.414 1 92.88 434 VAL A N 1
ATOM 3280 C CA . VAL A 1 434 ? 16.047 1.896 4.402 1 92.88 434 VAL A CA 1
ATOM 3281 C C . VAL A 1 434 ? 15.336 0.619 3.949 1 92.88 434 VAL A C 1
ATOM 3283 O O . VAL A 1 434 ? 14.438 0.124 4.629 1 92.88 434 VAL A O 1
ATOM 3286 N N . LEU A 1 435 ? 15.672 0.177 2.762 1 90.62 435 LEU A N 1
ATOM 3287 C CA . LEU A 1 435 ? 15.297 -1.176 2.367 1 90.62 435 LEU A CA 1
ATOM 3288 C C . LEU A 1 435 ? 16.234 -2.203 2.98 1 90.62 435 LEU A C 1
ATOM 3290 O O . LEU A 1 435 ? 17.422 -2.238 2.652 1 90.62 435 LEU A O 1
ATOM 3294 N N . PRO A 1 436 ? 15.734 -2.975 3.844 1 89.44 436 PRO A N 1
ATOM 3295 C CA . PRO A 1 436 ? 16.625 -3.932 4.492 1 89.44 436 PRO A CA 1
ATOM 3296 C C . PRO A 1 436 ? 17.172 -4.984 3.527 1 89.44 436 PRO A C 1
ATOM 3298 O O . PRO A 1 436 ? 16.516 -5.324 2.545 1 89.44 436 PRO A O 1
ATOM 3301 N N . ALA A 1 437 ? 18.312 -5.414 3.918 1 87 437 ALA A N 1
ATOM 3302 C CA . ALA A 1 437 ? 18.859 -6.543 3.17 1 87 437 ALA A CA 1
ATOM 3303 C C . ALA A 1 437 ? 18.062 -7.816 3.449 1 87 437 ALA A C 1
ATOM 3305 O O . ALA A 1 437 ? 17.578 -8.016 4.562 1 87 437 ALA A O 1
ATOM 3306 N N . ARG A 1 438 ? 17.953 -8.617 2.361 1 88.38 438 ARG A N 1
ATOM 3307 C CA . ARG A 1 438 ? 17.266 -9.898 2.549 1 88.38 438 ARG A CA 1
ATOM 3308 C C . ARG A 1 438 ? 18.094 -10.82 3.447 1 88.38 438 ARG A C 1
ATOM 3310 O O . ARG A 1 438 ? 19.312 -10.852 3.365 1 88.38 438 ARG A O 1
ATOM 3317 N N . GLU A 1 439 ? 17.391 -11.531 4.293 1 87.19 439 GLU A N 1
ATOM 3318 C CA . GLU A 1 439 ? 18.062 -12.531 5.117 1 87.19 439 GLU A CA 1
ATOM 3319 C C . GLU A 1 439 ? 18.734 -13.602 4.258 1 87.19 439 GLU A C 1
ATOM 3321 O O . GLU A 1 439 ? 18.25 -13.93 3.172 1 87.19 439 GLU A O 1
ATOM 3326 N N . ARG A 1 440 ? 19.719 -14.172 4.797 1 84.75 440 ARG A N 1
ATOM 3327 C CA . ARG A 1 440 ? 20.5 -15.156 4.066 1 84.75 440 ARG A CA 1
ATOM 3328 C C . ARG A 1 440 ? 19.641 -16.344 3.637 1 84.75 440 ARG A C 1
ATOM 3330 O O . ARG A 1 440 ? 19.734 -16.797 2.496 1 84.75 440 ARG A O 1
ATOM 3337 N N . ASP A 1 441 ? 18.781 -16.734 4.48 1 85.19 441 ASP A N 1
ATOM 3338 C CA . ASP A 1 441 ? 17.969 -17.922 4.215 1 85.19 441 ASP A CA 1
ATOM 3339 C C . ASP A 1 441 ? 16.875 -17.609 3.191 1 85.19 441 ASP A C 1
ATOM 3341 O O . ASP A 1 441 ? 16.25 -18.531 2.658 1 85.19 441 ASP A O 1
ATOM 3345 N N . ASP A 1 442 ? 16.734 -16.359 2.84 1 89.44 442 ASP A N 1
ATOM 3346 C CA . ASP A 1 442 ? 15.703 -15.961 1.889 1 89.44 442 ASP A CA 1
ATOM 3347 C C . ASP A 1 442 ? 16.312 -15.469 0.581 1 89.44 442 ASP A C 1
ATOM 3349 O O . ASP A 1 442 ? 15.609 -14.984 -0.303 1 89.44 442 ASP A O 1
ATOM 3353 N N . MET A 1 443 ? 17.609 -15.602 0.509 1 85.19 443 MET A N 1
ATOM 3354 C CA . MET A 1 443 ? 18.266 -15.211 -0.729 1 85.19 443 MET A CA 1
ATOM 3355 C C . MET A 1 443 ? 17.953 -16.188 -1.856 1 85.19 443 MET A C 1
ATOM 3357 O O . MET A 1 443 ? 17.812 -17.391 -1.623 1 85.19 443 MET A O 1
ATOM 3361 N N . PRO A 1 444 ? 17.828 -15.578 -3.021 1 78.69 444 PRO A N 1
ATOM 3362 C CA . PRO A 1 444 ? 17.594 -16.469 -4.16 1 78.69 444 PRO A CA 1
ATOM 3363 C C . PRO A 1 444 ? 18.703 -17.5 -4.344 1 78.69 444 PRO A C 1
ATOM 3365 O O . PRO A 1 444 ? 19.875 -17.188 -4.117 1 78.69 444 PRO A O 1
ATOM 3368 N N . ALA A 1 445 ? 18.344 -18.719 -4.375 1 73.19 445 ALA A N 1
ATOM 3369 C CA . ALA A 1 445 ? 19.328 -19.766 -4.613 1 73.19 445 ALA A CA 1
ATOM 3370 C C . ALA A 1 445 ? 18.875 -20.703 -5.719 1 73.19 445 ALA A C 1
ATOM 3372 O O . ALA A 1 445 ? 17.672 -20.812 -5.992 1 73.19 445 ALA A O 1
ATOM 3373 N N . ASN A 1 446 ? 19.844 -21.109 -6.492 1 71.25 446 ASN A N 1
ATOM 3374 C CA . ASN A 1 446 ? 19.578 -22.172 -7.461 1 71.25 446 ASN A CA 1
ATOM 3375 C C . ASN A 1 446 ? 19.75 -23.547 -6.832 1 71.25 446 ASN A C 1
ATOM 3377 O O . ASN A 1 446 ? 19.969 -24.531 -7.543 1 71.25 446 ASN A O 1
ATOM 3381 N N . ASP A 1 447 ? 19.453 -23.547 -5.566 1 75.25 447 ASP A N 1
ATOM 3382 C CA . ASP A 1 447 ? 19.703 -24.797 -4.879 1 75.25 447 ASP A CA 1
ATOM 3383 C C . ASP A 1 447 ? 18.453 -25.688 -4.863 1 75.25 447 ASP A C 1
ATOM 3385 O O . ASP A 1 447 ? 17.359 -25.203 -5.141 1 75.25 447 ASP A O 1
ATOM 3389 N N . VAL A 1 448 ? 18.75 -27 -4.871 1 86.94 448 VAL A N 1
ATOM 3390 C CA . VAL A 1 448 ? 17.719 -28.031 -4.676 1 86.94 448 VAL A CA 1
ATOM 3391 C C . VAL A 1 448 ? 17.797 -28.562 -3.25 1 86.94 448 VAL A C 1
ATOM 3393 O O . VAL A 1 448 ? 18.875 -28.625 -2.656 1 86.94 448 VAL A O 1
ATOM 3396 N N . LEU A 1 449 ? 16.688 -28.844 -2.732 1 90.75 449 LEU A N 1
ATOM 3397 C CA . LEU A 1 449 ? 16.641 -29.438 -1.401 1 90.75 449 LEU A CA 1
ATOM 3398 C C . LEU A 1 449 ? 17.266 -30.828 -1.413 1 90.75 449 LEU A C 1
ATOM 3400 O O . LEU A 1 449 ? 16.953 -31.656 -2.277 1 90.75 449 LEU A O 1
ATOM 3404 N N . PRO A 1 450 ? 18.203 -31.109 -0.466 1 90.88 450 PRO A N 1
ATOM 3405 C CA . PRO A 1 450 ? 18.797 -32.438 -0.427 1 90.88 450 PRO A CA 1
ATOM 3406 C C . PRO A 1 450 ? 17.766 -33.562 -0.219 1 90.88 450 PRO A C 1
ATOM 3408 O O . PRO A 1 450 ? 16.812 -33.375 0.544 1 90.88 450 PRO A O 1
ATOM 3411 N N . LEU A 1 451 ? 17.969 -34.688 -0.928 1 92.88 451 LEU A N 1
ATOM 3412 C CA . LEU A 1 451 ? 17.047 -35.844 -0.874 1 92.88 451 LEU A CA 1
ATOM 3413 C C . LEU A 1 451 ? 16.938 -36.375 0.548 1 92.88 451 LEU A C 1
ATOM 3415 O O . LEU A 1 451 ? 15.891 -36.906 0.931 1 92.88 451 LEU A O 1
ATOM 3419 N N . SER A 1 452 ? 18 -36.188 1.304 1 88.19 452 SER A N 1
ATOM 3420 C CA . SER A 1 452 ? 18.031 -36.688 2.676 1 88.19 452 SER A CA 1
ATOM 3421 C C . SER A 1 452 ? 17 -35.969 3.545 1 88.19 452 SER A C 1
ATOM 3423 O O . SER A 1 452 ? 16.641 -36.469 4.617 1 88.19 452 SER A O 1
ATOM 3425 N N . GLU A 1 453 ? 16.516 -34.906 3.02 1 87.69 453 GLU A N 1
ATOM 3426 C CA . GLU A 1 453 ? 15.555 -34.125 3.793 1 87.69 453 GLU A CA 1
ATOM 3427 C C . GLU A 1 453 ? 14.117 -34.5 3.432 1 87.69 453 GLU A C 1
ATOM 3429 O O . GLU A 1 453 ? 13.164 -34 4.031 1 87.69 453 GLU A O 1
ATOM 3434 N N . LEU A 1 454 ? 14.078 -35.344 2.424 1 88.94 454 LEU A N 1
ATOM 3435 C CA . LEU A 1 454 ? 12.75 -35.719 1.942 1 88.94 454 LEU A CA 1
ATOM 3436 C C . LEU A 1 454 ? 12.32 -37.062 2.52 1 88.94 454 LEU A C 1
ATOM 3438 O O . LEU A 1 454 ? 13.117 -38 2.572 1 88.94 454 LEU A O 1
ATOM 3442 N N . ASP A 1 455 ? 11.344 -37.031 3.482 1 76.25 455 ASP A N 1
ATOM 3443 C CA . ASP A 1 455 ? 10.852 -38.281 4.039 1 76.25 455 ASP A CA 1
ATOM 3444 C C . ASP A 1 455 ? 9.68 -38.844 3.219 1 76.25 455 ASP A C 1
ATOM 3446 O O . ASP A 1 455 ? 8.906 -38.062 2.65 1 76.25 455 ASP A O 1
ATOM 3450 N N . MET B 1 1 ? -10.711 28.625 -24.531 1 21.84 1 MET B N 1
ATOM 3451 C CA . MET B 1 1 ? -11.359 28.594 -23.219 1 21.84 1 MET B CA 1
ATOM 3452 C C . MET B 1 1 ? -11.414 27.172 -22.672 1 21.84 1 MET B C 1
ATOM 3454 O O . MET B 1 1 ? -11.523 26.984 -21.453 1 21.84 1 MET B O 1
ATOM 3458 N N . SER B 1 2 ? -11.672 26.188 -23.562 1 24.5 2 SER B N 1
ATOM 3459 C CA . SER B 1 2 ? -12.07 24.812 -23.312 1 24.5 2 SER B CA 1
ATOM 3460 C C . SER B 1 2 ? -10.883 23.953 -22.875 1 24.5 2 SER B C 1
ATOM 3462 O O . SER B 1 2 ? -11.055 22.844 -22.391 1 24.5 2 SER B O 1
ATOM 3464 N N . ILE B 1 3 ? -9.68 24.297 -23.391 1 28.88 3 ILE B N 1
ATOM 3465 C CA . ILE B 1 3 ? -8.516 23.438 -23.188 1 28.88 3 ILE B CA 1
ATOM 3466 C C . ILE B 1 3 ? -8.055 23.516 -21.734 1 28.88 3 ILE B C 1
ATOM 3468 O O . ILE B 1 3 ? -7.27 22.688 -21.281 1 28.88 3 ILE B O 1
ATOM 3472 N N . ALA B 1 4 ? -8.211 24.719 -21.094 1 31.06 4 ALA B N 1
ATOM 3473 C CA . ALA B 1 4 ? -7.699 25.016 -19.766 1 31.06 4 ALA B CA 1
ATOM 3474 C C . ALA B 1 4 ? -8.445 24.234 -18.688 1 31.06 4 ALA B C 1
ATOM 3476 O O . ALA B 1 4 ? -7.906 23.953 -17.625 1 31.06 4 ALA B O 1
ATOM 3477 N N . GLY B 1 5 ? -9.656 23.859 -18.938 1 30.23 5 GLY B N 1
ATOM 3478 C CA . GLY B 1 5 ? -10.492 23.141 -17.984 1 30.23 5 GLY B CA 1
ATOM 3479 C C . GLY B 1 5 ? -10.055 21.703 -17.766 1 30.23 5 GLY B C 1
ATOM 3480 O O . GLY B 1 5 ? -10.148 21.172 -16.656 1 30.23 5 GLY B O 1
ATOM 3481 N N . ARG B 1 6 ? -9.688 20.953 -18.859 1 39.16 6 ARG B N 1
ATOM 3482 C CA . ARG B 1 6 ? -9.344 19.547 -18.781 1 39.16 6 ARG B CA 1
ATOM 3483 C C . ARG B 1 6 ? -8.07 19.328 -17.969 1 39.16 6 ARG B C 1
ATOM 3485 O O . ARG B 1 6 ? -7.91 18.297 -17.328 1 39.16 6 ARG B O 1
ATOM 3492 N N . SER B 1 7 ? -7.219 20.406 -18.031 1 38.34 7 SER B N 1
ATOM 3493 C CA . SER B 1 7 ? -5.949 20.297 -17.328 1 38.34 7 SER B CA 1
ATOM 3494 C C . SER B 1 7 ? -6.145 20.406 -15.812 1 38.34 7 SER B C 1
ATOM 3496 O O . SER B 1 7 ? -5.531 19.656 -15.047 1 38.34 7 SER B O 1
ATOM 3498 N N . LEU B 1 8 ? -7.07 21.219 -15.477 1 34.34 8 LEU B N 1
ATOM 3499 C CA . LEU B 1 8 ? -7.293 21.391 -14.047 1 34.34 8 LEU B CA 1
ATOM 3500 C C . LEU B 1 8 ? -7.973 20.172 -13.445 1 34.34 8 LEU B C 1
ATOM 3502 O O . LEU B 1 8 ? -7.602 19.719 -12.359 1 34.34 8 LEU B O 1
ATOM 3506 N N . ALA B 1 9 ? -8.961 19.672 -14.172 1 36.75 9 ALA B N 1
ATOM 3507 C CA . ALA B 1 9 ? -9.641 18.453 -13.719 1 36.75 9 ALA B CA 1
ATOM 3508 C C . ALA B 1 9 ? -8.664 17.281 -13.617 1 36.75 9 ALA B C 1
ATOM 3510 O O . ALA B 1 9 ? -8.719 16.5 -12.664 1 36.75 9 ALA B O 1
ATOM 3511 N N . ALA B 1 10 ? -7.805 17.188 -14.555 1 42.97 10 ALA B N 1
ATOM 3512 C CA . ALA B 1 10 ? -6.805 16.109 -14.492 1 42.97 10 ALA B CA 1
ATOM 3513 C C . ALA B 1 10 ? -5.844 16.328 -13.328 1 42.97 10 ALA B C 1
ATOM 3515 O O . ALA B 1 10 ? -5.465 15.383 -12.641 1 42.97 10 ALA B O 1
ATOM 3516 N N . VAL B 1 11 ? -5.461 17.625 -13.109 1 40.03 11 VAL B N 1
ATOM 3517 C CA . VAL B 1 11 ? -4.625 17.953 -11.961 1 40.03 11 VAL B CA 1
ATOM 3518 C C . VAL B 1 11 ? -5.398 17.688 -10.664 1 40.03 11 VAL B C 1
ATOM 3520 O O . VAL B 1 11 ? -4.859 17.125 -9.719 1 40.03 11 VAL B O 1
ATOM 3523 N N . PHE B 1 12 ? -6.629 18.078 -10.773 1 40.59 12 PHE B N 1
ATOM 3524 C CA . PHE B 1 12 ? -7.469 17.844 -9.602 1 40.59 12 PHE B CA 1
ATOM 3525 C C . PHE B 1 12 ? -7.672 16.359 -9.367 1 40.59 12 PHE B C 1
ATOM 3527 O O . PHE B 1 12 ? -7.602 15.883 -8.234 1 40.59 12 PHE B O 1
ATOM 3534 N N . LYS B 1 13 ? -7.926 15.688 -10.328 1 44.16 13 LYS B N 1
ATOM 3535 C CA . LYS B 1 13 ? -8.062 14.242 -10.203 1 44.16 13 LYS B CA 1
ATOM 3536 C C . LYS B 1 13 ? -6.77 13.609 -9.695 1 44.16 13 LYS B C 1
ATOM 3538 O O . LYS B 1 13 ? -6.801 12.711 -8.852 1 44.16 13 LYS B O 1
ATOM 3543 N N . ARG B 1 14 ? -5.711 14.109 -10.234 1 44.91 14 ARG B N 1
ATOM 3544 C CA . ARG B 1 14 ? -4.434 13.617 -9.727 1 44.91 14 ARG B CA 1
ATOM 3545 C C . ARG B 1 14 ? -4.227 14.031 -8.273 1 44.91 14 ARG B C 1
ATOM 3547 O O . ARG B 1 14 ? -3.668 13.266 -7.477 1 44.91 14 ARG B O 1
ATOM 3554 N N . LEU B 1 15 ? -4.672 15.266 -8.07 1 38.59 15 LEU B N 1
ATOM 3555 C CA . LEU B 1 15 ? -4.574 15.734 -6.691 1 38.59 15 LEU B CA 1
ATOM 3556 C C . LEU B 1 15 ? -5.465 14.914 -5.77 1 38.59 15 LEU B C 1
ATOM 3558 O O . LEU B 1 15 ? -5.07 14.586 -4.648 1 38.59 15 LEU B O 1
ATOM 3562 N N . LEU B 1 16 ? -6.617 14.617 -6.355 1 38.59 16 LEU B N 1
ATOM 3563 C CA . LEU B 1 16 ? -7.543 13.828 -5.547 1 38.59 16 LEU B CA 1
ATOM 3564 C C . LEU B 1 16 ? -7.047 12.398 -5.379 1 38.59 16 LEU B C 1
ATOM 3566 O O . LEU B 1 16 ? -7.262 11.781 -4.336 1 38.59 16 LEU B O 1
ATOM 3570 N N . GLN B 1 17 ? -6.555 11.828 -6.402 1 36.41 17 GLN B N 1
ATOM 3571 C CA . GLN B 1 17 ? -6.055 10.461 -6.309 1 36.41 17 GLN B CA 1
ATOM 3572 C C . GLN B 1 17 ? -4.957 10.344 -5.254 1 36.41 17 GLN B C 1
ATOM 3574 O O . GLN B 1 17 ? -4.781 9.289 -4.641 1 36.41 17 GLN B O 1
ATOM 3579 N N . PHE B 1 18 ? -4.258 11.43 -5.074 1 33.06 18 PHE B N 1
ATOM 3580 C CA . PHE B 1 18 ? -3.145 11.383 -4.133 1 33.06 18 PHE B CA 1
ATOM 3581 C C . PHE B 1 18 ? -3.652 11.344 -2.695 1 33.06 18 PHE B C 1
ATOM 3583 O O . PHE B 1 18 ? -2.982 10.812 -1.81 1 33.06 18 PHE B O 1
ATOM 3590 N N . THR B 1 19 ? -4.715 12.016 -2.471 1 31.97 19 THR B N 1
ATOM 3591 C CA . THR B 1 19 ? -5.043 12.234 -1.067 1 31.97 19 THR B CA 1
ATOM 3592 C C . THR B 1 19 ? -5.445 10.93 -0.392 1 31.97 19 THR B C 1
ATOM 3594 O O . THR B 1 19 ? -5.34 10.797 0.829 1 31.97 19 THR B O 1
ATOM 3597 N N . VAL B 1 20 ? -6.031 10.023 -1.12 1 29.98 20 VAL B N 1
ATOM 3598 C CA . VAL B 1 20 ? -6.758 9.055 -0.301 1 29.98 20 VAL B CA 1
ATOM 3599 C C . VAL B 1 20 ? -5.785 8.047 0.294 1 29.98 20 VAL B C 1
ATOM 3601 O O . VAL B 1 20 ? -6.125 7.336 1.247 1 29.98 20 VAL B O 1
ATOM 3604 N N . ILE B 1 21 ? -4.754 7.711 -0.363 1 28.06 21 ILE B N 1
ATOM 3605 C CA . ILE B 1 21 ? -4.309 6.367 -0.002 1 28.06 21 ILE B CA 1
ATOM 3606 C C . ILE B 1 21 ? -3.443 6.434 1.254 1 28.06 21 ILE B C 1
ATOM 3608 O O . ILE B 1 21 ? -2.664 5.516 1.525 1 28.06 21 ILE B O 1
ATOM 3612 N N . SER B 1 22 ? -3.289 7.492 1.961 1 26.16 22 SER B N 1
ATOM 3613 C CA . SER B 1 22 ? -2.148 7.422 2.869 1 26.16 22 SER B CA 1
ATOM 3614 C C . SER B 1 22 ? -2.494 6.633 4.129 1 26.16 22 SER B C 1
ATOM 3616 O O . SER B 1 22 ? -3.223 7.125 4.996 1 26.16 22 SER B O 1
ATOM 3618 N N . VAL B 1 23 ? -2.695 5.395 4.133 1 25.88 23 VAL B N 1
ATOM 3619 C CA . VAL B 1 23 ? -2.928 4.73 5.41 1 25.88 23 VAL B CA 1
ATOM 3620 C C . VAL B 1 23 ? -1.61 4.594 6.168 1 25.88 23 VAL B C 1
ATOM 3622 O O . VAL B 1 23 ? -0.658 3.992 5.664 1 25.88 23 VAL B O 1
ATOM 3625 N N . ALA B 1 24 ? -1.321 5.422 7.062 1 26.19 24 ALA B N 1
ATOM 3626 C CA . ALA B 1 24 ? -0.123 5.438 7.898 1 26.19 24 ALA B CA 1
ATOM 3627 C C . ALA B 1 24 ? -0.078 4.219 8.812 1 26.19 24 ALA B C 1
ATOM 3629 O O . ALA B 1 24 ? -1.095 3.834 9.398 1 26.19 24 ALA B O 1
ATOM 3630 N N . ILE B 1 25 ? 0.806 3.35 8.633 1 25.42 25 ILE B N 1
ATOM 3631 C CA . ILE B 1 25 ? 1.157 2.166 9.406 1 25.42 25 ILE B CA 1
ATOM 3632 C C . ILE B 1 25 ? 1.679 2.582 10.781 1 25.42 25 ILE B C 1
ATOM 3634 O O . ILE B 1 25 ? 2.617 3.377 10.875 1 25.42 25 ILE B O 1
ATOM 3638 N N . ALA B 1 26 ? 0.93 2.426 11.812 1 27.03 26 ALA B N 1
ATOM 3639 C CA . ALA B 1 26 ? 1.504 2.564 13.148 1 27.03 26 ALA B CA 1
ATOM 3640 C C . ALA B 1 26 ? 2.539 1.476 13.414 1 27.03 26 ALA B C 1
ATOM 3642 O O . ALA B 1 26 ? 2.186 0.318 13.648 1 27.03 26 ALA B O 1
ATOM 3643 N N . VAL B 1 27 ? 3.51 1.28 12.664 1 26.52 27 VAL B N 1
ATOM 3644 C CA . VAL B 1 27 ? 4.562 0.398 13.156 1 26.52 27 VAL B CA 1
ATOM 3645 C C . VAL B 1 27 ? 5.148 0.964 14.453 1 26.52 27 VAL B C 1
ATOM 3647 O O . VAL B 1 27 ? 5.262 2.182 14.609 1 26.52 27 VAL B O 1
ATOM 3650 N N . ALA B 1 28 ? 5.262 0.112 15.492 1 27.5 28 ALA B N 1
ATOM 3651 C CA . ALA B 1 28 ? 6.047 0.504 16.656 1 27.5 28 ALA B CA 1
ATOM 3652 C C . ALA B 1 28 ? 7.359 1.166 16.25 1 27.5 28 ALA B C 1
ATOM 3654 O O . ALA B 1 28 ? 8.273 0.494 15.766 1 27.5 28 ALA B O 1
ATOM 3655 N N . VAL B 1 29 ? 7.211 2.303 15.672 1 28.75 29 VAL B N 1
ATOM 3656 C CA . VAL B 1 29 ? 8.43 3.029 15.312 1 28.75 29 VAL B CA 1
ATOM 3657 C C . VAL B 1 29 ? 9.281 3.244 16.562 1 28.75 29 VAL B C 1
ATOM 3659 O O . VAL B 1 29 ? 8.797 3.73 17.578 1 28.75 29 VAL B O 1
ATOM 3662 N N . GLN B 1 30 ? 10.297 2.412 16.766 1 28.64 30 GLN B N 1
ATOM 3663 C CA . GLN B 1 30 ? 11.289 2.877 17.734 1 28.64 30 GLN B CA 1
ATOM 3664 C C . GLN B 1 30 ? 11.484 4.387 17.641 1 28.64 30 GLN B C 1
ATOM 3666 O O . GLN B 1 30 ? 11.359 4.969 16.562 1 28.64 30 GLN B O 1
ATOM 3671 N N . PRO B 1 31 ? 11.375 4.98 18.766 1 28 31 PRO B N 1
ATOM 3672 C CA . PRO B 1 31 ? 11.617 6.426 18.781 1 28 31 PRO B CA 1
ATOM 3673 C C . PRO B 1 31 ? 12.75 6.836 17.828 1 28 31 PRO B C 1
ATOM 3675 O O . PRO B 1 31 ? 13.727 6.102 17.688 1 28 31 PRO B O 1
ATOM 3678 N N . LEU B 1 32 ? 12.359 7.332 16.844 1 30.64 32 LEU B N 1
ATOM 3679 C CA . LEU B 1 32 ? 13.406 7.992 16.078 1 30.64 32 LEU B CA 1
ATOM 3680 C C . LEU B 1 32 ? 14.445 8.625 17 1 30.64 32 LEU B C 1
ATOM 3682 O O . LEU B 1 32 ? 14.164 9.625 17.656 1 30.64 32 LEU B O 1
ATOM 3686 N N . THR B 1 33 ? 15.195 7.836 17.688 1 29.89 33 THR B N 1
ATOM 3687 C CA . THR B 1 33 ? 16.266 8.586 18.328 1 29.89 33 THR B CA 1
ATOM 3688 C C . THR B 1 33 ? 17.062 9.391 17.312 1 29.89 33 THR B C 1
ATOM 3690 O O . THR B 1 33 ? 18.281 9.344 17.281 1 29.89 33 THR B O 1
ATOM 3693 N N . SER B 1 34 ? 16.625 9.492 16.141 1 30.75 34 SER B N 1
ATOM 3694 C CA . SER B 1 34 ? 17.562 10.375 15.445 1 30.75 34 SER B CA 1
ATOM 3695 C C . SER B 1 34 ? 17.812 11.648 16.25 1 30.75 34 SER B C 1
ATOM 3697 O O . SER B 1 34 ? 16.891 12.203 16.844 1 30.75 34 SER B O 1
ATOM 3699 N N . SER B 1 35 ? 19.078 11.828 16.656 1 30.48 35 SER B N 1
ATOM 3700 C CA . SER B 1 35 ? 19.688 12.961 17.359 1 30.48 35 SER B CA 1
ATOM 3701 C C . SER B 1 35 ? 19.25 14.281 16.75 1 30.48 35 SER B C 1
ATOM 3703 O O . SER B 1 35 ? 19.531 14.57 15.586 1 30.48 35 SER B O 1
ATOM 3705 N N . LEU B 1 36 ? 18.047 14.734 16.922 1 33.59 36 LEU B N 1
ATOM 3706 C CA . LEU B 1 36 ? 18.047 16.188 16.766 1 33.59 36 LEU B CA 1
ATOM 3707 C C . LEU B 1 36 ? 19.391 16.781 17.172 1 33.59 36 LEU B C 1
ATOM 3709 O O . LEU B 1 36 ? 20.062 16.25 18.047 1 33.59 36 LEU B O 1
ATOM 3713 N N . PRO B 1 37 ? 20.109 17.391 16.297 1 32.97 37 PRO B N 1
ATOM 3714 C CA . PRO B 1 37 ? 21.281 18.031 16.875 1 32.97 37 PRO B CA 1
ATOM 3715 C C . PRO B 1 37 ? 21.031 18.531 18.297 1 32.97 37 PRO B C 1
ATOM 3717 O O . PRO B 1 37 ? 19.891 18.766 18.688 1 32.97 37 PRO B O 1
ATOM 3720 N N . PRO B 1 38 ? 21.906 18.328 19.203 1 33.16 38 PRO B N 1
ATOM 3721 C CA . PRO B 1 38 ? 21.719 18.906 20.531 1 33.16 38 PRO B CA 1
ATOM 3722 C C . PRO B 1 38 ? 21.047 20.281 20.484 1 33.16 38 PRO B C 1
ATOM 3724 O O . PRO B 1 38 ? 21.203 21 19.5 1 33.16 38 PRO B O 1
ATOM 3727 N N . PRO B 1 39 ? 19.984 20.406 21.281 1 33.62 39 PRO B N 1
ATOM 3728 C CA . PRO B 1 39 ? 19.359 21.734 21.359 1 33.62 39 PRO B CA 1
ATOM 3729 C C . PRO B 1 39 ? 20.391 22.859 21.438 1 33.62 39 PRO B C 1
ATOM 3731 O O . PRO B 1 39 ? 21.312 22.812 22.25 1 33.62 39 PRO B O 1
ATOM 3734 N N . VAL B 1 40 ? 20.859 23.344 20.406 1 33.19 40 VAL B N 1
ATOM 3735 C CA . VAL B 1 40 ? 21.562 24.594 20.656 1 33.19 40 VAL B CA 1
ATOM 3736 C C . VAL B 1 40 ? 20.719 25.5 21.547 1 33.19 40 VAL B C 1
ATOM 3738 O O . VAL B 1 40 ? 19.484 25.406 21.531 1 33.19 40 VAL B O 1
ATOM 3741 N N . ASP B 1 41 ? 21.297 26.016 22.578 1 32.47 41 ASP B N 1
ATOM 3742 C CA . ASP B 1 41 ? 20.641 26.953 23.484 1 32.47 41 ASP B CA 1
ATOM 3743 C C . ASP B 1 41 ? 19.703 27.891 22.719 1 32.47 41 ASP B C 1
ATOM 3745 O O . ASP B 1 41 ? 20.156 28.797 22.031 1 32.47 41 ASP B O 1
ATOM 3749 N N . PRO B 1 42 ? 18.625 27.359 22.297 1 37.53 42 PRO B N 1
ATOM 3750 C CA . PRO B 1 42 ? 17.703 28.188 21.547 1 37.53 42 PRO B CA 1
ATOM 3751 C C . PRO B 1 42 ? 17.312 29.469 22.312 1 37.53 42 PRO B C 1
ATOM 3753 O O . PRO B 1 42 ? 16.547 30.281 21.797 1 37.53 42 PRO B O 1
ATOM 3756 N N . HIS B 1 43 ? 17.391 29.391 23.578 1 35.16 43 HIS B N 1
ATOM 3757 C CA . HIS B 1 43 ? 16.906 30.516 24.375 1 35.16 43 HIS B CA 1
ATOM 3758 C C . HIS B 1 43 ? 17.5 31.828 23.875 1 35.16 43 HIS B C 1
ATOM 3760 O O . HIS B 1 43 ? 17.047 32.906 24.25 1 35.16 43 HIS B O 1
ATOM 3766 N N . ALA B 1 44 ? 18.734 31.797 23.562 1 33.47 44 ALA B N 1
ATOM 3767 C CA . ALA B 1 44 ? 19.25 33.156 23.438 1 33.47 44 ALA B CA 1
ATOM 3768 C C . ALA B 1 44 ? 18.391 34 22.5 1 33.47 44 ALA B C 1
ATOM 3770 O O . ALA B 1 44 ? 18 35.125 22.828 1 33.47 44 ALA B O 1
ATOM 3771 N N . LYS B 1 45 ? 18.547 33.844 21.109 1 38.41 45 LYS B N 1
ATOM 3772 C CA . LYS B 1 45 ? 18.125 34.906 20.188 1 38.41 45 LYS B CA 1
ATOM 3773 C C . LYS B 1 45 ? 16.656 34.75 19.797 1 38.41 45 LYS B C 1
ATOM 3775 O O . LYS B 1 45 ? 16.109 35.562 19.078 1 38.41 45 LYS B O 1
ATOM 3780 N N . LEU B 1 46 ? 16.094 33.625 19.984 1 39.5 46 LEU B N 1
ATOM 3781 C CA . LEU B 1 46 ? 14.711 33.625 19.484 1 39.5 46 LEU B CA 1
ATOM 3782 C C . LEU B 1 46 ? 13.82 34.531 20.344 1 39.5 46 LEU B C 1
ATOM 3784 O O . LEU B 1 46 ? 12.922 35.188 19.828 1 39.5 46 LEU B O 1
ATOM 3788 N N . ALA B 1 47 ? 13.82 34.281 21.797 1 38.22 47 ALA B N 1
ATOM 3789 C CA . ALA B 1 47 ? 12.93 34.906 22.766 1 38.22 47 ALA B CA 1
ATOM 3790 C C . ALA B 1 47 ? 13.273 36.375 22.953 1 38.22 47 ALA B C 1
ATOM 3792 O O . ALA B 1 47 ? 12.625 37.062 23.734 1 38.22 47 ALA B O 1
ATOM 3793 N N . ARG B 1 48 ? 14.516 36.625 22.672 1 36.94 48 ARG B N 1
ATOM 3794 C CA . ARG B 1 48 ? 14.664 37.969 23.266 1 36.94 48 ARG B CA 1
ATOM 3795 C C . ARG B 1 48 ? 13.547 38.875 22.812 1 36.94 48 ARG B C 1
ATOM 3797 O O . ARG B 1 48 ? 13.039 39.688 23.609 1 36.94 48 ARG B O 1
ATOM 3804 N N . GLY B 1 49 ? 13.562 39.438 21.375 1 38.56 49 GLY B N 1
ATOM 3805 C CA . GLY B 1 49 ? 12.594 40.469 20.984 1 38.56 49 GLY B CA 1
ATOM 3806 C C . GLY B 1 49 ? 11.359 39.875 20.328 1 38.56 49 GLY B C 1
ATOM 3807 O O . GLY B 1 49 ? 11.328 38.688 19.984 1 38.56 49 GLY B O 1
ATOM 3808 N N . GLY B 1 50 ? 9.898 40.469 20.531 1 47.97 50 GLY B N 1
ATOM 3809 C CA . GLY B 1 50 ? 8.484 40.469 20.188 1 47.97 50 GLY B CA 1
ATOM 3810 C C . GLY B 1 50 ? 8.195 39.812 18.844 1 47.97 50 GLY B C 1
ATOM 3811 O O . GLY B 1 50 ? 7.035 39.625 18.484 1 47.97 50 GLY B O 1
ATOM 3812 N N . GLY B 1 51 ? 9.273 39.406 17.922 1 54.69 51 GLY B N 1
ATOM 3813 C CA . GLY B 1 51 ? 8.945 38.938 16.578 1 54.69 51 GLY B CA 1
ATOM 3814 C C . GLY B 1 51 ? 10.07 38.125 15.93 1 54.69 51 GLY B C 1
ATOM 3815 O O . GLY B 1 51 ? 11.102 37.906 16.547 1 54.69 51 GLY B O 1
ATOM 3816 N N . TRP B 1 52 ? 9.781 37.219 14.961 1 63.88 52 TRP B N 1
ATOM 3817 C CA . TRP B 1 52 ? 10.82 36.594 14.148 1 63.88 52 TRP B CA 1
ATOM 3818 C C . TRP B 1 52 ? 11.852 37.625 13.688 1 63.88 52 TRP B C 1
ATOM 3820 O O . TRP B 1 52 ? 11.492 38.688 13.195 1 63.88 52 TRP B O 1
ATOM 3830 N N . ASP B 1 53 ? 13.07 37.531 14.242 1 67.56 53 ASP B N 1
ATOM 3831 C CA . ASP B 1 53 ? 14.148 38.406 13.836 1 67.56 53 ASP B CA 1
ATOM 3832 C C . ASP B 1 53 ? 14.617 38.094 12.414 1 67.56 53 ASP B C 1
ATOM 3834 O O . ASP B 1 53 ? 15.141 37 12.156 1 67.56 53 ASP B O 1
ATOM 3838 N N . ALA B 1 54 ? 14.297 39 11.516 1 73.19 54 ALA B N 1
ATOM 3839 C CA . ALA B 1 54 ? 14.688 38.875 10.117 1 73.19 54 ALA B CA 1
ATOM 3840 C C . ALA B 1 54 ? 16.172 38.562 9.984 1 73.19 54 ALA B C 1
ATOM 3842 O O . ALA B 1 54 ? 16.594 37.906 9.047 1 73.19 54 ALA B O 1
ATOM 3843 N N . ALA B 1 55 ? 16.922 38.969 11 1 76.5 55 ALA B N 1
ATOM 3844 C CA . ALA B 1 55 ? 18.359 38.781 10.938 1 76.5 55 ALA B CA 1
ATOM 3845 C C . ALA B 1 55 ? 18.734 37.312 11.102 1 76.5 55 ALA B C 1
ATOM 3847 O O . ALA B 1 55 ? 19.828 36.875 10.695 1 76.5 55 ALA B O 1
ATOM 3848 N N . LEU B 1 56 ? 17.812 36.562 11.609 1 87.06 56 LEU B N 1
ATOM 3849 C CA . LEU B 1 56 ? 18.094 35.156 11.859 1 87.06 56 LEU B CA 1
ATOM 3850 C C . LEU B 1 56 ? 17.672 34.281 10.672 1 87.06 56 LEU B C 1
ATOM 3852 O O . LEU B 1 56 ? 17.969 33.094 10.633 1 87.06 56 LEU B O 1
ATOM 3856 N N . LEU B 1 57 ? 17.109 34.844 9.727 1 89.06 57 LEU B N 1
ATOM 3857 C CA . LEU B 1 57 ? 16.531 34.062 8.641 1 89.06 57 LEU B CA 1
ATOM 3858 C C . LEU B 1 57 ? 17.516 33.875 7.504 1 89.06 57 LEU B C 1
ATOM 3860 O O . LEU B 1 57 ? 17.391 32.938 6.719 1 89.06 57 LEU B O 1
ATOM 3864 N N . ASP B 1 58 ? 18.594 34.812 7.492 1 88.12 58 ASP B N 1
ATOM 3865 C CA . ASP B 1 58 ? 19.547 34.688 6.398 1 88.12 58 ASP B CA 1
ATOM 3866 C C . ASP B 1 58 ? 20.922 35.219 6.812 1 88.12 58 ASP B C 1
ATOM 3868 O O . ASP B 1 58 ? 21.156 36.438 6.805 1 88.12 58 ASP B O 1
ATOM 3872 N N . PRO B 1 59 ? 21.875 34.469 7.09 1 91.25 59 PRO B N 1
ATOM 3873 C CA . PRO B 1 59 ? 21.75 33 7.047 1 91.25 59 PRO B CA 1
ATOM 3874 C C . PR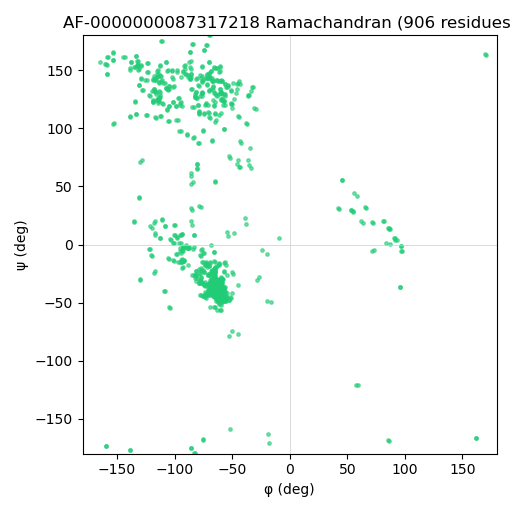O B 1 59 ? 20.828 32.469 8.141 1 91.25 59 PRO B C 1
ATOM 3876 O O . PRO B 1 59 ? 20.641 33.125 9.172 1 91.25 59 PRO B O 1
ATOM 3879 N N . LEU B 1 60 ? 20.219 31.391 7.785 1 92 60 LEU B N 1
ATOM 3880 C CA . LEU B 1 60 ? 19.297 30.797 8.742 1 92 60 LEU B CA 1
ATOM 3881 C C . LEU B 1 60 ? 20.031 30.281 9.969 1 92 60 LEU B C 1
ATOM 3883 O O . LEU B 1 60 ? 20.953 29.469 9.852 1 92 60 LEU B O 1
ATOM 3887 N N . ASP B 1 61 ? 19.656 30.844 11.039 1 90.12 61 ASP B N 1
ATOM 3888 C CA . ASP B 1 61 ? 20.234 30.438 12.312 1 90.12 61 ASP B CA 1
ATOM 3889 C C . ASP B 1 61 ? 19.938 28.969 12.602 1 90.12 61 ASP B C 1
ATOM 3891 O O . ASP B 1 61 ? 18.828 28.5 12.391 1 90.12 61 ASP B O 1
ATOM 3895 N N . ALA B 1 62 ? 20.922 28.203 13.172 1 87.31 62 ALA B N 1
ATOM 3896 C CA . ALA B 1 62 ? 20.797 26.781 13.406 1 87.31 62 ALA B CA 1
ATOM 3897 C C . ALA B 1 62 ? 19.734 26.484 14.461 1 87.31 62 ALA B C 1
ATOM 3899 O O . ALA B 1 62 ? 18.984 25.516 14.336 1 87.31 62 ALA B O 1
ATOM 3900 N N . GLY B 1 63 ? 19.719 27.219 15.477 1 87.06 63 GLY B N 1
ATOM 3901 C CA . GLY B 1 63 ? 18.703 27.047 16.5 1 87.06 63 GLY B CA 1
ATOM 3902 C C . GLY B 1 63 ? 17.297 27.297 15.984 1 87.06 63 GLY B C 1
ATOM 3903 O O . GLY B 1 63 ? 16.375 26.547 16.297 1 87.06 63 GLY B O 1
ATOM 3904 N N . LEU B 1 64 ? 17.188 28.391 15.203 1 90.38 64 LEU B N 1
ATOM 3905 C CA . LEU B 1 64 ? 15.891 28.703 14.609 1 90.38 64 LEU B CA 1
ATOM 3906 C C . LEU B 1 64 ? 15.445 27.594 13.656 1 90.38 64 LEU B C 1
ATOM 3908 O O . LEU B 1 64 ? 14.273 27.203 13.664 1 90.38 64 LEU B O 1
ATOM 3912 N N . ARG B 1 65 ? 16.359 27.094 12.898 1 92.5 65 ARG B N 1
ATOM 3913 C CA . ARG B 1 65 ? 16.062 25.984 12.008 1 92.5 65 ARG B CA 1
ATOM 3914 C C . ARG B 1 65 ? 15.492 24.797 12.773 1 92.5 65 ARG B C 1
ATOM 3916 O O . ARG B 1 65 ? 14.477 24.234 12.375 1 92.5 65 ARG B O 1
ATOM 3923 N N . SER B 1 66 ? 16.125 24.484 13.828 1 90.75 66 SER B N 1
ATOM 3924 C CA . SER B 1 66 ? 15.695 23.359 14.648 1 90.75 66 SER B CA 1
ATOM 3925 C C . SER B 1 66 ? 14.289 23.562 15.195 1 90.75 66 SER B C 1
ATOM 3927 O O . SER B 1 66 ? 13.477 22.641 15.227 1 90.75 66 SER B O 1
ATOM 3929 N N . GLU B 1 67 ? 13.977 24.75 15.602 1 91.44 67 GLU B N 1
ATOM 3930 C CA . GLU B 1 67 ? 12.648 25.062 16.141 1 91.44 67 GLU B CA 1
ATOM 3931 C C . GLU B 1 67 ? 11.578 24.953 15.055 1 91.44 67 GLU B C 1
ATOM 3933 O O . GLU B 1 67 ? 10.508 24.391 15.281 1 91.44 67 GLU B O 1
ATOM 3938 N N . ILE B 1 68 ? 11.938 25.5 13.914 1 95.38 68 ILE B N 1
ATOM 3939 C CA . ILE B 1 68 ? 10.977 25.453 12.812 1 95.38 68 ILE B CA 1
ATOM 3940 C C . ILE B 1 68 ? 10.727 24 12.406 1 95.38 68 ILE B C 1
ATOM 3942 O O . ILE B 1 68 ? 9.578 23.609 12.148 1 95.38 68 ILE B O 1
ATOM 3946 N N . LEU B 1 69 ? 11.773 23.25 12.383 1 95.31 69 LEU B N 1
ATOM 3947 C CA . LEU B 1 69 ? 11.641 21.828 12.039 1 95.31 69 LEU B CA 1
ATOM 3948 C C . LEU B 1 69 ? 10.773 21.109 13.062 1 95.31 69 LEU B C 1
ATOM 3950 O O . LEU B 1 69 ? 9.992 20.219 12.703 1 95.31 69 LEU B O 1
ATOM 3954 N N . ARG B 1 70 ? 10.914 21.469 14.297 1 94.75 70 ARG B N 1
ATOM 3955 C CA . ARG B 1 70 ? 10.086 20.859 15.344 1 94.75 70 ARG B CA 1
ATOM 3956 C C . ARG B 1 70 ? 8.609 21.141 15.094 1 94.75 70 ARG B C 1
ATOM 3958 O O . ARG B 1 70 ? 7.785 20.219 15.156 1 94.75 70 ARG B O 1
ATOM 3965 N N . TYR B 1 71 ? 8.281 22.359 14.797 1 97.06 71 TYR B N 1
ATOM 3966 C CA . TYR B 1 71 ? 6.898 22.688 14.492 1 97.06 71 TYR B CA 1
ATOM 3967 C C . TYR B 1 71 ? 6.43 21.984 13.227 1 97.06 71 TYR B C 1
ATOM 3969 O O . TYR B 1 71 ? 5.273 21.578 13.125 1 97.06 71 TYR B O 1
ATOM 3977 N N . GLY B 1 72 ? 7.367 21.875 12.273 1 97.88 72 GLY B N 1
ATOM 3978 C CA . GLY B 1 72 ? 7.059 21.125 11.07 1 97.88 72 GLY B CA 1
ATOM 3979 C C . GLY B 1 72 ? 6.723 19.656 11.344 1 97.88 72 GLY B C 1
ATOM 3980 O O . GLY B 1 72 ? 5.793 19.109 10.758 1 97.88 72 GLY B O 1
ATOM 3981 N N . ASP B 1 73 ? 7.457 19.062 12.219 1 97.31 73 ASP B N 1
ATOM 3982 C CA . ASP B 1 73 ? 7.203 17.672 12.594 1 97.31 73 ASP B CA 1
ATOM 3983 C C . ASP B 1 73 ? 5.844 17.531 13.266 1 97.31 73 ASP B C 1
ATOM 3985 O O . ASP B 1 73 ? 5.129 16.547 13.031 1 97.31 73 ASP B O 1
ATOM 3989 N N . LEU B 1 74 ? 5.551 18.438 14.109 1 97.94 74 LEU B N 1
ATOM 3990 C CA . LEU B 1 74 ? 4.246 18.406 14.758 1 97.94 74 LEU B CA 1
ATOM 3991 C C . LEU B 1 74 ? 3.127 18.562 13.727 1 97.94 74 LEU B C 1
ATOM 3993 O O . LEU B 1 74 ? 2.096 17.891 13.828 1 97.94 74 LEU B O 1
ATOM 3997 N N . ALA B 1 75 ? 3.326 19.438 12.75 1 97.88 75 ALA B N 1
ATOM 3998 C CA . ALA B 1 75 ? 2.346 19.578 11.68 1 97.88 75 ALA B CA 1
ATOM 3999 C C . ALA B 1 75 ? 2.236 18.281 10.867 1 97.88 75 ALA B C 1
ATOM 4001 O O . ALA B 1 75 ? 1.132 17.844 10.531 1 97.88 75 ALA B O 1
ATOM 4002 N N . GLN B 1 76 ? 3.352 17.672 10.602 1 97.25 76 GLN B N 1
ATOM 4003 C CA . GLN B 1 76 ? 3.381 16.438 9.844 1 97.25 76 GLN B CA 1
ATOM 4004 C C . GLN B 1 76 ? 2.629 15.32 10.57 1 97.25 76 GLN B C 1
ATOM 4006 O O . GLN B 1 76 ? 1.998 14.477 9.938 1 97.25 76 GLN B O 1
ATOM 4011 N N . ALA B 1 77 ? 2.617 15.367 11.828 1 97.19 77 ALA B N 1
ATOM 4012 C CA . ALA B 1 77 ? 1.94 14.367 12.648 1 97.19 77 ALA B CA 1
ATOM 4013 C C . ALA B 1 77 ? 0.451 14.305 12.32 1 97.19 77 ALA B C 1
ATOM 4015 O O . ALA B 1 77 ? -0.172 13.242 12.43 1 97.19 77 ALA B O 1
ATOM 4016 N N . THR B 1 78 ? -0.102 15.406 11.906 1 96.38 78 THR B N 1
ATOM 4017 C CA . THR B 1 78 ? -1.529 15.422 11.609 1 96.38 78 THR B CA 1
ATOM 4018 C C . THR B 1 78 ? -1.831 14.602 10.359 1 96.38 78 THR B C 1
ATOM 4020 O O . THR B 1 78 ? -2.902 14 10.25 1 96.38 78 THR B O 1
ATOM 4023 N N . TYR B 1 79 ? -0.895 14.648 9.484 1 93.81 79 TYR B N 1
ATOM 4024 C CA . TYR B 1 79 ? -1.056 13.812 8.297 1 93.81 79 TYR B CA 1
ATOM 4025 C C . TYR B 1 79 ? -0.828 12.344 8.633 1 93.81 79 TYR B C 1
ATOM 4027 O O . TYR B 1 79 ? -1.593 11.477 8.203 1 93.81 79 TYR B O 1
ATOM 4035 N N . ASP B 1 80 ? 0.159 12.117 9.383 1 94.81 80 ASP B N 1
ATOM 4036 C CA . ASP B 1 80 ? 0.581 10.75 9.664 1 94.81 80 ASP B CA 1
ATOM 4037 C C . ASP B 1 80 ? -0.437 10.031 10.547 1 94.81 80 ASP B C 1
ATOM 4039 O O . ASP B 1 80 ? -0.568 8.805 10.492 1 94.81 80 ASP B O 1
ATOM 4043 N N . ALA B 1 81 ? -1.202 10.766 11.344 1 94.56 81 ALA B N 1
ATOM 4044 C CA . ALA B 1 81 ? -2.115 10.164 12.305 1 94.56 81 ALA B CA 1
ATOM 4045 C C . ALA B 1 81 ? -3.547 10.164 11.781 1 94.56 81 ALA B C 1
ATOM 4047 O O . ALA B 1 81 ? -4.453 9.633 12.43 1 94.56 81 ALA B O 1
ATOM 4048 N N . PHE B 1 82 ? -3.801 10.641 10.617 1 92.94 82 PHE B N 1
ATOM 4049 C CA . PHE B 1 82 ? -5.156 10.734 10.094 1 92.94 82 PHE B CA 1
ATOM 4050 C C . PHE B 1 82 ? -5.613 9.398 9.516 1 92.94 82 PHE B C 1
ATOM 4052 O O . PHE B 1 82 ? -4.887 8.773 8.742 1 92.94 82 PHE B O 1
ATOM 4059 N N . ASP B 1 83 ? -6.777 9.008 9.914 1 89.88 83 ASP B N 1
ATOM 4060 C CA . ASP B 1 83 ? -7.379 7.805 9.344 1 89.88 83 ASP B CA 1
ATOM 4061 C C . ASP B 1 83 ? -8.203 8.141 8.102 1 89.88 83 ASP B C 1
ATOM 4063 O O . ASP B 1 83 ? -9.391 8.461 8.211 1 89.88 83 ASP B O 1
ATOM 4067 N N . GLY B 1 84 ? -7.621 8.016 6.996 1 83.44 84 GLY B N 1
ATOM 4068 C CA . GLY B 1 84 ? -8.305 8.305 5.742 1 83.44 84 GLY B CA 1
ATOM 4069 C C . GLY B 1 84 ? -8.906 7.07 5.094 1 83.44 84 GLY B C 1
ATOM 4070 O O . GLY B 1 84 ? -9.375 7.125 3.959 1 83.44 84 GLY B O 1
ATOM 4071 N N . ARG B 1 85 ? -8.906 5.949 5.781 1 87.25 85 ARG B N 1
ATOM 4072 C CA . ARG B 1 85 ? -9.422 4.695 5.242 1 87.25 85 ARG B CA 1
ATOM 4073 C C . ARG B 1 85 ? -10.953 4.703 5.211 1 87.25 85 ARG B C 1
ATOM 4075 O O . ARG B 1 85 ? -11.594 4.594 6.254 1 87.25 85 ARG B O 1
ATOM 4082 N N . HIS B 1 86 ? -11.469 4.715 3.994 1 79.25 86 HIS B N 1
ATOM 4083 C CA . HIS B 1 86 ? -12.914 4.848 3.846 1 79.25 86 HIS B CA 1
ATOM 4084 C C . HIS B 1 86 ? -13.633 3.568 4.258 1 79.25 86 HIS B C 1
ATOM 4086 O O . HIS B 1 86 ? -14.844 3.576 4.477 1 79.25 86 HIS B O 1
ATOM 4092 N N . TRP B 1 87 ? -12.867 2.443 4.344 1 83.5 87 TRP B N 1
ATOM 4093 C CA . TRP B 1 87 ? -13.469 1.181 4.762 1 83.5 87 TRP B CA 1
ATOM 4094 C C . TRP B 1 87 ? -13.398 1.02 6.277 1 83.5 87 TRP B C 1
ATOM 4096 O O . TRP B 1 87 ? -13.914 0.045 6.828 1 83.5 87 TRP B O 1
ATOM 4106 N N . SER B 1 88 ? -12.789 1.968 6.949 1 84.5 88 SER B N 1
ATOM 4107 C CA . SER B 1 88 ? -12.75 1.954 8.406 1 84.5 88 SER B CA 1
ATOM 4108 C C . SER B 1 88 ? -13.984 2.619 9.008 1 84.5 88 SER B C 1
ATOM 4110 O O . SER B 1 88 ? -14.445 3.648 8.508 1 84.5 88 SER B O 1
ATOM 4112 N N . LYS B 1 89 ? -14.477 2.076 10.109 1 82.06 89 LYS B N 1
ATOM 4113 C CA . LYS B 1 89 ? -15.594 2.684 10.836 1 82.06 89 LYS B CA 1
ATOM 4114 C C . LYS B 1 89 ? -15.164 3.986 11.508 1 82.06 89 LYS B C 1
ATOM 4116 O O . LYS B 1 89 ? -16.016 4.785 11.922 1 82.06 89 LYS B O 1
ATOM 4121 N N . ASN B 1 90 ? -13.867 4.195 11.609 1 83.75 90 ASN B N 1
ATOM 4122 C CA . ASN B 1 90 ? -13.336 5.375 12.289 1 83.75 90 ASN B CA 1
ATOM 4123 C C . ASN B 1 90 ? -12.68 6.34 11.305 1 83.75 90 ASN B C 1
ATOM 4125 O O . ASN B 1 90 ? -11.836 7.148 11.695 1 83.75 90 ASN B O 1
ATOM 4129 N N . CYS B 1 91 ? -13.062 6.215 10.039 1 85.25 91 CYS B N 1
ATOM 4130 C CA . CYS B 1 91 ? -12.523 7.113 9.023 1 85.25 91 CYS B CA 1
ATOM 4131 C C . CYS B 1 91 ? -12.758 8.57 9.406 1 85.25 91 CYS B C 1
ATOM 4133 O O . CYS B 1 91 ? -13.836 8.93 9.875 1 85.25 91 CYS B O 1
ATOM 4135 N N . GLY B 1 92 ? -11.688 9.453 9.242 1 84.94 92 GLY B N 1
ATOM 4136 C CA . GLY B 1 92 ? -11.812 10.875 9.523 1 84.94 92 GLY B CA 1
ATOM 4137 C C . GLY B 1 92 ? -11.32 11.258 10.906 1 84.94 92 GLY B C 1
ATOM 4138 O O . GLY B 1 92 ? -11.344 12.43 11.273 1 84.94 92 GLY B O 1
ATOM 4139 N N . THR B 1 93 ? -10.883 10.281 11.641 1 89.25 93 THR B N 1
ATOM 4140 C CA . THR B 1 93 ? -10.391 10.523 12.992 1 89.25 93 THR B CA 1
ATOM 4141 C C . THR B 1 93 ? -8.891 10.281 13.07 1 89.25 93 THR B C 1
ATOM 4143 O O . THR B 1 93 ? -8.258 9.945 12.07 1 89.25 93 THR B O 1
ATOM 4146 N N . CYS B 1 94 ? -8.391 10.578 14.203 1 92.31 94 CYS B N 1
ATOM 4147 C CA . CYS B 1 94 ? -6.992 10.266 14.469 1 92.31 94 CYS B CA 1
ATOM 4148 C C . CYS B 1 94 ? -6.812 8.773 14.742 1 92.31 94 CYS B C 1
ATOM 4150 O O . CYS B 1 94 ? -7.625 8.164 15.438 1 92.31 94 CYS B O 1
ATOM 4152 N N . LEU B 1 95 ? -5.777 8.156 14.258 1 92.88 95 LEU B N 1
ATOM 4153 C CA . LEU B 1 95 ? -5.488 6.734 14.414 1 92.88 95 LEU B CA 1
ATOM 4154 C C . LEU B 1 95 ? -5.164 6.398 15.867 1 92.88 95 LEU B C 1
ATOM 4156 O O . LEU B 1 95 ? -5.266 5.238 16.281 1 92.88 95 LEU B O 1
ATOM 4160 N N . HIS B 1 96 ? -4.746 7.402 16.641 1 93.25 96 HIS B N 1
ATOM 4161 C CA . HIS B 1 96 ? -4.289 7.203 18 1 93.25 96 HIS B CA 1
ATOM 4162 C C . HIS B 1 96 ? -5.086 8.07 18.984 1 93.25 96 HIS B C 1
ATOM 4164 O O . HIS B 1 96 ? -5.645 9.094 18.594 1 93.25 96 HIS B O 1
ATOM 4170 N N . GLY B 1 97 ? -5.055 7.547 20.188 1 90.75 97 GLY B N 1
ATOM 4171 C CA . GLY B 1 97 ? -5.582 8.391 21.25 1 90.75 97 GLY B CA 1
ATOM 4172 C C . GLY B 1 97 ? -4.652 9.531 21.625 1 90.75 97 GLY B C 1
ATOM 4173 O O . GLY B 1 97 ? -3.484 9.547 21.219 1 90.75 97 GLY B O 1
ATOM 4174 N N . LEU B 1 98 ? -5.219 10.398 22.359 1 90.75 98 LEU B N 1
ATOM 4175 C CA . LEU B 1 98 ? -4.57 11.664 22.688 1 90.75 98 LEU B CA 1
ATOM 4176 C C . LEU B 1 98 ? -3.197 11.422 23.297 1 90.75 98 LEU B C 1
ATOM 4178 O O . LEU B 1 98 ? -2.201 12 22.859 1 90.75 98 LEU B O 1
ATOM 4182 N N . ARG B 1 99 ? -3.047 10.508 24.25 1 88.38 99 ARG B N 1
ATOM 4183 C CA . ARG B 1 99 ? -1.822 10.258 25 1 88.38 99 ARG B CA 1
ATOM 4184 C C . ARG B 1 99 ? -0.794 9.531 24.141 1 88.38 99 ARG B C 1
ATOM 4186 O O . ARG B 1 99 ? 0.412 9.711 24.328 1 88.38 99 ARG B O 1
ATOM 4193 N N . ARG B 1 100 ? -1.28 8.883 23.188 1 91.88 100 ARG B N 1
ATOM 4194 C CA . ARG B 1 100 ? -0.405 7.961 22.453 1 91.88 100 ARG B CA 1
ATOM 4195 C C . ARG B 1 100 ? -0.012 8.531 21.109 1 91.88 100 ARG B C 1
ATOM 4197 O O . ARG B 1 100 ? 0.908 8.031 20.453 1 91.88 100 ARG B O 1
ATOM 4204 N N . MET B 1 101 ? -0.628 9.539 20.672 1 93.81 101 MET B N 1
ATOM 4205 C CA . MET B 1 101 ? -0.487 10.008 19.297 1 93.81 101 MET B CA 1
ATOM 4206 C C . MET B 1 101 ? 0.963 10.367 18.984 1 93.81 101 MET B C 1
ATOM 4208 O O . MET B 1 101 ? 1.579 9.773 18.094 1 93.81 101 MET B O 1
ATOM 4212 N N . LEU B 1 102 ? 1.564 11.281 19.766 1 95.19 102 LEU B N 1
ATOM 4213 C CA . LEU B 1 102 ? 2.891 11.789 19.438 1 95.19 102 LEU B CA 1
ATOM 4214 C C . LEU B 1 102 ? 3.953 10.719 19.672 1 95.19 102 LEU B C 1
ATOM 4216 O O . LEU B 1 102 ? 4.797 10.492 18.797 1 95.19 102 LEU B O 1
ATOM 4220 N N . PRO B 1 103 ? 3.877 9.898 20.781 1 93 103 PRO B N 1
ATOM 4221 C CA . PRO B 1 103 ? 4.84 8.805 20.922 1 93 103 PRO B CA 1
ATOM 4222 C C . PRO B 1 103 ? 4.719 7.754 19.828 1 93 103 PRO B C 1
ATOM 4224 O O . PRO B 1 103 ? 5.734 7.254 19.328 1 93 103 PRO B O 1
ATOM 4227 N N . ALA B 1 104 ? 3.52 7.461 19.422 1 92.25 104 ALA B N 1
ATOM 4228 C CA . ALA B 1 104 ? 3.303 6.449 18.406 1 92.25 104 ALA B CA 1
ATOM 4229 C C . ALA B 1 104 ? 3.902 6.887 17.062 1 92.25 104 ALA B C 1
ATOM 4231 O O . ALA B 1 104 ? 4.254 6.047 16.234 1 92.25 104 ALA B O 1
ATOM 4232 N N . LEU B 1 105 ? 4.055 8.164 16.875 1 93.94 105 LEU B N 1
ATOM 4233 C CA . LEU B 1 105 ? 4.578 8.703 15.617 1 93.94 105 LEU B CA 1
ATOM 4234 C C . LEU B 1 105 ? 6.07 9 15.734 1 93.94 105 LEU B C 1
ATOM 4236 O O . LEU B 1 105 ? 6.648 9.648 14.859 1 93.94 105 LEU B O 1
ATOM 4240 N N . GLY B 1 106 ? 6.66 8.625 16.859 1 88.5 106 GLY B N 1
ATOM 4241 C CA . GLY B 1 106 ? 8.094 8.812 17.062 1 88.5 106 GLY B CA 1
ATOM 4242 C C . GLY B 1 106 ? 8.453 10.219 17.5 1 88.5 106 GLY B C 1
ATOM 4243 O O . GLY B 1 106 ? 9.594 10.648 17.344 1 88.5 106 GLY B O 1
ATOM 4244 N N . LEU B 1 107 ? 7.488 10.945 18.031 1 93.38 107 LEU B N 1
ATOM 4245 C CA . LEU B 1 107 ? 7.734 12.344 18.375 1 93.38 107 LEU B CA 1
ATOM 4246 C C . LEU B 1 107 ? 7.809 12.516 19.891 1 93.38 107 LEU B C 1
ATOM 4248 O O . LEU B 1 107 ? 7.688 13.633 20.406 1 93.38 107 LEU B O 1
ATOM 4252 N N . ALA B 1 108 ? 7.984 11.406 20.594 1 85.88 108 ALA B N 1
ATOM 4253 C CA . ALA B 1 108 ? 8.117 11.484 22.031 1 85.88 108 ALA B CA 1
ATOM 4254 C C . ALA B 1 108 ? 9.305 12.359 22.438 1 85.88 108 ALA B C 1
ATOM 4256 O O . ALA B 1 108 ? 9.242 13.086 23.422 1 85.88 108 ALA B O 1
ATOM 4257 N N . GLY B 1 109 ? 10.297 12.375 21.688 1 85.69 109 GLY B N 1
ATOM 4258 C CA . GLY B 1 109 ? 11.523 13.102 22 1 85.69 109 GLY B CA 1
ATOM 4259 C C . GLY B 1 109 ? 11.406 14.594 21.75 1 85.69 109 GLY B C 1
ATOM 4260 O O . GLY B 1 109 ? 12.289 15.359 22.141 1 85.69 109 GLY B O 1
ATOM 4261 N N . HIS B 1 110 ? 10.336 15.008 21.141 1 89.25 110 HIS B N 1
ATOM 4262 C CA . HIS B 1 110 ? 10.141 16.422 20.859 1 89.25 110 HIS B CA 1
ATOM 4263 C C . HIS B 1 110 ? 9.734 17.188 22.109 1 89.25 110 HIS B C 1
ATOM 4265 O O . HIS B 1 110 ? 9.758 18.422 22.125 1 89.25 110 HIS B O 1
ATOM 4271 N N . GLY B 1 111 ? 9.312 16.516 23.203 1 90.56 111 GLY B N 1
ATOM 4272 C CA . GLY B 1 111 ? 9.062 17.141 24.484 1 90.56 111 GLY B CA 1
ATOM 4273 C C . GLY B 1 111 ? 7.664 17.719 24.609 1 90.56 111 GLY B C 1
ATOM 4274 O O . GLY B 1 111 ? 7.414 18.578 25.438 1 90.56 111 GLY B O 1
ATOM 4275 N N . TYR B 1 112 ? 6.77 17.375 23.734 1 95.69 112 TYR B N 1
ATOM 4276 C CA . TYR B 1 112 ? 5.395 17.859 23.781 1 95.69 112 TYR B CA 1
ATOM 4277 C C . TYR B 1 112 ? 4.426 16.734 24.094 1 95.69 112 TYR B C 1
ATOM 4279 O O . TYR B 1 112 ? 4.719 15.562 23.812 1 95.69 112 TYR B O 1
ATOM 4287 N N . VAL B 1 113 ? 3.309 17.078 24.656 1 94.56 113 VAL B N 1
ATOM 4288 C CA . VAL B 1 113 ? 2.203 16.156 24.891 1 94.56 113 VAL B CA 1
ATOM 4289 C C . VAL B 1 113 ? 0.912 16.75 24.328 1 94.56 113 VAL B C 1
ATOM 4291 O O . VAL B 1 113 ? 0.636 17.938 24.516 1 94.56 113 VAL B O 1
ATOM 4294 N N . ALA B 1 114 ? 0.19 15.953 23.609 1 95.62 114 ALA B N 1
ATOM 4295 C CA . ALA B 1 114 ? -1.1 16.406 23.094 1 95.62 114 ALA B CA 1
ATOM 4296 C C . ALA B 1 114 ? -2.129 16.516 24.219 1 95.62 114 ALA B C 1
ATOM 4298 O O . ALA B 1 114 ? -2.229 15.617 25.062 1 95.62 114 ALA B O 1
ATOM 4299 N N . THR B 1 115 ? -2.92 17.594 24.203 1 96.44 115 THR B N 1
ATOM 4300 C CA . THR B 1 115 ? -3.842 17.812 25.312 1 96.44 115 THR B CA 1
ATOM 4301 C C . THR B 1 115 ? -5.289 17.781 24.828 1 96.44 115 THR B C 1
ATOM 4303 O O . THR B 1 115 ? -6.207 17.547 25.625 1 96.44 115 THR B O 1
ATOM 4306 N N . ALA B 1 116 ? -5.484 18.031 23.594 1 96.12 116 ALA B N 1
ATOM 4307 C CA . ALA B 1 116 ? -6.832 18.016 23.031 1 96.12 116 ALA B CA 1
ATOM 4308 C C . ALA B 1 116 ? -6.793 17.828 21.516 1 96.12 116 ALA B C 1
ATOM 4310 O O . ALA B 1 116 ? -5.852 18.266 20.844 1 96.12 116 ALA B O 1
ATOM 4311 N N . PHE B 1 117 ? -7.797 17.156 21.016 1 95.25 117 PHE B N 1
ATOM 4312 C CA . PHE B 1 117 ? -8.016 17.094 19.578 1 95.25 117 PHE B CA 1
ATOM 4313 C C . PHE B 1 117 ? -8.945 18.203 19.125 1 95.25 117 PHE B C 1
ATOM 4315 O O . PHE B 1 117 ? -9.703 18.766 19.922 1 95.25 117 PHE B O 1
ATOM 4322 N N . ILE B 1 118 ? -8.805 18.594 17.891 1 95.06 118 ILE B N 1
ATOM 4323 C CA . ILE B 1 118 ? -9.664 19.594 17.266 1 95.06 118 ILE B CA 1
ATOM 4324 C C . ILE B 1 118 ? -10.414 18.969 16.094 1 95.06 118 ILE B C 1
ATOM 4326 O O . ILE B 1 118 ? -9.82 18.297 15.25 1 95.06 118 ILE B O 1
ATOM 4330 N N . TYR B 1 119 ? -11.711 19.188 16.016 1 91.25 119 TYR B N 1
ATOM 4331 C CA . TYR B 1 119 ? -12.547 18.672 14.93 1 91.25 119 TYR B CA 1
ATOM 4332 C C . TYR B 1 119 ? -13.195 19.812 14.164 1 91.25 119 TYR B C 1
ATOM 4334 O O . TYR B 1 119 ? -13.508 20.859 14.734 1 91.25 119 TYR B O 1
ATOM 4342 N N . THR B 1 120 ? -13.266 19.641 12.875 1 89 120 THR B N 1
ATOM 4343 C CA . THR B 1 120 ? -14 20.578 12.039 1 89 120 THR B CA 1
ATOM 4344 C C . THR B 1 120 ? -15.242 19.922 11.445 1 89 120 THR B C 1
ATOM 4346 O O . THR B 1 120 ? -15.258 18.719 11.211 1 89 120 THR B O 1
ATOM 4349 N N . THR B 1 121 ? -16.266 20.734 11.336 1 81 121 THR B N 1
ATOM 4350 C CA . THR B 1 121 ? -17.5 20.281 10.719 1 81 121 THR B CA 1
ATOM 4351 C C . THR B 1 121 ? -17.875 21.141 9.523 1 81 121 THR B C 1
ATOM 4353 O O . THR B 1 121 ? -17.609 22.359 9.523 1 81 121 THR B O 1
ATOM 4356 N N . CYS B 1 122 ? -18.125 20.469 8.398 1 68.12 122 CYS B N 1
ATOM 4357 C CA . CYS B 1 122 ? -18.594 21.25 7.258 1 68.12 122 CYS B CA 1
ATOM 4358 C C . CYS B 1 122 ? -19.922 20.719 6.746 1 68.12 122 CYS B C 1
ATOM 4360 O O . CYS B 1 122 ? -20.047 19.531 6.473 1 68.12 122 CYS B O 1
ATOM 4362 N N . ASP B 1 123 ? -20.891 21.484 6.941 1 62.03 123 ASP B N 1
ATOM 4363 C CA . ASP B 1 123 ? -22.203 21.094 6.434 1 62.03 123 ASP B CA 1
ATOM 4364 C C . ASP B 1 123 ? -22.375 21.516 4.977 1 62.03 123 ASP B C 1
ATOM 4366 O O . ASP B 1 123 ? -22.891 22.594 4.688 1 62.03 123 ASP B O 1
ATOM 4370 N N . VAL B 1 124 ? -21.391 21.109 4.23 1 58 124 VAL B N 1
ATOM 4371 C CA . VAL B 1 124 ? -21.594 21.531 2.852 1 58 124 VAL B CA 1
ATOM 4372 C C . VAL B 1 124 ? -22.141 20.359 2.023 1 58 124 VAL B C 1
ATOM 4374 O O . VAL B 1 124 ? -21.797 19.203 2.279 1 58 124 VAL B O 1
ATOM 4377 N N . ASP B 1 125 ? -23.078 20.641 1.249 1 57.5 125 ASP B N 1
ATOM 4378 C CA . ASP B 1 125 ? -23.609 19.688 0.28 1 57.5 125 ASP B CA 1
ATOM 4379 C C . ASP B 1 125 ? -22.578 19.391 -0.811 1 57.5 125 ASP B C 1
ATOM 4381 O O . ASP B 1 125 ? -22.281 20.25 -1.64 1 57.5 125 ASP B O 1
ATOM 4385 N N . ILE B 1 126 ? -21.828 18.391 -0.503 1 57.75 126 ILE B N 1
ATOM 4386 C CA . ILE B 1 126 ? -20.938 17.969 -1.572 1 57.75 126 ILE B CA 1
ATOM 4387 C C . ILE B 1 126 ? -21.703 17.188 -2.623 1 57.75 126 ILE B C 1
ATOM 4389 O O . ILE B 1 126 ? -22.469 16.281 -2.287 1 57.75 126 ILE B O 1
ATOM 4393 N N . PRO B 1 127 ? -21.5 17.547 -3.85 1 53.81 127 PRO B N 1
ATOM 4394 C CA . PRO B 1 127 ? -22.188 16.766 -4.887 1 53.81 127 PRO B CA 1
ATOM 4395 C C . PRO B 1 127 ? -21.922 15.273 -4.781 1 53.81 127 PRO B C 1
ATOM 4397 O O . PRO B 1 127 ? -20.797 14.859 -4.457 1 53.81 127 PRO B O 1
ATOM 4400 N N . ARG B 1 128 ? -22.891 14.516 -4.941 1 53.69 128 ARG B N 1
ATOM 4401 C CA . ARG B 1 128 ? -22.922 13.07 -4.75 1 53.69 128 ARG B CA 1
ATOM 4402 C C . ARG B 1 128 ? -21.797 12.391 -5.527 1 53.69 128 ARG B C 1
ATOM 4404 O O . ARG B 1 128 ? -21.172 11.445 -5.039 1 53.69 128 ARG B O 1
ATOM 4411 N N . TRP B 1 129 ? -21.703 12.852 -6.738 1 51.59 129 TRP B N 1
ATOM 4412 C CA . TRP B 1 129 ? -20.703 12.203 -7.559 1 51.59 129 TRP B CA 1
ATOM 4413 C C . TRP B 1 129 ? -19.312 12.352 -6.938 1 51.59 129 TRP B C 1
ATOM 4415 O O . TRP B 1 129 ? -18.469 11.461 -7.055 1 51.59 129 TRP B O 1
ATOM 4425 N N . LEU B 1 130 ? -19.125 13.453 -6.344 1 52.62 130 LEU B N 1
ATOM 4426 C CA . LEU B 1 130 ? -17.844 13.688 -5.684 1 52.62 130 LEU B CA 1
ATOM 4427 C C . LEU B 1 130 ? -17.734 12.883 -4.391 1 52.62 130 LEU B C 1
ATOM 4429 O O . LEU B 1 130 ? -16.672 12.367 -4.055 1 52.62 130 LEU B O 1
ATOM 4433 N N . MET B 1 131 ? -18.938 12.789 -3.873 1 56 131 MET B N 1
ATOM 4434 C CA . MET B 1 131 ? -18.984 11.992 -2.65 1 56 131 MET B CA 1
ATOM 4435 C C . MET B 1 131 ? -18.562 10.547 -2.928 1 56 131 MET B C 1
ATOM 4437 O O . MET B 1 131 ? -17.828 9.945 -2.143 1 56 131 MET B O 1
ATOM 4441 N N . ALA B 1 132 ? -19.141 10.07 -3.93 1 51.47 132 ALA B N 1
ATOM 4442 C CA . ALA B 1 132 ? -18.875 8.688 -4.309 1 51.47 132 ALA B CA 1
ATOM 4443 C C . ALA B 1 132 ? -17.406 8.469 -4.605 1 51.47 132 ALA B C 1
ATOM 4445 O O . ALA B 1 132 ? -16.828 7.445 -4.219 1 51.47 132 ALA B O 1
ATOM 4446 N N . ARG B 1 133 ? -16.938 9.398 -5.25 1 48.16 133 ARG B N 1
ATOM 4447 C CA . ARG B 1 133 ? -15.539 9.289 -5.648 1 48.16 133 ARG B CA 1
ATOM 4448 C C . ARG B 1 133 ? -14.617 9.367 -4.434 1 48.16 133 ARG B C 1
ATOM 4450 O O . ARG B 1 133 ? -13.555 8.734 -4.41 1 48.16 133 ARG B O 1
ATOM 4457 N N . LEU B 1 134 ? -15.25 10.109 -3.564 1 50 134 LEU B N 1
ATOM 4458 C CA . LEU B 1 134 ? -14.391 10.359 -2.41 1 50 134 LEU B CA 1
ATOM 4459 C C . LEU B 1 134 ? -14.758 9.438 -1.251 1 50 134 LEU B C 1
ATOM 4461 O O . LEU B 1 134 ? -14.219 9.578 -0.151 1 50 134 LEU B O 1
ATOM 4465 N N . HIS B 1 135 ? -15.539 8.352 -1.638 1 51.81 135 HIS B N 1
ATOM 4466 C CA . HIS B 1 135 ? -16.062 7.445 -0.615 1 51.81 135 HIS B CA 1
ATOM 4467 C C . HIS B 1 135 ? -16.578 8.219 0.593 1 51.81 135 HIS B C 1
ATOM 4469 O O . HIS B 1 135 ? -16.344 7.812 1.736 1 51.81 135 HIS B O 1
ATOM 4475 N N . ALA B 1 136 ? -17.047 9.359 0.335 1 50.91 136 ALA B N 1
ATOM 4476 C CA . ALA B 1 136 ? -17.484 10.305 1.358 1 50.91 136 ALA B CA 1
ATOM 4477 C C . ALA B 1 136 ? -18.562 9.695 2.248 1 50.91 136 ALA B C 1
ATOM 4479 O O . ALA B 1 136 ? -18.812 10.164 3.361 1 50.91 136 ALA B O 1
ATOM 4480 N N . ASP B 1 137 ? -19.156 8.562 1.764 1 50.47 137 ASP B N 1
ATOM 4481 C CA . ASP B 1 137 ? -20.219 7.957 2.559 1 50.47 137 ASP B CA 1
ATOM 4482 C C . ASP B 1 137 ? -19.672 7.348 3.844 1 50.47 137 ASP B C 1
ATOM 4484 O O . ASP B 1 137 ? -20.422 7.043 4.77 1 50.47 137 ASP B O 1
ATOM 4488 N N . ALA B 1 138 ? -18.578 6.902 3.775 1 48 138 ALA B N 1
ATOM 4489 C CA . ALA B 1 138 ? -18 6.195 4.922 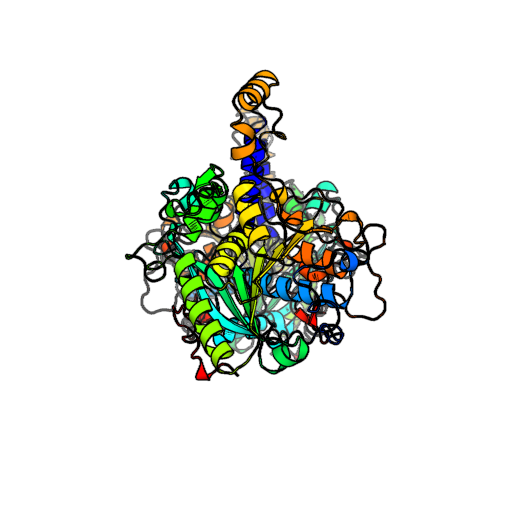1 48 138 ALA B CA 1
ATOM 4490 C C . ALA B 1 138 ? -17.797 7.145 6.098 1 48 138 ALA B C 1
ATOM 4492 O O . ALA B 1 138 ? -17.531 6.699 7.219 1 48 138 ALA B O 1
ATOM 4493 N N . TRP B 1 139 ? -17.688 8.32 5.793 1 47.19 139 TRP B N 1
ATOM 4494 C CA . TRP B 1 139 ? -17.422 9.281 6.855 1 47.19 139 TRP B CA 1
ATOM 4495 C C . TRP B 1 139 ? -18.703 9.617 7.609 1 47.19 139 TRP B C 1
ATOM 4497 O O . TRP B 1 139 ? -19.734 9.906 6.996 1 47.19 139 TRP B O 1
ATOM 4507 N N . ASP B 1 140 ? -18.922 8.766 8.609 1 48.72 140 ASP B N 1
ATOM 4508 C CA . ASP B 1 140 ? -20.047 9.25 9.398 1 48.72 140 ASP B CA 1
ATOM 4509 C C . ASP B 1 140 ? -20.297 10.742 9.141 1 48.72 140 ASP B C 1
ATOM 4511 O O . ASP B 1 140 ? -19.469 11.422 8.555 1 48.72 140 ASP B O 1
ATOM 4515 N N . ASP B 1 141 ? -21.141 11.211 10.242 1 53.47 141 ASP B N 1
ATOM 4516 C CA . ASP B 1 141 ? -21.562 12.586 10.477 1 53.47 141 ASP B CA 1
ATOM 4517 C C . ASP B 1 141 ? -20.375 13.539 10.414 1 53.47 141 ASP B C 1
ATOM 4519 O O . ASP B 1 141 ? -19.266 13.195 10.852 1 53.47 141 ASP B O 1
ATOM 4523 N N . HIS B 1 142 ? -20.359 14.711 9.852 1 60.66 142 HIS B N 1
ATOM 4524 C CA . HIS B 1 142 ? -19.797 15.898 9.203 1 60.66 142 HIS B CA 1
ATOM 4525 C C . HIS B 1 142 ? -18.594 16.422 9.969 1 60.66 142 HIS B C 1
ATOM 4527 O O . HIS B 1 142 ? -18.062 17.484 9.641 1 60.66 142 HIS B O 1
ATOM 4533 N N . ALA B 1 143 ? -18.062 15.625 11.008 1 75.62 143 ALA B N 1
ATOM 4534 C CA . ALA B 1 143 ? -16.906 16.266 11.656 1 75.62 143 ALA B CA 1
ATOM 4535 C C . ALA B 1 143 ? -15.641 15.445 11.438 1 75.62 143 ALA B C 1
ATOM 4537 O O . ALA B 1 143 ? -15.656 14.219 11.578 1 75.62 143 ALA B O 1
ATOM 4538 N N . ASN B 1 144 ? -14.562 15.984 11 1 84.62 144 ASN B N 1
ATOM 4539 C CA . ASN B 1 144 ? -13.266 15.359 10.789 1 84.62 144 ASN B CA 1
ATOM 4540 C C . ASN B 1 144 ? -12.211 15.922 11.742 1 84.62 144 ASN B C 1
ATOM 4542 O O . ASN B 1 144 ? -12.234 17.109 12.078 1 84.62 144 ASN B O 1
ATOM 4546 N N . TRP B 1 145 ? -11.398 14.977 12.211 1 90.88 145 TRP B N 1
ATOM 4547 C CA . TRP B 1 145 ? -10.242 15.398 12.992 1 90.88 145 TRP B CA 1
ATOM 4548 C C . TRP B 1 145 ? -9.359 16.344 12.18 1 90.88 145 TRP B C 1
ATOM 4550 O O . TRP B 1 145 ? -8.938 16.016 11.07 1 90.88 145 TRP B O 1
ATOM 4560 N N . ALA B 1 146 ? -9.125 17.562 12.766 1 93.06 146 ALA B N 1
ATOM 4561 C CA . ALA B 1 146 ? -8.484 18.625 11.992 1 93.06 146 ALA B CA 1
ATOM 4562 C C . ALA B 1 146 ? -7.199 19.094 12.664 1 93.06 146 ALA B C 1
ATOM 4564 O O . ALA B 1 146 ? -6.523 20 12.172 1 93.06 146 ALA B O 1
ATOM 4565 N N . GLY B 1 147 ? -6.879 18.594 13.789 1 96.12 147 GLY B N 1
ATOM 4566 C CA . GLY B 1 147 ? -5.668 19.016 14.477 1 96.12 147 GLY B CA 1
ATOM 4567 C C . GLY B 1 147 ? -5.676 18.672 15.953 1 96.12 147 GLY B C 1
ATOM 4568 O O . GLY B 1 147 ? -6.441 17.812 16.391 1 96.12 147 GLY B O 1
ATOM 4569 N N . TYR B 1 148 ? -4.715 19.297 16.688 1 97.19 148 TYR B N 1
ATOM 4570 C CA . TYR B 1 148 ? -4.598 19.062 18.109 1 97.19 148 TYR B CA 1
ATOM 4571 C C . TYR B 1 148 ? -3.859 20.203 18.797 1 97.19 148 TYR B C 1
ATOM 4573 O O . TYR B 1 148 ? -3.252 21.047 18.125 1 97.19 148 TYR B O 1
ATOM 4581 N N . VAL B 1 149 ? -4.043 20.266 20.078 1 98.19 149 VAL B N 1
ATOM 4582 C CA . VAL B 1 149 ? -3.26 21.156 20.938 1 98.19 149 VAL B CA 1
ATOM 4583 C C . VAL B 1 149 ? -2.232 20.344 21.719 1 98.19 149 VAL B C 1
ATOM 4585 O O . VAL B 1 149 ? -2.525 19.25 22.172 1 98.19 149 VAL B O 1
ATOM 4588 N N . ALA B 1 150 ? -1.052 20.875 21.766 1 97.75 150 ALA B N 1
ATOM 4589 C CA . ALA B 1 150 ? 0.012 20.219 22.531 1 97.75 150 ALA B CA 1
ATOM 4590 C C . ALA B 1 150 ? 0.738 21.234 23.422 1 97.75 150 ALA B C 1
ATOM 4592 O O . ALA B 1 150 ? 0.732 22.422 23.156 1 97.75 150 ALA B O 1
ATOM 4593 N N . VAL B 1 151 ? 1.377 20.703 24.453 1 97.06 151 VAL B N 1
ATOM 4594 C CA . VAL B 1 151 ? 2.105 21.547 25.391 1 97.06 151 VAL B CA 1
ATOM 4595 C C . VAL B 1 151 ? 3.51 21 25.609 1 97.06 151 VAL B C 1
ATOM 4597 O O . VAL B 1 151 ? 3.691 19.781 25.719 1 97.06 151 VAL B O 1
ATOM 4600 N N . GLY B 1 152 ? 4.438 21.984 25.609 1 95.44 152 GLY B N 1
ATOM 4601 C CA . GLY B 1 152 ? 5.785 21.594 25.984 1 95.44 152 GLY B CA 1
ATOM 4602 C C . GLY B 1 152 ? 5.902 21.172 27.438 1 95.44 152 GLY B C 1
ATOM 4603 O O . GLY B 1 152 ? 5.359 21.844 28.328 1 95.44 152 GLY B O 1
ATOM 4604 N N . GLY B 1 153 ? 6.605 20.109 27.688 1 92.69 153 GLY B N 1
ATOM 4605 C CA . GLY B 1 153 ? 6.844 19.672 29.062 1 92.69 153 GLY B CA 1
ATOM 4606 C C . GLY B 1 153 ? 7.77 20.578 29.828 1 92.69 153 GLY B C 1
ATOM 4607 O O . GLY B 1 153 ? 8.258 21.578 29.297 1 92.69 153 GLY B O 1
ATOM 4608 N N . ALA B 1 154 ? 7.992 20.188 31.078 1 90.75 154 ALA B N 1
ATOM 4609 C CA . ALA B 1 154 ? 8.805 21 31.969 1 90.75 154 ALA B CA 1
ATOM 4610 C C . ALA B 1 154 ? 10.227 21.156 31.438 1 90.75 154 ALA B C 1
ATOM 4612 O O . ALA B 1 154 ? 10.812 22.234 31.5 1 90.75 154 ALA B O 1
ATOM 4613 N N . GLU B 1 155 ? 10.703 20.109 30.938 1 89.19 155 GLU B N 1
ATOM 4614 C CA . GLU B 1 155 ? 12.062 20.141 30.391 1 89.19 155 GLU B CA 1
ATOM 4615 C C . GLU B 1 155 ? 12.148 21.078 29.188 1 89.19 155 GLU B C 1
ATOM 4617 O O . GLU B 1 155 ? 13.086 21.859 29.078 1 89.19 155 GLU B O 1
ATOM 4622 N N . GLU B 1 156 ? 11.188 20.969 28.344 1 89.44 156 GLU B N 1
ATOM 4623 C CA . GLU B 1 156 ? 11.141 21.844 27.172 1 89.44 156 GLU B CA 1
ATOM 4624 C C . GLU B 1 156 ? 10.938 23.297 27.578 1 89.44 156 GLU B C 1
ATOM 4626 O O . GLU B 1 156 ? 11.562 24.203 27.016 1 89.44 156 GLU B O 1
ATOM 4631 N N . ALA B 1 157 ? 10.148 23.547 28.547 1 90.81 157 ALA B N 1
ATOM 4632 C CA . ALA B 1 157 ? 9.898 24.906 29.031 1 90.81 157 ALA B CA 1
ATOM 4633 C C . ALA B 1 157 ? 11.172 25.516 29.609 1 90.81 157 ALA B C 1
ATOM 4635 O O . ALA B 1 157 ? 11.43 26.703 29.422 1 90.81 157 ALA B O 1
ATOM 4636 N N . SER B 1 158 ? 11.867 24.688 30.281 1 89.31 158 SER B N 1
ATOM 4637 C CA . SER B 1 158 ? 13.125 25.156 30.828 1 89.31 158 SER B CA 1
ATOM 4638 C C . SER B 1 158 ? 14.133 25.469 29.734 1 89.31 158 SER B C 1
ATOM 4640 O O . SER B 1 158 ? 14.875 26.453 29.828 1 89.31 158 SER B O 1
ATOM 4642 N N . ARG B 1 159 ? 14.125 24.719 28.719 1 86 159 ARG B N 1
ATOM 4643 C CA . ARG B 1 159 ? 15.062 24.891 27.625 1 86 159 ARG B CA 1
ATOM 4644 C C . ARG B 1 159 ? 14.812 26.203 26.891 1 86 159 ARG B C 1
ATOM 4646 O O . ARG B 1 159 ? 15.75 26.953 26.594 1 86 159 ARG B O 1
ATOM 4653 N N . VAL B 1 160 ? 13.523 26.516 26.672 1 87.19 160 VAL B N 1
ATOM 4654 C CA . VAL B 1 160 ? 13.203 27.656 25.828 1 87.19 160 VAL B CA 1
ATOM 4655 C C . VAL B 1 160 ? 12.852 28.859 26.688 1 87.19 160 VAL B C 1
ATOM 4657 O O . VAL B 1 160 ? 12.781 29.984 26.203 1 87.19 160 VAL B O 1
ATOM 4660 N N . GLY B 1 161 ? 12.602 28.688 27.984 1 89.12 161 GLY B N 1
ATOM 4661 C CA . GLY B 1 161 ? 12.375 29.781 28.922 1 89.12 161 GLY B CA 1
ATOM 4662 C C . GLY B 1 161 ? 10.906 30.125 29.078 1 89.12 161 GLY B C 1
ATOM 4663 O O . GLY B 1 161 ? 10.57 31.141 29.688 1 89.12 161 GLY B O 1
ATOM 4664 N N . HIS B 1 162 ? 10.07 29.375 28.438 1 93.75 162 HIS B N 1
ATOM 4665 C CA . HIS B 1 162 ? 8.625 29.562 28.562 1 93.75 162 HIS B CA 1
ATOM 4666 C C . HIS B 1 162 ? 7.879 28.266 28.281 1 93.75 162 HIS B C 1
ATOM 4668 O O . HIS B 1 162 ? 8.445 27.328 27.719 1 93.75 162 HIS B O 1
ATOM 4674 N N . ARG B 1 163 ? 6.637 28.188 28.781 1 95.44 163 ARG B N 1
ATOM 4675 C CA . ARG B 1 163 ? 5.727 27.094 28.422 1 95.44 163 ARG B CA 1
ATOM 4676 C C . ARG B 1 163 ? 5.102 27.328 27.047 1 95.44 163 ARG B C 1
ATOM 4678 O O . ARG B 1 163 ? 4.324 28.266 26.875 1 95.44 163 ARG B O 1
ATOM 4685 N N . ASP B 1 164 ? 5.477 26.453 26.203 1 96.19 164 ASP B N 1
ATOM 4686 C CA . ASP B 1 164 ? 4.961 26.578 24.844 1 96.19 164 ASP B CA 1
ATOM 4687 C C . ASP B 1 164 ? 3.701 25.75 24.641 1 96.19 164 ASP B C 1
ATOM 4689 O O . ASP B 1 164 ? 3.715 24.531 24.859 1 96.19 164 ASP B O 1
ATOM 4693 N N . VAL B 1 165 ? 2.598 26.391 24.312 1 98.06 165 VAL B N 1
ATOM 4694 C CA . VAL B 1 165 ? 1.369 25.734 23.875 1 98.06 165 VAL B CA 1
ATOM 4695 C C . VAL B 1 165 ? 1.254 25.828 22.359 1 98.06 165 VAL B C 1
ATOM 4697 O O . VAL B 1 165 ? 1.273 26.922 21.781 1 98.06 165 VAL B O 1
ATOM 4700 N N . VAL B 1 166 ? 1.151 24.672 21.734 1 98.44 166 VAL B N 1
ATOM 4701 C CA . VAL B 1 166 ? 1.161 24.641 20.266 1 98.44 166 VAL B CA 1
ATOM 4702 C C . VAL B 1 166 ? -0.187 24.156 19.75 1 98.44 166 VAL B C 1
ATOM 4704 O O . VAL B 1 166 ? -0.679 23.109 20.188 1 98.44 166 VAL B O 1
ATOM 4707 N N . VAL B 1 167 ? -0.812 24.906 18.922 1 98.81 167 VAL B N 1
ATOM 4708 C CA . VAL B 1 167 ? -2.006 24.484 18.203 1 98.81 167 VAL B CA 1
ATOM 4709 C C . VAL B 1 167 ? -1.623 24.047 16.781 1 98.81 167 VAL B C 1
ATOM 4711 O O . VAL B 1 167 ? -1.061 24.828 16.016 1 98.81 167 VAL B O 1
ATOM 4714 N N . VAL B 1 168 ? -1.892 22.844 16.484 1 98.75 168 VAL B N 1
ATOM 4715 C CA . VAL B 1 168 ? -1.455 22.25 15.227 1 98.75 168 VAL B CA 1
ATOM 4716 C C . VAL B 1 168 ? -2.67 21.922 14.352 1 98.75 168 VAL B C 1
ATOM 4718 O O . VAL B 1 168 ? -3.584 21.219 14.789 1 98.75 168 VAL B O 1
ATOM 4721 N N . TRP B 1 169 ? -2.643 22.422 13.133 1 97.69 169 TRP B N 1
ATOM 4722 C CA . TRP B 1 169 ? -3.752 22.234 12.203 1 97.69 169 TRP B CA 1
ATOM 4723 C C . TRP B 1 169 ? -3.346 21.312 11.047 1 97.69 169 TRP B C 1
ATOM 4725 O O . TRP B 1 169 ? -2.236 21.422 10.523 1 97.69 169 TRP B O 1
ATOM 4735 N N . ARG B 1 170 ? -4.262 20.531 10.703 1 94.25 170 ARG B N 1
ATOM 4736 C CA . ARG B 1 170 ? -4.066 19.609 9.586 1 94.25 170 ARG B CA 1
ATOM 4737 C C . ARG B 1 170 ? -4.41 20.281 8.266 1 94.25 170 ARG B C 1
ATOM 4739 O O . ARG B 1 170 ? -5.367 21.047 8.18 1 94.25 170 ARG B O 1
ATOM 4746 N N . GLY B 1 171 ? -3.652 19.953 7.23 1 87.94 171 GLY B N 1
ATOM 4747 C CA . GLY B 1 171 ? -4.012 20.375 5.887 1 87.94 171 GLY B CA 1
ATOM 4748 C C . GLY B 1 171 ? -5.164 19.578 5.301 1 87.94 171 GLY B C 1
ATOM 4749 O O . GLY B 1 171 ? -5.867 18.875 6.02 1 87.94 171 GLY B O 1
ATOM 4750 N N . THR B 1 172 ? -5.371 19.75 4.031 1 76.38 172 THR B N 1
ATOM 4751 C CA . THR B 1 172 ? -6.516 19.156 3.346 1 76.38 172 THR B CA 1
ATOM 4752 C C . THR B 1 172 ? -6.348 17.641 3.211 1 76.38 172 THR B C 1
ATOM 4754 O O . THR B 1 172 ? -5.359 17.172 2.645 1 76.38 172 THR B O 1
ATOM 4757 N N . MET B 1 173 ? -7.25 16.953 3.762 1 68.5 173 MET B N 1
ATOM 4758 C CA . MET B 1 173 ? -7.215 15.508 3.639 1 68.5 173 MET B CA 1
ATOM 4759 C C . MET B 1 173 ? -8.57 14.969 3.188 1 68.5 173 MET B C 1
ATOM 4761 O O . MET B 1 173 ? -8.633 13.953 2.486 1 68.5 173 MET B O 1
ATOM 4765 N N . ALA B 1 174 ? -9.641 15.664 3.541 1 60.28 174 ALA B N 1
ATOM 4766 C CA . ALA B 1 174 ? -10.992 15.203 3.244 1 60.28 174 ALA B CA 1
ATOM 4767 C C . ALA B 1 174 ? -11.578 15.961 2.053 1 60.28 174 ALA B C 1
ATOM 4769 O O . ALA B 1 174 ? -11.219 17.109 1.801 1 60.28 174 ALA B O 1
ATOM 4770 N N . ALA B 1 175 ? -12.445 15.266 1.324 1 55.16 175 ALA B N 1
ATOM 4771 C CA . ALA B 1 175 ? -13.047 15.82 0.118 1 55.16 175 ALA B CA 1
ATOM 4772 C C . ALA B 1 175 ? -13.758 17.141 0.419 1 55.16 175 ALA B C 1
ATOM 4774 O O . ALA B 1 175 ? -13.656 18.094 -0.355 1 55.16 175 ALA B O 1
ATOM 4775 N N . GLU B 1 176 ? -14.406 17.156 1.531 1 59.41 176 GLU B N 1
ATOM 4776 C CA . GLU B 1 176 ? -15.117 18.375 1.911 1 59.41 176 GLU B CA 1
ATOM 4777 C C . GLU B 1 176 ? -14.156 19.547 2.084 1 59.41 176 GLU B C 1
ATOM 4779 O O . GLU B 1 176 ? -14.469 20.672 1.715 1 59.41 176 GLU B O 1
ATOM 4784 N N . GLU B 1 177 ? -13.023 19.25 2.604 1 65.56 177 GLU B N 1
ATOM 4785 C CA . GLU B 1 177 ? -12.016 20.281 2.828 1 65.56 177 GLU B CA 1
ATOM 4786 C C . GLU B 1 177 ? -11.453 20.797 1.507 1 65.56 177 GLU B C 1
ATOM 4788 O O . GLU B 1 177 ? -11.211 22 1.356 1 65.56 177 GLU B O 1
ATOM 4793 N N . TRP B 1 178 ? -11.367 19.891 0.636 1 59.56 178 TRP B N 1
ATOM 4794 C CA . TRP B 1 178 ? -10.922 20.281 -0.693 1 59.56 178 TRP B CA 1
ATOM 4795 C C . TRP B 1 178 ? -11.906 21.25 -1.334 1 59.56 178 TRP B C 1
ATOM 4797 O O . TRP B 1 178 ? -11.508 22.266 -1.92 1 59.56 178 TRP B O 1
ATOM 4807 N N . PHE B 1 179 ? -13.133 20.969 -1.168 1 55.88 179 PHE B N 1
ATOM 4808 C CA . PHE B 1 179 ? -14.188 21.828 -1.693 1 55.88 179 PHE B CA 1
ATOM 4809 C C . PHE B 1 179 ? -14.164 23.188 -1.019 1 55.88 179 PHE B C 1
ATOM 4811 O O . PHE B 1 179 ? -14.344 24.219 -1.677 1 55.88 179 PHE B O 1
ATOM 4818 N N . MET B 1 180 ? -13.977 23.156 0.148 1 61.5 180 MET B N 1
ATOM 4819 C CA . MET B 1 180 ? -13.938 24.422 0.889 1 61.5 180 MET B CA 1
ATOM 4820 C C . MET B 1 180 ? -12.719 25.25 0.491 1 61.5 180 MET B C 1
ATOM 4822 O O . MET B 1 180 ? -12.773 26.469 0.462 1 61.5 180 MET B O 1
ATOM 4826 N N . ASP B 1 181 ? -11.703 24.594 0.194 1 63.53 181 ASP B N 1
ATOM 4827 C CA . ASP B 1 181 ? -10.484 25.281 -0.229 1 63.53 181 ASP B CA 1
ATOM 4828 C C . ASP B 1 181 ? -10.727 26.078 -1.511 1 63.53 181 ASP B C 1
ATOM 4830 O O . ASP B 1 181 ? -10.016 27.047 -1.787 1 63.53 181 ASP B O 1
ATOM 4834 N N . LEU B 1 182 ? -11.797 25.688 -2.084 1 60.22 182 LEU B N 1
ATOM 4835 C CA . LEU B 1 182 ? -12.094 26.344 -3.354 1 60.22 182 LEU B CA 1
ATOM 4836 C C . LEU B 1 182 ? -12.984 27.562 -3.141 1 60.22 182 LEU B C 1
ATOM 4838 O O . LEU B 1 182 ? -13.125 28.406 -4.039 1 60.22 182 LEU B O 1
ATOM 4842 N N . ARG B 1 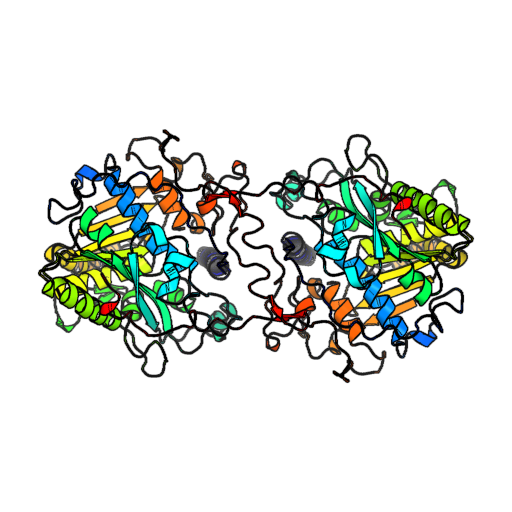183 ? -13.555 27.703 -2.07 1 65.38 183 ARG B N 1
ATOM 4843 C CA . ARG B 1 183 ? -14.398 28.859 -1.772 1 65.38 183 ARG B CA 1
ATOM 4844 C C . ARG B 1 183 ? -13.555 30.047 -1.308 1 65.38 183 ARG B C 1
ATOM 4846 O O . ARG B 1 183 ? -13.406 30.281 -0.105 1 65.38 183 ARG B O 1
ATOM 4853 N N . THR B 1 184 ? -13.195 30.875 -2.32 1 71.5 184 THR B N 1
ATOM 4854 C CA . THR B 1 184 ? -12.203 31.906 -2.068 1 71.5 184 THR B CA 1
ATOM 4855 C C . THR B 1 184 ? -12.875 33.281 -1.94 1 71.5 184 THR B C 1
ATOM 4857 O O . THR B 1 184 ? -12.195 34.312 -1.849 1 71.5 184 THR B O 1
ATOM 4860 N N . GLY B 1 185 ? -14.211 33.281 -1.985 1 75.75 185 GLY B N 1
ATOM 4861 C CA . GLY B 1 185 ? -14.883 34.531 -1.696 1 75.75 185 GLY B CA 1
ATOM 4862 C C . GLY B 1 185 ? -14.578 35.062 -0.307 1 75.75 185 GLY B C 1
ATOM 4863 O O . GLY B 1 185 ? -14.477 34.281 0.648 1 75.75 185 GLY B O 1
ATOM 4864 N N . LEU B 1 186 ? -14.422 36.344 -0.23 1 85.31 186 LEU B N 1
ATOM 4865 C CA . LEU B 1 186 ? -14.078 36.938 1.053 1 85.31 186 LEU B CA 1
ATOM 4866 C C . LEU B 1 186 ? -15.328 37.219 1.891 1 85.31 186 LEU B C 1
ATOM 4868 O O . LEU B 1 186 ? -16.328 37.688 1.378 1 85.31 186 LEU B O 1
ATOM 4872 N N . VAL B 1 187 ? -15.266 36.844 3.146 1 88.12 187 VAL B N 1
ATOM 4873 C CA . VAL B 1 187 ? -16.312 37.094 4.125 1 88.12 187 VAL B CA 1
ATOM 4874 C C . VAL B 1 187 ? -15.719 37.719 5.375 1 88.12 187 VAL B C 1
ATOM 4876 O O . VAL B 1 187 ? -14.523 37.594 5.645 1 88.12 187 VAL B O 1
ATOM 4879 N N . PRO B 1 188 ? -16.578 38.469 6.07 1 91.5 188 PRO B N 1
ATOM 4880 C CA . PRO B 1 188 ? -16.062 39.062 7.297 1 91.5 188 PRO B CA 1
ATOM 4881 C C . PRO B 1 188 ? -15.586 38.031 8.312 1 91.5 188 PRO B C 1
ATOM 4883 O O . PRO B 1 188 ? -16.266 37.031 8.531 1 91.5 188 PRO B O 1
ATOM 4886 N N . PHE B 1 189 ? -14.375 38.281 8.898 1 92.06 189 PHE B N 1
ATOM 4887 C CA . PHE B 1 189 ? -13.844 37.406 9.914 1 92.06 189 PHE B CA 1
ATOM 4888 C C . PHE B 1 189 ? -14.695 37.438 11.18 1 92.06 189 PHE B C 1
ATOM 4890 O O . PHE B 1 189 ? -15.062 36.406 11.719 1 92.06 189 PHE B O 1
ATOM 4897 N N . ASP B 1 190 ? -14.922 38.594 11.688 1 87.56 190 ASP B N 1
ATOM 4898 C CA . ASP B 1 190 ? -15.867 38.844 12.773 1 87.56 190 ASP B CA 1
ATOM 4899 C C . ASP B 1 190 ? -16.75 40.062 12.469 1 87.56 190 ASP B C 1
ATOM 4901 O O . ASP B 1 190 ? -16.266 41.188 12.461 1 87.56 190 ASP B O 1
ATOM 4905 N N . ALA B 1 191 ? -17.906 39.844 12.273 1 71.25 191 ALA B N 1
ATOM 4906 C CA . ALA B 1 191 ? -18.812 40.938 11.891 1 71.25 191 ALA B CA 1
ATOM 4907 C C . ALA B 1 191 ? -18.953 41.938 13.008 1 71.25 191 ALA B C 1
ATOM 4909 O O . ALA B 1 191 ? -19.109 43.156 12.75 1 71.25 191 ALA B O 1
ATOM 4910 N N . ALA B 1 192 ? -18.781 41.531 14.125 1 72.31 192 ALA B N 1
ATOM 4911 C CA . ALA B 1 192 ? -19.031 42.406 15.258 1 72.31 192 ALA B CA 1
ATOM 4912 C C . ALA B 1 192 ? -17.891 43.375 15.469 1 72.31 192 ALA B C 1
ATOM 4914 O O . ALA B 1 192 ? -18.078 44.469 16.047 1 72.31 192 ALA B O 1
ATOM 4915 N N . ASP B 1 193 ? -16.734 43.062 14.953 1 73.75 193 ASP B N 1
ATOM 4916 C CA . ASP B 1 193 ? -15.555 43.875 15.242 1 73.75 193 ASP B CA 1
ATOM 4917 C C . ASP B 1 193 ? -15.5 45.125 14.336 1 73.75 193 ASP B C 1
ATOM 4919 O O . ASP B 1 193 ? -14.891 46.125 14.688 1 73.75 193 ASP B O 1
ATOM 4923 N N . GLY B 1 194 ? -16.078 45.062 13.211 1 75.88 194 GLY B N 1
ATOM 4924 C CA . GLY B 1 194 ? -16.141 46.188 12.297 1 75.88 194 GLY B CA 1
ATOM 4925 C C . GLY B 1 194 ? -14.781 46.656 11.828 1 75.88 194 GLY B C 1
ATOM 4926 O O . GLY B 1 194 ? -14.617 47.844 11.461 1 75.88 194 GLY B O 1
ATOM 4927 N N . ASP B 1 195 ? -13.734 45.875 11.906 1 84.69 195 ASP B N 1
ATOM 4928 C CA . ASP B 1 195 ? -12.391 46.312 11.555 1 84.69 195 ASP B CA 1
ATOM 4929 C C . ASP B 1 195 ? -12.102 46.094 10.078 1 84.69 195 ASP B C 1
ATOM 4931 O O . ASP B 1 195 ? -11.008 46.375 9.594 1 84.69 195 ASP B O 1
ATOM 4935 N N . GLY B 1 196 ? -13.094 45.469 9.336 1 87.25 196 GLY B N 1
ATOM 4936 C CA . GLY B 1 196 ? -12.93 45.312 7.906 1 87.25 196 GLY B CA 1
ATOM 4937 C C . GLY B 1 196 ? -12.18 44.031 7.543 1 87.25 196 GLY B C 1
ATOM 4938 O O . GLY B 1 196 ? -11.945 43.75 6.363 1 87.25 196 GLY B O 1
ATOM 4939 N N . ALA B 1 197 ? -11.828 43.312 8.555 1 90.62 197 ALA B N 1
ATOM 4940 C CA . ALA B 1 197 ? -11.102 42.094 8.289 1 90.62 197 ALA B CA 1
ATOM 4941 C C . ALA B 1 197 ? -11.984 41.094 7.555 1 90.62 197 ALA B C 1
ATOM 4943 O O . ALA B 1 197 ? -13.078 40.75 8.016 1 90.62 197 ALA B O 1
ATOM 4944 N N . MET B 1 198 ? -11.492 40.625 6.359 1 91 198 MET B N 1
ATOM 4945 C CA . MET B 1 198 ? -12.172 39.625 5.543 1 91 198 MET B CA 1
ATOM 4946 C C . MET B 1 198 ? -11.25 38.469 5.25 1 91 198 MET B C 1
ATOM 4948 O O . MET B 1 198 ? -10.047 38.625 5.07 1 91 198 MET B O 1
ATOM 4952 N N . VAL B 1 199 ? -11.836 37.281 5.266 1 92 199 VAL B N 1
ATOM 4953 C CA . VAL B 1 199 ? -11.07 36.062 5.004 1 92 199 VAL B CA 1
ATOM 4954 C C . VAL B 1 199 ? -11.828 35.188 4.02 1 92 199 VAL B C 1
ATOM 4956 O O . VAL B 1 199 ? -13.023 35.375 3.785 1 92 199 VAL B O 1
ATOM 4959 N N . ALA B 1 200 ? -11.117 34.25 3.412 1 85.69 200 ALA B N 1
ATOM 4960 C CA . ALA B 1 200 ? -11.742 33.312 2.473 1 85.69 200 ALA B CA 1
ATOM 4961 C C . ALA B 1 200 ? -12.898 32.562 3.131 1 85.69 200 ALA B C 1
ATOM 4963 O O . ALA B 1 200 ? -12.75 32.062 4.238 1 85.69 200 ALA B O 1
ATOM 4964 N N . GLU B 1 201 ? -13.961 32.406 2.426 1 85.38 201 GLU B N 1
ATOM 4965 C CA . GLU B 1 201 ? -15.195 31.828 2.941 1 85.38 201 GLU B CA 1
ATOM 4966 C C . GLU B 1 201 ? -14.977 30.375 3.381 1 85.38 201 GLU B C 1
ATOM 4968 O O . GLU B 1 201 ? -15.484 29.953 4.422 1 85.38 201 GLU B O 1
ATOM 4973 N N . GLY B 1 202 ? -14.305 29.656 2.619 1 84.62 202 GLY B N 1
ATOM 4974 C CA . GLY B 1 202 ? -14.07 28.25 2.945 1 84.62 202 GLY B CA 1
ATOM 4975 C C . GLY B 1 202 ? -13.312 28.062 4.246 1 84.62 202 GLY B C 1
ATOM 4976 O O . GLY B 1 202 ? -13.68 27.219 5.062 1 84.62 202 GLY B O 1
ATOM 4977 N N . PHE B 1 203 ? -12.242 28.875 4.461 1 89.38 203 PHE B N 1
ATOM 4978 C CA . PHE B 1 203 ? -11.469 28.812 5.691 1 89.38 203 PHE B CA 1
ATOM 4979 C C . PHE B 1 203 ? -12.312 29.219 6.891 1 89.38 203 PHE B C 1
ATOM 4981 O O . PHE B 1 203 ? -12.273 28.562 7.938 1 89.38 203 PHE B O 1
ATOM 4988 N N . HIS B 1 204 ? -13.016 30.234 6.594 1 91.38 204 HIS B N 1
ATOM 4989 C CA . HIS B 1 204 ? -13.867 30.75 7.656 1 91.38 204 HIS B CA 1
ATOM 4990 C C . HIS B 1 204 ? -14.914 29.734 8.086 1 91.38 204 HIS B C 1
ATOM 4992 O O . HIS B 1 204 ? -15.141 29.531 9.281 1 91.38 204 HIS B O 1
ATOM 4998 N N . THR B 1 205 ? -15.508 29.141 7.141 1 87.31 205 THR B N 1
ATOM 4999 C CA . THR B 1 205 ? -16.562 28.156 7.398 1 87.31 205 THR B CA 1
ATOM 5000 C C . THR B 1 205 ? -16.016 26.953 8.164 1 87.31 205 THR B C 1
ATOM 5002 O O . THR B 1 205 ? -16.609 26.531 9.156 1 87.31 205 THR B O 1
ATOM 5005 N N . LEU B 1 206 ? -14.961 26.438 7.793 1 88.5 206 LEU B N 1
ATOM 5006 C CA . LEU B 1 206 ? -14.352 25.312 8.477 1 88.5 206 LEU B CA 1
ATOM 5007 C C . LEU B 1 206 ? -13.992 25.656 9.914 1 88.5 206 LEU B C 1
ATOM 5009 O O . LEU B 1 206 ? -14.109 24.828 10.812 1 88.5 206 LEU B O 1
ATOM 5013 N N . TYR B 1 207 ? -13.57 26.906 10.102 1 93.38 207 TYR B N 1
ATOM 5014 C CA . TYR B 1 207 ? -13.086 27.391 11.391 1 93.38 207 TYR B CA 1
ATOM 5015 C C . TYR B 1 207 ? -14.25 27.672 12.336 1 93.38 207 TYR B C 1
ATOM 5017 O O . TYR B 1 207 ? -14.141 27.438 13.539 1 93.38 207 TYR B O 1
ATOM 5025 N N . THR B 1 208 ? -15.422 28.016 11.781 1 93.25 208 THR B N 1
ATOM 5026 C CA . THR B 1 208 ? -16.438 28.594 12.656 1 93.25 208 THR B CA 1
ATOM 5027 C C . THR B 1 208 ? -17.703 27.734 12.656 1 93.25 208 THR B C 1
ATOM 5029 O O . THR B 1 208 ? -18.578 27.922 13.492 1 93.25 208 THR B O 1
ATOM 5032 N N . SER B 1 209 ? -17.781 26.797 11.789 1 88.56 209 SER B N 1
ATOM 5033 C CA . SER B 1 209 ? -19.016 26.016 11.688 1 88.56 209 SER B CA 1
ATOM 5034 C C . SER B 1 209 ? -19.125 25 12.82 1 88.56 209 SER B C 1
ATOM 5036 O O . SER B 1 209 ? -18.109 24.5 13.312 1 88.56 209 SER B O 1
ATOM 5038 N N . SER B 1 210 ? -20.359 24.812 13.25 1 88.12 210 SER B N 1
ATOM 5039 C CA . SER B 1 210 ? -20.688 23.75 14.203 1 88.12 210 SER B CA 1
ATOM 5040 C C . SER B 1 210 ? -22 23.062 13.836 1 88.12 210 SER B C 1
ATOM 5042 O O . SER B 1 210 ? -22.812 23.625 13.086 1 88.12 210 SER B O 1
ATOM 5044 N N . ASN B 1 211 ? -22.094 21.844 14.211 1 83.69 211 ASN B N 1
ATOM 5045 C CA . ASN B 1 211 ? -23.312 21.047 14.023 1 83.69 211 ASN B CA 1
ATOM 5046 C C . ASN B 1 211 ? -23.609 20.188 15.242 1 83.69 211 ASN B C 1
ATOM 5048 O O . ASN B 1 211 ? -22.969 19.172 15.469 1 83.69 211 ASN B O 1
ATOM 5052 N N . ALA B 1 212 ? -24.656 20.547 15.953 1 77.62 212 ALA B N 1
ATOM 5053 C CA . ALA B 1 212 ? -25.016 19.906 17.219 1 77.62 212 ALA B CA 1
ATOM 5054 C C . ALA B 1 212 ? -25.391 18.438 17 1 77.62 212 ALA B C 1
ATOM 5056 O O . ALA B 1 212 ? -25.328 17.641 17.922 1 77.62 212 ALA B O 1
ATOM 5057 N N . GLY B 1 213 ? -25.703 18.047 15.867 1 73.12 213 GLY B N 1
ATOM 5058 C CA . GLY B 1 213 ? -26.141 16.688 15.594 1 73.12 213 GLY B CA 1
ATOM 5059 C C . GLY B 1 213 ? -24.969 15.727 15.383 1 73.12 213 GLY B C 1
ATOM 5060 O O . GLY B 1 213 ? -25.172 14.516 15.289 1 73.12 213 GLY B O 1
ATOM 5061 N N . THR B 1 214 ? -23.844 16.297 15.414 1 74.12 214 THR B N 1
ATOM 5062 C CA . THR B 1 214 ? -22.688 15.445 15.164 1 74.12 214 THR B CA 1
ATOM 5063 C C . THR B 1 214 ? -21.891 15.219 16.438 1 74.12 214 THR B C 1
ATOM 5065 O O . THR B 1 214 ? -21.797 16.125 17.281 1 74.12 214 THR B O 1
ATOM 5068 N N . LYS B 1 215 ? -21.453 14.078 16.625 1 73.31 215 LYS B N 1
ATOM 5069 C CA . LYS B 1 215 ? -20.766 13.648 17.844 1 73.31 215 LYS B CA 1
ATOM 5070 C C . LYS B 1 215 ? -19.531 14.516 18.125 1 73.31 215 LYS B C 1
ATOM 5072 O O . LYS B 1 215 ? -19.297 14.914 19.266 1 73.31 215 LYS B O 1
ATOM 5077 N N . TYR B 1 216 ? -18.812 14.922 17.109 1 77 216 TYR B N 1
ATOM 5078 C CA . TYR B 1 216 ? -17.562 15.641 17.328 1 77 216 TYR B CA 1
ATOM 5079 C C . TYR B 1 216 ? -17.641 17.047 16.766 1 77 216 TYR B C 1
ATOM 5081 O O . TYR B 1 216 ? -16.656 17.797 16.781 1 77 216 TYR B O 1
ATOM 5089 N N . GLY B 1 217 ? -18.828 17.422 16.359 1 78.5 217 GLY B N 1
ATOM 5090 C CA . GLY B 1 217 ? -18.953 18.703 15.68 1 78.5 217 GLY B CA 1
ATOM 5091 C C . GLY B 1 217 ? -19.875 19.672 16.391 1 78.5 217 GLY B C 1
ATOM 5092 O O . GLY B 1 217 ? -20.312 20.672 15.805 1 78.5 217 GLY B O 1
ATOM 5093 N N . ALA B 1 218 ? -20.219 19.375 17.656 1 84.56 218 ALA B N 1
ATOM 5094 C CA . ALA B 1 218 ? -21.156 20.234 18.375 1 84.56 218 ALA B CA 1
ATOM 5095 C C . ALA B 1 218 ? -20.578 21.625 18.594 1 84.56 218 ALA B C 1
ATOM 5097 O O . ALA B 1 218 ? -21.312 22.609 18.688 1 84.56 218 ALA B O 1
ATOM 5098 N N . ARG B 1 219 ? -19.281 21.688 18.672 1 90.19 219 ARG B N 1
ATOM 5099 C CA . ARG B 1 219 ? -18.578 22.953 18.812 1 90.19 219 ARG B CA 1
ATOM 5100 C C . ARG B 1 219 ? -17.719 23.234 17.594 1 90.19 219 ARG B C 1
ATOM 5102 O O . ARG B 1 219 ? -17.188 22.312 16.969 1 90.19 219 ARG B O 1
ATOM 5109 N N . SER B 1 220 ? -17.625 24.531 17.312 1 92.94 220 SER B N 1
ATOM 5110 C CA . SER B 1 220 ? -16.75 24.906 16.203 1 92.94 220 SER B CA 1
ATOM 5111 C C . SER B 1 220 ? -15.281 24.688 16.562 1 92.94 220 SER B C 1
ATOM 5113 O O . SER B 1 220 ? -14.922 24.641 17.734 1 92.94 220 SER B O 1
ATOM 5115 N N . ALA B 1 221 ? -14.531 24.547 15.531 1 94.88 221 ALA B N 1
ATOM 5116 C CA . ALA B 1 221 ? -13.086 24.453 15.766 1 94.88 221 ALA B CA 1
ATOM 5117 C C . ALA B 1 221 ? -12.57 25.688 16.5 1 94.88 221 ALA B C 1
ATOM 5119 O O . ALA B 1 221 ? -11.719 25.562 17.391 1 94.88 221 ALA B O 1
ATOM 5120 N N . ARG B 1 222 ? -13.086 26.844 16.219 1 96.81 222 ARG B N 1
ATOM 5121 C CA . ARG B 1 222 ? -12.758 28.109 16.875 1 96.81 222 ARG B CA 1
ATOM 5122 C C . ARG B 1 222 ? -12.977 28 18.391 1 96.81 222 ARG B C 1
ATOM 5124 O O . ARG B 1 222 ? -12.094 28.344 19.172 1 96.81 222 ARG B O 1
ATOM 5131 N N . ASP B 1 223 ? -14.117 27.484 18.719 1 96.19 223 ASP B N 1
ATOM 5132 C CA . ASP B 1 223 ? -14.477 27.391 20.125 1 96.19 223 ASP B CA 1
ATOM 5133 C C . ASP B 1 223 ? -13.633 26.328 20.828 1 96.19 223 ASP B C 1
ATOM 5135 O O . ASP B 1 223 ? -13.242 26.516 21.984 1 96.19 223 ASP B O 1
ATOM 5139 N N . GLN B 1 224 ? -13.391 25.297 20.156 1 95.69 224 GLN B N 1
ATOM 5140 C CA . GLN B 1 224 ? -12.57 24.234 20.734 1 95.69 224 GLN B CA 1
ATOM 5141 C C . GLN B 1 224 ? -11.172 24.766 21.078 1 95.69 224 GLN B C 1
ATOM 5143 O O . GLN B 1 224 ? -10.68 24.531 22.188 1 95.69 224 GLN B O 1
ATOM 5148 N N . VAL B 1 225 ? -10.578 25.438 20.172 1 97.88 225 VAL B N 1
ATOM 5149 C CA . VAL B 1 225 ? -9.234 25.984 20.375 1 97.88 225 VAL B CA 1
ATOM 5150 C C . VAL B 1 225 ? -9.266 27.031 21.484 1 97.88 225 VAL B C 1
ATOM 5152 O O . VAL B 1 225 ? -8.414 27.016 22.375 1 97.88 225 VAL B O 1
ATOM 5155 N N . ALA B 1 226 ? -10.227 27.906 21.453 1 97.88 226 ALA B N 1
ATOM 5156 C CA . ALA B 1 226 ? -10.336 28.969 22.453 1 97.88 226 ALA B CA 1
ATOM 5157 C C . ALA B 1 226 ? -10.453 28.391 23.859 1 97.88 226 ALA B C 1
ATOM 5159 O O . ALA B 1 226 ? -9.758 28.828 24.781 1 97.88 226 ALA B O 1
ATOM 5160 N N . ASP B 1 227 ? -11.305 27.391 23.984 1 96.81 227 ASP B N 1
ATOM 5161 C CA . ASP B 1 227 ? -11.531 26.781 25.297 1 96.81 227 ASP B CA 1
ATOM 5162 C C . ASP B 1 227 ? -10.258 26.125 25.812 1 96.81 227 ASP B C 1
ATOM 5164 O O . ASP B 1 227 ? -9.922 26.25 27 1 96.81 227 ASP B O 1
ATOM 5168 N N . GLU B 1 228 ? -9.625 25.438 24.953 1 97.56 228 GLU B N 1
ATOM 5169 C CA . GLU B 1 228 ? -8.422 24.734 25.391 1 97.56 228 GLU B CA 1
ATOM 5170 C C . GLU B 1 228 ? -7.305 25.719 25.734 1 97.56 228 GLU B C 1
ATOM 5172 O O . GLU B 1 228 ? -6.578 25.516 26.703 1 97.56 228 GLU B O 1
ATOM 5177 N N . LEU B 1 229 ? -7.133 26.766 24.969 1 98.25 229 LEU B N 1
ATOM 5178 C CA . LEU B 1 229 ? -6.129 27.781 25.266 1 98.25 229 LEU B CA 1
ATOM 5179 C C . LEU B 1 229 ? -6.422 28.453 26.594 1 98.25 229 LEU B C 1
ATOM 5181 O O . LEU B 1 229 ? -5.512 28.688 27.391 1 98.25 229 LEU B O 1
ATOM 5185 N N . ASN B 1 230 ? -7.691 28.797 26.797 1 97.94 230 ASN B N 1
ATOM 5186 C CA . ASN B 1 230 ? -8.07 29.391 28.094 1 97.94 230 ASN B CA 1
ATOM 5187 C C . ASN B 1 230 ? -7.672 28.484 29.25 1 97.94 230 ASN B C 1
ATOM 5189 O O . ASN B 1 230 ? -7.09 28.953 30.234 1 97.94 230 ASN B O 1
ATOM 5193 N N . ARG B 1 231 ? -7.957 27.234 29.062 1 97.31 231 ARG B N 1
ATOM 5194 C CA . ARG B 1 231 ? -7.664 26.234 30.094 1 97.31 231 ARG B CA 1
ATOM 5195 C C . ARG B 1 231 ? -6.168 26.172 30.375 1 97.31 231 ARG B C 1
ATOM 5197 O O . ARG B 1 231 ? -5.746 26.25 31.531 1 97.31 231 ARG B O 1
ATOM 5204 N N . LEU B 1 232 ? -5.352 26.125 29.375 1 97.75 232 LEU B N 1
ATOM 5205 C CA . LEU B 1 232 ? -3.916 25.906 29.516 1 97.75 232 LEU B CA 1
ATOM 5206 C C . LEU B 1 232 ? -3.217 27.188 29.953 1 97.75 232 LEU B C 1
ATOM 5208 O O . LEU B 1 232 ? -2.34 27.156 30.812 1 97.75 232 LEU B O 1
ATOM 5212 N N . VAL B 1 233 ? -3.561 28.344 29.359 1 97.5 233 VAL B N 1
ATOM 5213 C CA . VAL B 1 233 ? -2.955 29.625 29.719 1 97.5 233 VAL B CA 1
ATOM 5214 C C . VAL B 1 233 ? -3.252 29.953 31.172 1 97.5 233 VAL B C 1
ATOM 5216 O O . VAL B 1 233 ? -2.367 30.406 31.906 1 97.5 233 VAL B O 1
ATOM 5219 N N . ASP B 1 234 ? -4.48 29.703 31.578 1 96.38 234 ASP B N 1
ATOM 5220 C CA . ASP B 1 234 ? -4.859 29.938 32.969 1 96.38 234 ASP B CA 1
ATOM 5221 C C . ASP B 1 234 ? -4.07 29.031 33.906 1 96.38 234 ASP B C 1
ATOM 5223 O O . ASP B 1 234 ? -3.535 29.5 34.938 1 96.38 234 ASP B O 1
ATOM 5227 N N . TYR B 1 235 ? -4 27.797 33.594 1 96.5 235 TYR B N 1
ATOM 5228 C CA . TYR B 1 235 ? -3.348 26.812 34.438 1 96.5 235 TYR B CA 1
ATOM 5229 C C . TYR B 1 235 ? -1.876 27.156 34.656 1 96.5 235 TYR B C 1
ATOM 5231 O O . TYR B 1 235 ? -1.406 27.266 35.781 1 96.5 235 TYR B O 1
ATOM 5239 N N . PHE B 1 236 ? -1.187 27.375 33.594 1 96.69 236 PHE B N 1
ATOM 5240 C CA . PHE B 1 236 ? 0.248 27.625 33.719 1 96.69 236 PHE B CA 1
ATOM 5241 C C . PHE B 1 236 ? 0.525 29.047 34.188 1 96.69 236 PHE B C 1
ATOM 5243 O O . PHE B 1 236 ? 1.504 29.281 34.875 1 96.69 236 PHE B O 1
ATOM 5250 N N . GLY B 1 237 ? -0.347 29.969 33.812 1 94.62 237 GLY B N 1
ATOM 5251 C CA . GLY B 1 237 ? -0.236 31.328 34.312 1 94.62 237 GLY B CA 1
ATOM 5252 C C . GLY B 1 237 ? -0.347 31.406 35.812 1 94.62 237 GLY B C 1
ATOM 5253 O O . GLY B 1 237 ? 0.437 32.094 36.469 1 94.62 237 GLY B O 1
ATOM 5254 N N . LYS B 1 238 ? -1.23 30.719 36.375 1 94.69 238 LYS B N 1
ATOM 5255 C CA . LYS B 1 238 ? -1.444 30.703 37.812 1 94.69 238 LYS B CA 1
ATOM 5256 C C . LYS B 1 238 ? -0.251 30.094 38.531 1 94.69 238 LYS B C 1
ATOM 5258 O O . LYS B 1 238 ? -0.018 30.375 39.719 1 94.69 238 LYS B O 1
ATOM 5263 N N . ARG B 1 239 ? 0.457 29.344 37.844 1 93.88 239 ARG B N 1
ATOM 5264 C CA . ARG B 1 239 ? 1.651 28.719 38.406 1 93.88 239 ARG B CA 1
ATOM 5265 C C . ARG B 1 239 ? 2.865 29.625 38.25 1 93.88 239 ARG B C 1
ATOM 5267 O O . ARG B 1 239 ? 3.979 29.25 38.625 1 93.88 239 ARG B O 1
ATOM 5274 N N . GLY B 1 240 ? 2.703 30.781 37.625 1 93.69 240 GLY B N 1
ATOM 5275 C CA . GLY B 1 240 ? 3.76 31.766 37.469 1 93.69 240 GLY B CA 1
ATOM 5276 C C . GLY B 1 240 ? 4.645 31.531 36.281 1 93.69 240 GLY B C 1
ATOM 5277 O O . GLY B 1 240 ? 5.707 32.125 36.156 1 93.69 240 GLY B O 1
ATOM 5278 N N . GLU B 1 241 ? 4.223 30.672 35.375 1 94.81 241 GLU B N 1
ATOM 5279 C CA . GLU B 1 241 ? 5.02 30.391 34.188 1 94.81 241 GLU B CA 1
ATOM 5280 C C . GLU B 1 241 ? 4.695 31.359 33.062 1 94.81 241 GLU B C 1
ATOM 5282 O O . GLU B 1 241 ? 3.547 31.766 32.906 1 94.81 241 GLU B O 1
ATOM 5287 N N . LYS B 1 242 ? 5.742 31.672 32.344 1 94.94 242 LYS B N 1
ATOM 5288 C CA . LYS B 1 242 ? 5.504 32.406 31.078 1 94.94 242 LYS B CA 1
ATOM 5289 C C . LYS B 1 242 ? 4.973 31.469 30 1 94.94 242 LYS B C 1
ATOM 5291 O O . LYS B 1 242 ? 5.555 30.406 29.734 1 94.94 242 LYS B O 1
ATOM 5296 N N . VAL B 1 243 ? 3.863 31.891 29.406 1 96.31 243 VAL B N 1
ATOM 5297 C CA . VAL B 1 243 ? 3.234 31.031 28.391 1 96.31 243 VAL B CA 1
ATOM 5298 C C . VAL B 1 243 ? 3.33 31.703 27.031 1 96.31 243 VAL B C 1
ATOM 5300 O O . VAL B 1 243 ? 3.113 32.906 26.891 1 96.31 243 VAL B O 1
ATOM 5303 N N . HIS B 1 244 ? 3.764 30.953 26.047 1 96.62 244 HIS B N 1
ATOM 5304 C CA . HIS B 1 244 ? 3.682 31.328 24.641 1 96.62 244 HIS B CA 1
ATOM 5305 C C . HIS B 1 244 ? 2.754 30.391 23.875 1 96.62 244 HIS B C 1
ATOM 5307 O O . HIS B 1 244 ? 2.664 29.203 24.188 1 96.62 244 HIS B O 1
ATOM 5313 N N . VAL B 1 245 ? 2.057 30.953 22.953 1 98.06 245 VAL B N 1
ATOM 5314 C CA . VAL B 1 245 ? 1.191 30.141 22.094 1 98.06 245 VAL B CA 1
ATOM 5315 C C . VAL B 1 245 ? 1.703 30.156 20.656 1 98.06 245 VAL B C 1
ATOM 5317 O O . VAL B 1 245 ? 1.929 31.234 20.094 1 98.06 245 VAL B O 1
ATOM 5320 N N . THR B 1 246 ? 1.948 29.016 20.141 1 97.75 246 THR B N 1
ATOM 5321 C CA . THR B 1 246 ? 2.414 28.891 18.766 1 97.75 246 THR B CA 1
ATOM 5322 C C . THR B 1 246 ? 1.392 28.141 17.906 1 97.75 246 THR B C 1
ATOM 5324 O O . THR B 1 246 ? 0.863 27.109 18.328 1 97.75 246 THR B O 1
ATOM 5327 N N . PHE B 1 247 ? 1.064 28.688 16.766 1 98.56 247 PHE B N 1
ATOM 5328 C CA . PHE B 1 247 ? 0.184 28.047 15.797 1 98.56 247 PHE B CA 1
ATOM 5329 C C . PHE B 1 247 ? 0.977 27.531 14.594 1 98.56 247 PHE B C 1
ATOM 5331 O O . PHE B 1 247 ? 1.884 28.219 14.109 1 98.56 247 PHE B O 1
ATOM 5338 N N . THR B 1 248 ? 0.699 26.312 14.156 1 98.56 248 THR B N 1
ATOM 5339 C CA . THR B 1 248 ? 1.395 25.797 12.984 1 98.56 248 THR B CA 1
ATOM 5340 C C . THR B 1 248 ? 0.463 24.922 12.148 1 98.56 248 THR B C 1
ATOM 5342 O O . THR B 1 248 ? -0.605 24.531 12.609 1 98.56 248 THR B O 1
ATOM 5345 N N . GLY B 1 249 ? 0.836 24.734 10.938 1 98 249 GLY B N 1
ATOM 5346 C CA . GLY B 1 249 ? 0.084 23.938 9.984 1 98 249 GLY B CA 1
ATOM 5347 C C . GLY B 1 249 ? 0.608 24.047 8.562 1 98 249 GLY B C 1
ATOM 5348 O O . GLY B 1 249 ? 1.377 24.953 8.25 1 98 249 GLY B O 1
ATOM 5349 N N . HIS B 1 250 ? 0.208 23.141 7.805 1 94.75 250 HIS B N 1
ATOM 5350 C CA . HIS B 1 250 ? 0.586 23.094 6.395 1 94.75 250 HIS B CA 1
ATOM 5351 C C . HIS B 1 250 ? -0.632 23.25 5.492 1 94.75 250 HIS B C 1
ATOM 5353 O O . HIS B 1 250 ? -1.708 22.734 5.797 1 94.75 250 HIS B O 1
ATOM 5359 N N . SER B 1 251 ? -0.441 24.016 4.324 1 91 251 SER B N 1
ATOM 5360 C CA . SER B 1 251 ? -1.527 24.156 3.359 1 91 251 SER B CA 1
ATOM 5361 C C . SER B 1 251 ? -2.771 24.75 4.008 1 91 251 SER B C 1
ATOM 5363 O O . SER B 1 251 ? -2.713 25.828 4.59 1 91 251 SER B O 1
ATOM 5365 N N . LEU B 1 252 ? -3.941 24.047 3.998 1 88 252 LEU B N 1
ATOM 5366 C CA . LEU B 1 252 ? -5.156 24.484 4.672 1 88 252 LEU B CA 1
ATOM 5367 C C . LEU B 1 252 ? -4.902 24.719 6.156 1 88 252 LEU B C 1
ATOM 5369 O O . LEU B 1 252 ? -5.426 25.672 6.738 1 88 252 LEU B O 1
ATOM 5373 N N . GLY B 1 253 ? -4.047 23.875 6.727 1 95 253 GLY B N 1
ATOM 5374 C CA . GLY B 1 253 ? -3.709 24.016 8.133 1 95 253 GLY B CA 1
ATOM 5375 C C . GLY B 1 253 ? -2.998 25.328 8.445 1 95 253 GLY B C 1
ATOM 5376 O O . GLY B 1 253 ? -3.15 25.875 9.539 1 95 253 GLY B O 1
ATOM 5377 N N . GLY B 1 254 ? -2.23 25.766 7.484 1 95.56 254 GLY B N 1
ATOM 5378 C CA . GLY B 1 254 ? -1.603 27.078 7.652 1 95.56 254 GLY B CA 1
ATOM 5379 C C . GLY B 1 254 ? -2.6 28.219 7.695 1 95.56 254 GLY B C 1
ATOM 5380 O O . GLY B 1 254 ? -2.424 29.172 8.461 1 95.56 254 GLY B O 1
ATOM 5381 N N . ALA B 1 255 ? -3.604 28.141 6.906 1 92.25 255 ALA B N 1
ATOM 5382 C CA . ALA B 1 255 ? -4.656 29.156 6.918 1 92.25 255 ALA B CA 1
ATOM 5383 C C . ALA B 1 255 ? -5.395 29.156 8.258 1 92.25 255 ALA B C 1
ATOM 5385 O O . ALA B 1 255 ? -5.617 30.219 8.844 1 92.25 255 ALA B O 1
ATOM 5386 N N . LEU B 1 256 ? -5.715 28.016 8.719 1 96.06 256 LEU B N 1
ATOM 5387 C CA . LEU B 1 256 ? -6.418 27.906 9.992 1 96.06 256 LEU B CA 1
ATOM 5388 C C . LEU B 1 256 ? -5.535 28.359 11.148 1 96.06 256 LEU B C 1
ATOM 5390 O O . LEU B 1 256 ? -6.023 28.922 12.133 1 96.06 256 LEU B O 1
ATOM 5394 N N . ALA B 1 257 ? -4.289 28.078 10.992 1 97.94 257 ALA B N 1
ATOM 5395 C CA . ALA B 1 257 ? -3.334 28.547 11.992 1 97.94 257 ALA B CA 1
ATOM 5396 C C . ALA B 1 257 ? -3.361 30.062 12.109 1 97.94 257 ALA B C 1
ATOM 5398 O O . ALA B 1 257 ? -3.355 30.609 13.219 1 97.94 257 ALA B O 1
ATOM 5399 N N . LEU B 1 258 ? -3.447 30.734 11.023 1 96.06 258 LEU B N 1
ATOM 5400 C 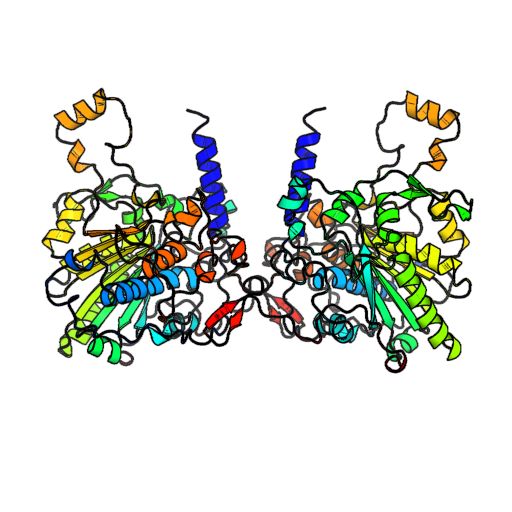CA . LEU B 1 258 ? -3.453 32.188 11.031 1 96.06 258 LEU B CA 1
ATOM 5401 C C . LEU B 1 258 ? -4.766 32.719 11.594 1 96.06 258 LEU B C 1
ATOM 5403 O O . LEU B 1 258 ? -4.77 33.688 12.367 1 96.06 258 LEU B O 1
ATOM 5407 N N . LEU B 1 259 ? -5.887 32.125 11.219 1 96.62 259 LEU B N 1
ATOM 5408 C CA . LEU B 1 259 ? -7.172 32.531 11.781 1 96.62 259 LEU B CA 1
ATOM 5409 C C . LEU B 1 259 ? -7.164 32.375 13.305 1 96.62 259 LEU B C 1
ATOM 5411 O O . LEU B 1 259 ? -7.547 33.312 14.016 1 96.62 259 LEU B O 1
ATOM 5415 N N . SER B 1 260 ? -6.738 31.281 13.734 1 98.12 260 SER B N 1
ATOM 5416 C CA . SER B 1 260 ? -6.766 31 15.164 1 98.12 260 SER B CA 1
ATOM 5417 C C . SER B 1 260 ? -5.754 31.859 15.922 1 98.12 260 SER B C 1
ATOM 5419 O O . SER B 1 260 ? -5.984 32.25 17.078 1 98.12 260 SER B O 1
ATOM 5421 N N . ALA B 1 261 ? -4.645 32.156 15.305 1 97.62 261 ALA B N 1
ATOM 5422 C CA . ALA B 1 261 ? -3.654 33.031 15.922 1 97.62 261 ALA B CA 1
ATOM 5423 C C . ALA B 1 261 ? -4.238 34.406 16.172 1 97.62 261 ALA B C 1
ATOM 5425 O O . ALA B 1 261 ? -4.012 35 17.234 1 97.62 261 ALA B O 1
ATOM 5426 N N . ARG B 1 262 ? -4.926 34.906 15.219 1 96.19 262 ARG B N 1
ATOM 5427 C CA . ARG B 1 262 ? -5.551 36.219 15.375 1 96.19 262 ARG B CA 1
ATOM 5428 C C . ARG B 1 262 ? -6.531 36.219 16.547 1 96.19 262 ARG B C 1
ATOM 5430 O O . ARG B 1 262 ? -6.52 37.125 17.359 1 96.19 262 ARG B O 1
ATOM 5437 N N . ASP B 1 263 ? -7.336 35.219 16.625 1 96.94 263 ASP B N 1
ATOM 5438 C CA . ASP B 1 263 ? -8.297 35.094 17.719 1 96.94 263 ASP B CA 1
ATOM 5439 C C . ASP B 1 263 ? -7.59 35 19.062 1 96.94 263 ASP B C 1
ATOM 5441 O O . ASP B 1 263 ? -8.008 35.625 20.031 1 96.94 263 ASP B O 1
ATOM 5445 N N . ALA B 1 264 ? -6.59 34.188 19.109 1 97.88 264 ALA B N 1
ATOM 5446 C CA . ALA B 1 264 ? -5.867 33.969 20.359 1 97.88 264 ALA B CA 1
ATOM 5447 C C . ALA B 1 264 ? -5.23 35.281 20.844 1 97.88 264 ALA B C 1
ATOM 5449 O O . ALA B 1 264 ? -5.258 35.562 22.047 1 97.88 264 ALA B O 1
ATOM 5450 N N . ALA B 1 265 ? -4.645 36.031 19.938 1 96 265 ALA B N 1
ATOM 5451 C CA . ALA B 1 265 ? -4.008 37.281 20.312 1 96 265 ALA B CA 1
ATOM 5452 C C . ALA B 1 265 ? -5.027 38.281 20.875 1 96 265 ALA B C 1
ATOM 5454 O O . ALA B 1 265 ? -4.707 39.062 21.766 1 96 265 ALA B O 1
ATOM 5455 N N . ALA B 1 266 ? -6.184 38.25 20.312 1 94.56 266 ALA B N 1
ATOM 5456 C CA . ALA B 1 266 ? -7.25 39.125 20.812 1 94.56 266 ALA B CA 1
ATOM 5457 C C . ALA B 1 266 ? -7.73 38.656 22.188 1 94.56 266 ALA B C 1
ATOM 5459 O O . ALA B 1 266 ? -7.996 39.5 23.062 1 94.56 266 ALA B O 1
ATOM 5460 N N . ALA B 1 267 ? -7.805 37.406 22.406 1 95.88 267 ALA B N 1
ATOM 5461 C CA . ALA B 1 267 ? -8.359 36.844 23.641 1 95.88 267 ALA B CA 1
ATOM 5462 C C . ALA B 1 267 ? -7.336 36.875 24.766 1 95.88 267 ALA B C 1
ATOM 5464 O O . ALA B 1 267 ? -7.703 36.938 25.938 1 95.88 267 ALA B O 1
ATOM 5465 N N . HIS B 1 268 ? -6.078 36.812 24.391 1 96.19 268 HIS B N 1
ATOM 5466 C CA . HIS B 1 268 ? -5.008 36.781 25.391 1 96.19 268 HIS B CA 1
ATOM 5467 C C . HIS B 1 268 ? -3.951 37.844 25.109 1 96.19 268 HIS B C 1
ATOM 5469 O O . HIS B 1 268 ? -2.801 37.5 24.812 1 96.19 268 HIS B O 1
ATOM 5475 N N . PRO B 1 269 ? -4.199 39.125 25.312 1 92.81 269 PRO B N 1
ATOM 5476 C CA . PRO B 1 269 ? -3.27 40.188 24.969 1 92.81 269 PRO B CA 1
ATOM 5477 C C . PRO B 1 269 ? -1.956 40.125 25.734 1 92.81 269 PRO B C 1
ATOM 5479 O O . PRO B 1 269 ? -0.933 40.625 25.281 1 92.81 269 PRO B O 1
ATOM 5482 N N . GLY B 1 270 ? -1.854 39.469 26.766 1 91.75 270 GLY B N 1
ATOM 5483 C CA . GLY B 1 270 ? -0.632 39.375 27.547 1 91.75 270 GLY B CA 1
ATOM 5484 C C . GLY B 1 270 ? 0.207 38.156 27.203 1 91.75 270 GLY B C 1
ATOM 5485 O O . GLY B 1 270 ? 1.302 37.969 27.75 1 91.75 270 GLY B O 1
ATOM 5486 N N . VAL B 1 271 ? -0.198 37.375 26.297 1 95.94 271 VAL B N 1
ATOM 5487 C CA . VAL B 1 271 ? 0.49 36.125 25.906 1 95.94 271 VAL B CA 1
ATOM 5488 C C . VAL B 1 271 ? 1.104 36.281 24.531 1 95.94 271 VAL B C 1
ATOM 5490 O O . VAL B 1 271 ? 0.402 36.594 23.562 1 95.94 271 VAL B O 1
ATOM 5493 N N . PRO B 1 272 ? 2.436 36.125 24.406 1 95.38 272 PRO B N 1
ATOM 5494 C CA . PRO B 1 272 ? 3.021 36.156 23.078 1 95.38 272 PRO B CA 1
ATOM 5495 C C . PRO B 1 272 ? 2.447 35.062 22.156 1 95.38 272 PRO B C 1
ATOM 5497 O O . PRO B 1 272 ? 2.359 33.906 22.562 1 95.38 272 PRO B O 1
ATOM 5500 N N . VAL B 1 273 ? 2.014 35.469 20.953 1 96.5 273 VAL B N 1
ATOM 5501 C CA . VAL B 1 273 ? 1.433 34.562 19.984 1 96.5 273 VAL B CA 1
ATOM 5502 C C . VAL B 1 273 ? 2.303 34.531 18.719 1 96.5 273 VAL B C 1
ATOM 5504 O O . VAL B 1 273 ? 2.748 35.562 18.234 1 96.5 273 VAL B O 1
ATOM 5507 N N . ARG B 1 274 ? 2.57 33.344 18.234 1 96 274 ARG B N 1
ATOM 5508 C CA . ARG B 1 274 ? 3.336 33.156 17.016 1 96 274 ARG B CA 1
ATOM 5509 C C . ARG B 1 274 ? 2.641 32.156 16.078 1 96 274 ARG B C 1
ATOM 5511 O O . ARG B 1 274 ? 1.833 31.344 16.531 1 96 274 ARG B O 1
ATOM 5518 N N . ALA B 1 275 ? 2.975 32.344 14.797 1 96.62 275 ALA B N 1
ATOM 5519 C CA . ALA B 1 275 ? 2.504 31.375 13.797 1 96.62 275 ALA B CA 1
ATOM 5520 C C . ALA B 1 275 ? 3.631 30.984 12.844 1 96.62 275 ALA B C 1
ATOM 5522 O O . ALA B 1 275 ? 4.348 31.828 12.328 1 96.62 275 ALA B O 1
ATOM 5523 N N . VAL B 1 276 ? 3.902 29.719 12.75 1 97.38 276 VAL B N 1
ATOM 5524 C CA . VAL B 1 276 ? 4.801 29.156 11.758 1 97.38 276 VAL B CA 1
ATOM 5525 C C . VAL B 1 276 ? 4.004 28.297 10.773 1 97.38 276 VAL B C 1
ATOM 5527 O O . VAL B 1 276 ? 3.516 27.219 11.125 1 97.38 276 VAL B O 1
ATOM 5530 N N . THR B 1 277 ? 3.896 28.75 9.578 1 96.88 277 THR B N 1
ATOM 5531 C CA . THR B 1 277 ? 3.084 28.031 8.602 1 96.88 277 THR B CA 1
ATOM 5532 C C . THR B 1 277 ? 3.951 27.484 7.469 1 96.88 277 THR B C 1
ATOM 5534 O O . THR B 1 277 ? 5.012 28.047 7.176 1 96.88 277 THR B O 1
ATOM 5537 N N . PHE B 1 278 ? 3.535 26.438 6.93 1 97.25 278 PHE B N 1
ATOM 5538 C CA . PHE B 1 278 ? 4.227 25.781 5.824 1 97.25 278 PHE B CA 1
ATOM 5539 C C . PHE B 1 278 ? 3.348 25.766 4.578 1 97.25 278 PHE B C 1
ATOM 5541 O O . PHE B 1 278 ? 2.312 25.094 4.551 1 97.25 278 PHE B O 1
ATOM 5548 N N . SER B 1 279 ? 3.725 26.531 3.619 1 93.25 279 SER B N 1
ATOM 5549 C CA . SER B 1 279 ? 3.066 26.609 2.318 1 93.25 279 SER B CA 1
ATOM 5550 C C . SER B 1 279 ? 1.586 26.938 2.465 1 93.25 279 SER B C 1
ATOM 5552 O O . SER B 1 279 ? 0.734 26.312 1.845 1 93.25 279 SER B O 1
ATOM 5554 N N . ALA B 1 280 ? 1.321 27.828 3.27 1 92.12 280 ALA B N 1
ATOM 5555 C CA . ALA B 1 280 ? -0.053 28.266 3.496 1 92.12 280 ALA B CA 1
ATOM 5556 C C . ALA B 1 280 ? -0.533 29.172 2.361 1 92.12 280 ALA B C 1
ATOM 5558 O O . ALA B 1 280 ? 0.234 29.984 1.839 1 92.12 280 ALA B O 1
ATOM 5559 N N . PRO B 1 281 ? -1.799 29.016 2.018 1 87.12 281 PRO B N 1
ATOM 5560 C CA . PRO B 1 281 ? -2.377 29.953 1.063 1 87.12 281 PRO B CA 1
ATOM 5561 C C . PRO B 1 281 ? -2.609 31.344 1.671 1 87.12 281 PRO B C 1
ATOM 5563 O O . PRO B 1 281 ? -2.387 31.531 2.869 1 87.12 281 PRO B O 1
ATOM 5566 N N . ARG B 1 282 ? -2.98 32.281 0.755 1 85.81 282 ARG B N 1
ATOM 5567 C CA . ARG B 1 282 ? -3.453 33.562 1.27 1 85.81 282 ARG B CA 1
ATOM 5568 C C . ARG B 1 282 ? -4.781 33.406 2.002 1 85.81 282 ARG B C 1
ATOM 5570 O O . ARG B 1 282 ? -5.641 32.625 1.578 1 85.81 282 ARG B O 1
ATOM 5577 N N . VAL B 1 283 ? -4.883 34.125 3.066 1 89.88 283 VAL B N 1
ATOM 5578 C CA . VAL B 1 283 ? -5.988 33.812 3.977 1 89.88 283 VAL B CA 1
ATOM 5579 C C . VAL B 1 283 ? -7.027 34.938 3.91 1 89.88 283 VAL B C 1
ATOM 5581 O O . VAL B 1 283 ? -8.234 34.688 3.938 1 89.88 283 VAL B O 1
ATOM 5584 N N . GLY B 1 284 ? -6.551 36.188 3.838 1 89.56 284 GLY B N 1
ATOM 5585 C CA . GLY B 1 284 ? -7.484 37.281 3.934 1 89.56 284 GLY B CA 1
ATOM 5586 C C . GLY B 1 284 ? -6.938 38.594 3.357 1 89.56 284 GLY B C 1
ATOM 5587 O O . GLY B 1 284 ? -5.895 38.594 2.703 1 89.56 284 GLY B O 1
ATOM 5588 N N . ASN B 1 285 ? -7.711 39.625 3.559 1 86.06 285 ASN B N 1
ATOM 5589 C CA . ASN B 1 285 ? -7.348 40.938 3.029 1 86.06 285 ASN B CA 1
ATOM 5590 C C . ASN B 1 285 ? -6.363 41.656 3.947 1 86.06 285 ASN B C 1
ATOM 5592 O O . ASN B 1 285 ? -5.895 41.094 4.934 1 86.06 285 ASN B O 1
ATOM 5596 N N . ARG B 1 286 ? -5.98 42.812 3.607 1 84.88 286 ARG B N 1
ATOM 5597 C CA . ARG B 1 286 ? -5 43.594 4.344 1 84.88 286 ARG B CA 1
ATOM 5598 C C . ARG B 1 286 ? -5.461 43.844 5.777 1 84.88 286 ARG B C 1
ATOM 5600 O O . ARG B 1 286 ? -4.66 43.75 6.715 1 84.88 286 ARG B O 1
ATOM 5607 N N . ALA B 1 287 ? -6.719 44.125 5.906 1 86.69 287 ALA B N 1
ATOM 5608 C CA . ALA B 1 287 ? -7.25 44.375 7.238 1 86.69 287 ALA B CA 1
ATOM 5609 C C . ALA B 1 287 ? -7.066 43.156 8.156 1 86.69 287 ALA B C 1
ATOM 5611 O O . ALA B 1 287 ? -6.746 43.312 9.336 1 86.69 287 ALA B O 1
ATOM 5612 N N . PHE B 1 288 ? -7.285 42.094 7.664 1 91.44 288 PHE B N 1
ATOM 5613 C CA . PHE B 1 288 ? -7.062 40.875 8.43 1 91.44 288 PHE B CA 1
ATOM 5614 C C . PHE B 1 288 ? -5.605 40.75 8.859 1 91.44 288 PHE B C 1
ATOM 5616 O O . PHE B 1 288 ? -5.316 40.469 10.023 1 91.44 288 PHE B O 1
ATOM 5623 N N . CYS B 1 289 ? -4.699 40.938 7.973 1 89.06 289 CYS B N 1
ATOM 5624 C CA . CYS B 1 289 ? -3.268 40.844 8.227 1 89.06 289 CYS B CA 1
ATOM 5625 C C . CYS B 1 289 ? -2.818 41.906 9.227 1 89.06 289 CYS B C 1
ATOM 5627 O O . CYS B 1 289 ? -1.996 41.625 10.102 1 89.06 289 CYS B O 1
ATOM 5629 N N . ASP B 1 290 ? -3.377 43.062 9.031 1 87.56 290 ASP B N 1
ATOM 5630 C CA . ASP B 1 290 ? -3.061 44.125 9.953 1 87.56 290 ASP B CA 1
ATOM 5631 C C . ASP B 1 290 ? -3.496 43.781 11.375 1 87.56 290 ASP B C 1
ATOM 5633 O O . ASP B 1 290 ? -2.852 44.188 12.344 1 87.56 290 ASP B O 1
ATOM 5637 N N . GLY B 1 291 ? -4.59 43.094 11.461 1 89.5 291 GLY B N 1
ATOM 5638 C CA . GLY B 1 291 ? -5.059 42.656 12.758 1 89.5 291 GLY B CA 1
ATOM 5639 C C . GLY B 1 291 ? -4.078 41.719 13.461 1 89.5 291 GLY B C 1
ATOM 5640 O O . GLY B 1 291 ? -3.994 41.719 14.688 1 89.5 291 GLY B O 1
ATOM 5641 N N . LEU B 1 292 ? -3.338 40.969 12.75 1 92 292 LEU B N 1
ATOM 5642 C CA . LEU B 1 292 ? -2.285 40.125 13.312 1 92 292 LEU B CA 1
ATOM 5643 C C . LEU B 1 292 ? -1.094 40.969 13.75 1 92 292 LEU B C 1
ATOM 5645 O O . LEU B 1 292 ? -0.613 40.844 14.883 1 92 292 LEU B O 1
ATOM 5649 N N . SER B 1 293 ? -0.713 41.875 12.914 1 88.56 293 SER B N 1
ATOM 5650 C CA . SER B 1 293 ? 0.446 42.719 13.18 1 88.56 293 SER B CA 1
ATOM 5651 C C . SER B 1 293 ? 0.19 43.656 14.359 1 88.56 293 SER B C 1
ATOM 5653 O O . SER B 1 293 ? 1.065 43.875 15.203 1 88.56 293 SER B O 1
ATOM 5655 N N . SER B 1 294 ? -0.983 44.219 14.375 1 88.38 294 SER B N 1
ATOM 5656 C CA . SER B 1 294 ? -1.312 45.188 15.414 1 88.38 294 SER B CA 1
ATOM 5657 C C . SER B 1 294 ? -1.364 44.531 16.781 1 88.38 294 SER B C 1
ATOM 5659 O O . SER B 1 294 ? -1.205 45.188 17.812 1 88.38 294 SER B O 1
ATOM 5661 N N . ARG B 1 295 ? -1.542 43.281 16.781 1 90.75 295 ARG B N 1
ATOM 5662 C CA . ARG B 1 295 ? -1.595 42.5 18.031 1 90.75 295 ARG B CA 1
ATOM 5663 C C . ARG B 1 295 ? -0.267 41.812 18.297 1 90.75 295 ARG B C 1
ATOM 5665 O O . ARG B 1 295 ? -0.192 40.938 19.156 1 90.75 295 ARG B O 1
ATOM 5672 N N . ASN B 1 296 ? 0.753 42.125 17.516 1 89.12 296 ASN B N 1
ATOM 5673 C CA . ASN B 1 296 ? 2.131 41.688 17.672 1 89.12 296 ASN B CA 1
ATOM 5674 C C . ASN B 1 296 ? 2.252 40.156 17.484 1 89.12 296 ASN B C 1
ATOM 5676 O O . ASN B 1 296 ? 3.008 39.5 18.203 1 89.12 296 ASN B O 1
ATOM 5680 N N . VAL B 1 297 ? 1.417 39.625 16.641 1 93.5 297 VAL B N 1
ATOM 5681 C CA . VAL B 1 297 ? 1.572 38.219 16.281 1 93.5 297 VAL B CA 1
ATOM 5682 C C . VAL B 1 297 ? 2.779 38.031 15.359 1 93.5 297 VAL B C 1
ATOM 5684 O O . VAL B 1 297 ? 2.873 38.688 14.32 1 93.5 297 VAL B O 1
ATOM 5687 N N . SER B 1 298 ? 3.721 37.25 15.766 1 92.12 298 SER B N 1
ATOM 5688 C CA . SER B 1 298 ? 4.879 36.938 14.93 1 92.12 298 SER B CA 1
ATOM 5689 C C . SER B 1 298 ? 4.574 35.812 13.953 1 92.12 298 SER B C 1
ATOM 5691 O O . SER B 1 298 ? 4.328 34.688 14.367 1 92.12 298 SER B O 1
ATOM 5693 N N . VAL B 1 299 ? 4.66 36.125 12.656 1 93.88 299 VAL B N 1
ATOM 5694 C CA . VAL B 1 299 ? 4.285 35.125 11.656 1 93.88 299 VAL B CA 1
ATOM 5695 C C . VAL B 1 299 ? 5.488 34.812 10.773 1 93.88 299 VAL B C 1
ATOM 5697 O O . VAL B 1 299 ? 6.156 35.719 10.266 1 93.88 299 VAL B O 1
ATOM 5700 N N . LEU B 1 300 ? 5.816 33.562 10.711 1 94.38 300 LEU B N 1
ATOM 5701 C CA . LEU B 1 300 ? 6.801 33.062 9.758 1 94.38 300 LEU B CA 1
ATOM 5702 C C . LEU B 1 300 ? 6.152 32.125 8.758 1 94.38 300 LEU B C 1
ATOM 5704 O O . LEU B 1 300 ? 5.504 31.141 9.141 1 94.38 300 LEU B O 1
ATOM 5708 N N . ARG B 1 301 ? 6.289 32.438 7.504 1 94.94 301 ARG B N 1
ATOM 5709 C CA . ARG B 1 301 ? 5.785 31.594 6.426 1 94.94 301 ARG B CA 1
ATOM 5710 C C . ARG B 1 301 ? 6.926 30.891 5.711 1 94.94 301 ARG B C 1
ATOM 5712 O O . ARG B 1 301 ? 7.773 31.531 5.086 1 94.94 301 ARG B O 1
ATOM 5719 N N . VAL B 1 302 ? 6.922 29.562 5.809 1 96.31 302 VAL B N 1
ATOM 5720 C CA . VAL B 1 302 ? 7.879 28.766 5.059 1 96.31 302 VAL B CA 1
ATOM 5721 C C . VAL B 1 302 ? 7.254 28.297 3.748 1 96.31 302 VAL B C 1
ATOM 5723 O O . VAL B 1 302 ? 6.211 27.641 3.75 1 96.31 302 VAL B O 1
ATOM 5726 N N . VAL B 1 303 ? 7.906 28.672 2.652 1 94.12 303 VAL B N 1
ATOM 5727 C CA . VAL B 1 303 ? 7.32 28.359 1.354 1 94.12 303 VAL B CA 1
ATOM 5728 C C . VAL B 1 303 ? 8.367 27.734 0.444 1 94.12 303 VAL B C 1
ATOM 5730 O O . VAL B 1 303 ? 9.57 27.891 0.668 1 94.12 303 VAL B O 1
ATOM 5733 N N . VAL B 1 304 ? 7.902 26.953 -0.475 1 92.56 304 VAL B N 1
ATOM 5734 C CA . VAL B 1 304 ? 8.734 26.359 -1.516 1 92.56 304 VAL B CA 1
ATOM 5735 C C . VAL B 1 304 ? 8.5 27.078 -2.842 1 92.56 304 VAL B C 1
ATOM 5737 O O . VAL B 1 304 ? 7.352 27.312 -3.23 1 92.56 304 VAL B O 1
ATOM 5740 N N . ASN B 1 305 ? 9.5 27.391 -3.488 1 87.19 305 ASN B N 1
ATOM 5741 C CA . ASN B 1 305 ? 9.43 28.266 -4.66 1 87.19 305 ASN B CA 1
ATOM 5742 C C . ASN B 1 305 ? 8.594 27.641 -5.77 1 87.19 305 ASN B C 1
ATOM 5744 O O . ASN B 1 305 ? 7.969 28.344 -6.562 1 87.19 305 ASN B O 1
ATOM 5748 N N . THR B 1 306 ? 8.562 26.344 -5.883 1 83.12 306 THR B N 1
ATOM 5749 C CA . THR B 1 306 ? 7.844 25.672 -6.965 1 83.12 306 THR B CA 1
ATOM 5750 C C . THR B 1 306 ? 6.418 25.328 -6.535 1 83.12 306 THR B C 1
ATOM 5752 O O . THR B 1 306 ? 5.641 24.781 -7.324 1 83.12 306 THR B O 1
ATOM 5755 N N . ASP B 1 307 ? 6.117 25.609 -5.332 1 83.38 307 ASP B N 1
ATOM 5756 C CA . ASP B 1 307 ? 4.777 25.359 -4.809 1 83.38 307 ASP B CA 1
ATOM 5757 C C . ASP B 1 307 ? 3.826 26.5 -5.184 1 83.38 307 ASP B C 1
ATOM 5759 O O . ASP B 1 307 ? 4.062 27.656 -4.824 1 83.38 307 ASP B O 1
ATOM 5763 N N . LEU B 1 308 ? 2.75 26.203 -5.758 1 70.31 308 LEU B N 1
ATOM 5764 C CA . LEU B 1 308 ? 1.841 27.234 -6.254 1 70.31 308 LEU B CA 1
ATOM 5765 C C . LEU B 1 308 ? 0.793 27.578 -5.203 1 70.31 308 LEU B C 1
ATOM 5767 O O . LEU B 1 308 ? 0.124 28.609 -5.312 1 70.31 308 LEU B O 1
ATOM 5771 N N . VAL B 1 309 ? 0.676 26.797 -4.23 1 73.75 309 VAL B N 1
ATOM 5772 C CA . VAL B 1 309 ? -0.414 26.953 -3.27 1 73.75 309 VAL B CA 1
ATOM 5773 C C . VAL B 1 309 ? -0.283 28.281 -2.535 1 73.75 309 VAL B C 1
ATOM 5775 O O . VAL B 1 309 ? -1.264 29.016 -2.383 1 73.75 309 VAL B O 1
ATOM 5778 N N . PRO B 1 310 ? 0.901 28.594 -2.143 1 75.31 310 PRO B N 1
ATOM 5779 C CA . PRO B 1 310 ? 1.021 29.844 -1.414 1 75.31 310 PRO B CA 1
ATOM 5780 C C . PRO B 1 310 ? 0.706 31.062 -2.283 1 75.31 310 PRO B C 1
ATOM 5782 O O . PRO B 1 310 ? 0.561 32.188 -1.77 1 75.31 310 PRO B O 1
ATOM 5785 N N . THR B 1 311 ? 0.519 30.844 -3.49 1 68.94 311 THR B N 1
ATOM 5786 C CA . THR B 1 311 ? 0.276 31.953 -4.391 1 68.94 311 THR B CA 1
ATOM 5787 C C . THR B 1 311 ? -1.219 32.125 -4.641 1 68.94 311 THR B C 1
ATOM 5789 O O . THR B 1 311 ? -1.633 33.094 -5.297 1 68.94 311 THR B O 1
ATOM 5792 N N . VAL B 1 312 ? -2.086 31.234 -4.195 1 69.44 312 VAL B N 1
ATOM 5793 C CA . VAL B 1 312 ? -3.525 31.297 -4.43 1 69.44 312 VAL B CA 1
ATOM 5794 C C . VAL B 1 312 ? -4.246 31.672 -3.137 1 69.44 312 VAL B C 1
ATOM 5796 O O . VAL B 1 312 ? -3.777 31.344 -2.043 1 69.44 312 VAL B O 1
ATOM 5799 N N . PRO B 1 313 ? -5.383 32.188 -3.225 1 61.94 313 PRO B N 1
ATOM 5800 C CA . PRO B 1 313 ? -5.98 32.719 -4.449 1 61.94 313 PRO B CA 1
ATOM 5801 C C . PRO B 1 313 ? -5.211 33.906 -5.012 1 61.94 313 PRO B C 1
ATOM 5803 O O . PRO B 1 313 ? -4.492 34.594 -4.277 1 61.94 313 PRO B O 1
ATOM 5806 N N . ARG B 1 314 ? -5.18 33.844 -6.363 1 51.44 314 ARG B N 1
ATOM 5807 C CA . ARG B 1 314 ? -4.441 34.906 -7.051 1 51.44 314 ARG B CA 1
ATOM 5808 C C . ARG B 1 314 ? -5.074 36.281 -6.805 1 51.44 314 ARG B C 1
ATOM 5810 O O . ARG B 1 314 ? -6.289 36.375 -6.637 1 51.44 314 ARG B O 1
ATOM 5817 N N . THR B 1 315 ? -4.344 37.125 -6.414 1 47.66 315 THR B N 1
ATOM 5818 C CA . THR B 1 315 ? -4.805 38.5 -6.242 1 47.66 315 THR B CA 1
ATOM 5819 C C . THR B 1 315 ? -5.387 39.062 -7.547 1 47.66 315 THR B C 1
ATOM 5821 O O . THR B 1 315 ? -5.039 38.594 -8.633 1 47.66 315 THR B O 1
ATOM 5824 N N . ALA B 1 316 ? -6.531 39.562 -7.488 1 39.31 316 ALA B N 1
ATOM 5825 C CA . ALA B 1 316 ? -7.055 40.281 -8.656 1 39.31 316 ALA B CA 1
ATOM 5826 C C . ALA B 1 316 ? -5.922 40.906 -9.484 1 39.31 316 ALA B C 1
ATOM 5828 O O . ALA B 1 316 ? -6.023 41 -10.703 1 39.31 316 ALA B O 1
ATOM 5829 N N . LEU B 1 317 ? -4.918 41.25 -8.875 1 38.19 317 LEU B N 1
ATOM 5830 C CA . LEU B 1 317 ? -3.859 41.906 -9.648 1 38.19 317 LEU B CA 1
ATOM 5831 C C . LEU B 1 317 ? -3.096 40.875 -10.484 1 38.19 317 LEU B C 1
ATOM 5833 O O . LEU B 1 317 ? -2.584 41.219 -11.555 1 38.19 317 LEU B O 1
ATOM 5837 N N . GLU B 1 318 ? -2.943 39.688 -9.969 1 41.19 318 GLU B N 1
ATOM 5838 C CA . GLU B 1 318 ? -2.15 38.719 -10.734 1 41.19 318 GLU B CA 1
ATOM 5839 C C . GLU B 1 318 ? -3.008 38 -11.766 1 41.19 318 GLU B C 1
ATOM 5841 O O . GLU B 1 318 ? -2.492 37.219 -12.57 1 41.19 318 GLU B O 1
ATOM 5846 N N . ALA B 1 319 ? -4.281 37.844 -11.641 1 36.28 319 ALA B N 1
ATOM 5847 C CA . ALA B 1 319 ? -5.109 37.375 -12.75 1 36.28 319 ALA B CA 1
ATOM 5848 C C . ALA B 1 319 ? -5.039 38.344 -13.93 1 36.28 319 ALA B C 1
ATOM 5850 O O . ALA B 1 319 ? -5.141 39.562 -13.75 1 36.28 319 ALA B O 1
ATOM 5851 N N . SER B 1 320 ? -4.527 38.219 -15.094 1 33.88 320 SER B N 1
ATOM 5852 C CA . SER B 1 320 ? -4.75 39 -16.312 1 33.88 320 SER B CA 1
ATOM 5853 C C . SER B 1 320 ? -6.219 39.375 -16.453 1 33.88 320 SER B C 1
ATOM 5855 O O . SER B 1 320 ? -6.914 38.844 -17.328 1 33.88 320 SER B O 1
ATOM 5857 N N . VAL B 1 321 ? -7.051 39.438 -15.523 1 32.06 321 VAL B N 1
ATOM 5858 C CA . VAL B 1 321 ? -8.305 40.094 -15.891 1 32.06 321 VAL B CA 1
ATOM 5859 C C . VAL B 1 321 ? -8.008 41.344 -16.672 1 32.06 321 VAL B C 1
ATOM 5861 O O . VAL B 1 321 ? -7.031 42.062 -16.391 1 32.06 321 VAL B O 1
ATOM 5864 N N . SER B 1 322 ? -8.789 41.719 -17.828 1 36.5 322 SER B N 1
ATOM 5865 C CA . SER B 1 322 ? -8.664 42.812 -18.766 1 36.5 322 SER B CA 1
ATOM 5866 C C . SER B 1 322 ? -8.414 44.125 -18.031 1 36.5 322 SER B C 1
ATOM 5868 O O . SER B 1 322 ? -8.805 44.281 -16.875 1 36.5 322 SER B O 1
ATOM 5870 N N . GLY B 1 323 ? -7.488 45 -18.391 1 35.62 323 GLY B N 1
ATOM 5871 C CA . GLY B 1 323 ? -7.176 46.406 -18.141 1 35.62 323 GLY B CA 1
ATOM 5872 C C . GLY B 1 323 ? -8.344 47.188 -17.562 1 35.62 323 GLY B C 1
ATOM 5873 O O . GLY B 1 323 ? -8.172 47.938 -16.609 1 35.62 323 GLY B O 1
ATOM 5874 N N . VAL B 1 324 ? -9.492 47.094 -18.141 1 37.06 324 VAL B N 1
ATOM 5875 C CA . VAL B 1 324 ? -10.594 48.031 -17.969 1 37.06 324 VAL B CA 1
ATOM 5876 C C . VAL B 1 324 ? -11.25 47.781 -16.609 1 37.06 324 VAL B C 1
ATOM 5878 O O . VAL B 1 324 ? -11.516 48.75 -15.867 1 37.06 324 VAL B O 1
ATOM 5881 N N . LEU B 1 325 ? -11.477 46.5 -16.281 1 39.75 325 LEU B N 1
ATOM 5882 C CA . LEU B 1 325 ? -12.258 46.312 -15.062 1 39.75 325 LEU B CA 1
ATOM 5883 C C . LEU B 1 325 ? -11.375 46.406 -13.828 1 39.75 325 LEU B C 1
ATOM 5885 O O . LEU B 1 325 ? -11.852 46.812 -12.758 1 39.75 325 LEU B O 1
ATOM 5889 N N . GLY B 1 326 ? -10.102 46.062 -13.891 1 42.38 326 GLY B N 1
ATOM 5890 C CA . GLY B 1 326 ? -9.117 46.406 -12.883 1 42.38 326 GLY B CA 1
ATOM 5891 C C . GLY B 1 326 ? -8.992 47.906 -12.656 1 42.38 326 GLY B C 1
ATOM 5892 O O . GLY B 1 326 ? -8.859 48.375 -11.523 1 42.38 326 GLY B O 1
ATOM 5893 N N . GLY B 1 327 ? -9.031 48.656 -13.766 1 42.09 327 GLY B N 1
ATOM 5894 C CA . GLY B 1 327 ? -9.055 50.094 -13.727 1 42.09 327 GLY B CA 1
ATOM 5895 C C . GLY B 1 327 ? -10.258 50.656 -13 1 42.09 327 GLY B C 1
ATOM 5896 O O . GLY B 1 327 ? -10.133 51.594 -12.188 1 42.09 327 GLY B O 1
ATOM 5897 N N . LEU B 1 328 ? -11.461 50.219 -13.32 1 42.91 328 LEU B N 1
ATOM 5898 C CA . LEU B 1 328 ? -12.68 50.75 -12.703 1 42.91 328 LEU B CA 1
ATOM 5899 C C . LEU B 1 328 ? -12.719 50.406 -11.219 1 42.91 328 LEU B C 1
ATOM 5901 O O . LEU B 1 328 ? -13.109 51.25 -10.406 1 42.91 328 LEU B O 1
ATOM 5905 N N . TRP B 1 329 ? -12.312 49.156 -10.906 1 41.56 329 TRP B N 1
ATOM 5906 C CA . TRP B 1 329 ? -12.328 48.844 -9.477 1 41.56 329 TRP B CA 1
ATOM 5907 C C . TRP B 1 329 ? -11.297 49.656 -8.727 1 41.56 329 TRP B C 1
ATOM 5909 O O . TRP B 1 329 ? -11.539 50.094 -7.598 1 41.56 329 TRP B O 1
ATOM 5919 N N . ALA B 1 330 ? -10.172 49.906 -9.297 1 43.75 330 ALA B N 1
ATOM 5920 C CA . ALA B 1 330 ? -9.211 50.844 -8.742 1 43.75 330 ALA B CA 1
ATOM 5921 C C . ALA B 1 330 ? -9.844 52.219 -8.547 1 43.75 330 ALA B C 1
ATOM 5923 O O . ALA B 1 330 ? -9.57 52.906 -7.559 1 43.75 330 ALA B O 1
ATOM 5924 N N . LEU B 1 331 ? -10.555 52.625 -9.461 1 43.38 331 LEU B N 1
ATOM 5925 C CA . LEU B 1 331 ? -11.156 53.938 -9.43 1 43.38 331 LEU B CA 1
ATOM 5926 C C . LEU B 1 331 ? -12.109 54.094 -8.25 1 43.38 331 LEU B C 1
ATOM 5928 O O . LEU B 1 331 ? -12.195 55.156 -7.629 1 43.38 331 LEU B O 1
ATOM 5932 N N . VAL B 1 332 ? -13.047 53.094 -8.031 1 44.75 332 VAL B N 1
ATOM 5933 C CA . VAL B 1 332 ? -14 53.312 -6.953 1 44.75 332 VAL B CA 1
ATOM 5934 C C . VAL B 1 332 ? -13.406 52.875 -5.625 1 44.75 332 VAL B C 1
ATOM 5936 O O . VAL B 1 332 ? -14.109 52.75 -4.621 1 44.75 332 VAL B O 1
ATOM 5939 N N . GLY B 1 333 ? -12.07 52.656 -5.383 1 40.75 333 GLY B N 1
ATOM 5940 C CA . GLY B 1 333 ? -11.406 52.375 -4.117 1 40.75 333 GLY B CA 1
ATOM 5941 C C . GLY B 1 333 ? -11.68 50.969 -3.6 1 40.75 333 GLY B C 1
ATOM 5942 O O . GLY B 1 333 ? -11.289 50.625 -2.484 1 40.75 333 GLY B O 1
ATOM 5943 N N . LEU B 1 334 ? -12.461 50.125 -4.113 1 42.12 334 LEU B N 1
ATOM 5944 C CA . LEU B 1 334 ? -12.93 48.812 -3.699 1 42.12 334 LEU B CA 1
ATOM 5945 C C . LEU B 1 334 ? -11.859 47.75 -3.949 1 42.12 334 LEU B C 1
ATOM 5947 O O . LEU B 1 334 ? -11.969 46.625 -3.451 1 42.12 334 LEU B O 1
ATOM 5951 N N . ARG B 1 335 ? -10.906 47.781 -4.691 1 48.78 335 ARG B N 1
ATOM 5952 C CA . ARG B 1 335 ? -9.867 46.844 -5.113 1 48.78 335 ARG B CA 1
ATOM 5953 C C . ARG B 1 335 ? -9.008 46.406 -3.93 1 48.78 335 ARG B C 1
ATOM 5955 O O . ARG B 1 335 ? -8.648 45.219 -3.816 1 48.78 335 ARG B O 1
ATOM 5962 N N . GLN B 1 336 ? -8.562 47.344 -3.205 1 47.59 336 GLN B N 1
ATOM 5963 C CA . GLN B 1 336 ? -7.652 47.156 -2.082 1 47.59 336 GLN B CA 1
ATOM 5964 C C . GLN B 1 336 ? -8.289 46.312 -0.993 1 47.59 336 GLN B C 1
ATOM 5966 O O . GLN B 1 336 ? -7.609 45.5 -0.353 1 47.59 336 GLN B O 1
ATOM 5971 N N . ALA B 1 337 ? -9.602 46.469 -0.775 1 46.97 337 ALA B N 1
ATOM 5972 C CA . ALA B 1 337 ? -10.352 45.75 0.257 1 46.97 337 ALA B CA 1
ATOM 5973 C C . ALA B 1 337 ? -10.539 44.281 -0.114 1 46.97 337 ALA B C 1
ATOM 5975 O O . ALA B 1 337 ? -10.758 43.438 0.757 1 46.97 337 ALA B O 1
ATOM 5976 N N . PHE B 1 338 ? -10.344 43.906 -1.352 1 56.88 338 PHE B N 1
ATOM 5977 C CA . PHE B 1 338 ? -10.727 42.562 -1.772 1 56.88 338 PHE B CA 1
ATOM 5978 C C . PHE B 1 338 ? -9.508 41.781 -2.236 1 56.88 338 PHE B C 1
ATOM 5980 O O . PHE B 1 338 ? -9.641 40.719 -2.857 1 56.88 338 PHE B O 1
ATOM 5987 N N . GLU B 1 339 ? -8.305 42.406 -1.742 1 67.88 339 GLU B N 1
ATOM 5988 C CA . GLU B 1 339 ? -7.141 41.656 -2.23 1 67.88 339 GLU B CA 1
ATOM 5989 C C . GLU B 1 339 ? -6.5 40.844 -1.117 1 67.88 339 GLU B C 1
ATOM 5991 O O . GLU B 1 339 ? -6.371 41.312 0.016 1 67.88 339 GLU B O 1
ATOM 5996 N N . TYR B 1 340 ? -6.238 39.688 -1.43 1 74.44 340 TYR B N 1
ATOM 5997 C CA . TYR B 1 340 ? -5.504 38.812 -0.527 1 74.44 340 TYR B CA 1
ATOM 5998 C C . TYR B 1 340 ? -4.074 39.281 -0.338 1 74.44 340 TYR B C 1
ATOM 6000 O O . TYR B 1 340 ? -3.447 39.781 -1.281 1 74.44 340 TYR B O 1
ATOM 6008 N N . VAL B 1 341 ? -3.602 39.344 0.863 1 73.38 341 VAL B N 1
ATOM 6009 C CA . VAL B 1 341 ? -2.213 39.688 1.153 1 73.38 341 VAL B CA 1
ATOM 6010 C C . VAL B 1 341 ? -1.629 38.688 2.133 1 73.38 341 VAL B C 1
ATOM 6012 O O . VAL B 1 341 ? -2.359 38.062 2.922 1 73.38 341 VAL B O 1
ATOM 6015 N N . HIS B 1 342 ? -0.28 38.469 2.01 1 77 342 HIS B N 1
ATOM 6016 C CA . HIS B 1 342 ? 0.4 37.656 3.012 1 77 342 HIS B CA 1
ATOM 6017 C C . HIS B 1 342 ? 0.826 38.5 4.211 1 77 342 HIS B C 1
ATOM 6019 O O . HIS B 1 342 ? 0.941 39.719 4.105 1 77 342 HIS B O 1
ATOM 6025 N N . VAL B 1 343 ? 0.997 37.812 5.254 1 79.81 343 VAL B N 1
ATOM 6026 C CA . VAL B 1 343 ? 1.45 38.469 6.469 1 79.81 343 VAL B CA 1
ATOM 6027 C C . VAL B 1 343 ? 2.734 37.812 6.973 1 79.81 343 VAL B C 1
ATOM 6029 O O . VAL B 1 343 ? 2.975 36.625 6.723 1 79.81 343 VAL B O 1
ATOM 6032 N N . GLY B 1 344 ? 3.654 38.625 7.652 1 84.38 344 GLY B N 1
ATOM 6033 C CA . GLY B 1 344 ? 4.816 38.125 8.352 1 84.38 344 GLY B CA 1
ATOM 6034 C C . GLY B 1 344 ? 6.023 37.938 7.449 1 84.38 344 GLY B C 1
ATOM 6035 O O . GLY B 1 344 ? 6.082 38.5 6.359 1 84.38 344 GLY B O 1
ATOM 6036 N N . HIS B 1 345 ? 7.016 37.281 7.965 1 88.06 345 HIS B N 1
ATOM 6037 C CA . HIS B 1 345 ? 8.258 37 7.246 1 88.06 345 HIS B CA 1
ATOM 6038 C C . HIS B 1 345 ? 8.133 35.719 6.41 1 88.06 345 HIS B C 1
ATOM 6040 O O . HIS B 1 345 ? 7.414 34.812 6.785 1 88.06 345 HIS B O 1
ATOM 6046 N N . GLU B 1 346 ? 8.82 35.781 5.309 1 90.19 346 GLU B N 1
ATOM 6047 C CA . GLU B 1 346 ? 8.805 34.625 4.41 1 90.19 346 GLU B CA 1
ATOM 6048 C C . GLU B 1 346 ? 10.18 33.969 4.348 1 90.19 346 GLU B C 1
ATOM 6050 O O . GLU B 1 346 ? 11.195 34.656 4.219 1 90.19 346 GLU B O 1
ATOM 6055 N N . LEU B 1 347 ? 10.227 32.75 4.578 1 93.62 347 LEU B N 1
ATOM 6056 C CA . LEU B 1 347 ? 11.383 31.906 4.305 1 93.62 347 LEU B CA 1
ATOM 6057 C C . LEU B 1 347 ? 11.148 31.047 3.078 1 93.62 347 LEU B C 1
ATOM 6059 O O . LEU B 1 347 ? 10.398 30.062 3.139 1 93.62 347 LEU B O 1
ATOM 6063 N N . ALA B 1 348 ? 11.805 31.406 1.98 1 92.31 348 ALA B N 1
ATOM 6064 C CA . ALA B 1 348 ? 11.602 30.719 0.705 1 92.31 348 ALA B CA 1
ATOM 6065 C C . ALA B 1 348 ? 12.664 29.656 0.479 1 92.31 348 ALA B C 1
ATOM 6067 O O . ALA B 1 348 ? 13.867 29.938 0.57 1 92.31 348 ALA B O 1
ATOM 6068 N N . LEU B 1 349 ? 12.227 28.484 0.23 1 94.81 349 LEU B N 1
ATOM 6069 C CA . LEU B 1 349 ? 13.109 27.359 -0.015 1 94.81 349 LEU B CA 1
ATOM 6070 C C . LEU B 1 349 ? 13.117 26.984 -1.494 1 94.81 349 LEU B C 1
ATOM 6072 O O . LEU B 1 349 ? 12.102 27.125 -2.18 1 94.81 349 LEU B O 1
ATOM 6076 N N . ASN B 1 350 ? 14.273 26.469 -1.905 1 91.94 350 ASN B N 1
ATOM 6077 C CA . ASN B 1 350 ? 14.477 26.203 -3.322 1 91.94 350 ASN B CA 1
ATOM 6078 C C . ASN B 1 350 ? 14.727 24.719 -3.572 1 91.94 350 ASN B C 1
ATOM 6080 O O . ASN B 1 350 ? 15.719 24.156 -3.107 1 91.94 350 ASN B O 1
ATOM 6084 N N . VAL B 1 351 ? 13.891 24.141 -4.41 1 92.38 351 VAL B N 1
ATOM 6085 C CA . VAL B 1 351 ? 13.945 22.719 -4.699 1 92.38 351 VAL B CA 1
ATOM 6086 C C . VAL B 1 351 ? 15.242 22.375 -5.434 1 92.38 351 VAL B C 1
ATOM 6088 O O . VAL B 1 351 ? 15.836 21.328 -5.203 1 92.38 351 VAL B O 1
ATOM 6091 N N . SER B 1 352 ? 15.75 23.219 -6.211 1 89.81 352 SER B N 1
ATOM 6092 C CA . SER B 1 352 ? 16.891 22.969 -7.078 1 89.81 352 SER B CA 1
ATOM 6093 C C . SER B 1 352 ? 18.188 22.891 -6.273 1 89.81 352 SER B C 1
ATOM 6095 O O . SER B 1 352 ? 19.219 22.422 -6.777 1 89.81 352 SER B O 1
ATOM 6097 N N . LYS B 1 353 ? 18.125 23.344 -5.094 1 91.69 353 LYS B N 1
ATOM 6098 C CA . LYS B 1 353 ? 19.328 23.375 -4.285 1 91.69 353 LYS B CA 1
ATOM 6099 C C . LYS B 1 353 ? 19.641 21.984 -3.717 1 91.69 353 LYS B C 1
ATOM 6101 O O . LYS B 1 353 ? 20.781 21.703 -3.342 1 91.69 353 LYS B O 1
ATOM 6106 N N . SER B 1 354 ? 18.688 21.109 -3.557 1 92.75 354 SER B N 1
ATOM 6107 C CA . SER B 1 354 ? 18.922 19.781 -2.998 1 92.75 354 SER B CA 1
ATOM 6108 C C . SER B 1 354 ? 19.438 18.812 -4.059 1 92.75 354 SER B C 1
ATOM 6110 O O . SER B 1 354 ? 18.812 18.656 -5.109 1 92.75 354 SER B O 1
ATOM 6112 N N . PRO B 1 355 ? 20.516 18.156 -3.781 1 92.06 355 PRO B N 1
ATOM 6113 C CA . PRO B 1 355 ? 21.031 17.172 -4.738 1 92.06 355 PRO B CA 1
ATOM 6114 C C . PRO B 1 355 ? 20.234 15.859 -4.723 1 92.06 355 PRO B C 1
ATOM 6116 O O . PRO B 1 355 ? 20.469 14.984 -5.555 1 92.06 355 PRO B O 1
ATOM 6119 N N . HIS B 1 356 ? 19.281 15.734 -3.846 1 93.19 356 HIS B N 1
ATOM 6120 C CA . HIS B 1 356 ? 18.562 14.477 -3.662 1 93.19 356 HIS B CA 1
ATOM 6121 C C . HIS B 1 356 ? 17.25 14.477 -4.441 1 93.19 356 HIS B C 1
ATOM 6123 O O . HIS B 1 356 ? 16.609 13.438 -4.582 1 93.19 356 HIS B O 1
ATOM 6129 N N . LEU B 1 357 ? 16.812 15.641 -4.887 1 94.31 357 LEU B N 1
ATOM 6130 C CA . LEU B 1 357 ? 15.477 15.766 -5.457 1 94.31 357 LEU B CA 1
ATOM 6131 C C . LEU B 1 357 ? 15.531 15.719 -6.98 1 94.31 357 LEU B C 1
ATOM 6133 O O . LEU B 1 357 ? 16.547 16.094 -7.582 1 94.31 357 LEU B O 1
ATOM 6137 N N . LYS B 1 358 ? 14.391 15.188 -7.551 1 89.75 358 LYS B N 1
ATOM 6138 C CA . LYS B 1 358 ? 14.203 15.227 -9 1 89.75 358 LYS B CA 1
ATOM 6139 C C . LYS B 1 358 ? 13.969 16.656 -9.484 1 89.75 358 LYS B C 1
ATOM 6141 O O . LYS B 1 358 ? 13.406 17.484 -8.758 1 89.75 358 LYS B O 1
ATOM 6146 N N . ASP B 1 359 ? 14.5 16.891 -10.641 1 77.88 359 ASP B N 1
ATOM 6147 C CA . ASP B 1 359 ? 14.133 18.141 -11.297 1 77.88 359 ASP B CA 1
ATOM 6148 C C . ASP B 1 359 ? 12.773 18.016 -12 1 77.88 359 ASP B C 1
ATOM 6150 O O . ASP B 1 359 ? 12.711 17.672 -13.18 1 77.88 359 ASP B O 1
ATOM 6154 N N . SER B 1 360 ? 11.773 17.844 -11.273 1 72 360 SER B N 1
ATOM 6155 C CA . SER B 1 360 ? 10.469 17.625 -11.875 1 72 360 SER B CA 1
ATOM 6156 C C . SER B 1 360 ? 9.484 18.719 -11.5 1 72 360 SER B C 1
ATOM 6158 O O . SER B 1 360 ? 9.617 19.344 -10.445 1 72 360 SER B O 1
ATOM 6160 N N . HIS B 1 361 ? 8.648 19.031 -12.438 1 72.12 361 HIS B N 1
ATOM 6161 C CA . HIS B 1 361 ? 7.543 19.953 -12.203 1 72.12 361 HIS B CA 1
ATOM 6162 C C . HIS B 1 361 ? 6.328 19.219 -11.633 1 72.12 361 HIS B C 1
ATOM 6164 O O . HIS B 1 361 ? 5.352 19 -12.352 1 72.12 361 HIS B O 1
ATOM 6170 N N . ASP B 1 362 ? 6.484 18.641 -10.516 1 78.06 362 ASP B N 1
ATOM 6171 C CA . ASP B 1 362 ? 5.371 17.984 -9.836 1 78.06 362 ASP B CA 1
ATOM 6172 C C . ASP B 1 362 ? 4.742 18.906 -8.797 1 78.06 362 ASP B C 1
ATOM 6174 O O . ASP B 1 362 ? 5.254 19.031 -7.684 1 78.06 362 ASP B O 1
ATOM 6178 N N . PRO B 1 363 ? 3.66 19.547 -9.172 1 74.62 363 PRO B N 1
ATOM 6179 C CA . PRO B 1 363 ? 3.053 20.5 -8.242 1 74.62 363 PRO B CA 1
ATOM 6180 C C . PRO B 1 363 ? 2.607 19.859 -6.934 1 74.62 363 PRO B C 1
ATOM 6182 O O . PRO B 1 363 ? 2.689 20.484 -5.871 1 74.62 363 PRO B O 1
ATOM 6185 N N . VAL B 1 364 ? 2.154 18.609 -7.016 1 77.44 364 VAL B N 1
ATOM 6186 C CA . VAL B 1 364 ? 1.706 17.906 -5.812 1 77.44 364 VAL B CA 1
ATOM 6187 C C . VAL B 1 364 ? 2.906 17.578 -4.93 1 77.44 364 VAL B C 1
ATOM 6189 O O . VAL B 1 364 ? 2.865 17.781 -3.715 1 77.44 364 VAL B O 1
ATOM 6192 N N . GLY B 1 365 ? 3.889 17.141 -5.605 1 85.5 365 GLY B N 1
ATOM 6193 C CA . GLY B 1 365 ? 5.105 16.844 -4.867 1 85.5 365 GLY B CA 1
ATOM 6194 C C . GLY B 1 365 ? 5.746 18.062 -4.25 1 85.5 365 GLY B C 1
ATOM 6195 O O . GLY B 1 365 ? 6.277 18 -3.139 1 85.5 365 GLY B O 1
ATOM 6196 N N . SER B 1 366 ? 5.617 19.172 -4.918 1 86.56 366 SER B N 1
ATOM 6197 C CA . SER B 1 366 ? 6.207 20.422 -4.426 1 86.56 366 SER B CA 1
ATOM 6198 C C . SER B 1 366 ? 5.469 20.938 -3.197 1 86.56 366 SER B C 1
ATOM 6200 O O . SER B 1 366 ? 6.027 21.688 -2.4 1 86.56 366 SER B O 1
ATOM 6202 N N . HIS B 1 367 ? 4.273 20.594 -3.09 1 89.12 367 HIS B N 1
ATOM 6203 C CA . HIS B 1 367 ? 3.441 21.062 -1.989 1 89.12 367 HIS B CA 1
ATOM 6204 C C . HIS B 1 367 ? 3.547 20.141 -0.78 1 89.12 367 HIS B C 1
ATOM 6206 O O . HIS B 1 367 ? 2.99 20.438 0.281 1 89.12 367 HIS B O 1
ATOM 6212 N N . ASN B 1 368 ? 4.293 19.078 -0.908 1 92.12 368 ASN B N 1
ATOM 6213 C CA . ASN B 1 368 ? 4.418 18.094 0.161 1 92.12 368 ASN B CA 1
ATOM 6214 C C . ASN B 1 368 ? 5.211 18.641 1.343 1 92.12 368 ASN B C 1
ATOM 6216 O O . ASN B 1 368 ? 6.285 19.219 1.16 1 92.12 368 ASN B O 1
ATOM 6220 N N . LEU B 1 369 ? 4.684 18.453 2.545 1 96.31 369 LEU B N 1
ATOM 6221 C CA . LEU B 1 369 ? 5.32 19.016 3.729 1 96.31 369 LEU B CA 1
ATOM 6222 C C . LEU B 1 369 ? 6.688 18.391 3.969 1 96.31 369 LEU B C 1
ATOM 6224 O O . LEU B 1 369 ? 7.637 19.078 4.348 1 96.31 369 LEU B O 1
ATOM 6228 N N . GLU B 1 370 ? 6.801 17.078 3.742 1 97.06 370 GLU B N 1
ATOM 6229 C CA . GLU B 1 370 ? 8.086 16.422 3.949 1 97.06 370 GLU B CA 1
ATOM 6230 C C . GLU B 1 370 ? 9.156 16.984 3.016 1 97.06 370 GLU B C 1
ATOM 6232 O O . GLU B 1 370 ? 10.328 17.062 3.383 1 97.06 370 GLU B O 1
ATOM 6237 N N . LEU B 1 371 ? 8.758 17.328 1.84 1 95.44 371 LEU B N 1
ATOM 6238 C CA . LEU B 1 371 ? 9.695 18 0.939 1 95.44 371 LEU B CA 1
ATOM 6239 C C . LEU B 1 371 ? 10.125 19.344 1.502 1 95.44 371 LEU B C 1
ATOM 6241 O O . LEU B 1 371 ? 11.312 19.688 1.494 1 95.44 371 LEU B O 1
ATOM 6245 N N . CYS B 1 372 ? 9.172 20.109 1.965 1 96.62 372 CYS B N 1
ATOM 6246 C CA . CYS B 1 372 ? 9.445 21.406 2.568 1 96.62 372 CYS B CA 1
ATOM 6247 C C . CYS B 1 372 ? 10.422 21.281 3.729 1 96.62 372 CYS B C 1
ATOM 6249 O O . CYS B 1 372 ? 11.398 22.031 3.811 1 96.62 372 CYS B O 1
ATOM 6251 N N . LEU B 1 373 ? 10.203 20.312 4.586 1 97.69 373 LEU B N 1
ATOM 6252 C CA . LEU B 1 373 ? 11.047 20.109 5.762 1 97.69 373 LEU B CA 1
ATOM 6253 C C . LEU B 1 373 ? 12.438 19.641 5.359 1 97.69 373 LEU B C 1
ATOM 6255 O O . LEU B 1 373 ? 13.43 20 6 1 97.69 373 LEU B O 1
ATOM 6259 N N . HIS B 1 374 ? 12.516 18.797 4.34 1 96.06 374 HIS B N 1
ATOM 6260 C CA . HIS B 1 374 ? 13.805 18.375 3.791 1 96.06 374 HIS B CA 1
ATOM 6261 C C . HIS B 1 374 ? 14.609 19.594 3.318 1 96.06 374 HIS B C 1
ATOM 6263 O O . HIS B 1 374 ? 15.789 19.719 3.648 1 96.06 374 HIS B O 1
ATOM 6269 N N . LEU B 1 375 ? 13.953 20.453 2.596 1 95.5 375 LEU B N 1
ATOM 6270 C CA . LEU B 1 375 ? 14.617 21.641 2.074 1 95.5 375 LEU B CA 1
ATOM 6271 C C . LEU B 1 375 ? 15.016 22.578 3.205 1 95.5 375 LEU B C 1
ATOM 6273 O O . LEU B 1 375 ? 16.094 23.172 3.172 1 95.5 375 LEU B O 1
ATOM 6277 N N . LEU B 1 376 ? 14.164 22.719 4.148 1 96.31 376 LEU B N 1
ATOM 6278 C CA . LEU B 1 376 ? 14.461 23.547 5.309 1 96.31 376 LEU B CA 1
ATOM 6279 C C . LEU B 1 376 ? 15.703 23.047 6.039 1 96.31 376 LEU B C 1
ATOM 6281 O O . LEU B 1 376 ? 16.578 23.844 6.406 1 96.31 376 LEU B O 1
ATOM 6285 N N . ASP B 1 377 ? 15.758 21.766 6.211 1 95.38 377 ASP B N 1
ATOM 6286 C CA . ASP B 1 377 ? 16.891 21.172 6.914 1 95.38 377 ASP B CA 1
ATOM 6287 C C . ASP B 1 377 ? 18.203 21.453 6.191 1 95.38 377 ASP B C 1
ATOM 6289 O O . ASP B 1 377 ? 19.234 21.656 6.832 1 95.38 377 ASP B O 1
ATOM 6293 N N . GLY B 1 378 ? 18.141 21.484 4.914 1 93.81 378 GLY B N 1
ATOM 6294 C CA . GLY B 1 378 ? 19.344 21.672 4.125 1 93.81 378 GLY B CA 1
ATOM 6295 C C . GLY B 1 378 ? 19.609 23.125 3.787 1 93.81 378 GLY B C 1
ATOM 6296 O O . GLY B 1 378 ? 20.641 23.453 3.191 1 93.81 378 GLY B O 1
ATOM 6297 N N . HIS B 1 379 ? 18.75 23.984 4.188 1 93.31 379 HIS B N 1
ATOM 6298 C CA . HIS B 1 379 ? 18.844 25.391 3.811 1 93.31 379 HIS B CA 1
ATOM 6299 C C . HIS B 1 379 ? 19.844 26.125 4.699 1 93.31 379 HIS B C 1
ATOM 6301 O O . HIS B 1 379 ? 19.703 26.109 5.926 1 93.31 379 HIS B O 1
ATOM 6307 N N . GLU B 1 380 ? 20.812 26.797 4.141 1 89.94 380 GLU B N 1
ATOM 6308 C CA . GLU B 1 380 ? 21.766 27.625 4.891 1 89.94 380 GLU B CA 1
ATOM 6309 C C . GLU B 1 380 ? 21.453 29.109 4.734 1 89.94 380 GLU B C 1
ATOM 6311 O O . GLU B 1 380 ? 21.312 29.828 5.73 1 89.94 380 GLU B O 1
ATOM 6316 N N . SER B 1 381 ? 21.391 29.516 3.479 1 90.38 381 SER B N 1
ATOM 6317 C CA . SER B 1 381 ? 21.062 30.891 3.117 1 90.38 381 SER B CA 1
ATOM 6318 C C . SER B 1 381 ? 20.438 30.969 1.728 1 90.38 381 SER B C 1
ATOM 6320 O O . SER B 1 381 ? 20.422 29.984 0.994 1 90.38 381 SER B O 1
ATOM 6322 N N . ALA B 1 382 ? 19.859 32.125 1.477 1 88.44 382 ALA B N 1
ATOM 6323 C CA . ALA B 1 382 ? 19.266 32.312 0.156 1 88.44 382 ALA B CA 1
ATOM 6324 C C . ALA B 1 382 ? 20.312 32.125 -0.945 1 88.44 382 ALA B C 1
ATOM 6326 O O . ALA B 1 382 ? 20.016 31.531 -1.986 1 88.44 382 ALA B O 1
ATOM 6327 N N . ALA B 1 383 ? 21.484 32.562 -0.683 1 86.69 383 ALA B N 1
ATOM 6328 C CA . ALA B 1 383 ? 22.547 32.531 -1.686 1 86.69 383 ALA B CA 1
ATOM 6329 C C . ALA B 1 383 ? 23.391 31.25 -1.536 1 86.69 383 ALA B C 1
ATOM 6331 O O . ALA B 1 383 ? 24.141 30.875 -2.443 1 86.69 383 ALA B O 1
ATOM 6332 N N . GLY B 1 384 ? 23.219 30.562 -0.425 1 85.75 384 GLY B N 1
ATOM 6333 C CA . GLY B 1 384 ? 24.109 29.453 -0.119 1 85.75 384 GLY B CA 1
ATOM 6334 C C . GLY B 1 384 ? 23.688 28.156 -0.768 1 85.75 384 GLY B C 1
ATOM 6335 O O . GLY B 1 384 ? 22.625 28.078 -1.384 1 85.75 384 GLY B O 1
ATOM 6336 N N . GLU B 1 385 ? 24.578 27.172 -0.625 1 86.25 385 GLU B N 1
ATOM 6337 C CA . GLU B 1 385 ? 24.328 25.828 -1.135 1 86.25 385 GLU B CA 1
ATOM 6338 C C . GLU B 1 385 ? 23.562 25 -0.114 1 86.25 385 GLU B C 1
ATOM 6340 O O . GLU B 1 385 ? 23.344 25.422 1.021 1 86.25 385 GLU B O 1
ATOM 6345 N N . PHE B 1 386 ? 23.016 23.844 -0.605 1 91.44 386 PHE B N 1
ATOM 6346 C CA . PHE B 1 386 ? 22.391 22.875 0.28 1 91.44 386 PHE B CA 1
ATOM 6347 C C . PHE B 1 386 ? 23.406 22.328 1.286 1 91.44 386 PHE B C 1
ATOM 6349 O O . PHE B 1 386 ? 24.516 21.938 0.913 1 91.44 386 PHE B O 1
ATOM 6356 N N . ARG B 1 387 ? 23.031 22.359 2.529 1 85.94 387 ARG B N 1
ATOM 6357 C CA . ARG B 1 387 ? 23.938 22 3.611 1 85.94 387 ARG B CA 1
ATOM 6358 C C . ARG B 1 387 ? 24.5 20.594 3.396 1 85.94 387 ARG B C 1
ATOM 6360 O O . ARG B 1 387 ? 23.766 19.656 3.084 1 85.94 387 ARG B O 1
ATOM 6367 N N . ARG B 1 388 ? 25.828 20.469 3.283 1 69.81 388 ARG B N 1
ATOM 6368 C CA . ARG B 1 388 ? 26.484 19.172 3.15 1 69.81 388 ARG B CA 1
ATOM 6369 C C . ARG B 1 388 ? 26.531 18.438 4.488 1 69.81 388 ARG B C 1
ATOM 6371 O O . ARG B 1 388 ? 26.297 19.031 5.539 1 69.81 388 ARG B O 1
ATOM 6378 N N . GLU B 1 389 ? 26.562 17.078 4.449 1 60.5 389 GLU B N 1
ATOM 6379 C CA . GLU B 1 389 ? 26.703 16.297 5.676 1 60.5 389 GLU B CA 1
ATOM 6380 C C . GLU B 1 389 ? 27.906 16.766 6.496 1 60.5 389 GLU B C 1
ATOM 6382 O O . GLU B 1 389 ? 29.047 16.719 6.027 1 60.5 389 GLU B O 1
ATOM 6387 N N . ASP B 1 390 ? 27.812 17.891 7.16 1 52.41 390 ASP B N 1
ATOM 6388 C CA . ASP B 1 390 ? 28.906 18.391 7.996 1 52.41 390 ASP B CA 1
ATOM 6389 C C . ASP B 1 390 ? 28.969 17.641 9.328 1 52.41 390 ASP B C 1
ATOM 6391 O O . ASP B 1 390 ? 29.406 18.203 10.336 1 52.41 390 ASP B O 1
ATOM 6395 N N . GLY B 1 391 ? 28.578 16.281 9.312 1 52.25 391 GLY B N 1
ATOM 6396 C CA . GLY B 1 391 ? 28.609 15.562 10.578 1 52.25 391 GLY B CA 1
ATOM 6397 C C . GLY B 1 391 ? 27.266 15.516 11.281 1 52.25 391 GLY B C 1
ATOM 6398 O O . GLY B 1 391 ? 27.031 14.633 12.109 1 52.25 391 GLY B O 1
ATOM 6399 N N . ALA B 1 392 ? 26.453 16.672 11.172 1 53.5 392 ALA B N 1
ATOM 6400 C CA . ALA B 1 392 ? 25.172 16.641 11.891 1 53.5 392 ALA B CA 1
ATOM 6401 C C . ALA B 1 392 ? 24.141 15.844 11.117 1 53.5 392 ALA B C 1
ATOM 6403 O O . ALA B 1 392 ? 24.109 15.883 9.883 1 53.5 392 ALA B O 1
ATOM 6404 N N . PRO B 1 393 ? 23.469 15.055 11.961 1 63.66 393 PRO B N 1
ATOM 6405 C CA . PRO B 1 393 ? 22.469 14.203 11.297 1 63.66 393 PRO B CA 1
ATOM 6406 C C . PRO B 1 393 ? 21.406 15.008 10.555 1 63.66 393 PRO B C 1
ATOM 6408 O O . PRO B 1 393 ? 21.016 16.078 11.008 1 63.66 393 PRO B O 1
ATOM 6411 N N . ARG B 1 394 ? 21.172 14.805 9.273 1 80.94 394 ARG B N 1
ATOM 6412 C CA . ARG B 1 394 ? 20.156 15.383 8.414 1 80.94 394 ARG B CA 1
ATOM 6413 C C . ARG B 1 394 ? 18.844 14.594 8.508 1 80.94 394 ARG B C 1
ATOM 6415 O O . ARG B 1 394 ? 18.828 13.469 9.008 1 80.94 394 ARG B O 1
ATOM 6422 N N . ARG B 1 395 ? 17.844 15.391 8.266 1 92.31 395 ARG B N 1
ATOM 6423 C CA . ARG B 1 395 ? 16.562 14.727 8.102 1 92.31 395 ARG B CA 1
ATOM 6424 C C . ARG B 1 395 ? 16.656 13.594 7.082 1 92.31 395 ARG B C 1
ATOM 6426 O O . ARG B 1 395 ? 17.328 13.719 6.059 1 92.31 395 ARG B O 1
ATOM 6433 N N . ASP B 1 396 ? 16.125 12.469 7.43 1 93.44 396 ASP B N 1
ATOM 6434 C CA . ASP B 1 396 ? 16.125 11.297 6.566 1 93.44 396 ASP B CA 1
ATOM 6435 C C . ASP B 1 396 ? 15.594 11.633 5.176 1 93.44 396 ASP B C 1
ATOM 6437 O O . ASP B 1 396 ? 14.438 12.039 5.035 1 93.44 396 ASP B O 1
ATOM 6441 N N . VAL B 1 397 ? 16.328 11.445 4.207 1 93.62 397 VAL B N 1
ATOM 6442 C CA . VAL B 1 397 ? 15.961 11.797 2.838 1 93.62 397 VAL B CA 1
ATOM 6443 C C . VAL B 1 397 ? 14.773 10.953 2.387 1 93.62 397 VAL B C 1
ATOM 6445 O O . VAL B 1 397 ? 13.953 11.406 1.581 1 93.62 397 VAL B O 1
ATOM 6448 N N . ALA B 1 398 ? 14.602 9.773 2.973 1 95.75 398 ALA B N 1
ATOM 6449 C CA . ALA B 1 398 ? 13.531 8.867 2.574 1 95.75 398 ALA B CA 1
ATOM 6450 C C . ALA B 1 398 ? 12.164 9.469 2.869 1 95.75 398 ALA B C 1
ATOM 6452 O O . ALA B 1 398 ? 11.164 9.094 2.246 1 95.75 398 ALA B O 1
ATOM 6453 N N . LEU B 1 399 ? 12.109 10.414 3.789 1 96.69 399 LEU B N 1
ATOM 6454 C CA . LEU B 1 399 ? 10.844 11.008 4.188 1 96.69 399 LEU B CA 1
ATOM 6455 C C . LEU B 1 399 ? 10.242 11.82 3.045 1 96.69 399 LEU B C 1
ATOM 6457 O O . LEU B 1 399 ? 9.023 12.016 2.982 1 96.69 399 LEU B O 1
ATOM 6461 N N . VAL B 1 400 ? 11.047 12.266 2.156 1 95.88 400 VAL B N 1
ATOM 6462 C CA . VAL B 1 400 ? 10.555 13.039 1.019 1 95.88 400 VAL B CA 1
ATOM 6463 C C . VAL B 1 400 ? 9.57 12.195 0.209 1 95.88 400 VAL B C 1
ATOM 6465 O O . VAL B 1 400 ? 8.539 12.703 -0.247 1 95.88 400 VAL B O 1
ATOM 6468 N N . ASN B 1 401 ? 9.859 10.898 0.091 1 95.81 401 ASN B N 1
ATOM 6469 C CA . ASN B 1 401 ? 9.023 9.984 -0.688 1 95.81 401 ASN B CA 1
ATOM 6470 C C . ASN B 1 401 ? 7.984 9.297 0.186 1 95.81 401 ASN B C 1
ATOM 6472 O O . ASN B 1 401 ? 7.355 8.328 -0.239 1 95.81 401 ASN B O 1
ATOM 6476 N N . LYS B 1 402 ? 7.895 9.75 1.392 1 95.56 402 LYS B N 1
ATOM 6477 C CA . LYS B 1 402 ? 6.898 9.141 2.271 1 95.56 402 LYS B CA 1
ATOM 6478 C C . LYS B 1 402 ? 5.516 9.148 1.627 1 95.56 402 LYS B C 1
ATOM 6480 O O . LYS B 1 402 ? 4.832 8.125 1.597 1 95.56 402 LYS B O 1
ATOM 6485 N N . ARG B 1 403 ? 5.121 10.305 1.078 1 91.44 403 ARG B N 1
ATOM 6486 C CA . ARG B 1 403 ? 3.832 10.438 0.407 1 91.44 403 ARG B CA 1
ATOM 6487 C C . ARG B 1 403 ? 3.975 11.195 -0.91 1 91.44 403 ARG B C 1
ATOM 6489 O O . ARG B 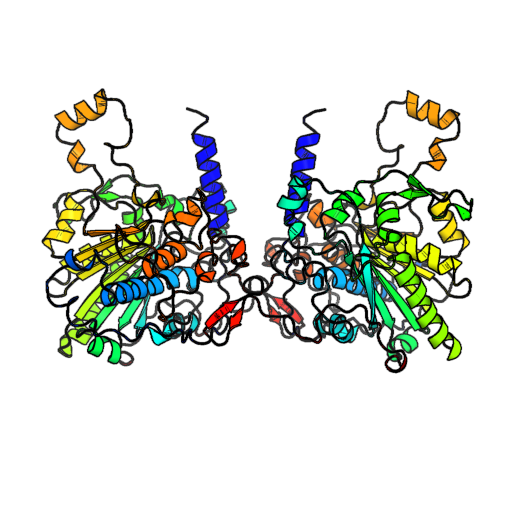1 403 ? 3.021 11.82 -1.38 1 91.44 403 ARG B O 1
ATOM 6496 N N . SER B 1 404 ? 5.184 11.234 -1.412 1 90.31 404 SER B N 1
ATOM 6497 C CA . SER B 1 404 ? 5.445 11.906 -2.678 1 90.31 404 SER B CA 1
ATOM 6498 C C . SER B 1 404 ? 6.414 11.109 -3.543 1 90.31 404 SER B C 1
ATOM 6500 O O . SER B 1 404 ? 6.711 9.953 -3.242 1 90.31 404 SER B O 1
ATOM 6502 N N . ALA B 1 405 ? 6.762 11.688 -4.699 1 90.62 405 ALA B N 1
ATOM 6503 C CA . ALA B 1 405 ? 7.68 11.055 -5.637 1 90.62 405 ALA B CA 1
ATOM 6504 C C . ALA B 1 405 ? 8.773 12.023 -6.082 1 90.62 405 ALA B C 1
ATOM 6506 O O . ALA B 1 405 ? 9.148 12.047 -7.254 1 90.62 405 ALA B O 1
ATOM 6507 N N . MET B 1 406 ? 9.219 12.781 -5.102 1 93.69 406 MET B N 1
ATOM 6508 C CA . MET B 1 406 ? 10.094 13.883 -5.484 1 93.69 406 MET B CA 1
ATOM 6509 C C . MET B 1 406 ? 11.562 13.484 -5.395 1 93.69 406 MET B C 1
ATOM 6511 O O . MET B 1 406 ? 12.438 14.188 -5.895 1 93.69 406 MET B O 1
ATOM 6515 N N . LEU B 1 407 ? 11.852 12.398 -4.734 1 93.94 407 LEU B N 1
ATOM 6516 C CA . LEU B 1 407 ? 13.242 11.961 -4.602 1 93.94 407 LEU B CA 1
ATOM 6517 C C . LEU B 1 407 ? 13.773 11.43 -5.926 1 93.94 407 LEU B C 1
ATOM 6519 O O . LEU B 1 407 ? 13.031 10.812 -6.695 1 93.94 407 LEU B O 1
ATOM 6523 N N . SER B 1 408 ? 15.039 11.688 -6.098 1 91.5 408 SER B N 1
ATOM 6524 C CA . SER B 1 408 ? 15.711 11.094 -7.25 1 91.5 408 SER B CA 1
ATOM 6525 C C . SER B 1 408 ? 15.672 9.57 -7.195 1 91.5 408 SER B C 1
ATOM 6527 O O . SER B 1 408 ? 15.789 8.977 -6.121 1 91.5 408 SER B O 1
ATOM 6529 N N . ASP B 1 409 ? 15.641 8.953 -8.391 1 85.12 409 ASP B N 1
ATOM 6530 C CA . ASP B 1 409 ? 15.602 7.5 -8.484 1 85.12 409 ASP B CA 1
ATOM 6531 C C . ASP B 1 409 ? 16.906 6.883 -7.969 1 85.12 409 ASP B C 1
ATOM 6533 O O . ASP B 1 409 ? 16.906 5.746 -7.496 1 85.12 409 ASP B O 1
ATOM 6537 N N . THR B 1 410 ? 17.922 7.582 -7.977 1 87.12 410 THR B N 1
ATOM 6538 C CA . THR B 1 410 ? 19.234 7.086 -7.57 1 87.12 410 THR B CA 1
ATOM 6539 C C . THR B 1 410 ? 19.281 6.852 -6.062 1 87.12 410 THR B C 1
ATOM 6541 O O . THR B 1 410 ? 20.156 6.145 -5.562 1 87.12 410 THR B O 1
ATOM 6544 N N . GLU B 1 411 ? 18.297 7.492 -5.363 1 90.06 411 GLU B N 1
ATOM 6545 C CA . GLU B 1 411 ? 18.266 7.32 -3.914 1 90.06 411 GLU B CA 1
ATOM 6546 C C . GLU B 1 411 ? 17.766 5.926 -3.537 1 90.06 411 GLU B C 1
ATOM 6548 O O . GLU B 1 411 ? 17.922 5.492 -2.393 1 90.06 411 GLU B O 1
ATOM 6553 N N . GLY B 1 412 ? 17.078 5.195 -4.508 1 88.25 412 GLY B N 1
ATOM 6554 C CA . GLY B 1 412 ? 16.625 3.832 -4.277 1 88.25 412 GLY B CA 1
ATOM 6555 C C . GLY B 1 412 ? 15.469 3.742 -3.307 1 88.25 412 GLY B C 1
ATOM 6556 O O . GLY B 1 412 ? 15.297 2.729 -2.625 1 88.25 412 GLY B O 1
ATOM 6557 N N . ILE B 1 413 ? 14.766 4.867 -3.098 1 93.88 413 ILE B N 1
ATOM 6558 C CA . ILE B 1 413 ? 13.602 4.918 -2.215 1 93.88 413 ILE B CA 1
ATOM 6559 C C . ILE B 1 413 ? 12.328 4.969 -3.045 1 93.88 413 ILE B C 1
ATOM 6561 O O . ILE B 1 413 ? 12.164 5.852 -3.893 1 93.88 413 ILE B O 1
ATOM 6565 N N . PRO B 1 414 ? 11.469 3.961 -2.875 1 93.38 414 PRO B N 1
ATOM 6566 C CA . PRO B 1 414 ? 10.242 3.971 -3.678 1 93.38 414 PRO B CA 1
ATOM 6567 C C . PRO B 1 414 ? 9.336 5.16 -3.361 1 93.38 414 PRO B C 1
ATOM 6569 O O . PRO B 1 414 ? 9.398 5.711 -2.258 1 93.38 414 PRO B O 1
ATOM 6572 N N . GLU B 1 415 ? 8.57 5.566 -4.355 1 91.56 415 GLU B N 1
ATOM 6573 C CA . GLU B 1 415 ? 7.621 6.66 -4.184 1 91.56 415 GLU B CA 1
ATOM 6574 C C . GLU B 1 415 ? 6.457 6.246 -3.291 1 91.56 415 GLU B C 1
ATOM 6576 O O . GLU B 1 415 ? 6.066 5.074 -3.273 1 91.56 415 GLU B O 1
ATOM 6581 N N . LYS B 1 416 ? 5.949 7.23 -2.535 1 93.06 416 LYS B N 1
ATOM 6582 C CA . LYS B 1 416 ? 4.758 7.023 -1.712 1 93.06 416 LYS B CA 1
ATOM 6583 C C . LYS B 1 416 ? 4.848 5.711 -0.94 1 93.06 416 LYS B C 1
ATOM 6585 O O . LYS B 1 416 ? 3.928 4.891 -0.993 1 93.06 416 LYS B O 1
ATOM 6590 N N . TRP B 1 417 ? 5.945 5.602 -0.191 1 94.94 417 TRP B N 1
ATOM 6591 C CA . TRP B 1 417 ? 6.242 4.297 0.392 1 94.94 417 TRP B CA 1
ATOM 6592 C C . TRP B 1 417 ? 5.426 4.066 1.659 1 94.94 417 TRP B C 1
ATOM 6594 O O . TRP B 1 417 ? 5.246 2.926 2.09 1 94.94 417 TRP B O 1
ATOM 6604 N N . SER B 1 418 ? 4.977 5.156 2.293 1 94.19 418 SER B N 1
ATOM 6605 C CA . SER B 1 418 ? 4.273 5.004 3.562 1 94.19 418 SER B CA 1
ATOM 6606 C C . SER B 1 418 ? 2.896 4.375 3.359 1 94.19 418 SER B C 1
ATOM 6608 O O . SER B 1 418 ? 2.027 4.969 2.717 1 94.19 418 SER B O 1
ATOM 6610 N N . GLN B 1 419 ? 2.699 3.166 3.857 1 92.62 419 GLN B N 1
ATOM 6611 C CA . GLN B 1 419 ? 1.429 2.453 3.793 1 92.62 419 GLN B CA 1
ATOM 6612 C C . GLN B 1 419 ? 1.355 1.362 4.859 1 92.62 419 GLN B C 1
ATOM 6614 O O . GLN B 1 419 ? 2.387 0.863 5.316 1 92.62 419 GLN B O 1
ATOM 6619 N N . MET B 1 420 ? 0.129 1.022 5.254 1 92.19 420 MET B N 1
ATOM 6620 C CA . MET B 1 420 ? -0.107 -0.039 6.227 1 92.19 420 MET B CA 1
ATOM 6621 C C . MET B 1 420 ? -0.035 -1.411 5.566 1 92.19 420 MET B C 1
ATOM 6623 O O . MET B 1 420 ? -0.485 -1.583 4.43 1 92.19 420 MET B O 1
ATOM 6627 N N . ALA B 1 421 ? 0.503 -2.307 6.312 1 94.12 421 ALA B N 1
ATOM 6628 C CA . ALA B 1 421 ? 0.466 -3.688 5.836 1 94.12 421 ALA B CA 1
ATOM 6629 C C . ALA B 1 421 ? -0.968 -4.137 5.574 1 94.12 421 ALA B C 1
ATOM 6631 O O . ALA B 1 421 ? -1.86 -3.898 6.391 1 94.12 421 ALA B O 1
ATOM 6632 N N . ASN B 1 422 ? -1.206 -4.684 4.418 1 96.06 422 ASN B N 1
ATOM 6633 C CA . ASN B 1 422 ? -2.492 -5.27 4.051 1 96.06 422 ASN B CA 1
ATOM 6634 C C . ASN B 1 422 ? -3.637 -4.285 4.27 1 96.06 422 ASN B C 1
ATOM 6636 O O . ASN B 1 422 ? -4.719 -4.676 4.711 1 96.06 422 ASN B O 1
ATOM 6640 N N . LYS B 1 423 ? -3.326 -3.043 4.133 1 94.25 423 LYS B N 1
ATOM 6641 C CA . LYS B 1 423 ? -4.289 -1.956 4.289 1 94.25 423 LYS B CA 1
ATOM 6642 C C . LYS B 1 423 ? -4.992 -2.033 5.645 1 94.25 423 LYS B C 1
ATOM 6644 O O . LYS B 1 423 ? -6.176 -1.716 5.75 1 94.25 423 LYS B O 1
ATOM 6649 N N . GLY B 1 424 ? -4.332 -2.57 6.605 1 92.38 424 GLY B N 1
ATOM 6650 C CA . GLY B 1 424 ? -4.828 -2.594 7.973 1 92.38 424 GLY B CA 1
ATOM 6651 C C . GLY B 1 424 ? -5.52 -3.895 8.336 1 92.38 424 GLY B C 1
ATOM 6652 O O . GLY B 1 424 ? -5.918 -4.09 9.484 1 92.38 424 GLY B O 1
ATOM 6653 N N . LEU B 1 425 ? -5.707 -4.812 7.348 1 94.94 425 LEU B N 1
ATOM 6654 C CA . LEU B 1 425 ? -6.316 -6.102 7.66 1 94.94 425 LEU B CA 1
ATOM 6655 C C . LEU B 1 425 ? -5.348 -6.984 8.438 1 94.94 425 LEU B C 1
ATOM 6657 O O . LEU B 1 425 ? -4.133 -6.914 8.234 1 94.94 425 LEU B O 1
ATOM 6661 N N . GLU B 1 426 ? -5.922 -7.707 9.352 1 92.62 426 GLU B N 1
ATOM 6662 C CA . GLU B 1 426 ? -5.191 -8.711 10.117 1 92.62 426 GLU B CA 1
ATOM 6663 C C . GLU B 1 426 ? -5.977 -10.016 10.211 1 92.62 426 GLU B C 1
ATOM 6665 O O . GLU B 1 426 ? -7.195 -10.023 10.023 1 92.62 426 GLU B O 1
ATOM 6670 N N . ARG B 1 427 ? -5.234 -11.031 10.344 1 91.69 427 ARG B N 1
ATOM 6671 C CA . ARG B 1 427 ? -5.91 -12.312 10.539 1 91.69 427 ARG B CA 1
ATOM 6672 C C . ARG B 1 427 ? -6.445 -12.438 11.961 1 91.69 427 ARG B C 1
ATOM 6674 O O . ARG B 1 427 ? -5.734 -12.148 12.93 1 91.69 427 ARG B O 1
ATOM 6681 N N . ASP B 1 428 ? -7.656 -12.789 12.141 1 89.31 428 ASP B N 1
ATOM 6682 C CA . ASP B 1 428 ? -8.227 -12.977 13.469 1 89.31 428 ASP B CA 1
ATOM 6683 C C . ASP B 1 428 ? -7.957 -14.391 13.992 1 89.31 428 ASP B C 1
ATOM 6685 O O . ASP B 1 428 ? -7.145 -15.117 13.414 1 89.31 428 ASP B O 1
ATOM 6689 N N . GLY B 1 429 ? -8.508 -14.742 15.141 1 83.31 429 GLY B N 1
ATOM 6690 C CA . GLY B 1 429 ? -8.273 -16.031 15.781 1 83.31 429 GLY B CA 1
ATOM 6691 C C . GLY B 1 429 ? -8.641 -17.203 14.898 1 83.31 429 GLY B C 1
ATOM 6692 O O . GLY B 1 429 ? -8.055 -18.281 15.016 1 83.31 429 GLY B O 1
ATOM 6693 N N . SER B 1 430 ? -9.516 -17.031 13.922 1 82.5 430 SER B N 1
ATOM 6694 C CA . SER B 1 430 ? -9.961 -18.094 13.023 1 82.5 430 SER B CA 1
ATOM 6695 C C . SER B 1 430 ? -9.117 -18.141 11.75 1 82.5 430 SER B C 1
ATOM 6697 O O . SER B 1 430 ? -9.344 -18.984 10.883 1 82.5 430 SER B O 1
ATOM 6699 N N . GLY B 1 431 ? -8.203 -17.156 11.586 1 85.69 431 GLY B N 1
ATOM 6700 C CA . GLY B 1 431 ? -7.332 -17.125 10.422 1 85.69 431 GLY B CA 1
ATOM 6701 C C . GLY B 1 431 ? -7.906 -16.312 9.273 1 85.69 431 GLY B C 1
ATOM 6702 O O . GLY B 1 431 ? -7.324 -16.266 8.188 1 85.69 431 GLY B O 1
ATOM 6703 N N . ARG B 1 432 ? -8.969 -15.688 9.5 1 91.56 432 ARG B N 1
ATOM 6704 C CA . ARG B 1 432 ? -9.617 -14.898 8.461 1 91.56 432 ARG B CA 1
ATOM 6705 C C . ARG B 1 432 ? -9.117 -13.453 8.477 1 91.56 432 ARG B C 1
ATOM 6707 O O . ARG B 1 432 ? -8.781 -12.922 9.539 1 91.56 432 ARG B O 1
ATOM 6714 N N . TRP B 1 433 ? -9.07 -12.938 7.332 1 94.25 433 TRP B N 1
ATOM 6715 C CA . TRP B 1 433 ? -8.656 -11.539 7.219 1 94.25 433 TRP B CA 1
ATOM 6716 C C . TRP B 1 433 ? -9.805 -10.602 7.562 1 94.25 433 TRP B C 1
ATOM 6718 O O . TRP B 1 433 ? -10.883 -10.68 6.961 1 94.25 433 TRP B O 1
ATOM 6728 N N . VAL B 1 434 ? -9.562 -9.82 8.555 1 93.06 434 VAL B N 1
ATOM 6729 C CA . VAL B 1 434 ? -10.578 -8.875 9.008 1 93.06 434 VAL B CA 1
ATOM 6730 C C . VAL B 1 434 ? -9.922 -7.527 9.32 1 93.06 434 VAL B C 1
ATOM 6732 O O . VAL B 1 434 ? -8.703 -7.449 9.5 1 93.06 434 VAL B O 1
ATOM 6735 N N . LEU B 1 435 ? -10.719 -6.484 9.273 1 90.81 435 LEU B N 1
ATOM 6736 C CA . LEU B 1 435 ? -10.273 -5.219 9.852 1 90.81 435 LEU B CA 1
ATOM 6737 C C . LEU B 1 435 ? -10.422 -5.23 11.367 1 90.81 435 LEU B C 1
ATOM 6739 O O . LEU B 1 435 ? -11.547 -5.285 11.883 1 90.81 435 LEU B O 1
ATOM 6743 N N . PRO B 1 436 ? -9.352 -5.211 12.039 1 89.62 436 PRO B N 1
ATOM 6744 C CA . PRO B 1 436 ? -9.469 -5.281 13.492 1 89.62 436 PRO B CA 1
ATOM 6745 C C . PRO B 1 436 ? -10.148 -4.051 14.094 1 89.62 436 PRO B C 1
ATOM 6747 O O . PRO B 1 436 ? -10.055 -2.957 13.531 1 89.62 436 PRO B O 1
ATOM 6750 N N . ALA B 1 437 ? -10.742 -4.336 15.195 1 87.12 437 ALA B N 1
ATOM 6751 C CA . ALA B 1 437 ? -11.281 -3.209 15.953 1 87.12 437 ALA B CA 1
ATOM 6752 C C . ALA B 1 437 ? -10.164 -2.363 16.547 1 87.12 437 ALA B C 1
ATOM 6754 O O . ALA B 1 437 ? -9.117 -2.893 16.938 1 87.12 437 ALA B O 1
ATOM 6755 N N . ARG B 1 438 ? -10.445 -1.044 16.547 1 88.31 438 ARG B N 1
ATOM 6756 C CA . ARG B 1 438 ? -9.461 -0.162 17.188 1 88.31 438 ARG B CA 1
ATOM 6757 C C . ARG B 1 438 ? -9.391 -0.409 18.688 1 88.31 438 ARG B C 1
ATOM 6759 O O . ARG B 1 438 ? -10.414 -0.65 19.328 1 88.31 438 ARG B O 1
ATOM 6766 N N . GLU B 1 439 ? -8.188 -0.365 19.203 1 87.19 439 GLU B N 1
ATOM 6767 C CA . GLU B 1 439 ? -8.016 -0.475 20.641 1 87.19 439 GLU B CA 1
ATOM 6768 C C . GLU B 1 439 ? -8.734 0.657 21.375 1 87.19 439 GLU B C 1
ATOM 6770 O O . GLU B 1 439 ? -8.844 1.768 20.859 1 87.19 439 GLU B O 1
ATOM 6775 N N . ARG B 1 440 ? -9.094 0.384 22.547 1 84.69 440 ARG B N 1
ATOM 6776 C CA . ARG B 1 440 ? -9.859 1.34 23.344 1 84.69 440 ARG B CA 1
ATOM 6777 C C . ARG B 1 440 ? -9.086 2.643 23.516 1 84.69 440 ARG B C 1
ATOM 6779 O O . ARG B 1 440 ? -9.648 3.729 23.375 1 84.69 440 ARG B O 1
ATOM 6786 N N . ASP B 1 441 ? -7.836 2.531 23.734 1 85.31 441 ASP B N 1
ATOM 6787 C CA . ASP B 1 441 ? -7.012 3.703 24.016 1 85.31 441 ASP B CA 1
ATOM 6788 C C . ASP B 1 441 ? -6.77 4.52 22.75 1 85.31 441 ASP B C 1
ATOM 6790 O O . ASP B 1 441 ? -6.309 5.66 22.812 1 85.31 441 ASP B O 1
ATOM 6794 N N . ASP B 1 442 ? -7.188 3.984 21.609 1 89.5 442 ASP B N 1
ATOM 6795 C CA . ASP B 1 442 ? -6.973 4.672 20.344 1 89.5 442 ASP B CA 1
ATOM 6796 C C . ASP B 1 442 ? -8.297 5.121 19.734 1 89.5 442 ASP B C 1
ATOM 6798 O O . ASP B 1 442 ? -8.328 5.621 18.609 1 89.5 442 ASP B O 1
ATOM 6802 N N . MET B 1 443 ? -9.328 4.922 20.484 1 85.19 443 MET B N 1
ATOM 6803 C CA . MET B 1 443 ? -10.633 5.371 20 1 85.19 443 MET B CA 1
ATOM 6804 C C . MET B 1 443 ? -10.727 6.891 20 1 85.19 443 MET B C 1
ATOM 6806 O O . MET B 1 443 ? -10.172 7.547 20.891 1 85.19 443 MET B O 1
ATOM 6810 N N . PRO B 1 444 ? -11.414 7.355 18.969 1 78.69 444 PRO B N 1
ATOM 6811 C CA . PRO B 1 444 ? -11.602 8.812 18.953 1 78.69 444 PRO B CA 1
ATOM 6812 C C . PRO B 1 444 ? -12.32 9.32 20.203 1 78.69 444 PRO B C 1
ATOM 6814 O O . PRO B 1 444 ? -13.219 8.656 20.719 1 78.69 444 PRO B O 1
ATOM 6817 N N . ALA B 1 445 ? -11.727 10.234 20.875 1 72.94 445 ALA B N 1
ATOM 6818 C CA . ALA B 1 445 ? -12.383 10.828 22.031 1 72.94 445 ALA B CA 1
ATOM 6819 C C . ALA B 1 445 ? -12.359 12.352 21.953 1 72.94 445 ALA B C 1
ATOM 6821 O O . ALA B 1 445 ? -11.508 12.93 21.281 1 72.94 445 ALA B O 1
ATOM 6822 N N . ASN B 1 446 ? -13.43 12.906 22.406 1 71.38 446 ASN B N 1
ATOM 6823 C CA . ASN B 1 446 ? -13.461 14.352 22.594 1 71.38 446 ASN B CA 1
ATOM 6824 C C . ASN B 1 446 ? -12.891 14.766 23.938 1 71.38 446 ASN B C 1
ATOM 6826 O O . ASN B 1 446 ? -13.18 15.859 24.438 1 71.38 446 ASN B O 1
ATOM 6830 N N . ASP B 1 447 ? -11.984 13.938 24.359 1 75.44 447 ASP B N 1
ATOM 6831 C CA . ASP B 1 447 ? -11.492 14.203 25.703 1 75.44 447 ASP B CA 1
ATOM 6832 C C . ASP B 1 447 ? -10.25 15.094 25.672 1 75.44 447 ASP B C 1
ATOM 6834 O O . ASP B 1 447 ? -9.641 15.266 24.609 1 75.44 447 ASP B O 1
ATOM 6838 N N . VAL B 1 448 ? -10.148 15.891 26.75 1 86.94 448 VAL B N 1
ATOM 6839 C CA . VAL B 1 448 ? -8.961 16.688 27.016 1 86.94 448 VAL B CA 1
ATOM 6840 C C . VAL B 1 448 ? -8.102 16.016 28.078 1 86.94 448 VAL B C 1
ATOM 6842 O O . VAL B 1 448 ? -8.633 15.359 28.984 1 86.94 448 VAL B O 1
ATOM 6845 N N . LEU B 1 449 ? -6.855 16.109 27.906 1 90.69 449 LEU B N 1
ATOM 6846 C CA . LEU B 1 449 ? -5.949 15.57 28.922 1 90.69 449 LEU B CA 1
ATOM 6847 C C . LEU B 1 449 ? -6.09 16.328 30.234 1 90.69 449 LEU B C 1
ATOM 6849 O O . LEU B 1 449 ? -6.082 17.562 30.25 1 90.69 449 LEU B O 1
ATOM 6853 N N . PRO B 1 450 ? -6.254 15.594 31.375 1 90.81 450 PRO B N 1
ATOM 6854 C CA . PRO B 1 450 ? -6.348 16.281 32.656 1 90.81 450 PRO B CA 1
ATOM 6855 C C . PRO B 1 450 ? -5.113 17.125 32.969 1 90.81 450 PRO B C 1
ATOM 6857 O O . PRO B 1 450 ? -3.988 16.719 32.656 1 90.81 450 PRO B O 1
ATOM 6860 N N . LEU B 1 451 ? -5.363 18.328 33.562 1 92.81 451 LEU B N 1
ATOM 6861 C CA . LEU B 1 451 ? -4.297 19.266 33.906 1 92.81 451 LEU B CA 1
ATOM 6862 C C . LEU B 1 451 ? -3.295 18.641 34.875 1 92.81 451 LEU B C 1
ATOM 6864 O O . LEU B 1 451 ? -2.111 18.984 34.844 1 92.81 451 LEU B O 1
ATOM 6868 N N . SER B 1 452 ? -3.791 17.703 35.656 1 88.12 452 SER B N 1
ATOM 6869 C CA . SER B 1 452 ? -2.947 17.031 36.656 1 88.12 452 SER B CA 1
ATOM 6870 C C . SER B 1 452 ? -1.844 16.219 35.969 1 88.12 452 SER B C 1
ATOM 6872 O O . SER B 1 452 ? -0.847 15.875 36.625 1 88.12 452 SER B O 1
ATOM 6874 N N . GLU B 1 453 ? -2.029 16.016 34.719 1 87.69 453 GLU B N 1
ATOM 6875 C CA . GLU B 1 453 ? -1.045 15.219 34 1 87.69 453 GLU B CA 1
ATOM 6876 C C . GLU B 1 453 ? 0.006 16.094 33.344 1 87.69 453 GLU B C 1
ATOM 6878 O O . GLU B 1 453 ? 0.961 15.594 32.719 1 87.69 453 GLU B O 1
ATOM 6883 N N . LEU B 1 454 ? -0.277 17.375 33.438 1 88.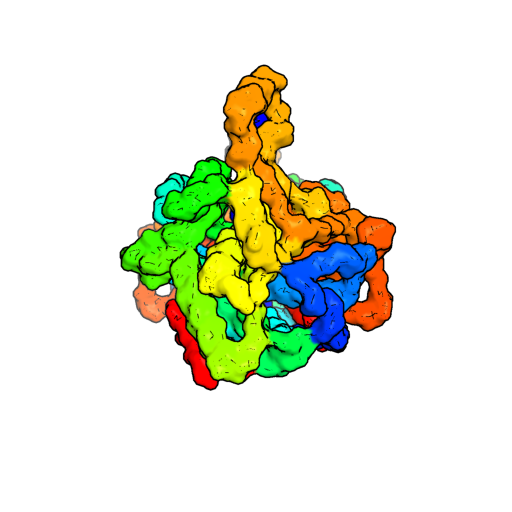94 454 LEU B N 1
ATOM 6884 C CA . LEU B 1 454 ? 0.624 18.312 32.781 1 88.94 454 LEU B CA 1
ATOM 6885 C C . LEU B 1 454 ? 1.632 18.891 33.75 1 88.94 454 LEU B C 1
ATOM 6887 O O . LEU B 1 454 ? 1.27 19.25 34.875 1 88.94 454 LEU B O 1
ATOM 6891 N N . ASP B 1 455 ? 2.924 18.453 33.656 1 76.06 455 ASP B N 1
ATOM 6892 C CA . ASP B 1 455 ? 3.951 19 34.531 1 76.06 455 ASP B CA 1
ATOM 6893 C C . ASP B 1 455 ? 4.59 20.25 33.906 1 76.06 455 ASP B C 1
ATOM 6895 O O . ASP B 1 455 ? 4.699 20.344 32.688 1 76.06 455 ASP B O 1
#

Foldseek 3Di:
DVVVVVVVVVVVVVVLVLQQFQQFALDLPDQCPQCPPPQDQLQPDPPPDLAGDPVCQFLPPPNNLSVLLLLLVQQVLLSNQAARDLPDLQHQEGQFFQACSCVSVNNVVSQKGWFFWFKWFAPDPDDVVLCVVSSVVSDPHGIGTFWTKMWGAPVRCVSNVFIEIETHTHADRGPLLVVLLPQQFWDALDPVVPLLWTWRPSLSCRQADADCPDPRGNGGSLVLLVVVCVVVCVLVVVVVGAYAYEYEYAASSQLNSLSSQLVCLVVCLPHRYEYEYELYAQTTAPSSQVSCVVSSYHYEYEYEPLACRNCPPPFPVPPPPDPPVVVVCVVVVNRRSRGGDDHHHYNYFYLVQDPFWDPDSDNSLRRDSLSSSQRSQQRRRPPDGGNDPPVRDGDDSLSSQCSADTTDVVVVRDHVPRHHVVNQWDQDPVGDTDRDDRDPSGDDDRGGHDPVVGD/DPVVVVVVVVVVVVVLVLQQFQAFALDQPDQCPQPPPPQDLLQPPPPPDLAPDPVCQFLPPSNNLSVLLLLLVQQVLLSNQAARDLPDLQHQEGQFFQACSCVSVNNVVSQKGWFFWFKWFDPDDDDVVLCVVSSVVSDPHGIGTFWTKMWGAPVRCVSNVFIEIETHTHADRGSLLVVLLPQQFWDALDPVVPLLWTWRPSLSCRQADADCPDPRGNGGSLVLLVVVCVVVCVLVVVVVGQYAYEYEYAASSQLNSLSSQLVCLVVCLPHRYEYEYELYAQTTAPSSQVSCVVSSYHYEYEYEPLACRNCPPPQPVPPPPDPPVCVVCVVVVNRRSRGGDDHHHYNYFYLVQDPFWDPDSDNSLRRDSLSSSQRSQQRRRPPDGGNDPPVRDGDDPLSSQCSADTTDVVVVRDHVPRAHVVNQWDQDPVGDTDRDDRDPSGDDDRGGHDPVVGD

Solvent-accessible surface area (backbone atoms only — not comparable to full-atom values): 47832 Å² total; per-residue (Å²): 126,72,74,64,52,59,53,48,51,52,47,45,48,52,52,53,63,58,50,48,64,47,38,52,51,79,49,88,45,66,60,46,67,50,61,62,67,73,80,53,76,51,65,44,78,64,69,72,62,84,38,81,52,72,73,43,61,59,53,41,36,68,61,57,49,54,52,54,49,50,49,49,52,58,24,48,44,41,63,54,34,35,26,52,44,52,72,37,93,60,26,39,26,46,62,41,12,63,85,44,37,49,45,52,69,27,39,52,85,73,35,52,45,52,37,32,68,33,27,27,16,57,95,62,89,64,58,59,73,57,27,61,74,57,44,46,76,37,40,64,68,55,38,30,58,36,32,34,33,28,34,37,30,55,67,45,14,63,49,55,69,32,37,41,35,36,40,32,22,28,43,74,65,48,69,68,47,52,56,28,68,65,35,65,55,72,33,67,70,53,75,86,69,70,70,72,26,25,24,24,38,23,62,48,42,39,36,60,27,54,37,73,88,21,93,60,6,52,49,18,29,52,54,51,53,51,53,51,47,53,53,50,50,50,56,42,43,75,70,70,44,51,54,34,40,37,20,20,8,33,35,57,4,16,34,52,20,52,56,50,43,42,51,45,31,70,76,35,77,89,39,57,34,32,32,48,24,36,36,28,35,45,45,22,14,52,43,35,43,46,54,28,53,77,58,49,41,22,36,39,34,38,36,41,72,73,25,60,54,46,57,29,68,62,31,73,78,70,47,84,65,65,72,64,62,58,47,51,35,54,67,72,63,56,47,68,70,72,24,53,40,84,63,67,46,74,47,78,35,58,70,86,52,42,90,58,45,48,97,64,95,45,57,68,39,43,61,31,64,48,41,49,52,50,42,54,70,25,51,39,32,90,86,51,63,46,57,67,84,78,82,60,73,67,74,59,71,52,49,32,13,32,80,22,67,40,50,27,74,87,72,58,60,60,57,46,24,45,26,22,39,26,70,57,44,40,64,49,99,70,47,39,68,37,73,66,78,76,51,78,74,25,41,82,62,94,56,62,57,61,70,89,73,58,95,127,73,73,65,54,59,54,48,50,52,49,46,46,51,52,52,62,58,51,50,64,49,38,54,49,79,50,89,46,67,60,44,68,51,62,62,64,74,80,51,80,44,34,62,77,59,66,65,61,84,42,81,56,72,74,42,61,59,52,40,36,68,45,58,48,52,52,53,50,51,50,46,51,56,23,47,44,41,62,55,34,35,26,54,43,54,72,37,93,60,25,39,25,44,63,41,11,62,84,45,37,49,47,52,70,28,39,52,86,73,36,50,44,53,38,32,70,32,28,28,16,57,94,63,89,64,57,61,72,57,28,61,74,56,41,46,75,38,38,65,69,54,36,32,59,36,31,34,32,28,35,36,29,55,69,45,15,63,56,56,69,31,38,41,36,36,41,31,21,28,44,72,67,47,68,69,48,52,56,28,70,63,35,66,54,72,35,66,70,53,74,86,70,71,71,70,26,24,24,23,37,22,61,49,43,38,37,60,28,55,38,74,90,24,94,61,5,53,49,17,30,52,54,50,53,52,52,52,47,53,53,52,52,51,56,42,42,74,70,72,46,52,54,34,40,36,20,20,8,33,34,56,4,15,34,52,19,53,56,50,43,40,51,47,30,70,75,35,75,87,39,57,35,33,32,47,23,35,36,27,36,46,42,21,13,51,44,35,42,46,54,28,52,77,58,49,42,21,36,40,35,37,34,41,72,71,26,60,53,47,58,29,68,61,29,73,81,71,44,86,65,63,71,64,63,59,48,51,36,53,68,72,64,57,45,68,71,71,24,53,41,84,63,67,45,75,48,77,36,59,72,84,50,41,91,58,43,47,96,63,94,45,57,69,37,44,61,31,64,48,40,50,53,51,43,54,69,25,51,39,32,89,88,49,63,47,58,65,84,76,80,60,73,68,74,58,70,51,49,32,13,32,81,22,67,40,48,27,75,87,72,59,60,60,57,45,24,46,25,23,39,26,68,58,46,39,64,48,99,70,47,38,67,37,72,68,79,76,53,78,75,26,41,79,63,94,57,61,59,61,68,89,74,58,95

Nearest PDB structures (foldseek):
  7x0d-assembly1_A  TM=8.828E-01  e=1.740E-34  Capsicum annuum
  7x0c-assembly1_B  TM=8.660E-01  e=1.799E-33  Arabidopsis thaliana
  3g7n-assembly2_B  TM=8.081E-01  e=6.588E-08  Penicillium expansum
  6qpp-assembly1_A  TM=6.222E-01  e=1.242E-09  Rhizomucor miehei
  3g7n-assembly1_A  TM=7.682E-01  e=1.252E-07  Penicillium expansum

Organism: Triticum turgidum subsp. durum (NCBI:txid4567)

Secondary structure (DSSP, 8-state):
--HHHHHHHHHHHHHHHHHTT--------------------TTSTTSSSSS--GGGBTTBPHHHHHHHHHHHHHHHHHHHTB---TTSTTTTSBSS-TTTHHHHTT-GGGTEEEEEEEEEE------HHHHHHTTGGGS-SSEEEEEEEEEE-HHHHHHHTSEEEEEEE--S-SHHHHHHHT---EEES-GGG-S--EEEHHHHHHHH---TTSSS-SS-HHHHHHHHHHHHHHHHHHTT--EEEEEEEETHHHHHHHHHHHHHHHH-TTS-EEEEEESPPP-B-HHHHHHHHHTT-EEEEEEETT--GGG-SPPTTTS---HHHHHHHHHTT-TGGG--B--SEEEEE-GGG-TTB-----HHHHT-HHHHHHHHHH---SSSPPPP--SSPPPPGGGGGSS---B-GGG---TT----GGGG-EE-TTS-EE-PPPPGGGS---PBPPGGG--/--HHHHHHHHHHHHHHHHHTT--------------------TTTTSSSSSS--GGGBTTBPHHHHHHHHHHHHHHHHHHHTB---TTSTTTTSBSS-TTTHHHHTT-GGGTEEEEEEEEEE------HHHHHHTTGGGS-SSEEEEEEEEEE-HHHHHHHTSEEEEEEE--S-SHHHHHHHT---EEES-GGG-S--EEEHHHHHHHH---TTSSS-SS-HHHHHHHHHHHHHHHHHHTT--EEEEEEEETHHHHHHHHHHHHHHHH-TTS-EEEEEESPPP-B-HHHHHHHHHTT-EEEEEEETT--GGG-SPPTTTS---HHHHHHHHHTT-TGGG--B--SEEEEE-GGG-TTB-----HHHHT-HHHHHHHHHH---SSSPPPP--SSPPPPGGGGGSS---B-GGG---TT----GGGG-EE-TTS-EE-PPPPGGGS---PBPPGGG--

Radius of gyration: 32.34 Å; Cα contacts (8 Å, |Δi|>4): 1848; chains: 2; bounding box: 56×103×87 Å

InterPro domains:
  IPR002921 Fungal lipase-type domain [PF01764] (166-314)
  IPR029058 Alpha/Beta hydrolase fold [G3DSA:3.40.50.1820] (46-448)
  IPR029058 Alpha/Beta hydrolase fold [SSF53474] (138-358)

pLDDT: mean 78.25, std 21.92, range [21.61, 98.81]